Protein AF-0000000084704652 (afdb_homodimer)

Radius of gyration: 35.44 Å; Cα contacts (8 Å, |Δi|>4): 561; chains: 2; bounding box: 94×107×68 Å

Nearest PDB structures (foldseek):
  7wjn-assembly1_A  TM=9.558E-01  e=1.360E-31  Phytophthora sojae strain P6497
  8z0o-assembly1_B  TM=9.610E-01  e=4.213E-31  Phytophthora sojae strain P6497
  7wjo-assembly1_A  TM=9.528E-01  e=5.237E-31  Phytophthora sojae strain P6497
  7wjm-assembly1_B  TM=9.391E-01  e=2.101E-31  Phytophthora sojae strain P6497
  8z0o-assembly1_A  TM=9.600E-01  e=5.029E-30  Phytophthora sojae strain P6497

Secondary structure (DSSP, 8-state):
--S-HHHHHHHHHHT-TT--------TT--------SSHHHHHHHHHHHHHHHHHHHHHHHHTTHHHHHT----HHHHHHHHHHHHHHHHHHHHHHTHHHHHHHHHHHHHHHHHTS---SSS-GGGS-HHHHHHHHHHHHHHHHHHHHHHHHHHHHS-GGG-HHHHHHHHHHHHHHHHHHHHHHHHHHHHS---HHHHHHHIIIIIHHHHHHHHTT-HHHHHHHHHHHHHHHHHIIIIIHHHHHHTTT--S--STT--S-GGGG---S---S-HHHHHHHHHHHHHHHHHHHHHHHHHHHHHHHHHHHHHHHHHHHHHHHHHHHHHH--HHHHHHHHHHHHHHHHHHHHHHHHHHHHHHH-HHHHHHH---SS-SS-S----TTHHHHHHHHHHHHHHHHHHHHTT--TTSHHHHHHHHTT-/--S-HHHHHHHHHHT-TT--------TT---------SHHHHHHHHHHHHHHHHHHHHHHHHTTHHHHHT----HHHHHHHHHHHHHHHHHHHHHHTHHHHHHHHHHHHHHHHHTS---SSS-GGGS-HHHHHHHHHHHHHHHHHHHHHHHHHHHHS-GGG-HHHHHHHHHHHHHHHHHHHHHHHHHHHHS---HHHHHHHIIIIIHHHHHHHHTT-HHHHHHHHHHHHHHHHHIIIIIHHHHHHTTT--S--STT--S-GGGG---S---S-HHHHHHHHHHHHHHHHHHHHHHHHHHHHHHHHHHHHHHHHHHHHHHHHHHHHHH--HHHHHHHHHHHHHHHHHHHHHHHHHHHHHHH-HHHHHHH---SS-SS-S----TTHHHHHHHHHHHHHHHHHHHHTT--TTSHHHHHHHHTT-

InterPro domains:
  IPR004835 Chitin synthase [PTHR22914] (1-379)

Organism: Hyaloperonospora arabidopsidis (strain Emoy2) (NCBI:txid559515)

Foldseek 3Di:
DLQAPPLLVQLCQLLPFAEHDDDDDDPPDDDDDDDDPAPLLVLLQLLSVVLNVLVSLVVCLVCVVSNVPGYPHDPVVVVVVVVVSVLSVLVSVCLLLVLLLVVLLLLLLLCCLQQVVLLVVPNNVPPPNVVSVVVSVVLVVLVVVLLVVLLVCLQPHRCVVVRPSLVVSQVSQLVSLVVSVVSNVSNCVSDPDDPVVVLLCCLQPVLLQVLVVVVPNNVVCVVCVSVCSSRVSSCSRNSVSNSLSPSLDSPSSDPDPDDDCVVPPPPVPPPDDPVVVVVVVVVVVVVVVVVVVVVVVSSVVSNVVSVVVSVVSVVVSVCVSVCCVPPHDSVPVVVVSSVSSSVSSVVVSVVSVVVVCCVPDPVNVCVVDPCPPPVPDVPPPPPCVVVVVVVVVVVVVVVVCCVVVVPPVPPPVVPPVVPVVD/DLQAPPLLVQLCQLLPFAEHDDDDDDPPDDDDDDDDPAPLLVLLQLLSVVLNVLVSLVVCLVCVVSNVPGYPHDPVVVVVVVVVSVLSVLVSVCLLLVLLLVVLLLLLLLCCLQQVVLLVVPNNVPPPNVVSVVVSVVLVVLVVVLLVVLLVCLQPHRCVVVRPSLVVSQVSQLVSLVVSVVSNVSNCVSDPDDPVVVLLCCLQPVLLQVLVVVVPNNVVCVVCVSVCSSRVSSCSRNSVSNSLSPSLDSPSSDPDPDDDPVVPPPPVPPPDDPVVVVVVVVVVVVVVVVVVVVVVVSSVVSNVVSVVSSVVSVVVSVVVSVCCVPPHDSVPVVVVSSVSSSVSSVVVSVVSVVVVVCVPDPVNVCVVDPCPPPVPDVPPPPPCVVVVVVVVVVVVVVVVCCVVVVPPVPPPVVPPVVPVVD

pLDDT: mean 74.83, std 18.26, range [21.27, 95.56]

Structure (mmCIF, N/CA/C/O backbone):
data_AF-0000000084704652-model_v1
#
loop_
_entity.id
_entity.type
_entity.pdbx_description
1 polymer 'chitin synthase'
#
loop_
_atom_site.group_PDB
_atom_site.id
_atom_site.type_symbol
_atom_site.label_atom_id
_atom_site.label_alt_id
_atom_site.label_comp_id
_atom_site.label_asym_id
_atom_site.label_entity_id
_atom_site.label_seq_id
_atom_site.pdbx_PDB_ins_code
_atom_site.Cartn_x
_atom_site.Cartn_y
_atom_site.Cartn_z
_atom_site.occupancy
_atom_site.B_iso_or_equiv
_atom_site.auth_seq_id
_atom_site.auth_comp_id
_atom_site.auth_asym_id
_atom_site.auth_atom_id
_atom_site.pdbx_PDB_model_num
ATOM 1 N N . MET A 1 1 ? 14.406 17.312 12.344 1 59.44 1 MET A N 1
ATOM 2 C CA . MET A 1 1 ? 15 18.609 12.648 1 59.44 1 MET A CA 1
ATOM 3 C C . MET A 1 1 ? 15.805 19.141 11.469 1 59.44 1 MET A C 1
ATOM 5 O O . MET A 1 1 ? 15.883 20.344 11.25 1 59.44 1 MET A O 1
ATOM 9 N N . TYR A 1 2 ? 15.992 18.156 10.57 1 57.94 2 TYR A N 1
ATOM 10 C CA . TYR A 1 2 ? 16.922 18.516 9.508 1 57.94 2 TYR A CA 1
ATOM 11 C C . TYR A 1 2 ? 16.219 19.266 8.391 1 57.94 2 TYR A C 1
ATOM 13 O O . TYR A 1 2 ? 16.844 19.984 7.617 1 57.94 2 TYR A O 1
ATOM 21 N N . LEU A 1 3 ? 14.906 19.312 8.422 1 62.53 3 LEU A N 1
ATOM 22 C CA . LEU A 1 3 ? 14.234 19.812 7.23 1 62.53 3 LEU A CA 1
ATOM 23 C C . LEU A 1 3 ? 13.578 21.172 7.5 1 62.53 3 LEU A C 1
ATOM 25 O O . LEU A 1 3 ? 13.18 21.875 6.566 1 62.53 3 LEU A O 1
ATOM 29 N N . ALA A 1 4 ? 13.344 21.516 8.742 1 63.94 4 ALA A N 1
ATOM 30 C CA . ALA A 1 4 ? 12.602 22.75 9.016 1 63.94 4 ALA A CA 1
ATOM 31 C C . ALA A 1 4 ? 13.383 23.656 9.961 1 63.94 4 ALA A C 1
ATOM 33 O O . ALA A 1 4 ? 12.945 23.922 11.078 1 63.94 4 ALA A O 1
ATOM 34 N N . GLU A 1 5 ? 14.43 24.266 9.391 1 66.12 5 GLU A N 1
ATOM 35 C CA . GLU A 1 5 ? 15.336 25.062 10.203 1 66.12 5 GLU A CA 1
ATOM 36 C C . GLU A 1 5 ? 14.68 26.375 10.648 1 66.12 5 GLU A C 1
ATOM 38 O O . GLU A 1 5 ? 14.812 26.766 11.805 1 66.12 5 GLU A O 1
ATOM 43 N N . ASP A 1 6 ? 13.742 26.828 9.805 1 77.62 6 ASP A N 1
ATOM 44 C CA . ASP A 1 6 ? 13.195 28.156 10.102 1 77.62 6 ASP A CA 1
ATOM 45 C C . ASP A 1 6 ? 12.148 28.062 11.211 1 77.62 6 ASP A C 1
ATOM 47 O O . ASP A 1 6 ? 12.078 28.938 12.078 1 77.62 6 ASP A O 1
ATOM 51 N N . ARG A 1 7 ? 11.438 27.047 11.242 1 80.25 7 ARG A N 1
ATOM 52 C CA . ARG A 1 7 ? 10.375 26.922 12.227 1 80.25 7 ARG A CA 1
ATOM 53 C C . ARG A 1 7 ? 10.945 26.625 13.609 1 80.25 7 ARG A C 1
ATOM 55 O O . ARG A 1 7 ? 10.422 27.094 14.625 1 80.25 7 ARG A O 1
ATOM 62 N N . ILE A 1 8 ? 11.93 25.906 13.594 1 81.62 8 ILE A N 1
ATOM 63 C CA . ILE A 1 8 ? 12.57 25.594 14.867 1 81.62 8 ILE A CA 1
ATOM 64 C C . ILE A 1 8 ? 13.25 26.844 15.422 1 81.62 8 ILE A C 1
ATOM 66 O O . ILE A 1 8 ? 13.188 27.109 16.625 1 81.62 8 ILE A O 1
ATOM 70 N N . LEU A 1 9 ? 13.797 27.547 14.5 1 80.75 9 LEU A N 1
ATOM 71 C CA . LEU A 1 9 ? 14.445 28.797 14.914 1 80.75 9 LEU A CA 1
ATOM 72 C C . LEU A 1 9 ? 13.438 29.766 15.492 1 80.75 9 LEU A C 1
ATOM 74 O O . LEU A 1 9 ? 13.734 30.5 16.438 1 80.75 9 LEU A O 1
ATOM 78 N N . SER A 1 10 ? 12.305 29.859 14.844 1 84.44 10 SER A N 1
ATOM 79 C CA . SER A 1 10 ? 11.273 30.75 15.344 1 84.44 10 SER A CA 1
ATOM 80 C C . SER A 1 10 ? 10.836 30.359 16.75 1 84.44 10 SER A C 1
ATOM 82 O O . SER A 1 10 ? 10.562 31.234 17.594 1 84.44 10 SER A O 1
ATOM 84 N N . PHE A 1 11 ? 10.781 29.078 17.031 1 85.94 11 PHE A N 1
ATOM 85 C CA . PHE A 1 11 ? 10.438 28.625 18.375 1 85.94 11 PHE A CA 1
ATOM 86 C C . PHE A 1 11 ? 11.539 28.984 19.375 1 85.94 11 PHE A C 1
ATOM 88 O O . PHE A 1 11 ? 11.25 29.406 20.484 1 85.94 11 PHE A O 1
ATOM 95 N N . GLU A 1 12 ? 12.727 28.906 18.906 1 83.94 12 GLU A N 1
ATOM 96 C CA . GLU A 1 12 ? 13.852 29.188 19.797 1 83.94 12 GLU A CA 1
ATOM 97 C C . GLU A 1 12 ? 13.938 30.672 20.125 1 83.94 12 GLU A C 1
ATOM 99 O O . GLU A 1 12 ? 14.344 31.047 21.219 1 83.94 12 GLU A O 1
ATOM 104 N N . VAL A 1 13 ? 13.523 31.469 19.219 1 82.94 13 VAL A N 1
ATOM 105 C CA . VAL A 1 13 ? 13.539 32.906 19.438 1 82.94 13 VAL A CA 1
ATOM 106 C C . VAL A 1 13 ? 12.508 33.281 20.5 1 82.94 13 VAL A C 1
ATOM 108 O O . VAL A 1 13 ? 12.781 34.094 21.391 1 82.94 13 VAL A O 1
ATOM 111 N N . VAL A 1 14 ? 11.383 32.719 20.469 1 85.38 14 VAL A N 1
ATOM 112 C CA . VAL A 1 14 ? 10.305 33.031 21.391 1 85.38 14 VAL A CA 1
ATOM 113 C C . VAL A 1 14 ? 10.602 32.438 22.766 1 85.38 14 VAL A C 1
ATOM 115 O O . VAL A 1 14 ? 10.258 33.031 23.797 1 85.38 14 VAL A O 1
ATOM 118 N N . ALA A 1 15 ? 11.266 31.312 22.797 1 86.19 15 ALA A N 1
ATOM 119 C CA . ALA A 1 15 ? 11.516 30.609 24.047 1 86.19 15 ALA A CA 1
ATOM 120 C C . ALA A 1 15 ? 12.898 30.938 24.609 1 86.19 15 ALA A C 1
ATOM 122 O O . ALA A 1 15 ? 13.359 30.312 25.562 1 86.19 15 ALA A O 1
ATOM 123 N N . ARG A 1 16 ? 13.477 31.875 24.016 1 83.81 16 ARG A N 1
ATOM 124 C CA . ARG A 1 16 ? 14.82 32.219 24.469 1 83.81 16 ARG A CA 1
ATOM 125 C C . ARG A 1 16 ? 14.828 32.594 25.953 1 83.81 16 ARG A C 1
ATOM 127 O O . ARG A 1 16 ? 13.922 33.281 26.438 1 83.81 16 ARG A O 1
ATOM 134 N N . LYS A 1 17 ? 15.844 32.094 26.625 1 83.81 17 LYS A N 1
ATOM 135 C CA . LYS A 1 17 ? 15.93 32.281 28.062 1 83.81 17 LYS A CA 1
ATOM 136 C C . LYS A 1 17 ? 16.062 33.75 28.438 1 83.81 17 LYS A C 1
ATOM 138 O O . LYS A 1 17 ? 16.891 34.469 27.859 1 83.81 17 LYS A O 1
ATOM 143 N N . ASP A 1 18 ? 15.211 34.156 29.312 1 82.31 18 ASP A N 1
ATOM 144 C CA . ASP A 1 18 ? 15.258 35.469 29.953 1 82.31 18 ASP A CA 1
ATOM 145 C C . ASP A 1 18 ? 15.109 36.594 28.922 1 82.31 18 ASP A C 1
ATOM 147 O O . ASP A 1 18 ? 15.742 37.625 29.047 1 82.31 18 ASP A O 1
ATOM 151 N N . CYS A 1 19 ? 14.531 36.312 27.766 1 81.69 19 CYS A N 1
ATOM 152 C CA . CYS A 1 19 ? 14.281 37.312 26.75 1 81.69 19 CYS A CA 1
ATOM 153 C C . CYS A 1 19 ? 12.805 37.344 26.375 1 81.69 19 CYS A C 1
ATOM 155 O O . CYS A 1 19 ? 12.055 36.406 26.688 1 81.69 19 CYS A O 1
ATOM 157 N N . LYS A 1 20 ? 12.352 38.469 25.906 1 81 20 LYS A N 1
ATOM 158 C CA . LYS A 1 20 ? 10.977 38.625 25.422 1 81 20 LYS A CA 1
ATOM 159 C C . LYS A 1 20 ? 10.953 39 23.938 1 81 20 LYS A C 1
ATOM 161 O O . LYS A 1 20 ? 10.273 39.938 23.547 1 81 20 LYS A O 1
ATOM 166 N N . TRP A 1 21 ? 11.617 38.188 23.125 1 80.5 21 TRP A N 1
ATOM 167 C CA . TRP A 1 21 ? 11.695 38.469 21.703 1 80.5 21 TRP A CA 1
ATOM 168 C C . TRP A 1 21 ? 10.375 38.125 21.016 1 80.5 21 TRP A C 1
ATOM 170 O O . TRP A 1 21 ? 9.672 37.219 21.406 1 80.5 21 TRP A O 1
ATOM 180 N N . THR A 1 22 ? 9.945 39 20.125 1 77.94 22 THR A N 1
ATOM 181 C CA . THR A 1 22 ? 8.711 38.781 19.391 1 77.94 22 THR A CA 1
ATOM 182 C C . THR A 1 22 ? 8.969 38.812 17.875 1 77.94 22 THR A C 1
ATOM 184 O O . THR A 1 22 ? 9.953 39.406 17.438 1 77.94 22 THR A O 1
ATOM 187 N N . MET A 1 23 ? 8.227 38.031 17.078 1 78.88 23 MET A N 1
ATOM 188 C CA . MET A 1 23 ? 8.227 38.031 15.609 1 78.88 23 MET A CA 1
ATOM 189 C C . MET A 1 23 ? 6.949 38.688 15.086 1 78.88 23 MET A C 1
ATOM 191 O O . MET A 1 23 ? 5.855 38.406 15.586 1 78.88 23 MET A O 1
ATOM 195 N N . HIS A 1 24 ? 7.148 39.625 14.242 1 74.5 24 HIS A N 1
ATOM 196 C CA . HIS A 1 24 ? 5.988 40.344 13.727 1 74.5 24 HIS A CA 1
ATOM 197 C C . HIS A 1 24 ? 5.824 40.156 12.227 1 74.5 24 HIS A C 1
ATOM 199 O O . HIS A 1 24 ? 6.812 40.062 11.492 1 74.5 24 HIS A O 1
ATOM 205 N N . TYR A 1 25 ? 4.578 39.969 11.766 1 79.38 25 TYR A N 1
ATOM 206 C CA . TYR A 1 25 ? 4.211 39.844 10.359 1 79.38 25 TYR A CA 1
ATOM 207 C C . TYR A 1 25 ? 4.211 41.219 9.68 1 79.38 25 TYR A C 1
ATOM 209 O O . TYR A 1 25 ? 3.607 42.156 10.188 1 79.38 25 TYR A O 1
ATOM 217 N N . VAL A 1 26 ? 4.992 41.344 8.633 1 73.31 26 VAL A N 1
ATOM 218 C CA . VAL A 1 26 ? 5.035 42.562 7.84 1 73.31 26 VAL A CA 1
ATOM 219 C C . VAL A 1 26 ? 4.285 42.344 6.523 1 73.31 26 VAL A C 1
ATOM 221 O O . VAL A 1 26 ? 4.766 41.656 5.637 1 73.31 26 VAL A O 1
ATOM 224 N N . LYS A 1 27 ? 3.135 42.875 6.32 1 74.69 27 LYS A N 1
ATOM 225 C CA . LYS A 1 27 ? 2.25 42.688 5.176 1 74.69 27 LYS A CA 1
ATOM 226 C C . LYS A 1 27 ? 2.912 43.125 3.879 1 74.69 27 LYS A C 1
ATOM 228 O O . LYS A 1 27 ? 2.732 42.5 2.83 1 74.69 27 LYS A O 1
ATOM 233 N N . ASP A 1 28 ? 3.756 44.188 3.941 1 71.75 28 ASP A N 1
ATOM 234 C CA . ASP A 1 28 ? 4.293 44.781 2.723 1 71.75 28 ASP A CA 1
ATOM 235 C C . ASP A 1 28 ? 5.629 44.156 2.342 1 71.75 28 ASP A C 1
ATOM 237 O O . ASP A 1 28 ? 6.289 44.594 1.402 1 71.75 28 ASP A O 1
ATOM 241 N N . ALA A 1 29 ? 5.961 43.062 3.102 1 76.31 29 ALA A N 1
ATOM 242 C CA . ALA A 1 29 ? 7.199 42.375 2.76 1 76.31 29 ALA A CA 1
ATOM 243 C C . ALA A 1 29 ? 7.062 41.625 1.434 1 76.31 29 ALA A C 1
ATOM 245 O O . ALA A 1 29 ? 6.016 41.062 1.15 1 76.31 29 ALA A O 1
ATOM 246 N N . VAL A 1 30 ? 8 41.812 0.431 1 74.62 30 VAL A N 1
ATOM 247 C CA . VAL A 1 30 ? 7.961 41.188 -0.88 1 74.62 30 VAL A CA 1
ATOM 248 C C . VAL A 1 30 ? 9.016 40.094 -0.95 1 74.62 30 VAL A C 1
ATOM 250 O O . VAL A 1 30 ? 10.156 40.281 -0.547 1 74.62 30 VAL A O 1
ATOM 253 N N . ALA A 1 31 ? 8.586 38.781 -1.22 1 74.94 31 ALA A N 1
ATOM 254 C CA . ALA A 1 31 ? 9.477 37.656 -1.378 1 74.94 31 ALA A CA 1
ATOM 255 C C . ALA A 1 31 ? 9.375 37.062 -2.779 1 74.94 31 ALA A C 1
ATOM 257 O O . ALA A 1 31 ? 8.297 37.062 -3.379 1 74.94 31 ALA A O 1
ATOM 258 N N . ARG A 1 32 ? 10.492 36.688 -3.422 1 65.75 32 ARG A N 1
ATOM 259 C CA . ARG A 1 32 ? 10.531 36.031 -4.723 1 65.75 32 ARG A CA 1
ATOM 260 C C . ARG A 1 32 ? 10.836 34.531 -4.578 1 65.75 32 ARG A C 1
ATOM 262 O O . ARG A 1 32 ? 11.703 34.156 -3.797 1 65.75 32 ARG A O 1
ATOM 269 N N . THR A 1 33 ? 9.953 33.781 -5.102 1 71.5 33 THR A N 1
ATOM 270 C CA . THR A 1 33 ? 10.156 32.344 -5.035 1 71.5 33 THR A CA 1
ATOM 271 C C . THR A 1 33 ? 10.102 31.719 -6.43 1 71.5 33 THR A C 1
ATOM 273 O O . THR A 1 33 ? 9.484 32.281 -7.336 1 71.5 33 THR A O 1
ATOM 276 N N . ASP A 1 34 ? 10.938 30.688 -6.719 1 72.5 34 ASP A N 1
ATOM 277 C CA . ASP A 1 34 ? 10.844 29.906 -7.941 1 72.5 34 ASP A CA 1
ATOM 278 C C . ASP A 1 34 ? 9.664 28.938 -7.887 1 72.5 34 ASP A C 1
ATOM 280 O O . ASP A 1 34 ? 9.555 28.125 -6.961 1 72.5 34 ASP A O 1
ATOM 284 N N . VAL A 1 35 ? 8.719 29.188 -8.773 1 77.75 35 VAL A N 1
ATOM 285 C CA .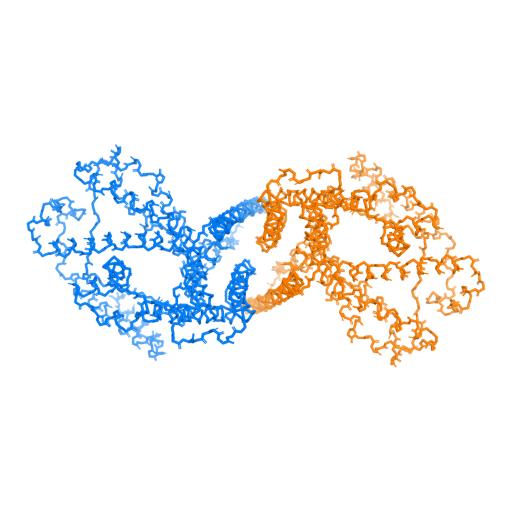 VAL A 1 35 ? 7.512 28.375 -8.789 1 77.75 35 VAL A CA 1
ATOM 286 C C . VAL A 1 35 ? 7.785 27.062 -9.547 1 77.75 35 VAL A C 1
ATOM 288 O O . VAL A 1 35 ? 8.43 27.078 -10.594 1 77.75 35 VAL A O 1
ATOM 291 N N . PRO A 1 36 ? 7.336 26 -8.945 1 81.69 36 PRO A N 1
ATOM 292 C CA . PRO A 1 36 ? 7.465 24.734 -9.672 1 81.69 36 PRO A CA 1
ATOM 293 C C . PRO A 1 36 ? 6.609 24.703 -10.938 1 81.69 36 PRO A C 1
ATOM 295 O O . PRO A 1 36 ? 5.5 25.25 -10.953 1 81.69 36 PRO A O 1
ATOM 298 N N . HIS A 1 37 ? 7.129 24.141 -11.977 1 79.62 37 HIS A N 1
ATOM 299 C CA . HIS A 1 37 ? 6.441 24.156 -13.266 1 79.62 37 HIS A CA 1
ATOM 300 C C . HIS A 1 37 ? 5.699 22.844 -13.508 1 79.62 37 HIS A C 1
ATOM 302 O O . HIS A 1 37 ? 4.883 22.75 -14.43 1 79.62 37 HIS A O 1
ATOM 308 N N . ASN A 1 38 ? 6.043 21.906 -12.766 1 84.12 38 ASN A N 1
ATOM 309 C CA . ASN A 1 38 ? 5.398 20.609 -12.953 1 84.12 38 ASN A CA 1
ATOM 310 C C . ASN A 1 38 ? 4.891 20.031 -11.633 1 84.12 38 ASN A C 1
ATOM 312 O O . ASN A 1 38 ? 5.32 20.453 -10.562 1 84.12 38 ASN A O 1
ATOM 316 N N . LEU A 1 39 ? 3.975 19.219 -11.758 1 85.81 39 LEU A N 1
ATOM 317 C CA . LEU A 1 39 ? 3.344 18.625 -10.586 1 85.81 39 LEU A CA 1
ATOM 318 C C . LEU A 1 39 ? 4.359 17.844 -9.758 1 85.81 39 LEU A C 1
ATOM 320 O O . LEU A 1 39 ? 4.316 17.859 -8.531 1 85.81 39 LEU A O 1
ATOM 324 N N . VAL A 1 40 ? 5.238 17.234 -10.453 1 84.31 40 VAL A N 1
ATOM 325 C CA . VAL A 1 40 ? 6.234 16.422 -9.766 1 84.31 40 VAL A CA 1
ATOM 326 C C . VAL A 1 40 ? 7.148 17.312 -8.938 1 84.31 40 VAL A C 1
ATOM 328 O O . VAL A 1 40 ? 7.512 16.969 -7.809 1 84.31 40 VAL A O 1
ATOM 331 N N . GLY A 1 41 ? 7.473 18.438 -9.547 1 83.75 41 GLY A N 1
ATOM 332 C CA . GLY A 1 41 ? 8.25 19.422 -8.797 1 83.75 41 GLY A CA 1
ATOM 333 C C . GLY A 1 41 ? 7.523 19.953 -7.586 1 83.75 41 GLY A C 1
ATOM 334 O O . GLY A 1 41 ? 8.125 20.156 -6.531 1 83.75 41 GLY A O 1
ATOM 335 N N . LEU A 1 42 ? 6.289 20.094 -7.758 1 87.75 42 LEU A N 1
ATOM 336 C CA . LEU A 1 42 ? 5.469 20.594 -6.66 1 87.75 42 LEU A CA 1
ATOM 337 C C . LEU A 1 42 ? 5.379 19.562 -5.535 1 87.75 42 LEU A C 1
ATOM 339 O O . LEU A 1 42 ? 5.504 19.906 -4.359 1 87.75 42 LEU A O 1
ATOM 343 N N . ILE A 1 43 ? 5.227 18.391 -5.871 1 87.69 43 ILE A N 1
ATOM 344 C CA . ILE A 1 43 ? 5.09 17.312 -4.887 1 87.69 43 ILE A CA 1
ATOM 345 C C . ILE A 1 43 ? 6.387 17.172 -4.094 1 87.69 43 ILE A C 1
ATOM 347 O O . ILE A 1 43 ? 6.359 17.016 -2.871 1 87.69 43 ILE A O 1
ATOM 351 N N . SER A 1 44 ? 7.465 17.281 -4.793 1 84 44 SER A N 1
ATOM 352 C CA . SER A 1 44 ? 8.758 17.141 -4.137 1 84 44 SER A CA 1
ATOM 353 C C . SER A 1 44 ? 9.023 18.297 -3.186 1 84 44 SER A C 1
ATOM 355 O O . SER A 1 44 ? 9.578 18.109 -2.102 1 84 44 SER A O 1
ATOM 357 N N . GLN A 1 45 ? 8.617 19.422 -3.623 1 84.31 45 GLN A N 1
ATOM 358 C CA . GLN A 1 45 ? 8.789 20.609 -2.777 1 84.31 45 GLN A CA 1
ATOM 359 C C . GLN A 1 45 ? 7.879 20.531 -1.551 1 84.31 45 GLN A C 1
ATOM 361 O O . GLN A 1 45 ? 8.305 20.859 -0.44 1 84.31 45 GLN A O 1
ATOM 366 N N . ARG A 1 46 ? 6.742 20.156 -1.779 1 86.62 46 ARG A N 1
ATOM 367 C CA . ARG A 1 46 ? 5.777 20.094 -0.685 1 86.62 46 ARG A CA 1
ATOM 368 C C . ARG A 1 46 ? 6.156 19.016 0.317 1 86.62 46 ARG A C 1
ATOM 370 O O . ARG A 1 46 ? 5.863 19.125 1.508 1 86.62 46 ARG A O 1
ATOM 377 N N . LYS A 1 47 ? 6.754 18.016 -0.195 1 87.19 47 LYS A N 1
ATOM 378 C CA . LYS A 1 47 ? 7.227 16.969 0.703 1 87.19 47 LYS A CA 1
ATOM 379 C C . LYS A 1 47 ? 8.148 17.531 1.775 1 87.19 47 LYS A C 1
ATOM 381 O O . LYS A 1 47 ? 7.996 17.234 2.961 1 87.19 47 LYS A O 1
ATOM 386 N N . ARG A 1 48 ? 9.047 18.359 1.336 1 83.31 48 ARG A N 1
ATOM 387 C CA . ARG A 1 48 ? 9.984 18.969 2.275 1 83.31 48 ARG A CA 1
ATOM 388 C C . ARG A 1 48 ? 9.266 19.844 3.289 1 83.31 48 ARG A C 1
ATOM 390 O O . ARG A 1 48 ? 9.555 19.781 4.488 1 83.31 48 ARG A O 1
ATOM 397 N N . TRP A 1 49 ? 8.344 20.516 2.801 1 85.62 49 TRP A N 1
ATOM 398 C CA . TRP A 1 49 ? 7.637 21.469 3.656 1 85.62 49 TRP A CA 1
ATOM 399 C C . TRP A 1 49 ? 6.719 20.734 4.633 1 85.62 49 TRP A C 1
ATOM 401 O O . TRP A 1 49 ? 6.648 21.094 5.812 1 85.62 49 TRP A O 1
ATOM 411 N N . LEU A 1 50 ? 6.074 19.797 4.152 1 88.38 50 LEU A N 1
ATOM 412 C CA . LEU A 1 50 ? 5.113 19.094 4.992 1 88.38 50 LEU A CA 1
ATOM 413 C C . LEU A 1 50 ? 5.824 18.281 6.066 1 88.38 50 LEU A C 1
ATOM 415 O O . LEU A 1 50 ? 5.426 18.297 7.234 1 88.38 50 LEU A O 1
ATOM 419 N N . ASN A 1 51 ? 6.836 17.594 5.715 1 88.25 51 ASN A N 1
ATOM 420 C CA . ASN A 1 51 ? 7.586 16.812 6.691 1 88.25 51 ASN A CA 1
ATOM 421 C C . ASN A 1 51 ? 8.289 17.703 7.707 1 88.25 51 ASN A C 1
ATOM 423 O O . ASN A 1 51 ? 8.289 17.422 8.906 1 88.25 51 ASN A O 1
ATOM 427 N N . GLY A 1 52 ? 8.844 18.766 7.211 1 86.62 52 GLY A N 1
ATOM 428 C CA . GLY A 1 52 ? 9.484 19.719 8.109 1 86.62 52 GLY A CA 1
ATOM 429 C C . GLY A 1 52 ? 8.516 20.375 9.078 1 86.62 52 GLY A C 1
ATOM 430 O O . GLY A 1 52 ? 8.805 20.5 10.266 1 86.62 52 GLY A O 1
ATOM 431 N N . ALA A 1 53 ? 7.453 20.719 8.516 1 88.38 53 ALA A N 1
ATOM 432 C CA . ALA A 1 53 ? 6.441 21.359 9.344 1 88.38 53 ALA A CA 1
ATOM 433 C C . ALA A 1 53 ? 5.879 20.391 10.383 1 88.38 53 ALA A C 1
ATOM 435 O O . ALA A 1 53 ? 5.637 20.781 11.523 1 88.38 53 ALA A O 1
ATOM 436 N N . PHE A 1 54 ? 5.695 19.203 9.992 1 89.25 54 PHE A N 1
ATOM 437 C CA . PHE A 1 54 ? 5.125 18.203 10.898 1 89.25 54 PHE A CA 1
ATOM 438 C C . PHE A 1 54 ? 6.047 17.969 12.086 1 89.25 54 PHE A C 1
ATOM 440 O O . PHE A 1 54 ? 5.613 18.016 13.242 1 89.25 54 PHE A O 1
ATOM 447 N N . PHE A 1 55 ? 7.262 17.75 11.867 1 87.31 55 PHE A N 1
ATOM 448 C CA . PHE A 1 55 ? 8.188 17.438 12.945 1 87.31 55 PHE A CA 1
ATOM 449 C C . PHE A 1 55 ? 8.531 18.688 13.75 1 87.31 55 PHE A C 1
ATOM 451 O O . PHE A 1 55 ? 8.766 18.609 14.953 1 87.31 55 PHE A O 1
ATOM 458 N N . ALA A 1 56 ? 8.586 19.812 13.047 1 87.75 56 ALA A N 1
ATOM 459 C CA . ALA A 1 56 ? 8.781 21.062 13.773 1 87.75 56 ALA A CA 1
ATOM 460 C C . ALA A 1 56 ? 7.621 21.328 14.727 1 87.75 56 ALA A C 1
ATOM 462 O O . ALA A 1 56 ? 7.828 21.828 15.844 1 87.75 56 ALA A O 1
ATOM 463 N N . THR A 1 57 ? 6.48 21.047 14.25 1 90.19 57 THR A N 1
ATOM 464 C CA . THR A 1 57 ? 5.305 21.234 15.086 1 90.19 57 THR A CA 1
ATOM 465 C C . THR A 1 57 ? 5.336 20.281 16.281 1 90.19 57 THR A C 1
ATOM 467 O O . THR A 1 57 ? 5.016 20.688 17.406 1 90.19 57 THR A O 1
ATOM 470 N N . LEU A 1 58 ? 5.688 19.062 16.078 1 88.06 58 LEU A N 1
ATOM 471 C CA . LEU A 1 58 ? 5.809 18.109 17.172 1 88.06 58 LEU A CA 1
ATOM 472 C C . LEU A 1 58 ? 6.867 18.562 18.172 1 88.06 58 LEU A C 1
ATOM 474 O O . LEU A 1 58 ? 6.688 18.422 19.375 1 88.06 58 LEU A O 1
ATOM 478 N N . PHE A 1 59 ? 7.906 19.125 17.625 1 87.62 59 PHE A N 1
ATOM 479 C CA . PHE A 1 59 ? 8.961 19.672 18.484 1 87.62 59 PHE A CA 1
ATOM 480 C C . PHE A 1 59 ? 8.43 20.812 19.328 1 87.62 59 PHE A C 1
ATOM 482 O O . PHE A 1 59 ? 8.695 20.875 20.531 1 87.62 59 PHE A O 1
ATOM 489 N N . SER A 1 60 ? 7.738 21.656 18.688 1 88 60 SER A N 1
ATOM 490 C CA . SER A 1 60 ? 7.188 22.812 19.406 1 88 60 SER A CA 1
ATOM 491 C C . SER A 1 60 ? 6.18 22.375 20.469 1 88 60 SER A C 1
ATOM 493 O O . SER A 1 60 ? 6.137 22.938 21.562 1 88 60 SER A O 1
ATOM 495 N N . ILE A 1 61 ? 5.418 21.359 20.156 1 89.31 61 ILE A N 1
ATOM 496 C CA . ILE A 1 61 ? 4.418 20.859 21.094 1 89.31 61 ILE A CA 1
ATOM 497 C C . ILE A 1 61 ? 5.113 20.188 22.266 1 89.31 61 ILE A C 1
ATOM 499 O O . ILE A 1 61 ? 4.711 20.359 23.422 1 89.31 61 ILE A O 1
ATOM 503 N N . TRP A 1 62 ? 6.113 19.531 21.969 1 87.94 62 TRP A N 1
ATOM 504 C CA . TRP A 1 62 ? 6.82 18.797 23.016 1 87.94 62 TRP A CA 1
ATOM 505 C C . TRP A 1 62 ? 7.59 19.75 23.922 1 87.94 62 TRP A C 1
ATOM 507 O O . TRP A 1 62 ? 7.77 19.469 25.109 1 87.94 62 TRP A O 1
ATOM 517 N N . ASN A 1 63 ? 8.047 20.828 23.438 1 87.12 63 ASN A N 1
ATOM 518 C CA . ASN A 1 63 ? 8.859 21.75 24.203 1 87.12 63 ASN A CA 1
ATOM 519 C C . ASN A 1 63 ? 8.07 23 24.578 1 87.12 63 ASN A C 1
ATOM 521 O O . ASN A 1 63 ? 8.656 24.047 24.875 1 87.12 63 ASN A O 1
ATOM 525 N N . TRP A 1 64 ? 6.812 22.953 24.516 1 87.25 64 TRP A N 1
ATOM 526 C CA . TRP A 1 64 ? 5.969 24.109 24.797 1 87.25 64 TRP A CA 1
ATOM 527 C C . TRP A 1 64 ? 6.203 24.641 26.203 1 87.25 64 TRP A C 1
ATOM 529 O O . TRP A 1 64 ? 6.117 25.844 26.438 1 87.25 64 TRP A O 1
ATOM 539 N N . GLY A 1 65 ? 6.562 23.828 27.203 1 87 65 GLY A N 1
ATOM 540 C CA . GLY A 1 65 ? 6.793 24.234 28.578 1 87 65 GLY A CA 1
ATOM 541 C C . GLY A 1 65 ? 7.941 25.203 28.734 1 87 65 GLY A C 1
ATOM 542 O O . GLY A 1 65 ? 7.984 25.984 29.688 1 87 65 GLY A O 1
ATOM 543 N N . ARG A 1 66 ? 8.805 25.328 27.781 1 88 66 ARG A N 1
ATOM 544 C CA . ARG A 1 66 ? 9.977 26.203 27.844 1 88 66 ARG A CA 1
ATOM 545 C C . ARG A 1 66 ? 9.57 27.672 27.719 1 88 66 ARG A C 1
ATOM 547 O O . ARG A 1 66 ? 10.266 28.562 28.219 1 88 66 ARG A O 1
ATOM 554 N N . ILE A 1 67 ? 8.5 28 27.078 1 86.75 67 ILE A N 1
ATOM 555 C CA . ILE A 1 67 ? 8.031 29.359 26.922 1 86.75 67 ILE A CA 1
ATOM 556 C C . ILE A 1 67 ? 7.586 29.922 28.281 1 86.75 67 ILE A C 1
ATOM 558 O O . ILE A 1 67 ? 7.789 31.094 28.562 1 86.75 67 ILE A O 1
ATOM 562 N N . TYR A 1 68 ? 7.059 29.047 29.078 1 85.75 68 TYR A N 1
ATOM 563 C CA . TYR A 1 68 ? 6.523 29.5 30.359 1 85.75 68 TYR A CA 1
ATOM 564 C C . TYR A 1 68 ? 7.602 29.484 31.438 1 85.75 68 TYR A C 1
ATOM 566 O O . TYR A 1 68 ? 7.617 30.344 32.312 1 85.75 68 TYR A O 1
ATOM 574 N N . SER A 1 69 ? 8.484 28.547 31.344 1 85.62 69 SER A N 1
ATOM 575 C CA . SER A 1 69 ? 9.477 28.391 32.406 1 85.62 69 SER A CA 1
ATOM 576 C C . SER A 1 69 ? 10.711 29.234 32.125 1 85.62 69 SER A C 1
ATOM 578 O O . SER A 1 69 ? 11.336 29.766 33.062 1 85.62 69 SER A O 1
ATOM 580 N N . GLU A 1 70 ? 11.047 29.406 30.906 1 85.69 70 GLU A N 1
ATOM 581 C CA . GLU A 1 70 ? 12.336 30.016 30.578 1 85.69 70 GLU A CA 1
ATOM 582 C C . GLU A 1 70 ? 12.164 31.438 30.062 1 85.69 70 GLU A C 1
ATOM 584 O O . GLU A 1 70 ? 12.961 32.312 30.375 1 85.69 70 GLU A O 1
ATOM 589 N N . SER A 1 71 ? 11.109 31.734 29.422 1 82.38 71 SER A N 1
ATOM 590 C CA . SER A 1 71 ? 10.969 33.031 28.797 1 82.38 71 SER A CA 1
ATOM 591 C C . SER A 1 71 ? 10.461 34.094 29.797 1 82.38 71 SER A C 1
ATOM 593 O O . SER A 1 71 ? 9.898 33.719 30.828 1 82.38 71 SER A O 1
ATOM 595 N N . SER A 1 72 ? 10.758 35.406 29.484 1 85.06 72 SER A N 1
ATOM 596 C CA . SER A 1 72 ? 10.344 36.5 30.359 1 85.06 72 SER A CA 1
ATOM 597 C C . SER A 1 72 ? 9.188 37.281 29.75 1 85.06 72 SER A C 1
ATOM 599 O O . SER A 1 72 ? 9.086 38.469 29.938 1 85.06 72 SER A O 1
ATOM 601 N N . HIS A 1 73 ? 8.406 36.594 29.031 1 86.31 73 HIS A N 1
ATOM 602 C CA . HIS A 1 73 ? 7.246 37.25 28.453 1 86.31 73 HIS A CA 1
ATOM 603 C C . HIS A 1 73 ? 6.246 37.688 29.516 1 86.31 73 HIS A C 1
ATOM 605 O O . HIS A 1 73 ? 6.258 37.156 30.625 1 86.31 73 HIS A O 1
ATOM 611 N N . SER A 1 74 ? 5.469 38.719 29.297 1 86.31 74 SER A N 1
ATOM 612 C CA . SER A 1 74 ? 4.449 39.188 30.234 1 86.31 74 SER A CA 1
ATOM 613 C C . SER A 1 74 ? 3.357 38.156 30.438 1 86.31 74 SER A C 1
ATOM 615 O O . SER A 1 74 ? 3.244 37.188 29.656 1 86.31 74 SER A O 1
ATOM 617 N N . PHE A 1 75 ? 2.545 38.281 31.453 1 87.12 75 PHE A N 1
ATOM 618 C CA . PHE A 1 75 ? 1.489 37.312 31.781 1 87.12 75 PHE A CA 1
ATOM 619 C C . PHE A 1 75 ? 0.417 37.312 30.703 1 87.12 75 PHE A C 1
ATOM 621 O O . PHE A 1 75 ? -0.088 36.25 30.344 1 87.12 75 PHE A O 1
ATOM 628 N N . SER A 1 76 ? 0.07 38.469 30.219 1 85.31 76 SER A N 1
ATOM 629 C CA . SER A 1 76 ? -0.953 38.562 29.172 1 85.31 76 SER A CA 1
ATOM 630 C C . SER A 1 76 ? -0.509 37.844 27.906 1 85.31 76 SER A C 1
ATOM 632 O O . SER A 1 76 ? -1.305 37.156 27.266 1 85.31 76 SER A O 1
ATOM 634 N N . ARG A 1 77 ? 0.729 37.969 27.562 1 87.31 77 ARG A N 1
ATOM 635 C CA . ARG A 1 77 ? 1.254 37.312 26.375 1 87.31 77 ARG A CA 1
ATOM 636 C C . ARG A 1 77 ? 1.347 35.781 26.562 1 87.31 77 ARG A C 1
ATOM 638 O O . ARG A 1 77 ? 1.081 35.031 25.641 1 87.31 77 ARG A O 1
ATOM 645 N N . LYS A 1 78 ? 1.656 35.406 27.797 1 89.25 78 LYS A N 1
ATOM 646 C CA . LYS A 1 78 ? 1.738 33.969 28.078 1 89.25 78 LYS A CA 1
ATOM 647 C C . LYS A 1 78 ? 0.363 33.312 28 1 89.25 78 LYS A C 1
ATOM 649 O O . LYS A 1 78 ? 0.242 32.156 27.578 1 89.25 78 LYS A O 1
ATOM 654 N N . MET A 1 79 ? -0.6 34.031 28.344 1 90.88 79 MET A N 1
ATOM 655 C CA . MET A 1 79 ? -1.958 33.5 28.234 1 90.88 79 MET A CA 1
ATOM 656 C C . MET A 1 79 ? -2.373 33.406 26.766 1 90.88 79 MET A C 1
ATOM 658 O O . MET A 1 79 ? -3.041 32.438 26.375 1 90.88 79 MET A O 1
ATOM 662 N N . ALA A 1 80 ? -1.978 34.375 25.953 1 88.19 80 ALA A N 1
ATOM 663 C CA . ALA A 1 80 ? -2.264 34.344 24.516 1 88.19 80 ALA A CA 1
ATOM 664 C C . ALA A 1 80 ? -1.563 33.156 23.875 1 88.19 80 ALA A C 1
ATOM 666 O O . ALA A 1 80 ? -2.131 32.5 22.984 1 88.19 80 ALA A O 1
ATOM 667 N N . PHE A 1 81 ? -0.391 32.844 24.375 1 90.12 81 PHE A N 1
ATOM 668 C CA . PHE A 1 81 ? 0.357 31.719 23.844 1 90.12 81 PHE A CA 1
ATOM 669 C C . PHE A 1 81 ? -0.311 30.406 24.219 1 90.12 81 PHE A C 1
ATOM 671 O O . PHE A 1 81 ? -0.271 29.438 23.453 1 90.12 81 PHE A O 1
ATOM 678 N N . LEU A 1 82 ? -0.911 30.375 25.328 1 91.31 82 LEU A N 1
ATOM 679 C CA . LEU A 1 82 ? -1.62 29.172 25.734 1 91.31 82 LEU A CA 1
ATOM 680 C C . LEU A 1 82 ? -2.793 28.875 24.812 1 91.31 82 LEU A C 1
ATOM 682 O O . LEU A 1 82 ? -3.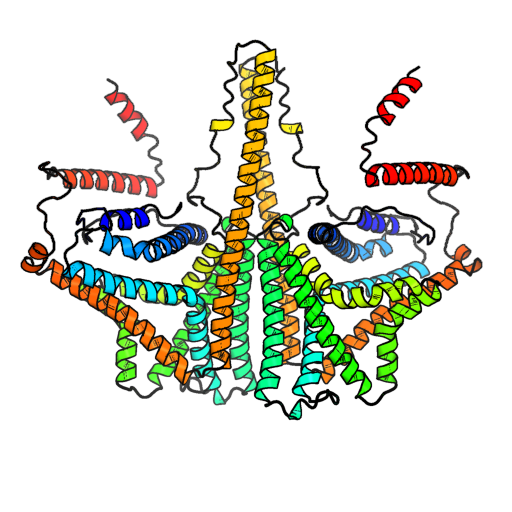012 27.734 24.422 1 91.31 82 LEU A O 1
ATOM 686 N N . VAL A 1 83 ? -3.502 29.922 24.438 1 89.88 83 VAL A N 1
ATOM 687 C CA . VAL A 1 83 ? -4.633 29.766 23.531 1 89.88 83 VAL A CA 1
ATOM 688 C C . VAL A 1 83 ? -4.129 29.328 22.156 1 89.88 83 VAL A C 1
ATOM 690 O O . VAL A 1 83 ? -4.719 28.438 21.531 1 89.88 83 VAL A O 1
ATOM 693 N N . LEU A 1 84 ? -3.037 29.891 21.734 1 89.81 84 LEU A N 1
ATOM 694 C CA . LEU A 1 84 ? -2.469 29.531 20.453 1 89.81 84 LEU A CA 1
ATOM 695 C C . LEU A 1 84 ? -1.939 28.094 20.469 1 89.81 84 LEU A C 1
ATOM 697 O O . LEU A 1 84 ? -1.999 27.391 19.469 1 89.81 84 LEU A O 1
ATOM 701 N N . TYR A 1 85 ? -1.451 27.75 21.625 1 91.5 85 TYR A N 1
ATOM 702 C CA . TYR A 1 85 ? -0.967 26.375 21.797 1 91.5 85 TYR A CA 1
ATOM 703 C C . TYR A 1 85 ? -2.107 25.375 21.656 1 91.5 85 TYR A C 1
ATOM 705 O O . TYR A 1 85 ? -1.976 24.359 20.984 1 91.5 85 TYR A O 1
ATOM 713 N N . LEU A 1 86 ? -3.17 25.672 22.281 1 91.94 86 LEU A N 1
ATOM 714 C CA . LEU A 1 86 ? -4.328 24.797 22.203 1 91.94 86 LEU A CA 1
ATOM 715 C C . LEU A 1 86 ? -4.867 24.719 20.781 1 91.94 86 LEU A C 1
ATOM 717 O O . LEU A 1 86 ? -5.242 23.656 20.297 1 91.94 86 LEU A O 1
ATOM 721 N N . TYR A 1 87 ? -4.891 25.844 20.156 1 92.38 87 TYR A N 1
ATOM 722 C CA . TYR A 1 87 ? -5.312 25.891 18.75 1 92.38 87 TYR A CA 1
ATOM 723 C C . TYR A 1 87 ? -4.398 25.031 17.891 1 92.38 87 TYR A C 1
ATOM 725 O O . TYR A 1 87 ? -4.875 24.266 17.047 1 92.38 87 TYR A O 1
ATOM 733 N N . ASN A 1 88 ? -3.113 25.188 18.109 1 91.62 88 ASN A N 1
ATOM 734 C CA . ASN A 1 88 ? -2.145 24.438 17.328 1 91.62 88 ASN A CA 1
ATOM 735 C C . ASN A 1 88 ? -2.266 22.938 17.562 1 91.62 88 ASN A C 1
ATOM 737 O O . ASN A 1 88 ? -2.1 22.141 16.641 1 91.62 88 ASN A O 1
ATOM 741 N N . LEU A 1 89 ? -2.512 22.562 18.734 1 92.88 89 LEU A N 1
ATOM 742 C CA . LEU A 1 89 ? -2.686 21.156 19.094 1 92.88 89 LEU A CA 1
ATOM 743 C C . LEU A 1 89 ? -3.904 20.578 18.391 1 92.88 89 LEU A C 1
ATOM 745 O O . LEU A 1 89 ? -3.816 19.516 17.766 1 92.88 89 LEU A O 1
ATOM 749 N N . LEU A 1 90 ? -4.973 21.312 18.453 1 92.44 90 LEU A N 1
ATOM 750 C CA . LEU A 1 90 ? -6.199 20.844 17.828 1 92.44 90 LEU A CA 1
ATOM 751 C C . LEU A 1 90 ? -6.066 20.812 16.312 1 92.44 90 LEU A C 1
ATOM 753 O O . LEU A 1 90 ? -6.559 19.891 15.656 1 92.44 90 LEU A O 1
ATOM 757 N N . TYR A 1 91 ? -5.41 21.781 15.836 1 93.31 91 TYR A N 1
ATOM 758 C CA . TYR A 1 91 ? -5.195 21.859 14.398 1 93.31 91 TYR A CA 1
ATOM 759 C C . TYR A 1 91 ? -4.312 20.719 13.914 1 93.31 91 TYR A C 1
ATOM 761 O O . TYR A 1 91 ? -4.543 20.172 12.836 1 93.31 91 TYR A O 1
ATOM 769 N N . THR A 1 92 ? -3.359 20.391 14.688 1 93.62 92 THR A N 1
ATOM 770 C CA . THR A 1 92 ? -2.457 19.297 14.328 1 93.62 92 THR A CA 1
ATOM 771 C C . THR A 1 92 ? -3.184 17.969 14.367 1 93.62 92 THR A C 1
ATOM 773 O O . THR A 1 92 ? -2.992 17.125 13.484 1 93.62 92 THR A O 1
ATOM 776 N N . VAL A 1 93 ? -3.979 17.75 15.305 1 93.56 93 VAL A N 1
ATOM 777 C CA . VAL A 1 93 ? -4.742 16.5 15.414 1 93.56 93 VAL A CA 1
ATOM 778 C C . VAL A 1 93 ? -5.727 16.406 14.242 1 93.56 93 VAL A C 1
ATOM 780 O O . VAL A 1 93 ? -5.863 15.344 13.633 1 93.56 93 VAL A O 1
ATOM 783 N N . PHE A 1 94 ? -6.344 17.5 13.969 1 93.38 94 PHE A N 1
ATOM 784 C CA . PHE A 1 94 ? -7.258 17.531 12.836 1 93.38 94 PHE A CA 1
ATOM 785 C C . PHE A 1 94 ? -6.512 17.266 11.531 1 93.38 94 PHE A C 1
ATOM 787 O O . PHE A 1 94 ? -7.012 16.547 10.664 1 93.38 94 PHE A O 1
ATOM 794 N N . GLY A 1 95 ? -5.355 17.875 11.438 1 91.88 95 GLY A N 1
ATOM 795 C CA . GLY A 1 95 ? -4.539 17.672 10.258 1 91.88 95 GLY A CA 1
ATOM 796 C C . GLY A 1 95 ? -4.055 16.234 10.102 1 91.88 95 GLY A C 1
ATOM 797 O O . GLY A 1 95 ? -3.926 15.734 8.984 1 91.88 95 GLY A O 1
ATOM 798 N N . PHE A 1 96 ? -3.84 15.586 11.172 1 94 96 PHE A N 1
ATOM 799 C CA . PHE A 1 96 ? -3.389 14.195 11.172 1 94 96 PHE A CA 1
ATOM 800 C C . PHE A 1 96 ? -4.465 13.281 10.602 1 94 96 PHE A C 1
ATOM 802 O O . PHE A 1 96 ? -4.152 12.297 9.922 1 94 96 PHE A O 1
ATOM 809 N N . PHE A 1 97 ? -5.719 13.594 10.758 1 95.5 97 PHE A N 1
ATOM 810 C CA . PHE A 1 97 ? -6.828 12.773 10.289 1 95.5 97 PHE A CA 1
ATOM 811 C C . PHE A 1 97 ? -7.52 13.422 9.094 1 95.5 97 PHE A C 1
ATOM 813 O O . PHE A 1 97 ? -8.656 13.07 8.758 1 95.5 97 PHE A O 1
ATOM 820 N N . LEU A 1 98 ? -6.852 14.375 8.539 1 93.62 98 LEU A N 1
ATOM 821 C CA . LEU A 1 98 ? -7.445 15.148 7.457 1 93.62 98 LEU A CA 1
ATOM 822 C C . LEU A 1 98 ? -7.812 14.25 6.281 1 93.62 98 LEU A C 1
ATOM 824 O O . LEU A 1 98 ? -8.891 14.391 5.703 1 93.62 98 LEU A O 1
ATOM 828 N N . PRO A 1 99 ? -6.969 13.25 5.891 1 93.25 99 PRO A N 1
ATOM 829 C CA . PRO A 1 99 ? -7.359 12.383 4.777 1 93.25 99 PRO A CA 1
ATOM 830 C C . PRO A 1 99 ? -8.625 11.578 5.07 1 93.25 99 PRO A C 1
ATOM 832 O O . PRO A 1 99 ? -9.477 11.422 4.191 1 93.25 99 PRO A O 1
ATOM 835 N N . ALA A 1 100 ? -8.75 11.094 6.246 1 94.56 100 ALA A N 1
ATOM 836 C CA . ALA A 1 100 ? -9.938 10.344 6.629 1 94.56 100 ALA A CA 1
ATOM 837 C C . ALA A 1 100 ? -11.172 11.242 6.664 1 94.56 100 ALA A C 1
ATOM 839 O O . ALA A 1 100 ? -12.242 10.852 6.191 1 94.56 100 ALA A O 1
ATOM 840 N N . ASN A 1 101 ? -11.023 12.422 7.184 1 94.56 101 ASN A N 1
ATOM 841 C CA . ASN A 1 101 ? -12.133 13.367 7.258 1 94.56 101 ASN A CA 1
ATOM 842 C C . ASN A 1 101 ? -12.594 13.797 5.871 1 94.56 101 ASN A C 1
ATOM 844 O O . ASN A 1 101 ? -13.797 13.977 5.641 1 94.56 101 ASN A O 1
ATOM 848 N N . LEU A 1 102 ? -11.633 14.016 5.043 1 92.69 102 LEU A N 1
ATOM 849 C CA . LEU A 1 102 ? -11.977 14.391 3.676 1 92.69 102 LEU A CA 1
ATOM 850 C C . LEU A 1 102 ? -12.719 13.266 2.969 1 92.69 102 LEU A C 1
ATOM 852 O O . LEU A 1 102 ? -13.719 13.5 2.287 1 92.69 102 LEU A O 1
ATOM 856 N N . TYR A 1 103 ? -12.305 12.062 3.07 1 92.19 103 TYR A N 1
ATOM 857 C CA . TYR A 1 103 ? -12.984 10.914 2.484 1 92.19 103 TYR A CA 1
ATOM 858 C C . TYR A 1 103 ? -14.406 10.789 3.02 1 92.19 103 TYR A C 1
ATOM 860 O O . TYR A 1 103 ? -15.352 10.594 2.252 1 92.19 103 TYR A O 1
ATOM 868 N N . LEU A 1 104 ? -14.508 10.898 4.336 1 91.56 104 LEU A N 1
ATOM 869 C CA . LEU A 1 104 ? -15.812 10.742 4.969 1 91.56 104 LEU A CA 1
ATOM 870 C C . LEU A 1 104 ? -16.766 11.844 4.527 1 91.56 104 LEU A C 1
ATOM 872 O O . LEU A 1 104 ? -17.953 11.594 4.332 1 91.56 104 LEU A O 1
ATOM 876 N N . ALA A 1 105 ? -16.234 13.055 4.418 1 90.06 105 ALA A N 1
ATOM 877 C CA . ALA A 1 105 ? -17.062 14.156 3.953 1 90.06 105 ALA A CA 1
ATOM 878 C C . ALA A 1 105 ? -17.578 13.898 2.543 1 90.06 105 ALA A C 1
ATOM 880 O O . ALA A 1 105 ? -18.766 14.086 2.27 1 90.06 105 ALA A O 1
ATOM 881 N N . LEU A 1 106 ? -16.75 13.422 1.701 1 87.25 106 LEU A N 1
ATOM 882 C CA . LEU A 1 106 ? -17.141 13.141 0.325 1 87.25 106 LEU A CA 1
ATOM 883 C C . LEU A 1 106 ? -18.078 11.945 0.263 1 87.25 106 LEU A C 1
ATOM 885 O O . LEU A 1 106 ? -19.062 11.953 -0.486 1 87.25 106 LEU A O 1
ATOM 889 N N . PHE A 1 107 ? -17.797 10.969 1.064 1 83.88 107 PHE A N 1
ATOM 890 C CA . PHE A 1 107 ? -18.578 9.742 1.094 1 83.88 107 PHE A CA 1
ATOM 891 C C . PHE A 1 107 ? -20 10.016 1.585 1 83.88 107 PHE A C 1
ATOM 893 O O . PHE A 1 107 ? -20.969 9.578 0.968 1 83.88 107 PHE A O 1
ATOM 900 N N . PHE A 1 108 ? -20.109 10.75 2.605 1 84.81 108 PHE A N 1
ATOM 901 C CA . PHE A 1 108 ? -21.422 10.992 3.191 1 84.81 108 PHE A CA 1
ATOM 902 C C . PHE A 1 108 ? -22.234 11.953 2.328 1 84.81 108 PHE A C 1
ATOM 904 O O . PHE A 1 108 ? -23.469 11.836 2.242 1 84.81 108 PHE A O 1
ATOM 911 N N . VAL A 1 109 ? -21.609 12.867 1.666 1 82.25 109 VAL A N 1
ATOM 912 C CA . VAL A 1 109 ? -22.312 13.781 0.781 1 82.25 109 VAL A CA 1
ATOM 913 C C . VAL A 1 109 ? -22.891 13.008 -0.406 1 82.25 109 VAL A C 1
ATOM 915 O O . VAL A 1 109 ? -24.031 13.227 -0.803 1 82.25 109 VAL A O 1
ATOM 918 N N . VAL A 1 110 ? -22.094 12.133 -0.976 1 77.81 110 VAL A N 1
ATOM 919 C CA . VAL A 1 110 ? -22.547 11.344 -2.117 1 77.81 110 VAL A CA 1
ATOM 920 C C . VAL A 1 110 ? -23.594 10.328 -1.661 1 77.81 110 VAL A C 1
ATOM 922 O O . VAL A 1 110 ? -24.562 10.078 -2.365 1 77.81 110 VAL A O 1
ATOM 925 N N . PHE A 1 111 ? -23.312 9.789 -0.498 1 73.81 111 PHE A N 1
ATOM 926 C CA . PHE A 1 111 ? -24.266 8.836 0.068 1 73.81 111 PHE A CA 1
ATOM 927 C C . PHE A 1 111 ? -25.609 9.492 0.318 1 73.81 111 PHE A C 1
ATOM 929 O O . PHE A 1 111 ? -26.656 8.914 0.017 1 73.81 111 PHE A O 1
ATOM 936 N N . GLN A 1 112 ? -25.672 10.617 0.864 1 70.06 112 GLN A N 1
ATOM 937 C CA . GLN A 1 112 ? -26.906 11.344 1.14 1 70.06 112 GLN A CA 1
ATOM 938 C C . GLN A 1 112 ? -27.594 11.773 -0.154 1 70.06 112 GLN A C 1
ATOM 940 O O . GLN A 1 112 ? -28.812 11.75 -0.249 1 70.06 112 GLN A O 1
ATOM 945 N N . GLY A 1 113 ? -26.797 12.133 -1.115 1 64.62 113 GLY A N 1
ATOM 946 C CA . GLY A 1 113 ? -27.359 12.57 -2.383 1 64.62 113 GLY A CA 1
ATOM 947 C C . GLY A 1 113 ? -27.984 11.438 -3.178 1 64.62 113 GLY A C 1
ATOM 948 O O . GLY A 1 113 ? -29.094 11.57 -3.691 1 64.62 113 GLY A O 1
ATOM 949 N N . PHE A 1 114 ? -27.297 10.344 -3.24 1 64.88 114 PHE A N 1
ATOM 950 C CA . PHE A 1 114 ? -27.734 9.266 -4.129 1 64.88 114 PHE A CA 1
ATOM 951 C C . PHE A 1 114 ? -28.672 8.312 -3.404 1 64.88 114 PHE A C 1
ATOM 953 O O . PHE A 1 114 ? -29.672 7.855 -3.977 1 64.88 114 PHE A O 1
ATOM 960 N N . GLN A 1 115 ? -28.375 8.016 -2.18 1 62.5 115 GLN A N 1
ATOM 961 C CA . GLN A 1 115 ? -29.203 7.008 -1.524 1 62.5 115 GLN A CA 1
ATOM 962 C C . GLN A 1 115 ? -30.453 7.629 -0.916 1 62.5 115 GLN A C 1
ATOM 964 O O . GLN A 1 115 ? -31.531 7.023 -0.94 1 62.5 115 GLN A O 1
ATOM 969 N N . GLN A 1 116 ? -30.25 8.781 -0.251 1 60.72 116 GLN A N 1
ATOM 970 C CA . GLN A 1 116 ? -31.438 9.297 0.434 1 60.72 116 GLN A CA 1
ATOM 971 C C . GLN A 1 116 ? -32.219 10.25 -0.461 1 60.72 116 GLN A C 1
ATOM 973 O O . GLN A 1 116 ? -33.156 10.906 -0.005 1 60.72 116 GLN A O 1
ATOM 978 N N . ASN A 1 117 ? -32.125 10 -1.788 1 56.03 117 ASN A N 1
ATOM 979 C CA . ASN A 1 117 ? -32.938 10.711 -2.781 1 56.03 117 ASN A CA 1
ATOM 980 C C . ASN A 1 117 ? -33.031 12.203 -2.455 1 56.03 117 ASN A C 1
ATOM 982 O O . ASN A 1 117 ? -34.094 12.805 -2.627 1 56.03 117 ASN A O 1
ATOM 986 N N . ARG A 1 118 ? -32.094 12.703 -1.883 1 52.41 118 ARG A N 1
ATOM 987 C CA . ARG A 1 118 ? -32.25 14.094 -1.477 1 52.41 118 ARG A CA 1
ATOM 988 C C . ARG 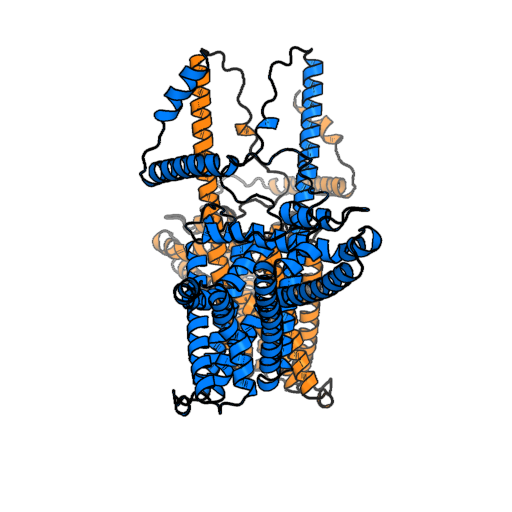A 1 118 ? -31.922 15.039 -2.627 1 52.41 118 ARG A C 1
ATOM 990 O O . ARG A 1 118 ? -32.031 16.266 -2.494 1 52.41 118 ARG A O 1
ATOM 997 N N . LEU A 1 119 ? -31.438 14.32 -3.725 1 50.91 119 LEU A N 1
ATOM 998 C CA . LEU A 1 119 ? -31.219 15.195 -4.875 1 50.91 119 LEU A CA 1
ATOM 999 C C . LEU A 1 119 ? -32.531 15.492 -5.59 1 50.91 119 LEU A C 1
ATOM 1001 O O . LEU A 1 119 ? -33.094 14.609 -6.23 1 50.91 119 LEU A O 1
ATOM 1005 N N . GLU A 1 120 ? -33.25 16.344 -5.152 1 48.94 120 GLU A N 1
ATOM 1006 C CA . GLU A 1 120 ? -34.5 16.719 -5.805 1 48.94 120 GLU A CA 1
ATOM 1007 C C . GLU A 1 120 ? -34.312 16.891 -7.309 1 48.94 120 GLU A C 1
ATOM 1009 O O . GLU A 1 120 ? -35.25 16.656 -8.086 1 48.94 120 GLU A O 1
ATOM 1014 N N . PHE A 1 121 ? -33.156 17.297 -7.672 1 46.78 121 PHE A N 1
ATOM 1015 C CA . PHE A 1 121 ? -33.062 17.672 -9.078 1 46.78 121 PHE A CA 1
ATOM 1016 C C . PHE A 1 121 ? -32.844 16.453 -9.953 1 46.78 121 PHE A C 1
ATOM 1018 O O . PHE A 1 121 ? -33.062 16.5 -11.164 1 46.78 121 PHE A O 1
ATOM 1025 N N . VAL A 1 122 ? -32.281 15.453 -9.461 1 50.16 122 VAL A N 1
ATOM 1026 C CA . VAL A 1 122 ? -32.156 14.242 -10.266 1 50.16 122 VAL A CA 1
ATOM 1027 C C . VAL A 1 122 ? -33 13.133 -9.641 1 50.16 122 VAL A C 1
ATOM 1029 O O . VAL A 1 122 ? -32.75 12.711 -8.508 1 50.16 122 VAL A O 1
ATOM 1032 N N . ASP A 1 123 ? -34.25 13.109 -9.945 1 48.84 123 ASP A N 1
ATOM 1033 C CA . ASP A 1 123 ? -35.156 12.039 -9.555 1 48.84 123 ASP A CA 1
ATOM 1034 C C . ASP A 1 123 ? -34.469 10.68 -9.648 1 48.84 123 ASP A C 1
ATOM 1036 O O . ASP A 1 123 ? -34.344 10.109 -10.734 1 48.84 123 ASP A O 1
ATOM 1040 N N . THR A 1 124 ? -33.562 10.43 -8.844 1 55.75 124 THR A N 1
ATOM 1041 C CA . THR A 1 124 ? -32.875 9.141 -8.828 1 55.75 124 THR A CA 1
ATOM 1042 C C . THR A 1 124 ? -33.844 8.023 -8.43 1 55.75 124 THR A C 1
ATOM 1044 O O . THR A 1 124 ? -33.438 6.887 -8.203 1 55.75 124 THR A O 1
ATOM 1047 N N . SER A 1 125 ? -35.094 8.391 -8.141 1 54.31 125 SER A N 1
ATOM 1048 C CA . SER A 1 125 ? -36.094 7.379 -7.809 1 54.31 125 SER A CA 1
ATOM 1049 C C . SER A 1 125 ? -36.25 6.348 -8.922 1 54.31 125 SER A C 1
ATOM 1051 O O . SER A 1 125 ? -36.625 5.203 -8.672 1 54.31 125 SER A O 1
ATOM 1053 N N . GLU A 1 126 ? -35.906 6.883 -10.078 1 55.72 126 GLU A N 1
ATOM 1054 C CA . GLU A 1 126 ? -36.156 5.941 -11.164 1 55.72 126 GLU A CA 1
ATOM 1055 C C . GLU A 1 126 ? -35.031 4.898 -11.258 1 55.72 126 GLU A C 1
ATOM 1057 O O . GLU A 1 126 ? -35.219 3.846 -11.867 1 55.72 126 GLU A O 1
ATOM 1062 N N . TYR A 1 127 ? -33.969 5.242 -10.664 1 57.88 127 TYR A N 1
ATOM 1063 C CA . TYR A 1 127 ? -32.906 4.258 -10.844 1 57.88 127 TYR A CA 1
ATOM 1064 C C . TYR A 1 127 ? -33 3.168 -9.781 1 57.88 127 TYR A C 1
ATOM 1066 O O . TYR A 1 127 ? -33.438 3.42 -8.656 1 57.88 127 TYR A O 1
ATOM 1074 N N . SER A 1 128 ? -33.094 1.981 -10.188 1 63.91 128 SER A N 1
ATOM 1075 C CA . SER A 1 128 ? -33.156 0.81 -9.32 1 63.91 128 SER A CA 1
ATOM 1076 C C . SER A 1 128 ? -32.188 0.919 -8.164 1 63.91 128 SER A C 1
ATOM 1078 O O . SER A 1 128 ? -31.125 1.546 -8.289 1 63.91 128 SER A O 1
ATOM 1080 N N . GLN A 1 129 ? -32.625 0.741 -6.988 1 65.31 129 GLN A N 1
ATOM 1081 C CA . GLN A 1 129 ? -31.844 0.765 -5.746 1 65.31 129 GLN A CA 1
ATOM 1082 C C . GLN A 1 129 ? -30.5 0.091 -5.922 1 65.31 129 GLN A C 1
ATOM 1084 O O . GLN A 1 129 ? -29.5 0.507 -5.312 1 65.31 129 GLN A O 1
ATOM 1089 N N . THR A 1 130 ? -30.531 -0.766 -6.844 1 65.69 130 THR A N 1
ATOM 1090 C CA . THR A 1 130 ? -29.281 -1.492 -7.066 1 65.69 130 THR A CA 1
ATOM 1091 C C . THR A 1 130 ? -28.234 -0.593 -7.73 1 65.69 130 THR A C 1
ATOM 1093 O O . THR A 1 130 ? -27.062 -0.649 -7.391 1 65.69 130 THR A O 1
ATOM 1096 N N . VAL A 1 131 ? -28.75 0.248 -8.602 1 65.62 131 VAL A N 1
ATOM 1097 C CA . VAL A 1 131 ? -27.828 1.123 -9.32 1 65.62 131 VAL A CA 1
ATOM 1098 C C . VAL A 1 131 ? -27.297 2.205 -8.383 1 65.62 131 VAL A C 1
ATOM 1100 O O . VAL A 1 131 ? -26.125 2.562 -8.445 1 65.62 131 VAL A O 1
ATOM 1103 N N . LEU A 1 132 ? -28.203 2.57 -7.473 1 67.94 132 LEU A N 1
ATOM 1104 C CA . LEU A 1 132 ? -27.797 3.611 -6.535 1 67.94 132 LEU A CA 1
ATOM 1105 C C . LEU A 1 132 ? -26.75 3.084 -5.555 1 67.94 132 LEU A C 1
ATOM 1107 O O . LEU A 1 132 ? -25.766 3.77 -5.258 1 67.94 132 LEU A O 1
ATOM 1111 N N . ASP A 1 133 ? -26.906 1.896 -5.18 1 72.38 133 ASP A N 1
ATOM 1112 C CA . ASP A 1 133 ? -25.953 1.286 -4.262 1 72.38 133 ASP A CA 1
ATOM 1113 C C . ASP A 1 133 ? -24.625 1 -4.965 1 72.38 133 ASP A C 1
ATOM 1115 O O . ASP A 1 133 ? -23.562 1.178 -4.379 1 72.38 133 ASP A O 1
ATOM 1119 N N . CYS A 1 134 ? -24.797 0.676 -6.156 1 72.62 134 CYS A N 1
ATOM 1120 C CA . CYS A 1 134 ? -23.594 0.364 -6.918 1 72.62 134 CYS A CA 1
ATOM 1121 C C . CYS A 1 134 ? -22.766 1.616 -7.156 1 72.62 134 CYS A C 1
ATOM 1123 O O . CYS A 1 134 ? -21.531 1.56 -7.141 1 72.62 134 CYS A O 1
ATOM 1125 N N . ALA A 1 135 ? -23.484 2.693 -7.297 1 73.75 135 ALA A N 1
ATOM 1126 C CA . ALA A 1 135 ? -22.75 3.941 -7.531 1 73.75 135 ALA A CA 1
ATOM 1127 C C . ALA A 1 135 ? -21.938 4.34 -6.309 1 73.75 135 ALA A C 1
ATOM 1129 O O . ALA A 1 135 ? -20.797 4.781 -6.438 1 73.75 135 ALA A O 1
ATOM 1130 N N . VAL A 1 136 ? -22.5 4.141 -5.168 1 76.25 136 VAL A N 1
ATOM 1131 C CA . VAL A 1 136 ? -21.797 4.48 -3.934 1 76.25 136 VAL A CA 1
ATOM 1132 C C . VAL A 1 136 ? -20.609 3.539 -3.744 1 76.25 136 VAL A C 1
ATOM 1134 O O . VAL A 1 136 ? -19.531 3.971 -3.334 1 76.25 136 VAL A O 1
ATOM 1137 N N . TYR A 1 137 ? -20.812 2.357 -4.141 1 76.88 137 TYR A N 1
ATOM 1138 C CA . TYR A 1 137 ? -19.75 1.378 -4.012 1 76.88 137 TYR A CA 1
ATOM 1139 C C . TYR A 1 137 ? -18.609 1.678 -4.988 1 76.88 137 TYR A C 1
ATOM 1141 O O . TYR A 1 137 ? -17.438 1.559 -4.637 1 76.88 137 TYR A O 1
ATOM 1149 N N . MET A 1 138 ? -18.984 2.1 -6.137 1 78.56 138 MET A N 1
ATOM 1150 C CA . MET A 1 138 ? -17.969 2.428 -7.133 1 78.56 138 MET A CA 1
ATOM 1151 C C . MET A 1 138 ? -17.156 3.646 -6.703 1 78.56 138 MET A C 1
ATOM 1153 O O . MET A 1 138 ? -15.953 3.713 -6.941 1 78.56 138 MET A O 1
ATOM 1157 N N . TYR A 1 139 ? -17.875 4.539 -6.062 1 82.94 139 TYR A N 1
ATOM 1158 C CA . TYR A 1 139 ? -17.203 5.723 -5.551 1 82.94 139 TYR A CA 1
ATOM 1159 C C . TYR A 1 139 ? -16.172 5.348 -4.492 1 82.94 139 TYR A C 1
ATOM 1161 O O . TYR A 1 139 ? -15.031 5.809 -4.531 1 82.94 139 TYR A O 1
ATOM 1169 N N . ASN A 1 140 ? -16.594 4.469 -3.635 1 82.81 140 ASN A N 1
ATOM 1170 C CA . ASN A 1 140 ? -15.695 4.023 -2.568 1 82.81 140 ASN A CA 1
ATOM 1171 C C . ASN A 1 140 ? -14.508 3.246 -3.123 1 82.81 140 ASN A C 1
ATOM 1173 O O . ASN A 1 140 ? -13.375 3.422 -2.662 1 82.81 140 ASN A O 1
ATOM 1177 N N . PHE A 1 141 ? -14.758 2.521 -4.098 1 82.38 141 PHE A N 1
ATOM 1178 C CA . PHE A 1 141 ? -13.703 1.698 -4.68 1 82.38 141 PHE A CA 1
ATOM 1179 C C . PHE A 1 141 ? -12.703 2.561 -5.434 1 82.38 141 PHE A C 1
ATOM 1181 O O . PHE A 1 141 ? -11.492 2.336 -5.344 1 82.38 141 PHE A O 1
ATOM 1188 N N . ALA A 1 142 ? -13.25 3.494 -6.09 1 86.56 142 ALA A N 1
ATOM 1189 C CA . ALA A 1 142 ? -12.359 4.379 -6.836 1 86.56 142 ALA A CA 1
ATOM 1190 C C . ALA A 1 142 ? -11.453 5.168 -5.895 1 86.56 142 ALA A C 1
ATOM 1192 O O . ALA A 1 142 ? -10.266 5.332 -6.164 1 86.56 142 ALA A O 1
ATOM 1193 N N . TYR A 1 143 ? -11.992 5.617 -4.797 1 88.88 143 TYR A N 1
ATOM 1194 C CA . TYR A 1 143 ? -11.211 6.391 -3.838 1 88.88 143 TYR A CA 1
ATOM 1195 C C . TYR A 1 143 ? -10.156 5.523 -3.164 1 88.88 143 TYR A C 1
ATOM 1197 O O . TYR A 1 143 ? -9 5.93 -3.035 1 88.88 143 TYR A O 1
ATOM 1205 N N . LEU A 1 144 ? -10.555 4.32 -2.797 1 84.44 144 LEU A N 1
ATOM 1206 C CA . LEU A 1 144 ? -9.633 3.412 -2.125 1 84.44 144 LEU A CA 1
ATOM 1207 C C . LEU A 1 144 ? -8.516 2.973 -3.07 1 84.44 144 LEU A C 1
ATOM 1209 O O . LEU A 1 144 ? -7.359 2.865 -2.662 1 84.44 144 LEU A O 1
ATOM 1213 N N . PHE A 1 145 ? -8.883 2.76 -4.285 1 88.5 145 PHE A N 1
ATOM 1214 C CA . PHE A 1 145 ? -7.887 2.393 -5.281 1 88.5 145 PHE A CA 1
ATOM 1215 C C . PHE A 1 145 ? -6.902 3.535 -5.512 1 88.5 145 PHE A C 1
ATOM 1217 O O . PHE A 1 145 ? -5.707 3.305 -5.699 1 88.5 145 PHE A O 1
ATOM 1224 N N . GLY A 1 146 ? -7.492 4.73 -5.512 1 91.44 146 GLY A N 1
ATOM 1225 C CA . GLY A 1 146 ? -6.609 5.875 -5.652 1 91.44 146 GLY A CA 1
ATOM 1226 C C . GLY A 1 146 ? -5.613 6.008 -4.512 1 91.44 146 GLY A C 1
ATOM 1227 O O . GLY A 1 146 ? -4.43 6.266 -4.742 1 91.44 146 GLY A O 1
ATOM 1228 N N . LEU A 1 147 ? -6.039 5.738 -3.312 1 91.69 147 LEU A N 1
ATOM 1229 C CA . LEU A 1 147 ? -5.168 5.836 -2.148 1 91.69 147 LEU A CA 1
ATOM 1230 C C . LEU A 1 147 ? -4.121 4.727 -2.158 1 91.69 147 LEU A C 1
ATOM 1232 O O . LEU A 1 147 ? -2.951 4.969 -1.853 1 91.69 147 LEU A O 1
ATOM 1236 N N . LEU A 1 148 ? -4.566 3.549 -2.512 1 89.25 148 LEU A N 1
ATOM 1237 C CA . LEU A 1 148 ? -3.633 2.428 -2.57 1 89.25 148 LEU A CA 1
ATOM 1238 C C . LEU A 1 148 ? -2.572 2.66 -3.643 1 89.25 148 LEU A C 1
ATOM 1240 O O . LEU A 1 148 ? -1.393 2.373 -3.428 1 89.25 148 LEU A O 1
ATOM 1244 N N . MET A 1 149 ? -3.004 3.137 -4.715 1 91.88 149 MET A N 1
ATOM 1245 C CA . MET A 1 149 ? -2.066 3.445 -5.789 1 91.88 149 MET A CA 1
ATOM 1246 C C . MET A 1 149 ? -1.05 4.492 -5.344 1 91.88 149 MET A C 1
ATOM 1248 O O . MET A 1 149 ? 0.135 4.387 -5.664 1 91.88 149 MET A O 1
ATOM 1252 N N . LEU A 1 150 ? -1.489 5.438 -4.617 1 92.56 150 LEU A N 1
ATOM 1253 C CA . LEU A 1 150 ? -0.596 6.488 -4.141 1 92.56 150 LEU A CA 1
ATOM 1254 C C . LEU A 1 150 ? 0.454 5.922 -3.191 1 92.56 150 LEU A C 1
ATOM 1256 O O . LEU A 1 150 ? 1.621 6.316 -3.242 1 92.56 150 LEU A O 1
ATOM 1260 N N . ILE A 1 151 ? 0.051 5.031 -2.393 1 90.31 151 ILE A N 1
ATOM 1261 C CA . ILE A 1 151 ? 0.983 4.43 -1.446 1 90.31 151 ILE A CA 1
ATOM 1262 C C . ILE A 1 151 ? 2.021 3.604 -2.199 1 90.31 151 ILE A C 1
ATOM 1264 O O . ILE A 1 151 ? 3.215 3.67 -1.898 1 90.31 151 ILE A O 1
ATOM 1268 N N . ILE A 1 152 ? 1.578 2.9 -3.166 1 88.81 152 ILE A N 1
ATOM 1269 C CA . ILE A 1 152 ? 2.469 2.021 -3.916 1 88.81 152 ILE A CA 1
ATOM 1270 C C . ILE A 1 152 ? 3.471 2.857 -4.707 1 88.81 152 ILE A C 1
ATOM 1272 O O . ILE A 1 152 ? 4.672 2.578 -4.691 1 88.81 152 ILE A O 1
ATOM 1276 N N . ILE A 1 153 ? 2.99 3.889 -5.34 1 88.5 153 ILE A N 1
ATOM 1277 C CA . ILE A 1 153 ? 3.879 4.695 -6.168 1 88.5 153 ILE A CA 1
ATOM 1278 C C . ILE A 1 153 ? 4.754 5.578 -5.281 1 88.5 153 ILE A C 1
ATOM 1280 O O . ILE A 1 153 ? 5.891 5.891 -5.637 1 88.5 153 ILE A O 1
ATOM 1284 N N . GLY A 1 154 ? 4.27 5.965 -4.184 1 87.69 154 GLY A N 1
ATOM 1285 C CA . GLY A 1 154 ? 5.035 6.805 -3.277 1 87.69 154 GLY A CA 1
ATOM 1286 C C . GLY A 1 154 ? 6.207 6.082 -2.641 1 87.69 154 GLY A C 1
ATOM 1287 O O . GLY A 1 154 ? 7.258 6.68 -2.402 1 87.69 154 GLY A O 1
ATOM 1288 N N . LEU A 1 155 ? 6.062 4.801 -2.369 1 84.94 155 LEU A N 1
ATOM 1289 C CA . LEU A 1 155 ? 7.109 4.027 -1.711 1 84.94 155 LEU A CA 1
ATOM 1290 C C . LEU A 1 155 ? 8.094 3.463 -2.732 1 84.94 155 LEU A C 1
ATOM 1292 O O . LEU A 1 155 ? 9.273 3.293 -2.434 1 84.94 155 LEU A O 1
ATOM 1296 N N . GLY A 1 156 ? 7.668 3.143 -3.865 1 72.62 156 GLY A N 1
ATOM 1297 C CA . GLY A 1 156 ? 8.477 2.377 -4.801 1 72.62 156 GLY A CA 1
ATOM 1298 C C . GLY A 1 156 ? 9.211 3.244 -5.809 1 72.62 156 GLY A C 1
ATOM 1299 O O . GLY A 1 156 ? 10.172 2.797 -6.438 1 72.62 156 GLY A O 1
ATOM 1300 N N . ASN A 1 157 ? 8.742 4.441 -6.086 1 71.56 157 ASN A N 1
ATOM 1301 C CA . ASN A 1 157 ? 9.266 5.145 -7.25 1 71.56 157 ASN A CA 1
ATOM 1302 C C . ASN A 1 157 ? 9.609 6.594 -6.922 1 71.56 157 ASN A C 1
ATOM 1304 O O . ASN A 1 157 ? 9.094 7.156 -5.957 1 71.56 157 ASN A O 1
ATOM 1308 N N . ASN A 1 158 ? 10.57 6.992 -7.66 1 74.62 158 ASN A N 1
ATOM 1309 C CA . ASN A 1 158 ? 10.766 8.438 -7.73 1 74.62 158 ASN A CA 1
ATOM 1310 C C . ASN A 1 158 ? 9.656 9.117 -8.523 1 74.62 158 ASN A C 1
ATOM 1312 O O . ASN A 1 158 ? 9.266 8.633 -9.594 1 74.62 158 ASN A O 1
ATOM 1316 N N . PRO A 1 159 ? 9.141 10.07 -7.918 1 76.12 159 PRO A N 1
ATOM 1317 C CA . PRO A 1 159 ? 8.023 10.734 -8.594 1 76.12 159 PRO A CA 1
ATOM 1318 C C . PRO A 1 159 ? 8.375 11.188 -10.008 1 76.12 159 PRO A C 1
ATOM 1320 O O . PRO A 1 159 ? 7.488 11.328 -10.852 1 76.12 159 PRO A O 1
ATOM 1323 N N . LYS A 1 160 ? 9.648 11.352 -10.305 1 74.88 160 LYS A N 1
ATOM 1324 C CA . LYS A 1 160 ? 10.062 11.805 -11.625 1 74.88 160 LYS A CA 1
ATOM 1325 C C . LYS A 1 160 ? 9.828 10.719 -12.672 1 74.88 160 LYS A C 1
ATOM 1327 O O . LYS A 1 160 ? 9.656 11.016 -13.859 1 74.88 160 LYS A O 1
ATOM 1332 N N . HIS A 1 161 ? 9.711 9.5 -12.172 1 75.19 161 HIS A N 1
ATOM 1333 C CA . HIS A 1 161 ? 9.602 8.383 -13.102 1 75.19 161 HIS A CA 1
ATOM 1334 C C . HIS A 1 161 ? 8.148 8.023 -13.367 1 75.19 161 HIS A C 1
ATOM 1336 O O . HIS A 1 161 ? 7.844 7.336 -14.352 1 75.19 161 HIS A O 1
ATOM 1342 N N . MET A 1 162 ? 7.301 8.547 -12.531 1 80.19 162 MET A N 1
ATOM 1343 C CA . MET A 1 162 ? 5.883 8.211 -12.672 1 80.19 162 MET A CA 1
ATOM 1344 C C . MET A 1 162 ? 5.035 9.477 -12.742 1 80.19 162 MET A C 1
ATOM 1346 O O . MET A 1 162 ? 4.035 9.602 -12.031 1 80.19 162 MET A O 1
ATOM 1350 N N . LYS A 1 163 ? 5.332 10.312 -13.672 1 83.69 163 LYS A N 1
ATOM 1351 C CA . LYS A 1 163 ? 4.645 11.594 -13.781 1 83.69 163 LYS A CA 1
ATOM 1352 C C . LYS A 1 163 ? 3.197 11.406 -14.227 1 83.69 163 LYS A C 1
ATOM 1354 O O . LYS A 1 163 ? 2.287 12.031 -13.68 1 83.69 163 LYS A O 1
ATOM 1359 N N . LEU A 1 164 ? 2.977 10.539 -15.094 1 84.56 164 LEU A N 1
ATOM 1360 C CA . LEU A 1 164 ? 1.654 10.359 -15.68 1 84.56 164 LEU A CA 1
ATOM 1361 C C . LEU A 1 164 ? 0.678 9.781 -14.664 1 84.56 164 LEU A C 1
ATOM 1363 O O . LEU A 1 164 ? -0.5 10.148 -14.648 1 84.56 164 LEU A O 1
ATOM 1367 N N . THR A 1 165 ? 1.18 9.016 -13.836 1 87.5 165 THR A N 1
ATOM 1368 C CA . THR A 1 165 ? 0.312 8.406 -12.836 1 87.5 165 THR A CA 1
ATOM 1369 C C . THR A 1 165 ? -0.148 9.445 -11.812 1 87.5 165 THR A C 1
ATOM 1371 O O . THR A 1 165 ? -1.302 9.43 -11.383 1 87.5 165 THR A O 1
ATOM 1374 N N . TYR A 1 166 ? 0.702 10.367 -11.469 1 89.88 166 TYR A N 1
ATOM 1375 C CA . TYR A 1 166 ? 0.324 11.406 -10.523 1 89.88 166 TYR A CA 1
ATOM 1376 C C . TYR A 1 166 ? -0.697 12.359 -11.133 1 89.88 166 TYR A C 1
ATOM 1378 O O . TYR A 1 166 ? -1.625 12.805 -10.453 1 89.88 166 TYR A O 1
ATOM 1386 N N . TYR A 1 167 ? -0.521 12.625 -12.406 1 90.56 167 TYR A N 1
ATOM 1387 C CA . TYR A 1 167 ? -1.5 13.469 -13.086 1 90.56 167 TYR A CA 1
ATOM 1388 C C . TYR A 1 167 ? -2.846 12.766 -13.195 1 90.56 167 TYR A C 1
ATOM 1390 O O . TYR A 1 167 ? -3.896 13.391 -13.031 1 90.56 167 TYR A O 1
ATOM 1398 N N . PHE A 1 168 ? -2.805 11.531 -13.414 1 91.88 168 PHE A N 1
ATOM 1399 C CA . PHE A 1 168 ? -4.031 10.75 -13.516 1 91.88 168 PHE A CA 1
ATOM 1400 C C . PHE A 1 168 ? -4.77 10.727 -12.188 1 91.88 168 PHE A C 1
ATOM 1402 O O . PHE A 1 168 ? -5.98 10.961 -12.133 1 91.88 168 PHE A O 1
ATOM 1409 N N . LEU A 1 169 ? -4.062 10.531 -11.125 1 92.25 169 LEU A N 1
ATOM 1410 C CA . LEU A 1 169 ? -4.68 10.477 -9.805 1 92.25 169 LEU A CA 1
ATOM 1411 C C . LEU A 1 169 ? -5.191 11.852 -9.391 1 92.25 169 LEU A C 1
ATOM 1413 O O . LEU A 1 169 ? -6.254 11.969 -8.773 1 92.25 169 LEU A O 1
ATOM 1417 N N . GLY A 1 170 ? -4.387 12.875 -9.766 1 91.5 170 GLY A N 1
ATOM 1418 C CA . GLY A 1 170 ? -4.863 14.227 -9.5 1 91.5 170 GLY A CA 1
ATOM 1419 C C . GLY A 1 170 ? -6.164 14.547 -10.203 1 91.5 170 GLY A C 1
ATOM 1420 O O . GLY A 1 170 ? -7.051 15.18 -9.633 1 91.5 170 GLY A O 1
ATOM 1421 N N . ALA A 1 171 ? -6.312 14.039 -11.352 1 91 171 ALA A N 1
ATOM 1422 C CA . ALA A 1 171 ? -7.523 14.266 -12.133 1 91 171 ALA A CA 1
ATOM 1423 C C . ALA A 1 171 ? -8.703 13.484 -11.562 1 91 171 ALA A C 1
ATOM 1425 O O . ALA A 1 171 ? -9.82 14 -11.477 1 91 171 ALA A O 1
ATOM 1426 N N . VAL A 1 172 ? -8.438 12.32 -11.156 1 92.19 172 VAL A N 1
ATOM 1427 C CA . VAL A 1 172 ? -9.492 11.469 -10.625 1 92.19 172 VAL A CA 1
ATOM 1428 C C . VAL A 1 172 ? -10.039 12.078 -9.328 1 92.19 172 VAL A C 1
ATOM 1430 O O . VAL A 1 172 ? -11.258 12.211 -9.164 1 92.19 172 VAL A O 1
ATOM 1433 N N . PHE A 1 173 ? -9.195 12.5 -8.445 1 93.31 173 PHE A N 1
ATOM 1434 C CA . PHE A 1 173 ? -9.633 13.109 -7.195 1 93.31 173 PHE A CA 1
ATOM 1435 C C . PHE A 1 173 ? -10.336 14.438 -7.457 1 93.31 173 PHE A C 1
ATOM 1437 O O . PHE A 1 173 ? -11.273 14.797 -6.75 1 93.31 173 PHE A O 1
ATOM 1444 N N . GLY A 1 174 ? -9.828 15.109 -8.508 1 91.5 174 GLY A N 1
ATOM 1445 C CA . GLY A 1 174 ? -10.484 16.359 -8.875 1 91.5 174 GLY A CA 1
ATOM 1446 C C . GLY A 1 174 ? -11.906 16.156 -9.383 1 91.5 174 GLY A C 1
ATOM 1447 O O . GLY A 1 174 ? -12.812 16.891 -9.008 1 91.5 174 GLY A O 1
ATOM 1448 N N . VAL A 1 175 ? -12.078 15.141 -10.164 1 89.56 175 VAL A N 1
ATOM 1449 C CA . VAL A 1 175 ? -13.398 14.844 -10.703 1 89.56 175 VAL A CA 1
ATOM 1450 C C . VAL A 1 175 ? -14.328 14.398 -9.578 1 89.56 175 VAL A C 1
ATOM 1452 O O . VAL A 1 175 ? -15.492 14.797 -9.531 1 89.56 175 VAL A O 1
ATOM 1455 N N . MET A 1 176 ? -13.812 13.664 -8.695 1 89.31 176 MET A N 1
ATOM 1456 C CA . MET A 1 176 ? -14.609 13.219 -7.559 1 89.31 176 MET A CA 1
ATOM 1457 C C . MET A 1 176 ? -15.031 14.398 -6.684 1 89.31 176 MET A C 1
ATOM 1459 O O . MET A 1 176 ? -16.156 14.438 -6.184 1 89.31 176 MET A O 1
ATOM 1463 N N . MET A 1 177 ? -14.148 15.281 -6.531 1 92.06 177 MET A N 1
ATOM 1464 C CA . MET A 1 177 ? -14.461 16.469 -5.738 1 92.06 177 MET A CA 1
ATOM 1465 C C . MET A 1 177 ? -15.523 17.312 -6.426 1 92.06 177 MET A C 1
ATOM 1467 O O . MET A 1 177 ? -16.438 17.812 -5.777 1 92.06 177 MET A O 1
ATOM 1471 N N . MET A 1 178 ? -15.414 17.438 -7.707 1 88.44 178 MET A N 1
ATOM 1472 C CA . MET A 1 178 ? -16.391 18.219 -8.453 1 88.44 178 MET A CA 1
ATOM 1473 C C . MET A 1 178 ? -17.766 17.594 -8.391 1 88.44 178 MET A C 1
ATOM 1475 O O . MET A 1 178 ? -18.766 18.281 -8.195 1 88.44 178 MET A O 1
ATOM 1479 N N . LEU A 1 179 ? -17.781 16.297 -8.539 1 84 179 LEU A N 1
ATOM 1480 C CA . LEU A 1 179 ? -19.062 15.594 -8.469 1 84 179 LEU A CA 1
ATOM 1481 C C . LEU A 1 179 ? -19.672 15.734 -7.078 1 84 179 LEU A C 1
ATOM 1483 O O . LEU A 1 179 ? -20.875 16.016 -6.953 1 84 179 LEU A O 1
ATOM 1487 N N . SER A 1 180 ? -18.906 15.578 -6.105 1 85.56 180 SER A N 1
ATOM 1488 C CA . SER A 1 180 ? -19.391 15.68 -4.734 1 85.56 180 SER A CA 1
ATOM 1489 C C . SER A 1 180 ? -19.844 17.094 -4.41 1 85.56 180 SER A C 1
ATOM 1491 O O . SER A 1 180 ? -20.812 17.297 -3.67 1 85.56 180 SER A O 1
ATOM 1493 N N . SER A 1 181 ? -19.141 18.062 -4.941 1 85.19 181 SER A N 1
ATOM 1494 C CA . SER A 1 181 ? -19.5 19.453 -4.707 1 85.19 181 SER A CA 1
ATOM 1495 C C . SER A 1 181 ? -20.844 19.781 -5.371 1 85.19 181 SER A C 1
ATOM 1497 O O . SER A 1 181 ? -21.641 20.531 -4.805 1 85.19 181 SER A O 1
ATOM 1499 N N . LEU A 1 182 ? -21.047 19.234 -6.555 1 83 182 LEU A N 1
ATOM 1500 C CA . LEU A 1 182 ? -22.297 19.469 -7.246 1 83 182 LEU A CA 1
ATOM 1501 C C . LEU A 1 182 ? -23.469 18.844 -6.48 1 83 182 LEU A C 1
ATOM 1503 O O . LEU A 1 182 ? -24.531 19.469 -6.355 1 83 182 LEU A O 1
ATOM 1507 N N . VAL A 1 183 ? -23.219 17.734 -5.953 1 81.5 183 VAL A N 1
ATOM 1508 C CA . VAL A 1 183 ? -24.25 17.062 -5.156 1 81.5 183 VAL A CA 1
ATOM 1509 C C . VAL A 1 183 ? -24.469 17.844 -3.855 1 81.5 183 VAL A C 1
ATOM 1511 O O . VAL A 1 183 ? -25.609 18 -3.408 1 81.5 183 VAL A O 1
ATOM 1514 N N . GLY A 1 184 ? -23.406 18.344 -3.275 1 81.12 184 GLY A N 1
ATOM 1515 C CA . GLY A 1 184 ? -23.516 19.125 -2.049 1 81.12 184 GLY A CA 1
ATOM 1516 C C . GLY A 1 184 ? -24.297 20.406 -2.223 1 81.12 184 GLY A C 1
ATOM 1517 O O . GLY A 1 184 ? -25.109 20.75 -1.372 1 81.12 184 GLY A O 1
ATOM 1518 N N . VAL A 1 185 ? -24.062 21.031 -3.324 1 79.5 185 VAL A N 1
ATOM 1519 C CA . VAL A 1 185 ? -24.781 22.25 -3.615 1 79.5 185 VAL A CA 1
ATOM 1520 C C . VAL A 1 185 ? -26.266 21.938 -3.855 1 79.5 185 VAL A C 1
ATOM 1522 O O . VAL A 1 185 ? -27.141 22.688 -3.43 1 79.5 185 VAL A O 1
ATOM 1525 N N . GLY A 1 186 ? -26.516 20.828 -4.469 1 77.31 186 GLY A N 1
ATOM 1526 C CA . GLY A 1 186 ? -27.891 20.406 -4.688 1 77.31 186 GLY A CA 1
ATOM 1527 C C . GLY A 1 186 ? -28.641 20.141 -3.396 1 77.31 186 GLY A C 1
ATOM 1528 O O . GLY A 1 186 ? -29.797 20.562 -3.25 1 77.31 186 GLY A O 1
ATOM 1529 N N . ILE A 1 187 ? -28 19.594 -2.494 1 76.62 187 ILE A N 1
ATOM 1530 C CA . ILE A 1 187 ? -28.609 19.281 -1.205 1 76.62 187 ILE A CA 1
ATOM 1531 C C . ILE A 1 187 ? -28.828 20.578 -0.421 1 76.62 187 ILE A C 1
ATOM 1533 O O . ILE A 1 187 ? -29.859 20.734 0.25 1 76.62 187 ILE A O 1
ATOM 1537 N N . PHE A 1 188 ? -27.906 21.422 -0.532 1 75.56 188 PHE A N 1
ATOM 1538 C CA . PHE A 1 188 ? -27.984 22.688 0.193 1 75.56 188 PHE A CA 1
ATOM 1539 C C . PHE A 1 188 ? -29.203 23.5 -0.268 1 75.56 188 PHE A C 1
ATOM 1541 O O . PHE A 1 188 ? -29.906 24.078 0.552 1 75.56 188 PHE A O 1
ATOM 1548 N N . PHE A 1 189 ? -29.516 23.469 -1.493 1 76.81 189 PHE A N 1
ATOM 1549 C CA . PHE A 1 189 ? -30.609 24.281 -2.018 1 76.81 189 PHE A CA 1
ATOM 1550 C C . PHE A 1 189 ? -31.938 23.547 -1.886 1 76.81 189 PHE A C 1
ATOM 1552 O O . PHE A 1 189 ? -33 24.172 -1.915 1 76.81 189 PHE A O 1
ATOM 1559 N N . SER A 1 190 ? -31.844 22.25 -1.711 1 75.25 190 SER A N 1
ATOM 1560 C CA . SER A 1 190 ? -33.094 21.484 -1.589 1 75.25 190 SER A CA 1
ATOM 1561 C C . SER A 1 190 ? -33.531 21.391 -0.135 1 75.25 190 SER A C 1
ATOM 1563 O O . SER A 1 190 ? -34.688 21.062 0.144 1 75.25 190 SER A O 1
ATOM 1565 N N . SER A 1 191 ? -32.594 21.609 0.783 1 74 191 SER A N 1
ATOM 1566 C CA . SER A 1 191 ? -32.938 21.5 2.199 1 74 191 SER A CA 1
ATOM 1567 C C . SER A 1 191 ? -33.406 22.828 2.764 1 74 191 SER A C 1
ATOM 1569 O O . SER A 1 191 ? -32.969 23.891 2.299 1 74 191 SER A O 1
ATOM 1571 N N . PRO A 1 192 ? -34.406 22.734 3.578 1 72.75 192 PRO A N 1
ATOM 1572 C CA . PRO A 1 192 ? -34.906 23.984 4.156 1 72.75 192 PRO A CA 1
ATOM 1573 C C . PRO A 1 192 ? -33.812 24.781 4.867 1 72.75 192 PRO A C 1
ATOM 1575 O O . PRO A 1 192 ? -32.938 24.203 5.527 1 72.75 192 PRO A O 1
ATOM 1578 N N . ALA A 1 193 ? -33.719 26.016 4.512 1 71.38 193 ALA A N 1
ATOM 1579 C CA . ALA A 1 193 ? -32.688 26.938 5.023 1 71.38 193 ALA A CA 1
ATOM 1580 C C . ALA A 1 193 ? -32.875 27.172 6.52 1 71.38 193 ALA A C 1
ATOM 1582 O O . ALA A 1 193 ? -33.906 27.688 6.957 1 71.38 193 ALA A O 1
ATOM 1583 N N . ASN A 1 194 ? -32.219 26.438 7.32 1 79.88 194 ASN A N 1
ATOM 1584 C CA . ASN A 1 194 ? -32.156 26.719 8.75 1 79.88 194 ASN A CA 1
ATOM 1585 C C . ASN A 1 194 ? -31.016 27.672 9.094 1 79.88 194 ASN A C 1
ATOM 1587 O O . ASN A 1 194 ? -30 27.703 8.406 1 79.88 194 ASN A O 1
ATOM 1591 N N . ILE A 1 195 ? -31.25 28.594 9.969 1 83.31 195 ILE A N 1
ATOM 1592 C CA . ILE A 1 195 ? -30.297 29.609 10.375 1 83.31 195 ILE A CA 1
ATOM 1593 C C . ILE A 1 195 ? -28.953 28.953 10.695 1 83.31 195 ILE A C 1
ATOM 1595 O O . ILE A 1 195 ? -27.891 29.469 10.328 1 83.31 195 ILE A O 1
ATOM 1599 N N . ASN A 1 196 ? -29.031 27.938 11.305 1 83.06 196 ASN A N 1
ATOM 1600 C CA . ASN A 1 196 ? -27.797 27.25 11.688 1 83.06 196 ASN A CA 1
ATOM 1601 C C . ASN A 1 196 ? -27.016 26.781 10.461 1 83.06 196 ASN A C 1
ATOM 1603 O O . ASN A 1 196 ? -25.781 26.844 10.438 1 83.06 196 ASN A O 1
ATOM 1607 N N . SER A 1 197 ? -27.781 26.312 9.5 1 81.25 197 SER A N 1
ATOM 1608 C CA . SER A 1 197 ? -27.109 25.844 8.297 1 81.25 197 SER A CA 1
ATOM 1609 C C . SER A 1 197 ? -26.469 27 7.531 1 81.25 197 SER A C 1
ATOM 1611 O O . SER A 1 197 ? -25.391 26.828 6.961 1 81.25 197 SER A O 1
ATOM 1613 N N . ILE A 1 198 ? -27.047 28.125 7.641 1 84.56 198 ILE A N 1
ATOM 1614 C CA . ILE A 1 198 ? -26.516 29.281 6.93 1 84.56 198 ILE A CA 1
ATOM 1615 C C . ILE A 1 198 ? -25.25 29.781 7.625 1 84.56 198 ILE A C 1
ATOM 1617 O O . ILE A 1 198 ? -24.266 30.094 6.965 1 84.56 198 ILE A O 1
ATOM 1621 N N . VAL A 1 199 ? -25.328 29.828 8.898 1 86.62 199 VAL A N 1
ATOM 1622 C CA . VAL A 1 199 ? -24.172 30.312 9.656 1 86.62 199 VAL A CA 1
ATOM 1623 C C . VAL A 1 199 ? -22.984 29.359 9.438 1 86.62 199 VAL A C 1
ATOM 1625 O O . VAL A 1 199 ? -21.859 29.812 9.219 1 86.62 199 VAL A O 1
ATOM 1628 N N . VAL A 1 200 ? -23.266 28.141 9.438 1 84.88 200 VAL A N 1
ATOM 1629 C CA . VAL A 1 200 ? -22.203 27.172 9.266 1 84.88 200 VAL A CA 1
ATOM 1630 C C . VAL A 1 200 ? -21.625 27.266 7.852 1 84.88 200 VAL A C 1
ATOM 1632 O O . VAL A 1 200 ? -20.422 27.141 7.652 1 84.88 200 VAL A O 1
ATOM 1635 N N . SER A 1 201 ? -22.469 27.547 6.941 1 85.62 201 SER A N 1
ATOM 1636 C CA . SER A 1 201 ? -22.016 27.688 5.562 1 85.62 201 SER A CA 1
ATOM 1637 C C . SER A 1 201 ? -21.141 28.922 5.391 1 85.62 201 SER A C 1
ATOM 1639 O O . SER A 1 201 ? -20.125 28.875 4.672 1 85.62 201 SER A O 1
ATOM 1641 N N . ILE A 1 202 ? -21.438 29.938 6.066 1 87.81 202 ILE A N 1
ATOM 1642 C CA . ILE A 1 202 ? -20.672 31.172 5.98 1 87.81 202 ILE A CA 1
ATOM 1643 C C . ILE A 1 202 ? -19.312 30.984 6.652 1 87.81 202 ILE A C 1
ATOM 1645 O O . ILE A 1 202 ? -18.281 31.422 6.129 1 87.81 202 ILE A O 1
ATOM 1649 N N . LEU A 1 203 ? -19.359 30.203 7.68 1 88.94 203 LEU A N 1
ATOM 1650 C CA . LEU A 1 203 ? -18.125 30.016 8.438 1 88.94 203 LEU A CA 1
ATOM 1651 C C . LEU A 1 203 ? -17.234 28.969 7.781 1 88.94 203 LEU A C 1
ATOM 1653 O O . LEU A 1 203 ? -16.031 28.938 8.031 1 88.94 203 LEU A O 1
ATOM 1657 N N . THR A 1 204 ? -17.734 28.156 6.961 1 85.19 204 THR A N 1
ATOM 1658 C CA . THR A 1 204 ? -16.922 27.141 6.312 1 85.19 204 THR A CA 1
ATOM 1659 C C . THR A 1 204 ? -16.438 27.625 4.949 1 85.19 204 THR A C 1
ATOM 1661 O O . THR A 1 204 ? -15.242 27.516 4.641 1 85.19 204 THR A O 1
ATOM 1664 N N . VAL A 1 205 ? -17.344 28.219 4.137 1 84.69 205 VAL A N 1
ATOM 1665 C CA . VAL A 1 205 ? -16.969 28.625 2.789 1 84.69 205 VAL A CA 1
ATOM 1666 C C . VAL A 1 205 ? -16.875 30.156 2.725 1 84.69 205 VAL A C 1
ATOM 1668 O O . VAL A 1 205 ? -15.984 30.688 2.057 1 84.69 205 VAL A O 1
ATOM 1671 N N . GLY A 1 206 ? -17.656 30.828 3.439 1 86.38 206 GLY A N 1
ATOM 1672 C CA . GLY A 1 206 ? -17.703 32.281 3.389 1 86.38 206 GLY A CA 1
ATOM 1673 C C . GLY A 1 206 ? -16.453 32.938 3.924 1 86.38 206 GLY A C 1
ATOM 1674 O O . GLY A 1 206 ? -16.062 34.031 3.463 1 86.38 206 GLY A O 1
ATOM 1675 N N . VAL A 1 207 ? -15.805 32.281 4.77 1 88.5 207 VAL A N 1
ATOM 1676 C CA . VAL A 1 207 ? -14.617 32.844 5.391 1 88.5 207 VAL A CA 1
ATOM 1677 C C . VAL A 1 207 ? -13.531 33.062 4.34 1 88.5 207 VAL A C 1
ATOM 1679 O O . VAL A 1 207 ? -12.742 34 4.434 1 88.5 207 VAL A O 1
ATOM 1682 N N . TYR A 1 208 ? -13.5 32.188 3.293 1 88.44 208 TYR A N 1
ATOM 1683 C CA . TYR A 1 208 ? -12.492 32.312 2.242 1 88.44 208 TYR A CA 1
ATOM 1684 C C . TYR A 1 208 ? -12.711 33.562 1.418 1 88.44 208 TYR A C 1
ATOM 1686 O O . TYR A 1 208 ? -11.789 34.062 0.751 1 88.44 208 TYR A O 1
ATOM 1694 N N . PHE A 1 209 ? -13.883 34.156 1.538 1 89.19 209 PHE A N 1
ATOM 1695 C CA . PHE A 1 209 ? -14.188 35.375 0.796 1 89.19 209 PHE A CA 1
ATOM 1696 C C . PHE A 1 209 ? -14.18 36.594 1.72 1 89.19 209 PHE A C 1
ATOM 1698 O O . PHE A 1 209 ? -13.703 37.656 1.34 1 89.19 209 PHE A O 1
ATOM 1705 N N . ILE A 1 210 ? -14.594 36.406 2.955 1 89.94 210 ILE A N 1
ATOM 1706 C CA . ILE A 1 210 ? -14.703 37.531 3.904 1 89.94 210 ILE A CA 1
ATOM 1707 C C . ILE A 1 210 ? -13.312 37.969 4.328 1 89.94 210 ILE A C 1
ATOM 1709 O O . ILE A 1 210 ? -13.047 39.188 4.414 1 89.94 210 ILE A O 1
ATOM 1713 N N . GLY A 1 211 ? -12.398 37.031 4.602 1 88.5 211 GLY A N 1
ATOM 1714 C CA . GLY A 1 211 ? -11.055 37.375 5.027 1 88.5 211 GLY A CA 1
ATOM 1715 C C . GLY A 1 211 ? -10.328 38.281 4.051 1 88.5 211 GLY A C 1
ATOM 1716 O O . GLY A 1 211 ? -9.977 39.438 4.391 1 88.5 211 GLY A O 1
ATOM 1717 N N . PRO A 1 212 ? -10.211 37.812 2.791 1 87.75 212 PRO A N 1
ATOM 1718 C CA . PRO A 1 212 ? -9.539 38.656 1.792 1 87.75 212 PRO A CA 1
ATOM 1719 C C . PRO A 1 212 ? -10.312 39.906 1.476 1 87.75 212 PRO A C 1
ATOM 1721 O O . PRO A 1 212 ? -9.711 40.938 1.11 1 87.75 212 PRO A O 1
ATOM 1724 N N . ALA A 1 213 ? -11.594 39.906 1.605 1 88.5 213 ALA A N 1
ATOM 1725 C CA . ALA A 1 213 ? -12.391 41.125 1.374 1 88.5 213 ALA A CA 1
ATOM 1726 C C . ALA A 1 213 ? -12.055 42.188 2.396 1 88.5 213 ALA A C 1
ATOM 1728 O O . ALA A 1 213 ? -12.008 43.375 2.062 1 88.5 213 ALA A O 1
ATOM 1729 N N . LEU A 1 214 ? -11.789 41.781 3.598 1 87 214 LEU A N 1
ATOM 1730 C CA . LEU A 1 214 ? -11.43 42.75 4.648 1 87 214 LEU A CA 1
ATOM 1731 C C . LEU A 1 214 ? -10.094 43.406 4.348 1 87 214 LEU A C 1
ATOM 1733 O O . LEU A 1 214 ? -9.859 44.562 4.738 1 87 214 LEU A O 1
ATOM 1737 N N . HIS A 1 215 ? -9.203 42.719 3.627 1 85 215 HIS A N 1
ATOM 1738 C CA . HIS A 1 215 ? -7.879 43.25 3.326 1 85 215 HIS A CA 1
ATOM 1739 C C . HIS A 1 215 ? -7.82 43.812 1.91 1 85 215 HIS A C 1
ATOM 1741 O O . HIS A 1 215 ? -6.75 44.188 1.428 1 85 215 HIS A O 1
ATOM 1747 N N . GLY A 1 216 ? -8.938 43.812 1.103 1 82.81 216 GLY A N 1
ATOM 1748 C CA . GLY A 1 216 ? -9.039 44.406 -0.215 1 82.81 216 GLY A CA 1
ATOM 1749 C C . GLY A 1 216 ? -8.5 43.531 -1.323 1 82.81 216 GLY A C 1
ATOM 1750 O O . GLY A 1 216 ? -8.078 44.031 -2.371 1 82.81 216 GLY A O 1
ATOM 1751 N N . GLU A 1 217 ? -8.305 42.281 -1.127 1 85 217 GLU A N 1
ATOM 1752 C CA . GLU A 1 217 ? -7.746 41.375 -2.125 1 85 217 GLU A CA 1
ATOM 1753 C C . GLU A 1 217 ? -8.766 40.312 -2.545 1 85 217 GLU A C 1
ATOM 1755 O O . GLU A 1 217 ? -8.422 39.156 -2.719 1 85 217 GLU A O 1
ATOM 1760 N N . VAL A 1 218 ? -9.984 40.625 -2.725 1 86.31 218 VAL A N 1
ATOM 1761 C CA . VAL A 1 218 ? -11.055 39.688 -3.018 1 86.31 218 VAL A CA 1
ATOM 1762 C C . VAL A 1 218 ? -10.914 39.156 -4.445 1 86.31 218 VAL A C 1
ATOM 1764 O O . VAL A 1 218 ? -11.289 38.031 -4.742 1 86.31 218 VAL A O 1
ATOM 1767 N N . HIS A 1 219 ? -10.273 39.906 -5.363 1 86.56 219 HIS A N 1
ATOM 1768 C CA . HIS A 1 219 ? -10.141 39.531 -6.766 1 86.56 219 HIS A CA 1
ATOM 1769 C C . HIS A 1 219 ? -9.266 38.281 -6.926 1 86.56 219 HIS A C 1
ATOM 1771 O O . HIS A 1 219 ? -9.539 37.438 -7.773 1 86.56 219 HIS A O 1
ATOM 1777 N N . HIS A 1 220 ? -8.305 38.156 -6.066 1 83.62 220 HIS A N 1
ATOM 1778 C CA . HIS A 1 220 ? -7.41 37 -6.152 1 83.62 220 HIS A CA 1
ATOM 1779 C C . HIS A 1 220 ? -8.133 35.719 -5.777 1 83.62 220 HIS A C 1
ATOM 1781 O O . HIS A 1 220 ? -7.918 34.656 -6.398 1 83.62 220 HIS A O 1
ATOM 1787 N N . ILE A 1 221 ? -8.992 35.781 -4.852 1 86.81 221 ILE A N 1
ATOM 1788 C CA . ILE A 1 221 ? -9.68 34.594 -4.375 1 86.81 221 ILE A CA 1
ATOM 1789 C C . ILE A 1 221 ? -10.75 34.188 -5.387 1 86.81 221 ILE A C 1
ATOM 1791 O O . ILE A 1 221 ? -10.945 33 -5.637 1 86.81 221 ILE A O 1
ATOM 1795 N N . PHE A 1 222 ? -11.367 35.156 -6.031 1 85.25 222 PHE A N 1
ATOM 1796 C CA . PHE A 1 222 ? -12.414 34.844 -6.996 1 85.25 222 PHE A CA 1
ATOM 1797 C C . PHE A 1 222 ? -11.844 34.094 -8.195 1 85.25 222 PHE A C 1
ATOM 1799 O O . PHE A 1 222 ? -12.492 33.219 -8.766 1 85.25 222 PHE A O 1
ATOM 1806 N N . MET A 1 223 ? -10.602 34.344 -8.477 1 85.12 223 MET A N 1
ATOM 1807 C CA . MET A 1 223 ? -10 33.75 -9.664 1 85.12 223 MET A CA 1
ATOM 1808 C C . MET A 1 223 ? -9.43 32.344 -9.344 1 85.12 223 MET A C 1
ATOM 1810 O O . MET A 1 223 ? -9.273 31.516 -10.234 1 85.12 223 MET A O 1
ATOM 1814 N N . THR A 1 224 ? -9.188 32.094 -8.086 1 87.5 224 THR A N 1
ATOM 1815 C CA . THR A 1 224 ? -8.438 30.891 -7.781 1 87.5 224 THR A CA 1
ATOM 1816 C C . THR A 1 224 ? -9.281 29.922 -6.941 1 87.5 224 THR A C 1
ATOM 1818 O O . THR A 1 224 ? -8.93 28.75 -6.789 1 87.5 224 THR A O 1
ATOM 1821 N N . PHE A 1 225 ? -10.398 30.344 -6.496 1 86.69 225 PHE A N 1
ATOM 1822 C CA . PHE A 1 225 ? -11.148 29.578 -5.508 1 86.69 225 PHE A CA 1
ATOM 1823 C C . PHE A 1 225 ? -11.648 28.266 -6.102 1 86.69 225 PHE A C 1
ATOM 1825 O O . PHE A 1 225 ? -11.562 27.219 -5.461 1 86.69 225 PHE A O 1
ATOM 1832 N N . THR A 1 226 ? -12.125 28.25 -7.301 1 83.19 226 THR A N 1
ATOM 1833 C CA . THR A 1 226 ? -12.68 27.062 -7.918 1 83.19 226 THR A CA 1
ATOM 1834 C C . THR A 1 226 ? -11.594 26.016 -8.156 1 83.19 226 THR A C 1
ATOM 1836 O O . THR A 1 226 ? -11.797 24.828 -7.91 1 83.19 226 THR A O 1
ATOM 1839 N N . HIS A 1 227 ? -10.484 26.516 -8.531 1 85.94 227 HIS A N 1
ATOM 1840 C CA . HIS A 1 227 ? -9.383 25.594 -8.766 1 85.94 227 HIS A CA 1
ATOM 1841 C C . HIS A 1 227 ? -8.852 25.016 -7.449 1 85.94 227 HIS A C 1
ATOM 1843 O O . HIS A 1 227 ? -8.547 23.828 -7.367 1 85.94 227 HIS A O 1
ATOM 1849 N N . TYR A 1 228 ? -8.875 25.906 -6.547 1 86.94 228 TYR A N 1
ATOM 1850 C CA . TYR A 1 228 ? -8.391 25.484 -5.238 1 86.94 228 TYR A CA 1
ATOM 1851 C C . TYR A 1 228 ? -9.297 24.422 -4.637 1 86.94 228 TYR A C 1
ATOM 1853 O O . TYR A 1 228 ? -8.82 23.391 -4.16 1 86.94 228 TYR A O 1
ATOM 1861 N N . THR A 1 229 ? -10.516 24.656 -4.699 1 86.19 229 THR A N 1
ATOM 1862 C CA . THR A 1 229 ? -11.469 23.719 -4.09 1 86.19 229 THR A CA 1
ATOM 1863 C C . THR A 1 229 ? -11.484 22.391 -4.844 1 86.19 229 THR A C 1
ATOM 1865 O O . THR A 1 229 ? -11.617 21.328 -4.234 1 86.19 229 THR A O 1
ATOM 1868 N N . ALA A 1 230 ? -11.312 22.438 -6.121 1 87.38 230 ALA A N 1
ATOM 1869 C CA . ALA A 1 230 ? -11.312 21.219 -6.926 1 87.38 230 ALA A CA 1
ATOM 1870 C C . ALA A 1 230 ? -10.07 20.375 -6.652 1 87.38 230 ALA A C 1
ATOM 1872 O O . ALA A 1 230 ? -10.109 19.141 -6.766 1 87.38 230 ALA A O 1
ATOM 1873 N N . LEU A 1 231 ? -9.055 21.062 -6.18 1 90.62 231 LEU A N 1
ATOM 1874 C CA . LEU A 1 231 ? -7.789 20.359 -6.043 1 90.62 231 LEU A CA 1
ATOM 1875 C C . LEU A 1 231 ? -7.52 20 -4.582 1 90.62 231 LEU A C 1
ATOM 1877 O O . LEU A 1 231 ? -6.496 19.391 -4.266 1 90.62 231 LEU A O 1
ATOM 1881 N N . ILE A 1 232 ? -8.398 20.281 -3.729 1 90.62 232 ILE A N 1
ATOM 1882 C CA . ILE A 1 232 ? -8.203 20.031 -2.303 1 90.62 232 ILE A CA 1
ATOM 1883 C C . ILE A 1 232 ? -7.914 18.562 -2.061 1 90.62 232 ILE A C 1
ATOM 1885 O O . ILE A 1 232 ? -6.934 18.203 -1.398 1 90.62 232 ILE A O 1
ATOM 1889 N N . PRO A 1 233 ? -8.68 17.625 -2.65 1 90.75 233 PRO A N 1
ATOM 1890 C CA . PRO A 1 233 ? -8.398 16.203 -2.383 1 90.75 233 PRO A CA 1
ATOM 1891 C C . PRO A 1 233 ? -7.051 15.758 -2.934 1 90.75 233 PRO A C 1
ATOM 1893 O O . PRO A 1 233 ? -6.383 14.914 -2.332 1 90.75 233 PRO A O 1
ATOM 1896 N N . SER A 1 234 ? -6.703 16.375 -3.996 1 89.31 234 SER A N 1
ATOM 1897 C CA . SER A 1 234 ? -5.414 16.016 -4.578 1 89.31 234 SER A CA 1
ATOM 1898 C C . SER A 1 234 ? -4.262 16.484 -3.695 1 89.31 234 SER A C 1
ATOM 1900 O O . SER A 1 234 ? -3.312 15.734 -3.457 1 89.31 234 SER A O 1
ATOM 1902 N N . PHE A 1 235 ? -4.426 17.641 -3.189 1 89.62 235 PHE A N 1
ATOM 1903 C CA . PHE A 1 235 ? -3.369 18.172 -2.336 1 89.62 235 PHE A CA 1
ATOM 1904 C C . PHE A 1 235 ? -3.309 17.406 -1.018 1 89.62 235 PHE A C 1
ATOM 1906 O O . PHE A 1 235 ? -2.223 17.094 -0.523 1 89.62 235 PHE A O 1
ATOM 1913 N N . VAL A 1 236 ? -4.414 17.078 -0.538 1 91.69 236 VAL A N 1
ATOM 1914 C CA . VAL A 1 236 ? -4.461 16.422 0.766 1 91.69 236 VAL A CA 1
ATOM 1915 C C . VAL A 1 236 ? -3.965 14.984 0.642 1 91.69 236 VAL A C 1
ATOM 1917 O O . VAL A 1 236 ? -3.145 14.539 1.445 1 91.69 236 VAL A O 1
ATOM 1920 N N . ASN A 1 237 ? -4.371 14.32 -0.356 1 94.06 237 ASN A N 1
ATOM 1921 C CA . ASN A 1 237 ? -4.027 12.906 -0.462 1 94.06 237 ASN A CA 1
ATOM 1922 C C . ASN A 1 237 ? -2.646 12.703 -1.081 1 94.06 237 ASN A C 1
ATOM 1924 O O . ASN A 1 237 ? -1.806 12.008 -0.519 1 94.06 237 ASN A O 1
ATOM 1928 N N . ILE A 1 238 ? -2.396 13.367 -2.203 1 93.38 238 ILE A N 1
ATOM 1929 C CA . ILE A 1 238 ? -1.155 13.125 -2.932 1 93.38 238 ILE A CA 1
ATOM 1930 C C . ILE A 1 238 ? 0.026 13.672 -2.135 1 93.38 238 ILE A C 1
ATOM 1932 O O . ILE A 1 238 ? 1.019 12.969 -1.922 1 93.38 238 ILE A O 1
ATOM 1936 N N . ALA A 1 239 ? -0.071 14.93 -1.68 1 91.5 239 ALA A N 1
ATOM 1937 C CA . ALA A 1 239 ? 1.05 15.562 -0.99 1 91.5 239 ALA A CA 1
ATOM 1938 C C . ALA A 1 239 ? 1.317 14.891 0.354 1 91.5 239 ALA A C 1
ATOM 1940 O O . ALA A 1 239 ? 2.471 14.633 0.706 1 91.5 239 ALA A O 1
ATOM 1941 N N . THR A 1 240 ? 0.279 14.562 1.065 1 93.25 240 THR A N 1
ATOM 1942 C CA . THR A 1 240 ? 0.463 13.992 2.395 1 93.25 240 THR A CA 1
ATOM 1943 C C . THR A 1 240 ? 0.996 12.562 2.299 1 93.25 240 THR A C 1
ATOM 1945 O O . THR A 1 240 ? 1.924 12.195 3.021 1 93.25 240 THR A O 1
ATOM 1948 N N . VAL A 1 241 ? 0.424 11.789 1.413 1 92.62 241 VAL A N 1
ATOM 1949 C CA . VAL A 1 241 ? 0.844 10.398 1.294 1 92.62 241 VAL A CA 1
ATOM 1950 C C . VAL A 1 241 ? 2.289 10.336 0.806 1 92.62 241 VAL A C 1
ATOM 1952 O O . VAL A 1 241 ? 3.1 9.578 1.341 1 92.62 241 VAL A O 1
ATOM 1955 N N . TYR A 1 242 ? 2.594 11.141 -0.148 1 92.25 242 TYR A N 1
ATOM 1956 C CA . TYR A 1 242 ? 3.963 11.141 -0.646 1 92.25 242 TYR A CA 1
ATOM 1957 C C . TYR A 1 242 ? 4.934 11.609 0.43 1 92.25 242 TYR A C 1
ATOM 1959 O O . TYR A 1 242 ? 6.043 11.078 0.548 1 92.25 242 TYR A O 1
ATOM 1967 N N . SER A 1 243 ? 4.547 12.586 1.14 1 91.38 243 SER A N 1
ATOM 1968 C CA . SER A 1 243 ? 5.414 13.117 2.191 1 91.38 243 SER A CA 1
ATOM 1969 C C . SER A 1 243 ? 5.684 12.062 3.262 1 91.38 243 SER A C 1
ATOM 1971 O O . SER A 1 243 ? 6.824 11.891 3.699 1 91.38 243 SER A O 1
ATOM 1973 N N . PHE A 1 244 ? 4.695 11.312 3.645 1 91.25 244 PHE A N 1
ATOM 1974 C CA . PHE A 1 244 ? 4.867 10.312 4.695 1 91.25 244 PHE A CA 1
ATOM 1975 C C . PHE A 1 244 ? 5.582 9.078 4.16 1 91.25 244 PHE A C 1
ATOM 1977 O O . PHE A 1 244 ? 6.238 8.359 4.918 1 91.25 244 PHE A O 1
ATOM 1984 N N . CYS A 1 245 ? 5.457 8.828 2.902 1 89.5 245 CYS A N 1
ATOM 1985 C CA . CYS A 1 245 ? 6.152 7.703 2.297 1 89.5 245 CYS A CA 1
ATOM 1986 C C . CYS A 1 245 ? 7.645 7.984 2.168 1 89.5 245 CYS A C 1
ATOM 1988 O O . CYS A 1 245 ? 8.445 7.059 2.07 1 89.5 245 CYS A O 1
ATOM 1990 N N . ASN A 1 246 ? 8.031 9.25 2.152 1 88.06 246 ASN A N 1
ATOM 1991 C CA . ASN A 1 246 ? 9.43 9.609 1.958 1 88.06 246 ASN A CA 1
ATOM 1992 C C . ASN A 1 246 ? 9.953 10.461 3.111 1 88.06 246 ASN A C 1
ATOM 1994 O O . ASN A 1 246 ? 10.633 11.461 2.891 1 88.06 246 ASN A O 1
ATOM 1998 N N . LEU A 1 247 ? 9.742 10.023 4.246 1 84.69 247 LEU A N 1
ATOM 1999 C CA . LEU A 1 247 ? 10.188 10.734 5.438 1 84.69 247 LEU A CA 1
ATOM 2000 C C . LEU A 1 247 ? 11.703 10.609 5.613 1 84.69 247 LEU A C 1
ATOM 2002 O O . LEU A 1 247 ? 12.328 11.453 6.258 1 84.69 247 LEU A O 1
ATOM 2006 N N . GLN A 1 248 ? 12.266 9.547 5.031 1 76.31 248 GLN A N 1
ATOM 2007 C CA . GLN A 1 248 ? 13.688 9.281 5.227 1 76.31 248 GLN A CA 1
ATOM 2008 C C . GLN A 1 248 ? 14.539 10.172 4.324 1 76.31 248 GLN A C 1
ATOM 2010 O O . GLN A 1 248 ? 15.742 10.32 4.547 1 76.31 248 GLN A O 1
ATOM 2015 N N . ASP A 1 249 ? 13.922 10.703 3.334 1 72.06 249 ASP A N 1
ATOM 2016 C CA . ASP A 1 249 ? 14.656 11.516 2.375 1 72.06 249 ASP A CA 1
ATOM 2017 C C . ASP A 1 249 ? 14.906 12.922 2.92 1 72.06 249 ASP A C 1
ATOM 2019 O O . ASP A 1 249 ? 13.984 13.742 2.957 1 72.06 249 ASP A O 1
ATOM 2023 N N . LEU A 1 250 ? 16.062 13.125 3.371 1 68.44 250 LEU A N 1
ATOM 2024 C CA . LEU A 1 250 ? 16.422 14.422 3.939 1 68.44 250 LEU A CA 1
ATOM 2025 C C . LEU A 1 250 ? 17.016 15.336 2.875 1 68.44 250 LEU A C 1
ATOM 2027 O O . LEU A 1 250 ? 17.594 16.375 3.197 1 68.44 250 LEU A O 1
ATOM 2031 N N . SER A 1 251 ? 16.828 14.828 1.57 1 63.72 251 SER A N 1
ATOM 2032 C CA . SER A 1 251 ? 17.406 15.633 0.5 1 63.72 251 SER A CA 1
ATOM 2033 C C . SER A 1 251 ? 16.578 16.891 0.242 1 63.72 251 SER A C 1
ATOM 2035 O O . SER A 1 251 ? 15.375 16.922 0.516 1 63.72 251 SER A O 1
ATOM 2037 N N . TRP A 1 252 ? 17.266 17.969 0.117 1 57.47 252 TRP A N 1
ATOM 2038 C CA . TRP A 1 252 ? 16.625 19.25 -0.072 1 57.47 252 TRP A CA 1
ATOM 2039 C C . TRP A 1 252 ? 15.797 19.266 -1.352 1 57.47 252 TRP A C 1
ATOM 2041 O O . TRP A 1 252 ? 14.992 20.188 -1.571 1 57.47 252 TRP A O 1
ATOM 2051 N N . GLY A 1 253 ? 15.68 17.984 -1.933 1 52 253 GLY A N 1
ATOM 2052 C CA . GLY A 1 253 ? 14.805 17.906 -3.092 1 52 253 GLY A CA 1
ATOM 2053 C C . GLY A 1 253 ? 15.219 18.828 -4.223 1 52 253 GLY A C 1
ATOM 2054 O O . GLY A 1 253 ? 14.594 18.828 -5.285 1 52 253 GLY A O 1
ATOM 2055 N N . THR A 1 254 ? 15.922 20 -3.932 1 45.97 254 THR A N 1
ATOM 2056 C CA . THR A 1 254 ? 16.266 20.938 -4.996 1 45.97 254 THR A CA 1
ATOM 2057 C C . THR A 1 254 ? 17.359 20.359 -5.887 1 45.97 254 THR A C 1
ATOM 2059 O O . THR A 1 254 ? 18.188 19.547 -5.43 1 45.97 254 THR A O 1
ATOM 2062 N N . LYS A 1 255 ? 17.453 20.547 -7.094 1 44.09 255 LYS A N 1
ATOM 2063 C CA . LYS A 1 255 ? 18.359 20.234 -8.188 1 44.09 255 LYS A CA 1
ATOM 2064 C C . LYS A 1 255 ? 19.812 20.516 -7.793 1 44.09 255 LYS A C 1
ATOM 2066 O O . LYS A 1 255 ? 20.109 21.578 -7.227 1 44.09 255 LYS A O 1
ATOM 2071 N N . GLY A 1 256 ? 20.844 19.469 -7.824 1 43.78 256 GLY A N 1
ATOM 2072 C CA . GLY A 1 256 ? 22.266 19.688 -8.016 1 43.78 256 GLY A CA 1
ATOM 2073 C C . GLY A 1 256 ? 23.094 19.359 -6.777 1 43.78 256 GLY A C 1
ATOM 2074 O O . GLY A 1 256 ? 24.328 19.453 -6.805 1 43.78 256 GLY A O 1
ATOM 2075 N N . LEU A 1 257 ? 22.578 19.391 -5.617 1 41.16 257 LEU A N 1
ATOM 2076 C CA . LEU A 1 257 ? 23.562 19.234 -4.551 1 41.16 257 LEU A CA 1
ATOM 2077 C C . LEU A 1 257 ? 23.844 17.766 -4.266 1 41.16 257 LEU A C 1
ATOM 2079 O O . LEU A 1 257 ? 23.156 17.141 -3.451 1 41.16 257 LEU A O 1
ATOM 2083 N N . HIS A 1 258 ? 24.125 16.922 -5.246 1 42.56 258 HIS A N 1
ATOM 2084 C CA . HIS A 1 258 ? 24.516 15.539 -5.031 1 42.56 258 HIS A CA 1
ATOM 2085 C C . HIS A 1 258 ? 25.672 15.438 -4.047 1 42.56 258 HIS A C 1
ATOM 2087 O O . HIS A 1 258 ? 26.266 16.453 -3.674 1 42.56 258 HIS A O 1
ATOM 2093 N N . ASP A 1 259 ? 26.469 14.148 -4.094 1 43.16 259 ASP A N 1
ATOM 2094 C CA . ASP A 1 259 ? 27.516 13.555 -3.256 1 43.16 259 ASP A CA 1
ATOM 2095 C C . ASP A 1 259 ? 28.672 14.531 -3.061 1 43.16 259 ASP A C 1
ATOM 2097 O O . ASP A 1 259 ? 29.047 15.266 -3.98 1 43.16 259 ASP A O 1
ATOM 2101 N N . ASP A 1 260 ? 29 14.797 -1.908 1 40.09 260 ASP A N 1
ATOM 2102 C CA . ASP A 1 260 ? 30.203 15.547 -1.52 1 40.09 260 ASP A CA 1
ATOM 2103 C C . ASP A 1 260 ? 31.438 15 -2.223 1 40.09 260 ASP A C 1
ATOM 2105 O O . ASP A 1 260 ? 31.812 13.836 -2.035 1 40.09 260 ASP A O 1
ATOM 2109 N N . PRO A 1 261 ? 31.906 15.453 -3.312 1 40.81 261 PRO A N 1
ATOM 2110 C CA . PRO A 1 261 ? 33.188 15.156 -3.945 1 40.81 261 PRO A CA 1
ATOM 2111 C C . PRO A 1 261 ? 34.344 15.133 -2.951 1 40.81 261 PRO A C 1
ATOM 2113 O O . PRO A 1 261 ? 35.469 14.797 -3.316 1 40.81 261 PRO A O 1
ATOM 2116 N N . LEU A 1 262 ? 34.094 15.625 -1.791 1 39.78 262 LEU A N 1
ATOM 2117 C CA . LEU A 1 262 ? 35.281 15.828 -0.97 1 39.78 262 LEU A CA 1
ATOM 2118 C C . LEU A 1 262 ? 36 14.5 -0.706 1 39.78 262 LEU A C 1
ATOM 2120 O O . LEU A 1 262 ? 37.219 14.469 -0.552 1 39.78 262 LEU A O 1
ATOM 2124 N N . LEU A 1 263 ? 35.312 13.32 -0.535 1 41.06 263 LEU A N 1
ATOM 2125 C CA . LEU A 1 263 ? 36.094 12.172 -0.076 1 41.06 263 LEU A CA 1
ATOM 2126 C C . LEU A 1 263 ? 36.969 11.625 -1.202 1 41.06 263 LEU A C 1
ATOM 2128 O O . LEU A 1 263 ? 37.875 10.828 -0.957 1 41.06 263 LEU A O 1
ATOM 2132 N N . LEU A 1 264 ? 36.562 11.867 -2.41 1 41.47 264 LEU A N 1
ATOM 2133 C CA . LEU A 1 264 ? 37.406 11.312 -3.477 1 41.47 264 LEU A CA 1
ATOM 2134 C C . LEU A 1 264 ? 38.719 12.047 -3.572 1 41.47 264 LEU A C 1
ATOM 2136 O O . LEU A 1 264 ? 39.625 11.617 -4.301 1 41.47 264 LEU A O 1
ATOM 2140 N N . SER A 1 265 ? 38.781 13.281 -3.092 1 41 265 SER A N 1
ATOM 2141 C CA . SER A 1 265 ? 40.062 13.922 -3.412 1 41 265 SER A CA 1
ATOM 2142 C C . SER A 1 265 ? 41.219 13.336 -2.576 1 41 265 SER A C 1
ATOM 2144 O O . SER A 1 265 ? 41.469 13.805 -1.465 1 41 265 SER A O 1
ATOM 2146 N N . LEU A 1 266 ? 41.344 12.086 -2.373 1 40.62 266 LEU A N 1
ATOM 2147 C CA . LEU A 1 266 ? 42.656 11.656 -1.912 1 40.62 266 LEU A CA 1
ATOM 2148 C C . LEU A 1 266 ? 43.781 12.414 -2.648 1 40.62 266 LEU A C 1
ATOM 2150 O O . LEU A 1 266 ? 43.844 12.359 -3.879 1 40.62 266 LEU A O 1
ATOM 2154 N N . ASP A 1 267 ? 44.188 13.531 -2.158 1 41.19 267 ASP A N 1
ATOM 2155 C CA . ASP A 1 267 ? 45.406 14.172 -2.566 1 41.19 267 ASP A CA 1
ATOM 2156 C C . ASP A 1 267 ? 46.531 13.148 -2.725 1 41.19 267 ASP A C 1
ATOM 2158 O O . ASP A 1 267 ? 46.812 12.383 -1.8 1 41.19 267 ASP A O 1
ATOM 2162 N N . ASP A 1 268 ? 46.906 12.562 -3.844 1 41.91 268 ASP A N 1
ATOM 2163 C CA . ASP A 1 268 ? 48.031 11.812 -4.359 1 41.91 268 ASP A CA 1
ATOM 2164 C C . ASP A 1 268 ? 49.344 12.258 -3.684 1 41.91 268 ASP A C 1
ATOM 2166 O O . ASP A 1 268 ? 50.406 11.68 -3.93 1 41.91 268 ASP A O 1
ATOM 2170 N N . THR A 1 269 ? 49.406 13.492 -3.184 1 44.69 269 THR A N 1
ATOM 2171 C CA . THR A 1 269 ? 50.781 13.898 -2.885 1 44.69 269 THR A CA 1
ATOM 2172 C C . THR A 1 269 ? 51.312 13.156 -1.663 1 44.69 269 THR A C 1
ATOM 2174 O O . THR A 1 269 ? 51.5 13.758 -0.601 1 44.69 269 THR A O 1
ATOM 2177 N N . GLU A 1 270 ? 50.812 12.055 -1.217 1 46.25 270 GLU A N 1
ATOM 2178 C CA . GLU A 1 270 ? 51.406 11.555 0.016 1 46.25 270 GLU A CA 1
ATOM 2179 C C . GLU A 1 270 ? 52.812 11.047 -0.224 1 46.25 270 GLU A C 1
ATOM 2181 O O . GLU A 1 270 ? 53.031 10.07 -0.94 1 46.25 270 GLU A O 1
ATOM 2186 N N . LYS A 1 271 ? 53.906 11.898 -0.252 1 47.62 271 LYS A N 1
ATOM 2187 C CA . LYS A 1 271 ? 55.344 11.594 -0.303 1 47.62 271 LYS A CA 1
ATOM 2188 C C . LYS A 1 271 ? 55.75 10.656 0.833 1 47.62 271 LYS A C 1
ATOM 2190 O O . LYS A 1 271 ? 56.906 10.289 0.954 1 47.62 271 LYS A O 1
ATOM 2195 N N . GLY A 1 272 ? 55 10.141 1.687 1 49.5 272 GLY A N 1
ATOM 2196 C CA . GLY A 1 272 ? 55.688 9.453 2.768 1 49.5 272 GLY A CA 1
ATOM 2197 C C . GLY A 1 272 ? 56.125 8.055 2.396 1 49.5 272 GLY A C 1
ATOM 2198 O O . GLY A 1 272 ? 55.969 7.625 1.252 1 49.5 272 GLY A O 1
ATOM 2199 N N . ASP A 1 273 ? 56.812 7.309 3.316 1 56.06 273 ASP A N 1
ATOM 2200 C CA . ASP A 1 273 ? 57.344 5.945 3.244 1 56.06 273 ASP A CA 1
ATOM 2201 C C . ASP A 1 273 ? 56.219 4.957 2.883 1 56.06 273 ASP A C 1
ATOM 2203 O O . ASP A 1 273 ? 55.062 5.18 3.205 1 56.06 273 ASP A O 1
ATOM 2207 N N . PHE A 1 274 ? 56.562 4.148 1.938 1 56.12 274 PHE A N 1
ATOM 2208 C CA . PHE A 1 274 ? 55.656 3.178 1.329 1 56.12 274 PHE A CA 1
ATOM 2209 C C . PHE A 1 274 ? 54.812 2.48 2.391 1 56.12 274 PHE A C 1
ATOM 2211 O O . PHE A 1 274 ? 53.625 2.322 2.223 1 56.12 274 PHE A O 1
ATOM 2218 N N . LYS A 1 275 ? 55.531 2.08 3.473 1 59.69 275 LYS A N 1
ATOM 2219 C CA . LYS A 1 275 ? 54.844 1.343 4.508 1 59.69 275 LYS A CA 1
ATOM 2220 C C . LYS A 1 275 ? 53.781 2.229 5.199 1 59.69 275 LYS A C 1
ATOM 2222 O O . LYS A 1 275 ? 52.688 1.773 5.52 1 59.69 275 LYS A O 1
ATOM 2227 N N . ASP A 1 276 ? 54.188 3.363 5.371 1 62.09 276 ASP A N 1
ATOM 2228 C CA . ASP A 1 276 ? 53.281 4.309 6.02 1 62.09 276 ASP A CA 1
ATOM 2229 C C . ASP A 1 276 ? 52.125 4.664 5.109 1 62.09 276 ASP A C 1
ATOM 2231 O O . ASP A 1 276 ? 51 4.855 5.586 1 62.09 276 ASP A O 1
ATOM 2235 N N . VAL A 1 277 ? 52.375 4.543 3.879 1 61.91 277 VAL A N 1
ATOM 2236 C CA . VAL A 1 277 ? 51.312 4.859 2.912 1 61.91 277 VAL A CA 1
ATOM 2237 C C . VAL A 1 277 ? 50.281 3.729 2.879 1 61.91 277 VAL A C 1
ATOM 2239 O O . VAL A 1 277 ? 49.094 3.979 2.82 1 61.91 277 VAL A O 1
ATOM 2242 N N . ILE A 1 278 ? 50.875 2.547 3.014 1 61.84 278 ILE A N 1
ATOM 2243 C CA . ILE A 1 278 ? 49.969 1.406 3.002 1 61.84 278 ILE A CA 1
ATOM 2244 C C . ILE A 1 278 ? 49.156 1.387 4.289 1 61.84 278 ILE A C 1
ATOM 2246 O O . ILE A 1 278 ? 47.969 1.108 4.262 1 61.84 278 ILE A O 1
ATOM 2250 N N . ALA A 1 279 ? 49.875 1.711 5.352 1 71 279 ALA A N 1
ATOM 2251 C CA . ALA A 1 279 ? 49.156 1.731 6.633 1 71 279 ALA A CA 1
ATOM 2252 C C . ALA A 1 279 ? 48.094 2.828 6.656 1 71 279 ALA A C 1
ATOM 2254 O O . ALA A 1 279 ? 47 2.625 7.184 1 71 279 ALA A O 1
ATOM 2255 N N . LYS A 1 280 ? 48.406 3.82 6.109 1 68.62 280 LYS A N 1
ATOM 2256 C CA . LYS A 1 280 ? 47.438 4.922 6.043 1 68.62 280 LYS A CA 1
ATOM 2257 C C . LYS A 1 280 ? 46.281 4.59 5.105 1 68.62 280 LYS A C 1
ATOM 2259 O O . LYS A 1 280 ? 45.125 4.926 5.391 1 68.62 280 LYS A O 1
ATOM 2264 N N . ARG A 1 281 ? 46.562 3.861 4.105 1 64.44 281 ARG A N 1
ATOM 2265 C CA . ARG A 1 281 ? 45.5 3.457 3.18 1 64.44 281 ARG A CA 1
ATOM 2266 C C . ARG A 1 281 ? 44.562 2.441 3.826 1 64.44 281 ARG A C 1
ATOM 2268 O O . ARG A 1 281 ? 43.344 2.496 3.627 1 64.44 281 ARG A O 1
ATOM 2275 N N . ARG A 1 282 ? 45.281 1.591 4.543 1 68.69 282 ARG A N 1
ATOM 2276 C CA . ARG A 1 282 ? 44.438 0.599 5.23 1 68.69 282 ARG A CA 1
ATOM 2277 C C . ARG A 1 282 ? 43.562 1.254 6.297 1 68.69 282 ARG A C 1
ATOM 2279 O O . ARG A 1 282 ? 42.406 0.879 6.473 1 68.69 282 ARG A O 1
ATOM 2286 N N . ALA A 1 283 ? 44.188 2.129 6.961 1 73.56 283 ALA A N 1
ATOM 2287 C CA . ALA A 1 283 ? 43.438 2.85 7.98 1 73.56 283 ALA A CA 1
ATOM 2288 C C . ALA A 1 283 ? 42.312 3.666 7.352 1 73.56 283 ALA A C 1
ATOM 2290 O O . ALA A 1 283 ? 41.188 3.732 7.898 1 73.56 283 ALA A O 1
ATOM 2291 N N . MET A 1 284 ? 42.562 4.156 6.238 1 73 284 MET A N 1
ATOM 2292 C CA . MET A 1 284 ? 41.531 4.949 5.547 1 73 284 MET A CA 1
ATOM 2293 C C . MET A 1 284 ? 40.438 4.059 5 1 73 284 MET A C 1
ATOM 2295 O O . MET A 1 284 ? 39.25 4.441 5.008 1 73 284 MET A O 1
ATOM 2299 N N . GLU A 1 285 ? 40.844 2.953 4.59 1 72.88 285 GLU A N 1
ATOM 2300 C CA . GLU A 1 285 ? 39.844 2.012 4.102 1 72.88 285 GLU A CA 1
ATOM 2301 C C . GLU A 1 285 ? 38.969 1.506 5.242 1 72.88 285 GLU A C 1
ATOM 2303 O O . GLU A 1 285 ? 37.75 1.322 5.062 1 72.88 285 GLU A O 1
ATOM 2308 N N . GLU A 1 286 ? 39.656 1.303 6.305 1 74.75 286 GLU A N 1
ATOM 2309 C CA . GLU A 1 286 ? 38.875 0.862 7.461 1 74.75 286 GLU A CA 1
ATOM 2310 C C . GLU A 1 286 ? 37.938 1.962 7.945 1 74.75 286 GLU A C 1
ATOM 2312 O O . GLU A 1 286 ? 36.812 1.687 8.336 1 74.75 286 GLU A O 1
ATOM 2317 N N . CYS A 1 287 ? 38.438 3.133 7.922 1 69.69 287 CYS A N 1
ATOM 2318 C CA . CYS A 1 287 ? 37.594 4.262 8.297 1 69.69 287 CYS A CA 1
ATOM 2319 C C . CYS A 1 287 ? 36.406 4.41 7.324 1 69.69 287 CYS A C 1
ATOM 2321 O O . CYS A 1 287 ? 35.281 4.68 7.738 1 69.69 287 CYS A O 1
ATOM 2323 N N . ARG A 1 288 ? 36.688 4.172 6.105 1 71.56 288 ARG A N 1
ATOM 2324 C CA . ARG A 1 288 ? 35.625 4.238 5.098 1 71.56 288 ARG A CA 1
ATOM 2325 C C . ARG A 1 288 ? 34.625 3.121 5.289 1 71.56 288 ARG A C 1
ATOM 2327 O O . ARG A 1 288 ? 33.406 3.328 5.102 1 71.56 288 ARG A O 1
ATOM 2334 N N . ARG A 1 289 ? 35.188 2.018 5.617 1 74.19 289 ARG A N 1
ATOM 2335 C CA . ARG A 1 289 ? 34.281 0.892 5.863 1 74.19 289 ARG A CA 1
ATOM 2336 C C . ARG A 1 289 ? 33.375 1.155 7.07 1 74.19 289 ARG A C 1
ATOM 2338 O O . ARG A 1 289 ? 32.188 0.852 7.039 1 74.19 289 ARG A O 1
ATOM 2345 N N . GLU A 1 290 ? 33.969 1.672 8.078 1 73.44 290 GLU A N 1
ATOM 2346 C CA . GLU A 1 290 ? 33.188 1.993 9.266 1 73.44 290 GLU A CA 1
ATOM 2347 C C . GLU A 1 290 ? 32.156 3.08 8.969 1 73.44 290 GLU A C 1
ATOM 2349 O O . GLU A 1 290 ? 31.031 3.018 9.453 1 73.44 290 GLU A O 1
ATOM 2354 N N . GLU A 1 291 ? 32.531 4.004 8.234 1 73.69 291 GLU A N 1
ATOM 2355 C CA . GLU A 1 291 ? 31.609 5.074 7.875 1 73.69 291 GLU A CA 1
ATOM 2356 C C . GLU A 1 291 ? 30.469 4.555 6.988 1 73.69 291 GLU A C 1
ATOM 2358 O O . GLU A 1 291 ? 29.328 4.984 7.121 1 73.69 291 GLU A O 1
ATOM 2363 N N . LYS A 1 292 ? 30.844 3.689 6.145 1 74.31 292 LYS A N 1
ATOM 2364 C CA . LYS A 1 292 ? 29.812 3.086 5.297 1 74.31 292 LYS A CA 1
ATOM 2365 C C . LYS A 1 292 ? 28.844 2.248 6.125 1 74.31 292 LYS A C 1
ATOM 2367 O O . LYS A 1 292 ? 27.641 2.256 5.867 1 74.31 292 LYS A O 1
ATOM 2372 N N . GLU A 1 293 ? 29.453 1.622 7.062 1 76.06 293 GLU A N 1
ATOM 2373 C CA . GLU A 1 293 ? 28.594 0.814 7.93 1 76.06 293 GLU A CA 1
ATOM 2374 C C . GLU A 1 293 ? 27.688 1.693 8.781 1 76.06 293 GLU A C 1
ATOM 2376 O O . GLU A 1 293 ? 26.516 1.368 8.977 1 76.06 293 GLU A O 1
ATOM 2381 N N . ARG A 1 294 ? 28.188 2.701 9.281 1 74.31 294 ARG A N 1
ATOM 2382 C CA . ARG A 1 294 ? 27.375 3.631 10.062 1 74.31 294 ARG A CA 1
ATOM 2383 C C . ARG A 1 294 ? 26.281 4.266 9.188 1 74.31 294 ARG A C 1
ATOM 2385 O O . ARG A 1 294 ? 25.141 4.434 9.633 1 74.31 294 ARG A O 1
ATOM 2392 N N . ALA A 1 295 ? 26.672 4.547 8.031 1 73.5 295 ALA A N 1
ATOM 2393 C CA . ALA A 1 295 ? 25.719 5.137 7.102 1 73.5 295 ALA A CA 1
ATOM 2394 C C . ALA A 1 295 ? 24.625 4.137 6.738 1 73.5 295 ALA A C 1
ATOM 2396 O O . ALA A 1 295 ? 23.453 4.508 6.625 1 73.5 295 ALA A O 1
ATOM 2397 N N . GLU A 1 296 ? 25.031 2.959 6.629 1 75.69 296 GLU A N 1
ATOM 2398 C CA . GLU A 1 296 ? 24.062 1.917 6.301 1 75.69 296 GLU A CA 1
ATOM 2399 C C . GLU A 1 296 ? 23.125 1.656 7.473 1 75.69 296 GLU A C 1
ATOM 2401 O O . GLU A 1 296 ? 21.922 1.44 7.273 1 75.69 296 GLU A O 1
ATOM 2406 N N . ASN A 1 297 ? 23.688 1.718 8.586 1 76.88 297 ASN A N 1
ATOM 2407 C CA . ASN A 1 297 ? 22.844 1.52 9.766 1 76.88 297 ASN A CA 1
ATOM 2408 C C . ASN A 1 297 ? 21.875 2.686 9.969 1 76.88 297 ASN A C 1
ATOM 2410 O O . ASN A 1 297 ? 20.734 2.484 10.375 1 76.88 297 ASN A O 1
ATOM 2414 N N . ARG A 1 298 ? 22.375 3.799 9.742 1 76.31 298 ARG A N 1
ATOM 2415 C CA . ARG A 1 298 ? 21.516 4.969 9.836 1 76.31 298 ARG A CA 1
ATOM 2416 C C . ARG A 1 298 ? 20.391 4.898 8.797 1 76.31 298 ARG A C 1
ATOM 2418 O O . ARG A 1 298 ? 19.25 5.246 9.094 1 76.31 298 ARG A O 1
ATOM 2425 N N . LYS A 1 299 ? 20.734 4.469 7.68 1 76 299 LYS A N 1
ATOM 2426 C CA . LYS A 1 299 ? 19.75 4.32 6.625 1 76 299 LYS A CA 1
ATOM 2427 C C . LYS A 1 299 ? 18.688 3.293 7.016 1 76 299 LYS A C 1
ATOM 2429 O O . LYS A 1 299 ? 17.484 3.504 6.777 1 76 299 LYS A O 1
ATOM 2434 N N . LYS A 1 300 ? 19.188 2.295 7.668 1 77.12 300 LYS A N 1
ATOM 2435 C CA . LYS A 1 300 ? 18.266 1.258 8.133 1 77.12 300 LYS A CA 1
ATOM 2436 C C . LYS A 1 300 ? 17.328 1.801 9.195 1 77.12 300 LYS A C 1
ATOM 2438 O O . LYS A 1 300 ? 16.125 1.525 9.156 1 77.12 300 LYS A O 1
ATOM 2443 N N . SER A 1 301 ? 17.828 2.484 10.055 1 79.56 301 SER A N 1
ATOM 2444 C CA . SER A 1 301 ? 17.016 3.025 11.133 1 79.56 301 SER A CA 1
ATOM 2445 C C . SER A 1 301 ? 16.016 4.047 10.602 1 79.56 301 SER A C 1
ATOM 2447 O O . SER A 1 301 ? 14.859 4.078 11.047 1 79.56 301 SER A O 1
ATOM 2449 N N . PHE A 1 302 ? 16.375 4.805 9.648 1 80.75 302 PHE A N 1
ATOM 2450 C CA . PHE A 1 302 ? 15.492 5.82 9.086 1 80.75 302 PHE A CA 1
ATOM 2451 C C . PHE A 1 302 ? 14.391 5.176 8.258 1 80.75 302 PHE A C 1
ATOM 2453 O O . PHE A 1 302 ? 13.25 5.637 8.266 1 80.75 302 PHE A O 1
ATOM 2460 N N . GLU A 1 303 ? 14.742 4.145 7.625 1 81.88 303 GLU A N 1
ATOM 2461 C CA . GLU A 1 303 ? 13.734 3.447 6.832 1 81.88 303 GLU A CA 1
ATOM 2462 C C . GLU A 1 303 ? 12.703 2.77 7.727 1 81.88 303 GLU A C 1
ATOM 2464 O O . GLU A 1 303 ? 11.508 2.771 7.418 1 81.88 303 GLU A O 1
ATOM 2469 N N . ALA A 1 304 ? 13.258 2.232 8.766 1 82.44 304 ALA A N 1
ATOM 2470 C CA . ALA A 1 304 ? 12.344 1.602 9.711 1 82.44 304 ALA A CA 1
ATOM 2471 C C . ALA A 1 304 ? 11.453 2.639 10.391 1 82.44 304 ALA A C 1
ATOM 2473 O O . ALA A 1 304 ? 10.258 2.396 10.609 1 82.44 304 ALA A O 1
ATOM 2474 N N . PHE A 1 305 ? 12.023 3.736 10.742 1 85.81 305 PHE A N 1
ATOM 2475 C CA . PHE A 1 305 ? 11.273 4.824 11.352 1 85.81 305 PHE A CA 1
ATOM 2476 C C . PHE A 1 305 ? 10.18 5.324 10.406 1 85.81 305 PHE A C 1
ATOM 2478 O O . PHE A 1 305 ? 9.031 5.512 10.828 1 85.81 305 PHE A O 1
ATOM 2485 N N . ARG A 1 306 ? 10.523 5.492 9.18 1 86.62 306 ARG A N 1
ATOM 2486 C CA . ARG A 1 306 ? 9.562 5.941 8.18 1 86.62 306 ARG A CA 1
ATOM 2487 C C 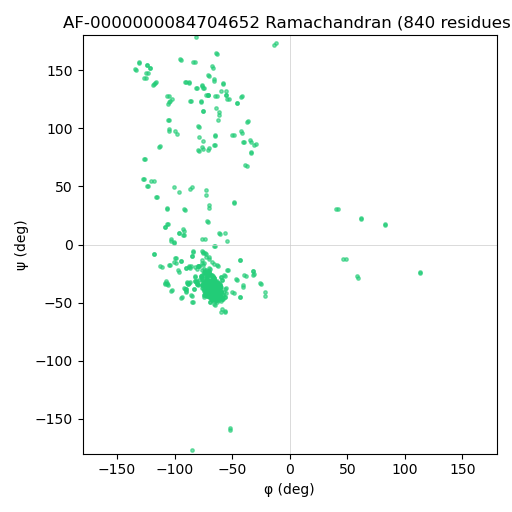. ARG A 1 306 ? 8.414 4.949 8.039 1 86.62 306 ARG A C 1
ATOM 2489 O O . ARG A 1 306 ? 7.25 5.348 7.992 1 86.62 306 ARG A O 1
ATOM 2496 N N . THR A 1 307 ? 8.742 3.697 7.996 1 86.88 307 THR A N 1
ATOM 2497 C CA . THR A 1 307 ? 7.73 2.668 7.805 1 86.88 307 THR A CA 1
ATOM 2498 C C . THR A 1 307 ? 6.785 2.609 9 1 86.88 307 THR A C 1
ATOM 2500 O O . THR A 1 307 ? 5.57 2.475 8.836 1 86.88 307 THR A O 1
ATOM 2503 N N . ASN A 1 308 ? 7.309 2.768 10.156 1 87.69 308 ASN A N 1
ATOM 2504 C CA . ASN A 1 308 ? 6.469 2.721 11.344 1 87.69 308 ASN A CA 1
ATOM 2505 C C . ASN A 1 308 ? 5.531 3.922 11.422 1 87.69 308 ASN A C 1
ATOM 2507 O O . ASN A 1 308 ? 4.367 3.783 11.797 1 87.69 308 ASN A O 1
ATOM 2511 N N . ILE A 1 309 ? 6.012 5.059 11.102 1 90.25 309 ILE A N 1
ATOM 2512 C CA . ILE A 1 309 ? 5.184 6.258 11.133 1 90.25 309 ILE A CA 1
ATOM 2513 C C . ILE A 1 309 ? 4.113 6.18 10.055 1 90.25 309 ILE A C 1
ATOM 2515 O O . ILE A 1 309 ? 2.961 6.555 10.281 1 90.25 309 ILE A O 1
ATOM 2519 N N . LEU A 1 310 ? 4.523 5.695 8.914 1 91.19 310 LEU A N 1
ATOM 2520 C CA . LEU A 1 310 ? 3.57 5.555 7.816 1 91.19 310 LEU A CA 1
ATOM 2521 C C . LEU A 1 310 ? 2.465 4.566 8.18 1 91.19 310 LEU A C 1
ATOM 2523 O O . LEU A 1 310 ? 1.286 4.832 7.934 1 91.19 310 LEU A O 1
ATOM 2527 N N . LEU A 1 311 ? 2.832 3.479 8.773 1 89.81 311 LEU A N 1
ATOM 2528 C CA . LEU A 1 311 ? 1.852 2.473 9.164 1 89.81 311 LEU A CA 1
ATOM 2529 C C . LEU A 1 311 ? 0.917 3.014 10.242 1 89.81 311 LEU A C 1
ATOM 2531 O O . LEU A 1 311 ? -0.298 2.812 10.172 1 89.81 311 LEU A O 1
ATOM 2535 N N . THR A 1 312 ? 1.479 3.66 11.172 1 91.56 312 THR A N 1
ATOM 2536 C CA . THR A 1 312 ? 0.658 4.219 12.242 1 91.56 312 THR A CA 1
ATOM 2537 C C . THR A 1 312 ? -0.31 5.262 11.688 1 91.56 312 THR A C 1
ATOM 2539 O O . THR A 1 312 ? -1.485 5.285 12.062 1 91.56 312 THR A O 1
ATOM 2542 N N . TRP A 1 313 ? 0.189 6.117 10.852 1 93.69 313 TRP A N 1
ATOM 2543 C CA . TRP A 1 313 ? -0.642 7.156 10.258 1 93.69 313 TRP A CA 1
ATOM 2544 C C . TRP A 1 313 ? -1.723 6.547 9.375 1 93.69 313 TRP A C 1
ATOM 2546 O O . TRP A 1 313 ? -2.898 6.898 9.484 1 93.69 313 TRP A O 1
ATOM 2556 N N . ALA A 1 314 ? -1.365 5.621 8.508 1 91.56 314 ALA A N 1
ATOM 2557 C CA . ALA A 1 314 ? -2.311 5.008 7.578 1 91.56 314 ALA A CA 1
ATOM 2558 C C . ALA A 1 314 ? -3.367 4.195 8.32 1 91.56 314 ALA A C 1
ATOM 2560 O O . ALA A 1 314 ? -4.562 4.305 8.031 1 91.56 314 ALA A O 1
ATOM 2561 N N . PHE A 1 315 ? -2.963 3.459 9.352 1 90.38 315 PHE A N 1
ATOM 2562 C CA . PHE A 1 315 ? -3.893 2.611 10.086 1 90.38 315 PHE A CA 1
ATOM 2563 C C . PHE A 1 315 ? -4.797 3.449 10.984 1 90.38 315 PHE A C 1
ATOM 2565 O O . PHE A 1 315 ? -5.98 3.143 11.141 1 90.38 315 PHE A O 1
ATOM 2572 N N . SER A 1 316 ? -4.27 4.434 11.57 1 93.31 316 SER A N 1
ATOM 2573 C CA . SER A 1 316 ? -5.109 5.297 12.391 1 93.31 316 SER A CA 1
ATOM 2574 C C . SER A 1 316 ? -6.203 5.961 11.562 1 93.31 316 SER A C 1
ATOM 2576 O O . SER A 1 316 ? -7.355 6.039 11.992 1 93.31 316 SER A O 1
ATOM 2578 N N . ASN A 1 317 ? -5.844 6.453 10.422 1 94.56 317 ASN A N 1
ATOM 2579 C CA . ASN A 1 317 ? -6.832 7.074 9.555 1 94.56 317 ASN A CA 1
ATOM 2580 C C . ASN A 1 317 ? -7.852 6.059 9.047 1 94.56 317 ASN A C 1
ATOM 2582 O O . ASN A 1 317 ? -9.047 6.355 8.961 1 94.56 317 ASN A O 1
ATOM 2586 N N . LEU A 1 318 ? -7.371 4.836 8.727 1 89.38 318 LEU A N 1
ATOM 2587 C CA . LEU A 1 318 ? -8.273 3.795 8.242 1 89.38 318 LEU A CA 1
ATOM 2588 C C . LEU A 1 318 ? -9.227 3.346 9.344 1 89.38 318 LEU A C 1
ATOM 2590 O O . LEU A 1 318 ? -10.422 3.184 9.102 1 89.38 318 LEU A O 1
ATOM 2594 N N . ILE A 1 319 ? -8.695 3.148 10.516 1 87.81 319 ILE A N 1
ATOM 2595 C CA . ILE A 1 319 ? -9.516 2.732 11.648 1 87.81 319 ILE A CA 1
ATOM 2596 C C . ILE A 1 319 ? -10.531 3.824 11.969 1 87.81 319 ILE A C 1
ATOM 2598 O O . ILE A 1 319 ? -11.695 3.531 12.25 1 87.81 319 ILE A O 1
ATOM 2602 N N . PHE A 1 320 ? -10.133 5.059 11.914 1 93 320 PHE A N 1
ATOM 2603 C CA . PHE A 1 320 ? -11.031 6.18 12.18 1 93 320 PHE A CA 1
ATOM 2604 C C . PHE A 1 320 ? -12.156 6.219 11.156 1 93 320 PHE A C 1
ATOM 2606 O O . PHE A 1 320 ? -13.328 6.352 11.516 1 93 320 PHE A O 1
ATOM 2613 N N . ALA A 1 321 ? -11.844 6.059 9.898 1 90.19 321 ALA A N 1
ATOM 2614 C CA . ALA A 1 321 ? -12.852 6.086 8.844 1 90.19 321 ALA A CA 1
ATOM 2615 C C . ALA A 1 321 ? -13.82 4.918 8.977 1 90.19 321 ALA A C 1
ATOM 2617 O O . ALA A 1 321 ? -15.039 5.094 8.859 1 90.19 321 ALA A O 1
ATOM 2618 N N . LEU A 1 322 ? -13.32 3.717 9.305 1 84.56 322 LEU A N 1
ATOM 2619 C CA . LEU A 1 322 ? -14.172 2.537 9.43 1 84.56 322 LEU A CA 1
ATOM 2620 C C . LEU A 1 322 ? -15.047 2.629 10.68 1 84.56 322 LEU A C 1
ATOM 2622 O O . LEU A 1 322 ? -16.203 2.197 10.664 1 84.56 322 LEU A O 1
ATOM 2626 N N . PHE A 1 323 ? -14.438 3.197 11.703 1 84.88 323 PHE A N 1
ATOM 2627 C CA . PHE A 1 323 ? -15.195 3.377 12.938 1 84.88 323 PHE A CA 1
ATOM 2628 C C . PHE A 1 323 ? -16.375 4.309 12.719 1 84.88 323 PHE A C 1
ATOM 2630 O O . PHE A 1 323 ? -17.484 4.035 13.195 1 84.88 323 PHE A O 1
ATOM 2637 N N . ILE A 1 324 ? -16.219 5.352 11.992 1 88.81 324 ILE A N 1
ATOM 2638 C CA . ILE A 1 324 ? -17.266 6.332 11.766 1 88.81 324 ILE A CA 1
ATOM 2639 C C . ILE A 1 324 ? -18.312 5.758 10.812 1 88.81 324 ILE A C 1
ATOM 2641 O O . ILE A 1 324 ? -19.516 5.941 11.023 1 88.81 324 ILE A O 1
ATOM 2645 N N . VAL A 1 325 ? -17.906 4.996 9.797 1 82.12 325 VAL A N 1
ATOM 2646 C CA . VAL A 1 325 ? -18.828 4.457 8.812 1 82.12 325 VAL A CA 1
ATOM 2647 C C . VAL A 1 325 ? -19.688 3.367 9.461 1 82.12 325 VAL A C 1
ATOM 2649 O O . VAL A 1 325 ? -20.875 3.246 9.164 1 82.12 325 VAL A O 1
ATOM 2652 N N . TYR A 1 326 ? -19.125 2.676 10.43 1 76.38 326 TYR A N 1
ATOM 2653 C CA . TYR A 1 326 ? -19.828 1.529 10.992 1 76.38 326 TYR A CA 1
ATOM 2654 C C . TYR A 1 326 ? -20.672 1.945 12.188 1 76.38 326 TYR A C 1
ATOM 2656 O O . TYR A 1 326 ? -21.797 1.458 12.352 1 76.38 326 TYR A O 1
ATOM 2664 N N . PHE A 1 327 ? -20.203 2.857 13.008 1 78.44 327 PHE A N 1
ATOM 2665 C CA . PHE A 1 327 ? -20.875 3.111 14.281 1 78.44 327 PHE A CA 1
ATOM 2666 C C . PHE A 1 327 ? -21.672 4.41 14.219 1 78.44 327 PHE A C 1
ATOM 2668 O O . PHE A 1 327 ? -22.562 4.641 15.047 1 78.44 327 PHE A O 1
ATOM 2675 N N . THR A 1 328 ? -21.391 5.273 13.258 1 81.38 328 THR A N 1
ATOM 2676 C CA . THR A 1 328 ? -22.031 6.582 13.273 1 81.38 328 THR A CA 1
ATOM 2677 C C . THR A 1 328 ? -22.828 6.809 11.992 1 81.38 328 THR A C 1
ATOM 2679 O O . THR A 1 328 ? -22.594 6.141 10.984 1 81.38 328 THR A O 1
ATOM 2682 N N . SER A 1 329 ? -23.828 7.605 12.141 1 79.69 329 SER A N 1
ATOM 2683 C CA . SER A 1 329 ? -24.625 7.977 10.984 1 79.69 329 SER A CA 1
ATOM 2684 C C . SER A 1 329 ? -24.172 9.305 10.391 1 79.69 329 SER A C 1
ATOM 2686 O O . SER A 1 329 ? -23.438 10.055 11.031 1 79.69 329 SER A O 1
ATOM 2688 N N . SER A 1 330 ? -24.516 9.523 9.156 1 81.06 330 SER A N 1
ATOM 2689 C CA . SER A 1 330 ? -24.188 10.758 8.445 1 81.06 330 SER A CA 1
ATOM 2690 C C . SER A 1 330 ? -24.797 11.977 9.141 1 81.06 330 SER A C 1
ATOM 2692 O O . SER A 1 330 ? -24.203 13.055 9.148 1 81.06 330 SER A O 1
ATOM 2694 N N . SER A 1 331 ? -25.891 11.82 9.844 1 81.44 331 SER A N 1
ATOM 2695 C CA . SER A 1 331 ? -26.609 12.93 10.461 1 81.44 331 SER A CA 1
ATOM 2696 C C . SER A 1 331 ? -25.891 13.43 11.711 1 81.44 331 SER A C 1
ATOM 2698 O O . SER A 1 331 ? -26.078 14.578 12.133 1 81.44 331 SER A O 1
ATOM 2700 N N . ILE A 1 332 ? -25.031 12.594 12.18 1 86.69 332 ILE A N 1
ATOM 2701 C CA . ILE A 1 332 ? -24.312 13 13.383 1 86.69 332 ILE A CA 1
ATOM 2702 C C . ILE A 1 332 ? -22.906 13.461 13.023 1 86.69 332 ILE A C 1
ATOM 2704 O O . ILE A 1 332 ? -22.438 14.492 13.523 1 86.69 332 ILE A O 1
ATOM 2708 N N . TYR A 1 333 ? -22.312 12.789 12.125 1 90.56 333 TYR A N 1
ATOM 2709 C CA . TYR A 1 333 ? -20.906 13.055 11.844 1 90.56 333 TYR A CA 1
ATOM 2710 C C . TYR A 1 333 ? -20.75 14.359 11.062 1 90.56 333 TYR A C 1
ATOM 2712 O O . TYR A 1 333 ? -19.828 15.133 11.328 1 90.56 333 TYR A O 1
ATOM 2720 N N . MET A 1 334 ? -21.547 14.672 10.148 1 87.75 334 MET A N 1
ATOM 2721 C CA . MET A 1 334 ? -21.359 15.812 9.258 1 87.75 334 MET A CA 1
ATOM 2722 C C . MET A 1 334 ? -21.484 17.125 10.023 1 87.75 334 MET A C 1
ATOM 2724 O O . MET A 1 334 ? -20.641 18.016 9.883 1 87.75 334 MET A O 1
ATOM 2728 N N . PRO A 1 335 ? -22.562 17.234 10.836 1 86.31 335 PRO A N 1
ATOM 2729 C CA . PRO A 1 335 ? -22.625 18.484 11.594 1 86.31 335 PRO A CA 1
ATOM 2730 C C . PRO A 1 335 ? -21.438 18.656 12.539 1 86.31 335 PRO A C 1
ATOM 2732 O O . PRO A 1 335 ? -20.969 19.781 12.742 1 86.31 335 PRO A O 1
ATOM 2735 N N . LEU A 1 336 ? -20.953 17.594 13.047 1 89.81 336 LEU A N 1
ATOM 2736 C CA . LEU A 1 336 ? -19.781 17.688 13.922 1 89.81 336 LEU A CA 1
ATOM 2737 C C . LEU A 1 336 ? -18.547 18.125 13.141 1 89.81 336 LEU A C 1
ATOM 2739 O O . LEU A 1 336 ? -17.766 18.938 13.633 1 89.81 336 LEU A O 1
ATOM 2743 N N . LEU A 1 337 ? -18.406 17.578 11.992 1 91.88 337 LEU A N 1
ATOM 2744 C CA . LEU A 1 337 ? -17.281 17.969 11.133 1 91.88 337 LEU A CA 1
ATOM 2745 C C . LEU A 1 337 ? -17.391 19.422 10.734 1 91.88 337 LEU A C 1
ATOM 2747 O O . LEU A 1 337 ? -16.406 20.156 10.75 1 91.88 337 LEU A O 1
ATOM 2751 N N . TYR A 1 338 ? -18.594 19.891 10.469 1 89.5 338 TYR A N 1
ATOM 2752 C CA . TYR A 1 338 ? -18.797 21.281 10.07 1 89.5 338 TYR A CA 1
ATOM 2753 C C . TYR A 1 338 ? -18.484 22.219 11.227 1 89.5 338 TYR A C 1
ATOM 2755 O O . TYR A 1 338 ? -17.891 23.281 11.023 1 89.5 338 TYR A O 1
ATOM 2763 N N . ILE A 1 339 ? -18.859 21.828 12.352 1 89.5 339 ILE A N 1
ATOM 2764 C CA . ILE A 1 339 ? -18.609 22.656 13.516 1 89.5 339 ILE A CA 1
ATOM 2765 C C . ILE A 1 339 ? -17.109 22.766 13.773 1 89.5 339 ILE A C 1
ATOM 2767 O O . ILE A 1 339 ? -16.609 23.828 14.148 1 89.5 339 ILE A O 1
ATOM 2771 N N . CYS A 1 340 ? -16.453 21.656 13.539 1 92.5 340 CYS A N 1
ATOM 2772 C CA . CYS A 1 340 ? -15.008 21.672 13.734 1 92.5 340 CYS A CA 1
ATOM 2773 C C . CYS A 1 340 ? -14.328 22.578 12.727 1 92.5 340 CYS A C 1
ATOM 2775 O O . CYS A 1 340 ? -13.492 23.406 13.094 1 92.5 340 CYS A O 1
ATOM 2777 N N . VAL A 1 341 ? -14.688 22.469 11.516 1 91.94 341 VAL A N 1
ATOM 2778 C CA . VAL A 1 341 ? -14.094 23.281 10.461 1 91.94 341 VAL A CA 1
ATOM 2779 C C . VAL A 1 341 ? -14.461 24.75 10.672 1 91.94 341 VAL A C 1
ATOM 2781 O O . VAL A 1 341 ? -13.625 25.641 10.508 1 91.94 341 VAL A O 1
ATOM 2784 N N . ALA A 1 342 ? -15.727 24.984 11.086 1 91.44 342 ALA A N 1
ATOM 2785 C CA . ALA A 1 342 ? -16.188 26.344 11.336 1 91.44 342 ALA A CA 1
ATOM 2786 C C . ALA A 1 342 ? -15.43 26.984 12.5 1 91.44 342 ALA A C 1
ATOM 2788 O O . ALA A 1 342 ? -15.094 28.156 12.453 1 91.44 342 ALA A O 1
ATOM 2789 N N . SER A 1 343 ? -15.195 26.172 13.461 1 91.12 343 SER A N 1
ATOM 2790 C CA . SER A 1 343 ? -14.469 26.688 14.609 1 91.12 343 SER A CA 1
ATOM 2791 C C . SER A 1 343 ? -13.039 27.062 14.242 1 91.12 343 SER A C 1
ATOM 2793 O O . SER A 1 343 ? -12.523 28.094 14.672 1 91.12 343 SER A O 1
ATOM 2795 N N . ILE A 1 344 ? -12.383 26.281 13.453 1 91.69 344 ILE A N 1
ATOM 2796 C CA . ILE A 1 344 ? -11.016 26.547 13.031 1 91.69 344 ILE A CA 1
ATOM 2797 C C . ILE A 1 344 ? -10.977 27.797 12.156 1 91.69 344 ILE A C 1
ATOM 2799 O O . ILE A 1 344 ? -10.125 28.656 12.336 1 91.69 344 ILE A O 1
ATOM 2803 N N . ASN A 1 345 ? -11.906 27.906 11.289 1 91.5 345 ASN A N 1
ATOM 2804 C CA . ASN A 1 345 ? -11.945 29.047 10.383 1 91.5 345 ASN A CA 1
ATOM 2805 C C . ASN A 1 345 ? -12.32 30.328 11.117 1 91.5 345 ASN A C 1
ATOM 2807 O O . ASN A 1 345 ? -11.852 31.422 10.766 1 91.5 345 ASN A O 1
ATOM 2811 N N . SER A 1 346 ? -13.188 30.172 12.109 1 90.69 346 SER A N 1
ATOM 2812 C CA . SER A 1 346 ? -13.555 31.344 12.906 1 90.69 346 SER A CA 1
ATOM 2813 C C . SER A 1 346 ? -12.352 31.906 13.648 1 90.69 346 SER A C 1
ATOM 2815 O O . SER A 1 346 ? -12.188 33.125 13.75 1 90.69 346 SER A O 1
ATOM 2817 N N . CYS A 1 347 ? -11.547 31.016 14.109 1 91.19 347 CYS A N 1
ATOM 2818 C CA . CYS A 1 347 ? -10.328 31.469 14.781 1 91.19 347 CYS A CA 1
ATOM 2819 C C . CYS A 1 347 ? -9.414 32.219 13.812 1 91.19 347 CYS A C 1
ATOM 2821 O O . CYS A 1 347 ? -8.82 33.219 14.164 1 91.19 347 CYS A O 1
ATOM 2823 N N . ARG A 1 348 ? -9.336 31.734 12.617 1 91.19 348 ARG A N 1
ATOM 2824 C CA . ARG A 1 348 ? -8.516 32.375 11.602 1 91.19 348 ARG A CA 1
ATOM 2825 C C . ARG A 1 348 ? -9.094 33.75 11.219 1 91.19 348 ARG A C 1
ATOM 2827 O O . ARG A 1 348 ? -8.344 34.688 11.008 1 91.19 348 ARG A O 1
ATOM 2834 N N . LEU A 1 349 ? -10.391 33.781 11.141 1 90.81 349 LEU A N 1
ATOM 2835 C CA . LEU A 1 349 ? -11.047 35.031 10.805 1 90.81 349 LEU A CA 1
ATOM 2836 C C . LEU A 1 349 ? -10.867 36.062 11.906 1 90.81 349 LEU A C 1
ATOM 2838 O O . LEU A 1 349 ? -10.648 37.25 11.633 1 90.81 349 LEU A O 1
ATOM 2842 N N . LEU A 1 350 ? -10.977 35.562 13.109 1 89.25 350 LEU A N 1
ATOM 2843 C CA . LEU A 1 350 ? -10.758 36.438 14.242 1 89.25 350 LEU A CA 1
ATOM 2844 C C . LEU A 1 350 ? -9.32 36.969 14.242 1 89.25 350 LEU A C 1
ATOM 2846 O O . LEU A 1 350 ? -9.086 38.125 14.578 1 89.25 350 LEU A O 1
ATOM 2850 N N . GLY A 1 351 ? -8.383 36.125 13.906 1 88 351 GLY A N 1
ATOM 2851 C CA . GLY A 1 351 ? -7.004 36.594 13.789 1 88 351 GLY A CA 1
ATOM 2852 C C . GLY A 1 351 ? -6.797 37.594 12.688 1 88 351 GLY A C 1
ATOM 2853 O O . GLY A 1 351 ? -6.055 38.562 12.859 1 88 351 GLY A O 1
ATOM 2854 N N . CYS A 1 352 ? -7.441 37.375 11.609 1 87.88 352 CYS A N 1
ATOM 2855 C CA . CYS A 1 352 ? -7.355 38.312 10.484 1 87.88 352 CYS A CA 1
ATOM 2856 C C . CYS A 1 352 ? -7.945 39.656 10.852 1 87.88 352 CYS A C 1
ATOM 2858 O O . CYS A 1 352 ? -7.348 40.688 10.57 1 87.88 352 CYS A O 1
ATOM 2860 N N . ALA A 1 353 ? -9.102 39.688 11.516 1 87.19 353 ALA A N 1
ATOM 2861 C CA . ALA A 1 353 ? -9.742 40.906 11.953 1 87.19 353 ALA A CA 1
ATOM 2862 C C . ALA A 1 353 ? -8.906 41.625 13.016 1 87.19 353 ALA A C 1
ATOM 2864 O O . ALA A 1 353 ? -8.781 42.844 13 1 87.19 353 ALA A O 1
ATOM 2865 N N . GLY A 1 354 ? -8.367 40.844 13.867 1 85.19 354 GLY A N 1
ATOM 2866 C CA . GLY A 1 354 ? -7.504 41.406 14.883 1 85.19 354 GLY A CA 1
ATOM 2867 C C . GLY A 1 354 ? -6.27 42.094 14.312 1 85.19 354 GLY A C 1
ATOM 2868 O O . GLY A 1 354 ? -5.84 43.125 14.805 1 85.19 354 GLY A O 1
ATOM 2869 N N . HIS A 1 355 ? -5.727 41.469 13.312 1 85.5 355 HIS A N 1
ATOM 2870 C CA . HIS A 1 355 ? -4.555 42.062 12.68 1 85.5 355 HIS A CA 1
ATOM 2871 C C . HIS A 1 355 ? -4.902 43.375 12 1 85.5 355 HIS A C 1
ATOM 2873 O O . HIS A 1 355 ? -4.094 44.312 12.008 1 85.5 355 HIS A O 1
ATOM 2879 N N . LEU A 1 356 ? -6.094 43.5 11.43 1 84.75 356 LEU A N 1
ATOM 2880 C CA . LEU A 1 356 ? -6.523 44.719 10.797 1 84.75 356 LEU A CA 1
ATOM 2881 C C . LEU A 1 356 ? -6.676 45.844 11.828 1 84.75 356 LEU A C 1
ATOM 2883 O O . LEU A 1 356 ? -6.297 46.969 11.57 1 84.75 356 LEU A O 1
ATOM 2887 N N . ILE A 1 357 ? -7.203 45.406 12.977 1 83.06 357 ILE A N 1
ATOM 2888 C CA . ILE A 1 357 ? -7.344 46.375 14.055 1 83.06 357 ILE A CA 1
ATOM 2889 C C . ILE A 1 357 ? -5.965 46.812 14.562 1 83.06 357 ILE A C 1
ATOM 2891 O O . ILE A 1 357 ? -5.723 47.969 14.836 1 83.06 357 ILE A O 1
ATOM 2895 N N . TYR A 1 358 ? -5.109 45.844 14.555 1 81.19 358 TYR A N 1
ATOM 2896 C CA . TYR A 1 358 ? -3.748 46.094 15.023 1 81.19 358 TYR A CA 1
ATOM 2897 C C . TYR A 1 358 ? -3.016 47.062 14.086 1 81.19 358 TYR A C 1
ATOM 2899 O O . TYR A 1 358 ? -2.326 47.969 14.547 1 81.19 358 TYR A O 1
ATOM 2907 N N . ILE A 1 359 ? -3.162 46.938 12.852 1 79.12 359 ILE A N 1
ATOM 2908 C CA . ILE A 1 359 ? -2.418 47.719 11.883 1 79.12 359 ILE A CA 1
ATOM 2909 C C . ILE A 1 359 ? -2.996 49.156 11.836 1 79.12 359 ILE A C 1
ATOM 2911 O O . ILE A 1 359 ? -2.258 50.125 11.664 1 79.12 359 ILE A O 1
ATOM 2915 N N . HIS A 1 360 ? -4.273 49.312 12.164 1 79.62 360 HIS A N 1
ATOM 2916 C CA . HIS A 1 360 ? -4.898 50.625 12 1 79.62 360 HIS A CA 1
ATOM 2917 C C . HIS A 1 360 ? -4.953 51.375 13.32 1 79.62 360 HIS A C 1
ATOM 2919 O O . HIS A 1 360 ? -5.258 52.562 13.344 1 79.62 360 HIS A O 1
ATOM 2925 N N . THR A 1 361 ? -4.648 50.594 14.414 1 77.62 361 THR A N 1
ATOM 2926 C CA . THR A 1 361 ? -4.648 51.281 15.695 1 77.62 361 THR A CA 1
ATOM 2927 C C . THR A 1 361 ? -3.223 51.531 16.188 1 77.62 361 THR A C 1
ATOM 2929 O O . THR A 1 361 ? -2.564 50.594 16.641 1 77.62 361 THR A O 1
ATOM 2932 N N . THR A 1 362 ? -2.627 52.625 16.062 1 72.94 362 THR A N 1
ATOM 2933 C CA . THR A 1 362 ? -1.28 53 16.469 1 72.94 362 THR A CA 1
ATOM 2934 C C . THR A 1 362 ? -1.096 52.781 17.969 1 72.94 362 THR A C 1
ATOM 2936 O O . THR A 1 362 ? -0.032 52.344 18.406 1 72.94 362 THR A O 1
ATOM 2939 N N . GLY A 1 363 ? -2.107 53.125 18.75 1 62.97 363 GLY A N 1
ATOM 2940 C CA . GLY A 1 363 ? -2.027 52.938 20.203 1 62.97 363 GLY A CA 1
ATOM 2941 C C . GLY A 1 363 ? -1.813 51.5 20.609 1 62.97 363 GLY A C 1
ATOM 2942 O O . GLY A 1 363 ? -0.999 51.219 21.484 1 62.97 363 GLY A O 1
ATOM 2943 N N . LEU A 1 364 ? -2.477 50.656 19.938 1 69.38 364 LEU A N 1
ATOM 2944 C CA . LEU A 1 364 ? -2.35 49.219 20.234 1 69.38 364 LEU A CA 1
ATOM 2945 C C . LEU A 1 364 ? -0.982 48.688 19.828 1 69.38 364 LEU A C 1
ATOM 2947 O O . LEU A 1 364 ? -0.393 47.875 20.516 1 69.38 364 LEU A O 1
ATOM 2951 N N . ARG A 1 365 ? -0.475 49.125 18.781 1 71.94 365 ARG A N 1
ATOM 2952 C CA . ARG A 1 365 ? 0.833 48.719 18.297 1 71.94 365 ARG A CA 1
ATOM 2953 C C . ARG A 1 365 ? 1.938 49.125 19.266 1 71.94 365 ARG A C 1
ATOM 2955 O O . ARG A 1 365 ? 2.865 48.344 19.516 1 71.94 365 ARG A O 1
ATOM 2962 N N . ASP A 1 366 ? 1.817 50.312 19.781 1 65.94 366 ASP A N 1
ATOM 2963 C CA . ASP A 1 366 ? 2.836 50.812 20.688 1 65.94 366 ASP A CA 1
ATOM 2964 C C . ASP A 1 366 ? 2.82 50.062 22.016 1 65.94 366 ASP A C 1
ATOM 2966 O O . ASP A 1 366 ? 3.852 49.938 22.688 1 65.94 366 ASP A O 1
ATOM 2970 N N . ARG A 1 367 ? 1.695 49.562 22.312 1 65.31 367 ARG A N 1
ATOM 2971 C CA . ARG A 1 367 ? 1.585 48.844 23.578 1 65.31 367 ARG A CA 1
ATOM 2972 C C . ARG A 1 367 ? 2.131 47.406 23.453 1 65.31 367 ARG A C 1
ATOM 2974 O O . ARG A 1 367 ? 2.664 46.875 24.406 1 65.31 367 ARG A O 1
ATOM 2981 N N . ILE A 1 368 ? 1.972 46.906 22.281 1 66.12 368 ILE A N 1
ATOM 2982 C CA . ILE A 1 368 ? 2.344 45.5 22.094 1 66.12 368 ILE A CA 1
ATOM 2983 C C . ILE A 1 368 ? 3.807 45.406 21.672 1 66.12 368 ILE A C 1
ATOM 2985 O O . ILE A 1 368 ? 4.523 44.5 22.094 1 66.12 368 ILE A O 1
ATOM 2989 N N . LEU A 1 369 ? 4.23 46.344 20.844 1 62.84 369 LEU A N 1
ATOM 2990 C CA . LEU A 1 369 ? 5.586 46.281 20.312 1 62.84 369 LEU A CA 1
ATOM 2991 C C . LEU A 1 369 ? 6.512 47.219 21.094 1 62.84 369 LEU A C 1
ATOM 2993 O O . LEU A 1 369 ? 6.277 48.406 21.156 1 62.84 369 LEU A O 1
ATOM 2997 N N . ASP A 1 370 ? 7.246 46.625 22.078 1 59.41 370 ASP A N 1
ATOM 2998 C CA . ASP A 1 370 ? 8.312 47.406 22.688 1 59.41 370 ASP A CA 1
ATOM 2999 C C . ASP A 1 370 ? 9.555 47.438 21.781 1 59.41 370 ASP A C 1
ATOM 3001 O O . ASP A 1 370 ? 10.203 46.406 21.578 1 59.41 370 ASP A O 1
ATOM 3005 N N . LYS A 1 371 ? 9.711 48.406 20.922 1 56.88 371 LYS A N 1
ATOM 3006 C CA . LYS A 1 371 ? 10.812 48.531 19.984 1 56.88 371 LYS A CA 1
ATOM 3007 C C . LYS A 1 371 ? 12.086 49 20.688 1 56.88 371 LYS A C 1
ATOM 3009 O O . LYS A 1 371 ? 13.062 49.375 20.031 1 56.88 371 LYS A O 1
ATOM 3014 N N . THR A 1 372 ? 12.055 49.125 22 1 53.34 372 THR A N 1
ATOM 3015 C CA . THR A 1 372 ? 13.242 49.719 22.625 1 53.34 372 THR A CA 1
ATOM 3016 C C . THR A 1 372 ? 14.477 48.875 22.297 1 53.34 372 THR A C 1
ATOM 3018 O O . THR A 1 372 ? 15.562 49.438 22.078 1 53.34 372 THR A O 1
ATOM 3021 N N . GLU A 1 373 ? 14.508 47.562 22.578 1 53.16 373 GLU A N 1
ATOM 3022 C CA . GLU A 1 373 ? 15.703 46.75 22.406 1 53.16 373 GLU A CA 1
ATOM 3023 C C . GLU A 1 373 ? 15.641 45.938 21.125 1 53.16 373 GLU A C 1
ATOM 3025 O O . GLU A 1 373 ? 14.93 44.938 21.062 1 53.16 373 GLU A O 1
ATOM 3030 N N . CYS A 1 374 ? 15.328 46.594 20.094 1 48.28 374 CYS A N 1
ATOM 3031 C CA . CYS A 1 374 ? 15.281 45.844 18.844 1 48.28 374 CYS A CA 1
ATOM 3032 C C . CYS A 1 374 ? 16.672 45.312 18.469 1 48.28 374 CYS A C 1
ATOM 3034 O O . CYS A 1 374 ? 17.672 45.906 18.844 1 48.28 374 CYS A O 1
ATOM 3036 N N . GLY A 1 375 ? 16.844 44.094 18.406 1 43.19 375 GLY A N 1
ATOM 3037 C CA . GLY A 1 375 ? 18.141 43.562 17.984 1 43.19 375 GLY A CA 1
ATOM 3038 C C . GLY A 1 375 ? 18.922 44.531 17.094 1 43.19 375 GLY A C 1
ATOM 3039 O O . GLY A 1 375 ? 20 44.188 16.625 1 43.19 375 GLY A O 1
ATOM 3040 N N . ASN A 1 376 ? 18.312 45.344 16.266 1 36.75 376 ASN A N 1
ATOM 3041 C CA . ASN A 1 376 ? 19.25 46.25 15.609 1 36.75 376 ASN A CA 1
ATOM 3042 C C . ASN A 1 376 ? 19.891 47.219 16.609 1 36.75 376 ASN A C 1
ATOM 3044 O O . ASN A 1 376 ? 19.172 47.875 17.391 1 36.75 376 ASN A O 1
ATOM 3048 N N . GLY A 1 377 ? 20.859 47.062 17.297 1 34.81 377 GLY A N 1
ATOM 3049 C CA . GLY A 1 377 ? 21.578 48.188 17.922 1 34.81 377 GLY A CA 1
ATOM 3050 C C . GLY A 1 377 ? 21.188 49.531 17.344 1 34.81 377 GLY A C 1
ATOM 3051 O O . GLY A 1 377 ? 20.422 49.594 16.375 1 34.81 377 GLY A O 1
ATOM 3052 N N . THR A 1 378 ? 21.594 50.812 17.875 1 35.06 378 THR A N 1
ATOM 3053 C CA . THR A 1 378 ? 21.562 52.156 17.359 1 35.06 378 THR A CA 1
ATOM 3054 C C . THR A 1 378 ? 21.75 52.188 15.836 1 35.06 378 THR A C 1
ATOM 3056 O O . THR A 1 378 ? 21.922 53.25 15.234 1 35.06 378 THR A O 1
ATOM 3059 N N . GLY A 1 379 ? 22.359 51.156 15.164 1 34.91 379 GLY A N 1
ATOM 3060 C CA . GLY A 1 379 ? 22.719 51.375 13.773 1 34.91 379 GLY A CA 1
ATOM 3061 C C . GLY A 1 379 ? 21.516 51.656 12.883 1 34.91 379 GLY A C 1
ATOM 3062 O O . GLY A 1 379 ? 20.422 51.125 13.125 1 34.91 379 GLY A O 1
ATOM 3063 N N . ARG A 1 380 ? 21.406 52.969 12.344 1 33.88 380 ARG A N 1
ATOM 3064 C CA . ARG A 1 380 ? 20.562 53.594 11.32 1 33.88 380 ARG A CA 1
ATOM 3065 C C . ARG A 1 380 ? 20.203 52.562 10.242 1 33.88 380 ARG A C 1
ATOM 3067 O O . ARG A 1 380 ? 21.078 51.969 9.625 1 33.88 380 ARG A O 1
ATOM 3074 N N . TYR A 1 381 ? 19.266 51.812 10.328 1 35.41 381 TYR A N 1
ATOM 3075 C CA . TYR A 1 381 ? 18.781 51.156 9.117 1 35.41 381 TYR A CA 1
ATOM 3076 C C . TYR A 1 381 ? 18.953 52.062 7.906 1 35.41 381 TYR A C 1
ATOM 3078 O O . TYR A 1 381 ? 18.562 53.25 7.941 1 35.41 381 TYR A O 1
ATOM 3086 N N . PRO A 1 382 ? 20.125 52.062 7.172 1 34.44 382 PRO A N 1
ATOM 3087 C CA . PRO A 1 382 ? 20.188 53.031 6.074 1 34.44 382 PRO A CA 1
ATOM 3088 C C . PRO A 1 382 ? 18.844 53.219 5.363 1 34.44 382 PRO A C 1
ATOM 3090 O O . PRO A 1 382 ? 18.109 52.25 5.164 1 34.44 382 PRO A O 1
ATOM 3093 N N . GLN A 1 383 ? 18.094 54.281 5.504 1 36.28 383 GLN A N 1
ATOM 3094 C CA . GLN A 1 383 ? 16.969 54.719 4.68 1 36.28 383 GLN A CA 1
ATOM 3095 C C . GLN A 1 383 ? 17.047 54.094 3.281 1 36.28 383 GLN A C 1
ATOM 3097 O O . GLN A 1 383 ? 16.016 53.906 2.627 1 36.28 383 GLN A O 1
ATOM 3102 N N . ASN A 1 384 ? 18.281 54.062 2.586 1 33.81 384 ASN A N 1
ATOM 3103 C CA . ASN A 1 384 ? 18.562 53.625 1.221 1 33.81 384 ASN A CA 1
ATOM 3104 C C . ASN A 1 384 ? 18.484 52.094 1.09 1 33.81 384 ASN A C 1
ATOM 3106 O O . ASN A 1 384 ? 18.906 51.531 0.083 1 33.81 384 ASN A O 1
ATOM 3110 N N . SER A 1 385 ? 18.375 51.438 2.027 1 36.34 385 SER A N 1
ATOM 3111 C CA . SER A 1 385 ? 18.344 49.969 1.878 1 36.34 385 SER A CA 1
ATOM 3112 C C . SER A 1 385 ? 17.141 49.531 1.062 1 36.34 385 SER A C 1
ATOM 3114 O O . SER A 1 385 ? 17.156 48.469 0.467 1 36.34 385 SER A O 1
ATOM 3116 N N . TYR A 1 386 ? 16.047 50.188 1.097 1 36.38 386 TYR A N 1
ATOM 3117 C CA . TYR A 1 386 ? 14.945 50 0.152 1 36.38 386 TYR A CA 1
ATOM 3118 C C . TYR A 1 386 ? 15.391 50.312 -1.27 1 36.38 386 TYR A C 1
ATOM 3120 O O . TYR A 1 386 ? 14.867 49.75 -2.232 1 36.38 386 TYR A O 1
ATOM 3128 N N . VAL A 1 387 ? 16.297 51.344 -1.498 1 38.19 387 VAL A N 1
ATOM 3129 C CA . VAL A 1 387 ? 16.75 51.781 -2.811 1 38.19 387 VAL A CA 1
ATOM 3130 C C . VAL A 1 387 ? 17.516 50.625 -3.492 1 38.19 387 VAL A C 1
ATOM 3132 O O . VAL A 1 387 ? 17.359 50.406 -4.691 1 38.19 387 VAL A O 1
ATOM 3135 N N . GLN A 1 388 ? 18.328 49.906 -2.721 1 38.88 388 GLN A N 1
ATOM 3136 C CA . GLN A 1 388 ? 19.125 48.844 -3.348 1 38.88 388 GLN A CA 1
ATOM 3137 C C . GLN A 1 388 ? 18.281 47.625 -3.697 1 38.88 388 GLN A C 1
ATOM 3139 O O . GLN A 1 388 ? 18.625 46.875 -4.594 1 38.88 388 GLN A O 1
ATOM 3144 N N . LEU A 1 389 ? 17.203 47.531 -3.059 1 40 389 LEU A N 1
ATOM 3145 C CA . LEU A 1 389 ? 16.312 46.438 -3.447 1 40 389 LEU A CA 1
ATOM 3146 C C . LEU A 1 389 ? 15.648 46.75 -4.789 1 40 389 LEU A C 1
ATOM 3148 O O . LEU A 1 389 ? 15.445 45.844 -5.602 1 40 389 LEU A O 1
ATOM 3152 N N . ASP A 1 390 ? 15.352 48 -5.027 1 43.19 390 ASP A N 1
ATOM 3153 C CA . ASP A 1 390 ? 14.828 48.344 -6.348 1 43.19 390 ASP A CA 1
ATOM 3154 C C . ASP A 1 390 ? 15.859 48.062 -7.434 1 43.19 390 ASP A C 1
ATOM 3156 O O . ASP A 1 390 ? 15.523 47.531 -8.492 1 43.19 390 ASP A O 1
ATOM 3160 N N . GLU A 1 391 ? 17.094 48.469 -7.203 1 45.12 391 GLU A N 1
ATOM 3161 C CA . GLU A 1 391 ? 18.125 48.125 -8.172 1 45.12 391 GLU A CA 1
ATOM 3162 C C . GLU A 1 391 ? 18.359 46.625 -8.234 1 45.12 391 GLU A C 1
ATOM 3164 O O . GLU A 1 391 ? 18.547 46.062 -9.32 1 45.12 391 GLU A O 1
ATOM 3169 N N . HIS A 1 392 ? 18.281 46.031 -7.102 1 46.44 392 HIS A N 1
ATOM 3170 C CA . HIS A 1 392 ? 18.391 44.562 -7.129 1 46.44 392 HIS A CA 1
ATOM 3171 C C . HIS A 1 392 ? 17.156 43.938 -7.777 1 46.44 392 HIS A C 1
ATOM 3173 O O . HIS A 1 392 ? 17.281 43 -8.562 1 46.44 392 HIS A O 1
ATOM 3179 N N . TYR A 1 393 ? 15.977 44.469 -7.469 1 45.69 393 TYR A N 1
ATOM 3180 C CA . TYR A 1 393 ? 14.781 44 -8.148 1 45.69 393 TYR A CA 1
ATOM 3181 C C . TYR A 1 393 ? 14.828 44.312 -9.641 1 45.69 393 TYR A C 1
ATOM 3183 O O . TYR A 1 393 ? 14.453 43.5 -10.469 1 45.69 393 TYR A O 1
ATOM 3191 N N . ALA A 1 394 ? 15.312 45.531 -9.945 1 49.78 394 ALA A N 1
ATOM 3192 C CA . ALA A 1 394 ? 15.5 45.875 -11.359 1 49.78 394 ALA A CA 1
ATOM 3193 C C . ALA A 1 394 ? 16.531 44.938 -12 1 49.78 394 ALA A C 1
ATOM 3195 O O . ALA A 1 394 ? 16.344 44.469 -13.125 1 49.78 394 ALA A O 1
ATOM 3196 N N . ALA A 1 395 ? 17.547 44.594 -11.266 1 50.34 395 ALA A N 1
ATOM 3197 C CA . ALA A 1 395 ? 18.547 43.656 -11.781 1 50.34 395 ALA A CA 1
ATOM 3198 C C . ALA A 1 395 ? 17.969 42.219 -11.852 1 50.34 395 ALA A C 1
ATOM 3200 O O . ALA A 1 395 ? 18.203 41.5 -12.812 1 50.34 395 ALA A O 1
ATOM 3201 N N . LEU A 1 396 ? 17.234 41.906 -10.875 1 48.69 396 LEU A N 1
ATOM 3202 C CA . LEU A 1 396 ? 16.609 40.594 -10.891 1 48.69 396 LEU A CA 1
ATOM 3203 C C . LEU A 1 396 ? 15.539 40.5 -11.969 1 48.69 396 LEU A C 1
ATOM 3205 O O . LEU A 1 396 ? 15.414 39.5 -12.656 1 48.69 396 LEU A O 1
ATOM 3209 N N . THR A 1 397 ? 14.711 41.562 -12.086 1 52.03 397 THR A N 1
ATOM 3210 C CA . THR A 1 397 ? 13.75 41.594 -13.18 1 52.03 397 THR A CA 1
ATOM 3211 C C . THR A 1 397 ? 14.461 41.594 -14.531 1 52.03 397 THR A C 1
ATOM 3213 O O . THR A 1 397 ? 14 40.938 -15.469 1 52.03 397 THR A O 1
ATOM 3216 N N . GLU A 1 398 ? 15.602 42.281 -14.578 1 51.41 398 GLU A N 1
ATOM 3217 C CA . GLU A 1 398 ? 16.391 42.219 -15.805 1 51.41 398 GLU A CA 1
ATOM 3218 C C . GLU A 1 398 ? 16.984 40.812 -16.016 1 51.41 398 GLU A C 1
ATOM 3220 O O . GLU A 1 398 ? 17 40.312 -17.141 1 51.41 398 GLU A O 1
ATOM 3225 N N . ASP A 1 399 ? 17.391 40.25 -14.945 1 48.88 399 ASP A N 1
ATOM 3226 C CA . ASP A 1 399 ? 17.891 38.906 -15.055 1 48.88 399 ASP A CA 1
ATOM 3227 C C . ASP A 1 399 ? 16.766 37.938 -15.438 1 48.88 399 ASP A C 1
ATOM 3229 O O . ASP A 1 399 ? 16.969 37.031 -16.25 1 48.88 399 ASP A O 1
ATOM 3233 N N . GLN A 1 400 ? 15.641 38.062 -14.828 1 46.78 400 GLN A N 1
ATOM 3234 C CA . GLN A 1 400 ? 14.492 37.25 -15.195 1 46.78 400 GLN A CA 1
ATOM 3235 C C . GLN A 1 400 ? 14.094 37.469 -16.656 1 46.78 400 GLN A C 1
ATOM 3237 O O . GLN A 1 400 ? 13.742 36.531 -17.359 1 46.78 400 GLN A O 1
ATOM 3242 N N . ARG A 1 401 ? 13.984 38.75 -17.016 1 48.94 401 ARG A N 1
ATOM 3243 C CA . ARG A 1 401 ? 13.758 39.031 -18.422 1 48.94 401 ARG A CA 1
ATOM 3244 C C . ARG A 1 401 ? 14.836 38.406 -19.297 1 48.94 401 ARG A C 1
ATOM 3246 O O . ARG A 1 401 ? 14.547 37.844 -20.359 1 48.94 401 ARG A O 1
ATOM 3253 N N . ALA A 1 402 ? 16.078 38.438 -18.766 1 47.5 402 ALA A N 1
ATOM 3254 C CA . ALA A 1 402 ? 17.156 37.781 -19.5 1 47.5 402 ALA A CA 1
ATOM 3255 C C . ALA A 1 402 ? 16.984 36.25 -19.484 1 47.5 402 ALA A C 1
ATOM 3257 O O . ALA A 1 402 ? 17.203 35.562 -20.484 1 47.5 402 ALA A O 1
ATOM 3258 N N . PHE A 1 403 ? 16.688 35.75 -18.281 1 47.06 403 PHE A N 1
ATOM 3259 C CA . PHE A 1 403 ? 16.484 34.281 -18.172 1 47.06 403 PHE A CA 1
ATOM 3260 C C . PHE A 1 403 ? 15.25 33.875 -18.953 1 47.06 403 PHE A C 1
ATOM 3262 O O . PHE A 1 403 ? 15.281 32.844 -19.656 1 47.06 403 PHE A O 1
ATOM 3269 N N . ALA A 1 404 ? 14.133 34.438 -18.797 1 45.31 404 ALA A N 1
ATOM 3270 C CA . ALA A 1 404 ? 12.938 34.125 -19.594 1 45.31 404 ALA A CA 1
ATOM 3271 C C . ALA A 1 404 ? 13.188 34.344 -21.078 1 45.31 404 ALA A C 1
ATOM 3273 O O . ALA A 1 404 ? 12.633 33.656 -21.922 1 45.31 404 ALA A O 1
ATOM 3274 N N . SER A 1 405 ? 13.852 35.5 -21.344 1 44.94 405 SER A N 1
ATOM 3275 C CA . SER A 1 405 ? 14.172 35.719 -22.75 1 44.94 405 SER A CA 1
ATOM 3276 C C . SER A 1 405 ? 15.25 34.75 -23.234 1 44.94 405 SER A C 1
ATOM 3278 O O . SER A 1 405 ? 15.523 34.688 -24.438 1 44.94 405 SER A O 1
ATOM 3280 N N . GLY A 1 406 ? 15.477 33.5 -22.875 1 41.25 406 GLY A N 1
ATOM 3281 C CA . GLY A 1 406 ? 16.484 32.531 -23.297 1 41.25 406 GLY A CA 1
ATOM 3282 C C . GLY A 1 406 ? 17.891 33.125 -23.328 1 41.25 406 GLY A C 1
ATOM 3283 O O . GLY A 1 406 ? 18.828 32.5 -23.812 1 41.25 406 GLY A O 1
ATOM 3284 N N . ARG A 1 407 ? 18.094 34.469 -23.234 1 38.59 407 ARG A N 1
ATOM 3285 C CA . ARG A 1 407 ? 19.422 35 -23.469 1 38.59 407 ARG A CA 1
ATOM 3286 C C . ARG A 1 407 ? 20.344 34.75 -22.281 1 38.59 407 ARG A C 1
ATOM 3288 O O . ARG A 1 407 ? 20.031 35.156 -21.156 1 38.59 407 ARG A O 1
ATOM 3295 N N . THR A 1 408 ? 20.984 33.5 -22.203 1 36.34 408 THR A N 1
ATOM 3296 C CA . THR A 1 408 ? 22.125 33.25 -21.328 1 36.34 408 THR A CA 1
ATOM 3297 C C . THR A 1 408 ? 23 34.5 -21.203 1 36.34 408 THR A C 1
ATOM 3299 O O . THR A 1 408 ? 23.469 35.031 -22.203 1 36.34 408 THR A O 1
ATOM 3302 N N . ASN A 1 409 ? 22.703 35.438 -20.469 1 32.44 409 ASN A N 1
ATOM 3303 C CA . ASN A 1 409 ? 23.625 36.531 -20.266 1 32.44 409 ASN A CA 1
ATOM 3304 C C . ASN A 1 409 ? 25.031 36.062 -19.938 1 32.44 409 ASN A C 1
ATOM 3306 O O . ASN A 1 409 ? 25.406 36 -18.766 1 32.44 409 ASN A O 1
ATOM 3310 N N . ALA A 1 410 ? 25.594 34.938 -20.516 1 35.44 410 ALA A N 1
ATOM 3311 C CA . ALA A 1 410 ? 27.016 34.656 -20.453 1 35.44 410 ALA A CA 1
ATOM 3312 C C . ALA A 1 410 ? 27.844 35.906 -20.656 1 35.44 410 ALA A C 1
ATOM 3314 O O . ALA A 1 410 ? 28.984 36 -20.188 1 35.44 410 ALA A O 1
ATOM 3315 N N . SER A 1 411 ? 27.328 36.812 -21.531 1 31.41 411 SER A N 1
ATOM 3316 C CA . SER A 1 411 ? 28.297 37.812 -21.984 1 31.41 411 SER A CA 1
ATOM 3317 C C . SER A 1 411 ? 28.5 38.906 -20.922 1 31.41 411 SER A C 1
ATOM 3319 O O . SER A 1 411 ? 29.562 39.531 -20.859 1 31.41 411 SER A O 1
ATOM 3321 N N . ALA A 1 412 ? 27.516 39.219 -20.125 1 34.19 412 ALA A N 1
ATOM 3322 C CA . ALA A 1 412 ? 27.766 40.5 -19.438 1 34.19 412 ALA A CA 1
ATOM 3323 C C . ALA A 1 412 ? 28.672 40.281 -18.219 1 34.19 412 ALA A C 1
ATOM 3325 O O . ALA A 1 412 ? 29.359 41.219 -17.781 1 34.19 412 ALA A O 1
ATOM 3326 N N . ARG A 1 413 ? 28.609 39.125 -17.562 1 36.53 413 ARG A N 1
ATOM 3327 C CA . ARG A 1 413 ? 29.453 39.125 -16.375 1 36.53 413 ARG A CA 1
ATOM 3328 C C . ARG A 1 413 ? 30.922 39 -16.75 1 36.53 413 ARG A C 1
ATOM 3330 O O . ARG A 1 413 ? 31.797 39.031 -15.883 1 36.53 413 ARG A O 1
ATOM 3337 N N . SER A 1 414 ? 31.203 38.594 -17.953 1 31.78 414 SER A N 1
ATOM 3338 C CA . SER A 1 414 ? 32.625 38.625 -18.234 1 31.78 414 SER A CA 1
ATOM 3339 C C . SER A 1 414 ? 33.188 40.062 -18.141 1 31.78 414 SER A C 1
ATOM 3341 O O . SER A 1 414 ? 34.312 40.25 -17.734 1 31.78 414 SER A O 1
ATOM 3343 N N . ASN A 1 415 ? 32.375 41.031 -18.531 1 31.45 415 ASN A N 1
ATOM 3344 C CA . ASN A 1 415 ? 33.062 42.312 -18.672 1 31.45 415 ASN A CA 1
ATOM 3345 C C . ASN A 1 415 ? 33.188 43.031 -17.344 1 31.45 415 ASN A C 1
ATOM 3347 O O . ASN A 1 415 ? 34.125 43.812 -17.141 1 31.45 415 ASN A O 1
ATOM 3351 N N . ASN A 1 416 ? 32.156 42.969 -16.469 1 31.66 416 ASN A N 1
ATOM 3352 C CA . ASN A 1 416 ? 32.281 43.938 -15.383 1 31.66 416 ASN A CA 1
ATOM 3353 C C . ASN A 1 416 ? 33.312 43.469 -14.344 1 31.66 416 ASN A C 1
ATOM 3355 O O . ASN A 1 416 ? 33.781 44.281 -13.539 1 31.66 416 ASN A O 1
ATOM 3359 N N . ASP A 1 417 ? 33.5 42.156 -14.195 1 30.69 417 ASP A N 1
ATOM 3360 C CA . ASP A 1 417 ? 34.5 41.844 -13.18 1 30.69 417 ASP A CA 1
ATOM 3361 C C . ASP A 1 417 ? 35.906 42.219 -13.648 1 30.69 417 ASP A C 1
ATOM 3363 O O . ASP A 1 417 ? 36.875 42.062 -12.914 1 30.69 417 ASP A O 1
ATOM 3367 N N . VAL A 1 418 ? 36.062 42.562 -14.977 1 32.03 418 VAL A N 1
ATOM 3368 C CA . VAL A 1 418 ? 37.438 42.969 -15.312 1 32.03 418 VAL A CA 1
ATOM 3369 C C . VAL A 1 418 ? 37.75 44.312 -14.703 1 32.03 418 VAL A C 1
ATOM 3371 O O . VAL A 1 418 ? 38.906 44.594 -14.336 1 32.03 418 VAL A O 1
ATOM 3374 N N . TYR A 1 419 ? 36.656 45.219 -14.609 1 28.5 419 TYR A N 1
ATOM 3375 C CA . TYR A 1 419 ? 37.156 46.562 -14.359 1 28.5 419 TYR A CA 1
ATOM 3376 C C . TYR A 1 419 ? 37.5 46.75 -12.883 1 28.5 419 TYR A C 1
ATOM 3378 O O . TYR A 1 419 ? 38.188 47.688 -12.516 1 28.5 419 TYR A O 1
ATOM 3386 N N . SER A 1 420 ? 36.719 46.094 -11.977 1 25.55 420 SER A N 1
ATOM 3387 C CA . SER A 1 420 ? 36.969 46.625 -10.641 1 25.55 420 SER A CA 1
ATOM 3388 C C . SER A 1 420 ? 38.312 46.125 -10.086 1 25.55 420 SER A C 1
ATOM 3390 O O . SER A 1 420 ? 38.625 46.375 -8.93 1 25.55 420 SER A O 1
ATOM 3392 N N . ALA A 1 421 ? 38.969 45.156 -10.898 1 25.66 421 ALA A N 1
ATOM 3393 C CA . ALA A 1 421 ? 40.281 44.844 -10.359 1 25.66 421 ALA A CA 1
ATOM 3394 C C . ALA A 1 421 ? 41.281 46 -10.617 1 25.66 421 ALA A C 1
ATOM 3396 O O . ALA A 1 421 ? 42.438 45.938 -10.188 1 25.66 421 ALA A O 1
ATOM 3397 N N . ALA A 1 422 ? 40.875 47 -11.391 1 21.27 422 ALA A N 1
ATOM 3398 C CA . ALA A 1 422 ? 41.938 48 -11.406 1 21.27 422 ALA A CA 1
ATOM 3399 C C . ALA A 1 422 ? 41.812 48.938 -10.219 1 21.27 422 ALA A C 1
ATOM 3401 O O . ALA A 1 422 ? 40.719 49.344 -9.844 1 21.27 422 ALA A O 1
ATOM 3402 N N . MET B 1 1 ? 14.031 -12.789 -17.531 1 59.28 1 MET B N 1
ATOM 3403 C CA . MET B 1 1 ? 14.836 -13.891 -18.047 1 59.28 1 MET B CA 1
ATOM 3404 C C . MET B 1 1 ? 16.094 -14.078 -17.219 1 59.28 1 MET B C 1
ATOM 3406 O O . MET B 1 1 ? 16.609 -15.195 -17.109 1 59.28 1 MET B O 1
ATOM 3410 N N . TYR B 1 2 ? 16.266 -13.055 -16.375 1 58.44 2 TYR B N 1
ATOM 3411 C CA . TYR B 1 2 ? 17.547 -13.039 -15.703 1 58.44 2 TYR B CA 1
ATOM 3412 C C . TYR B 1 2 ? 17.516 -13.922 -14.461 1 58.44 2 TYR B C 1
ATOM 3414 O O . TYR B 1 2 ? 18.562 -14.359 -13.977 1 58.44 2 TYR B O 1
ATOM 3422 N N . LEU B 1 3 ? 16.359 -14.391 -14.062 1 63.12 3 LEU B N 1
ATOM 3423 C CA . LEU B 1 3 ? 16.312 -15.008 -12.742 1 63.12 3 LEU B CA 1
ATOM 3424 C C . LEU B 1 3 ? 16.047 -16.5 -12.852 1 63.12 3 LEU B C 1
ATOM 3426 O O . LEU B 1 3 ? 16.219 -17.25 -11.875 1 63.12 3 LEU B O 1
ATOM 3430 N N . ALA B 1 4 ? 15.539 -16.984 -13.969 1 64.06 4 ALA B N 1
ATOM 3431 C CA . ALA B 1 4 ? 15.172 -18.391 -14.047 1 64.06 4 ALA B CA 1
ATOM 3432 C C . ALA B 1 4 ? 15.836 -19.062 -15.25 1 64.06 4 ALA B C 1
ATOM 3434 O O . ALA B 1 4 ? 15.148 -19.516 -16.172 1 64.06 4 ALA B O 1
ATOM 3435 N N . GLU B 1 5 ? 17.141 -19.281 -15.102 1 66.5 5 GLU B N 1
ATOM 3436 C CA . GLU B 1 5 ? 17.922 -19.812 -16.219 1 66.5 5 GLU B CA 1
ATOM 3437 C C . GLU B 1 5 ? 17.594 -21.266 -16.484 1 66.5 5 GLU B C 1
ATOM 3439 O O . GLU B 1 5 ? 17.453 -21.672 -17.641 1 66.5 5 GLU B O 1
ATOM 3444 N N . ASP B 1 6 ? 17.188 -21.953 -15.391 1 78.12 6 ASP B N 1
ATOM 3445 C CA . ASP B 1 6 ? 17 -23.391 -15.562 1 78.12 6 ASP B CA 1
ATOM 3446 C C . ASP B 1 6 ? 15.672 -23.703 -16.234 1 78.12 6 ASP B C 1
ATOM 3448 O O . ASP B 1 6 ? 15.586 -24.594 -17.078 1 78.12 6 ASP B O 1
ATOM 3452 N N . ARG B 1 7 ? 14.734 -22.953 -15.977 1 80.5 7 ARG B N 1
ATOM 3453 C CA . ARG B 1 7 ? 13.414 -23.219 -16.531 1 80.5 7 ARG B CA 1
ATOM 3454 C C . ARG B 1 7 ? 13.359 -22.828 -18.016 1 80.5 7 ARG B C 1
ATOM 3456 O O . ARG B 1 7 ? 12.703 -23.5 -18.812 1 80.5 7 ARG B O 1
ATOM 3463 N N . ILE B 1 8 ? 14.023 -21.844 -18.297 1 81.75 8 ILE B N 1
ATOM 3464 C CA . ILE B 1 8 ? 14.062 -21.422 -19.688 1 81.75 8 ILE B CA 1
ATOM 3465 C C . ILE B 1 8 ? 14.859 -22.438 -20.5 1 81.75 8 ILE B C 1
ATOM 3467 O O . ILE B 1 8 ? 14.484 -22.781 -21.625 1 81.75 8 ILE B O 1
ATOM 3471 N N . LEU B 1 9 ? 15.883 -22.891 -19.875 1 80.88 9 LEU B N 1
ATOM 3472 C CA . LEU B 1 9 ? 16.703 -23.891 -20.547 1 80.88 9 LEU B CA 1
ATOM 3473 C C . LEU B 1 9 ? 15.906 -25.172 -20.797 1 80.88 9 LEU B C 1
ATOM 3475 O O . LEU B 1 9 ? 16.078 -25.812 -21.828 1 80.88 9 LEU B O 1
ATOM 3479 N N . SER B 1 10 ? 15.148 -25.547 -19.797 1 84.75 10 SER B N 1
ATOM 3480 C CA . SER B 1 10 ? 14.336 -26.75 -19.969 1 84.75 10 SER B CA 1
ATOM 3481 C C . SER B 1 10 ? 13.352 -26.594 -21.125 1 84.75 10 SER B C 1
ATOM 3483 O O . SER B 1 10 ? 13.102 -27.547 -21.875 1 84.75 10 SER B O 1
ATOM 3485 N N . PHE B 1 11 ? 12.812 -25.406 -21.312 1 85.94 11 PHE B N 1
ATOM 3486 C CA . PHE B 1 11 ? 11.914 -25.156 -22.422 1 85.94 11 PHE B CA 1
ATOM 3487 C C . PHE B 1 11 ? 12.664 -25.203 -23.75 1 85.94 11 PHE B C 1
ATOM 3489 O O . PHE B 1 11 ? 12.164 -25.766 -24.734 1 85.94 11 PHE B O 1
ATOM 3496 N N . GLU B 1 12 ? 13.859 -24.75 -23.719 1 83.94 12 GLU B N 1
ATOM 3497 C CA . GLU B 1 12 ? 14.648 -24.703 -24.938 1 83.94 12 GLU B CA 1
ATOM 3498 C C . GLU B 1 12 ? 15.07 -26.109 -25.359 1 83.94 12 GLU B C 1
ATOM 3500 O O . GLU B 1 12 ? 15.172 -26.406 -26.562 1 83.94 12 GLU B O 1
ATOM 3505 N N . VAL B 1 13 ? 15.25 -26.953 -24.422 1 83 13 VAL B N 1
ATOM 3506 C CA . VAL B 1 13 ? 15.633 -28.328 -24.719 1 83 13 VAL B CA 1
ATOM 3507 C C . VAL B 1 13 ? 14.477 -29.062 -25.391 1 83 13 VAL B C 1
ATOM 3509 O O . VAL B 1 13 ? 14.672 -29.781 -26.359 1 83 13 VAL B O 1
ATOM 3512 N N . VAL B 1 14 ? 13.312 -28.859 -24.938 1 85.56 14 VAL B N 1
ATOM 3513 C CA . VAL B 1 14 ? 12.141 -29.547 -25.469 1 85.56 14 VAL B CA 1
ATOM 3514 C C . VAL B 1 14 ? 11.75 -28.953 -26.828 1 85.56 14 VAL B C 1
ATOM 3516 O O . VAL B 1 14 ? 11.281 -29.672 -27.703 1 85.56 14 VAL B O 1
ATOM 3519 N N . ALA B 1 15 ? 11.984 -27.688 -27 1 86.19 15 ALA B N 1
ATOM 3520 C CA . ALA B 1 15 ? 11.562 -27 -28.234 1 86.19 15 ALA B CA 1
ATOM 3521 C C . ALA B 1 15 ? 12.703 -26.922 -29.234 1 86.19 15 ALA B C 1
ATOM 3523 O O . ALA B 1 15 ? 12.602 -26.234 -30.25 1 86.19 15 ALA B O 1
ATOM 3524 N N . ARG B 1 16 ? 13.711 -27.594 -28.938 1 83.81 16 ARG B N 1
ATOM 3525 C CA . ARG B 1 16 ? 14.859 -27.531 -29.828 1 83.81 16 ARG B CA 1
ATOM 3526 C C . ARG B 1 16 ? 14.484 -27.953 -31.25 1 83.81 16 ARG B C 1
ATOM 3528 O O . ARG B 1 16 ? 13.727 -28.906 -31.438 1 83.81 16 ARG B O 1
ATOM 3535 N N . LYS B 1 17 ? 15.023 -27.219 -32.219 1 83.81 17 LYS B N 1
ATOM 3536 C CA . LYS B 1 17 ? 14.664 -27.422 -33.594 1 83.81 17 LYS B CA 1
ATOM 3537 C C . LYS B 1 17 ? 15.109 -28.812 -34.094 1 83.81 17 LYS B C 1
ATOM 3539 O O . LYS B 1 17 ? 16.25 -29.203 -33.844 1 83.81 17 LYS B O 1
ATOM 3544 N N . ASP B 1 18 ? 14.164 -29.5 -34.656 1 82.62 18 ASP B N 1
ATOM 3545 C CA . ASP B 1 18 ? 14.383 -30.766 -35.344 1 82.62 18 ASP B CA 1
ATOM 3546 C C . ASP B 1 18 ? 14.945 -31.828 -34.375 1 82.62 18 ASP B C 1
ATOM 3548 O O . ASP B 1 18 ? 15.789 -32.625 -34.781 1 82.62 18 ASP B O 1
ATOM 3552 N N . CYS B 1 19 ? 14.727 -31.672 -33.094 1 81.88 19 CYS B N 1
ATOM 3553 C CA . CYS B 1 19 ? 15.148 -32.656 -32.094 1 81.88 19 CYS B CA 1
ATOM 3554 C C . CYS B 1 19 ? 13.969 -33.125 -31.25 1 81.88 19 CYS B C 1
ATOM 3556 O O . CYS B 1 19 ? 12.914 -32.5 -31.25 1 81.88 19 CYS B O 1
ATOM 3558 N N . LYS B 1 20 ? 14.078 -34.312 -30.703 1 81.12 20 LYS B N 1
ATOM 3559 C CA . LYS B 1 20 ? 13.07 -34.844 -29.812 1 81.12 20 LYS B CA 1
ATOM 3560 C C . LYS B 1 20 ? 13.656 -35.156 -28.422 1 81.12 20 LYS B C 1
ATOM 3562 O O . LYS B 1 20 ? 13.469 -36.219 -27.875 1 81.12 20 LYS B O 1
ATOM 3567 N N . TRP B 1 21 ? 14.266 -34.125 -27.844 1 80.75 21 TRP B N 1
ATOM 3568 C CA . TRP B 1 21 ? 14.891 -34.281 -26.531 1 80.75 21 TRP B CA 1
ATOM 3569 C C . TRP B 1 21 ? 13.844 -34.312 -25.422 1 80.75 21 TRP B C 1
ATOM 3571 O O . TRP B 1 21 ? 12.805 -33.656 -25.531 1 80.75 21 TRP B O 1
ATOM 3581 N N . THR B 1 22 ? 14.016 -35.219 -24.5 1 78.12 22 THR B N 1
ATOM 3582 C CA . THR B 1 22 ? 13.094 -35.312 -23.375 1 78.12 22 THR B CA 1
ATOM 3583 C C . THR B 1 22 ? 13.836 -35.219 -22.047 1 78.12 22 THR B C 1
ATOM 3585 O O . THR B 1 22 ? 15.039 -35.438 -21.984 1 78.12 22 THR B O 1
ATOM 3588 N N . MET B 1 23 ? 13.195 -34.625 -21 1 79 23 MET B N 1
ATOM 3589 C CA . MET B 1 23 ? 13.688 -34.562 -19.625 1 79 23 MET B CA 1
ATOM 3590 C C . MET B 1 23 ? 12.922 -35.562 -18.734 1 79 23 MET B C 1
ATOM 3592 O O . MET B 1 23 ? 11.695 -35.656 -18.828 1 79 23 MET B O 1
ATOM 3596 N N . HIS B 1 24 ? 13.672 -36.344 -18.062 1 74.62 24 HIS B N 1
ATOM 3597 C CA . HIS B 1 24 ? 13.031 -37.344 -17.234 1 74.62 24 HIS B CA 1
ATOM 3598 C C . HIS B 1 24 ? 13.328 -37.125 -15.75 1 74.62 24 HIS B C 1
ATOM 3600 O O . HIS B 1 24 ? 14.438 -36.719 -15.391 1 74.62 24 HIS B O 1
ATOM 3606 N N . TYR B 1 25 ? 12.32 -37.312 -14.883 1 79.56 25 TYR B N 1
ATOM 3607 C CA . TYR B 1 25 ? 12.445 -37.25 -13.43 1 79.56 25 TYR B CA 1
ATOM 3608 C C . TYR B 1 25 ? 13.094 -38.531 -12.883 1 79.56 25 TYR B C 1
ATOM 3610 O O . TYR B 1 25 ? 12.68 -39.625 -13.219 1 79.56 25 TYR B O 1
ATOM 3618 N N . VAL B 1 26 ? 14.18 -38.344 -12.164 1 73.44 26 VAL B N 1
ATOM 3619 C CA . VAL B 1 26 ? 14.867 -39.469 -11.508 1 73.44 26 VAL B CA 1
ATOM 3620 C C . VAL B 1 26 ? 14.586 -39.406 -10.008 1 73.44 26 VAL B C 1
ATOM 3622 O O . VAL B 1 26 ? 15.109 -38.562 -9.297 1 73.44 26 VAL B O 1
ATOM 3625 N N . LYS B 1 27 ? 13.789 -40.25 -9.453 1 74.94 27 LYS B N 1
ATOM 3626 C CA . LYS B 1 27 ? 13.328 -40.281 -8.062 1 74.94 27 LYS B CA 1
ATOM 3627 C C . LYS B 1 27 ? 14.5 -40.438 -7.102 1 74.94 27 LYS B C 1
ATOM 3629 O O . LYS B 1 27 ? 14.516 -39.844 -6.02 1 74.94 27 LYS B O 1
ATOM 3634 N N . ASP B 1 28 ? 15.555 -41.188 -7.5 1 71.81 28 ASP B N 1
ATOM 3635 C CA . ASP B 1 28 ? 16.625 -41.531 -6.574 1 71.81 28 ASP B CA 1
ATOM 3636 C C . ASP B 1 28 ? 17.766 -40.531 -6.633 1 71.81 28 ASP B C 1
ATOM 3638 O O . ASP B 1 28 ? 18.797 -40.688 -5.992 1 71.81 28 ASP B O 1
ATOM 3642 N N . ALA B 1 29 ? 17.469 -39.438 -7.402 1 76.19 29 ALA B N 1
ATOM 3643 C CA . ALA B 1 29 ? 18.484 -38.406 -7.457 1 76.19 29 ALA B CA 1
ATOM 3644 C C . ALA B 1 29 ? 18.578 -37.656 -6.125 1 76.19 29 ALA B C 1
ATOM 3646 O O . ALA B 1 29 ? 17.562 -37.406 -5.477 1 76.19 29 ALA B O 1
ATOM 3647 N N . VAL B 1 30 ? 19.797 -37.5 -5.516 1 74.38 30 VAL B N 1
ATOM 3648 C CA . VAL B 1 30 ? 20.016 -36.812 -4.23 1 74.38 30 VAL B CA 1
ATOM 3649 C C . VAL B 1 30 ? 20.641 -35.438 -4.461 1 74.38 30 VAL B C 1
ATOM 3651 O O . VAL B 1 30 ? 21.578 -35.312 -5.242 1 74.38 30 VAL B O 1
ATOM 3654 N N . ALA B 1 31 ? 19.969 -34.312 -3.979 1 74.88 31 ALA B N 1
ATOM 3655 C CA . ALA B 1 31 ? 20.484 -32.938 -4.066 1 74.88 31 ALA B CA 1
ATOM 3656 C C . ALA B 1 31 ? 20.672 -32.344 -2.678 1 74.88 31 ALA B C 1
ATOM 3658 O O . ALA B 1 31 ? 19.922 -32.656 -1.751 1 74.88 31 ALA B O 1
ATOM 3659 N N . ARG B 1 32 ? 21.781 -31.625 -2.422 1 66.69 32 ARG B N 1
ATOM 3660 C CA . ARG B 1 32 ? 22.047 -30.922 -1.174 1 66.69 32 ARG B CA 1
ATOM 3661 C C . ARG B 1 32 ? 21.797 -29.422 -1.324 1 66.69 32 ARG B C 1
ATOM 3663 O O . ARG B 1 32 ? 22.188 -28.812 -2.33 1 66.69 32 ARG B O 1
ATOM 3670 N N . THR B 1 33 ? 20.969 -28.922 -0.472 1 72.06 33 THR B N 1
ATOM 3671 C CA . THR B 1 33 ? 20.672 -27.5 -0.517 1 72.06 33 THR B CA 1
ATOM 3672 C C . THR B 1 33 ? 20.891 -26.859 0.851 1 72.06 33 THR B C 1
ATOM 3674 O O . THR B 1 33 ? 20.828 -27.531 1.878 1 72.06 33 THR B O 1
ATOM 3677 N N . ASP B 1 34 ? 21.406 -25.609 0.916 1 72.88 34 ASP B N 1
ATOM 3678 C CA . ASP B 1 34 ? 21.484 -24.828 2.148 1 72.88 34 ASP B CA 1
ATOM 3679 C C . ASP B 1 34 ? 20.125 -24.281 2.539 1 72.88 34 ASP B C 1
ATOM 3681 O O . ASP B 1 34 ? 19.484 -23.578 1.75 1 72.88 34 ASP B O 1
ATOM 3685 N N . VAL B 1 35 ? 19.656 -24.766 3.662 1 78.12 35 VAL B N 1
ATOM 3686 C CA . VAL B 1 35 ? 18.344 -24.344 4.121 1 78.12 35 VAL B CA 1
ATOM 3687 C C . VAL B 1 35 ? 18.438 -22.984 4.812 1 78.12 35 VAL B C 1
ATOM 3689 O O . VAL B 1 35 ? 19.375 -22.734 5.586 1 78.12 35 VAL B O 1
ATOM 3692 N N . PRO B 1 36 ? 17.516 -22.125 4.469 1 81.94 36 PRO B N 1
ATOM 3693 C CA . PRO B 1 36 ? 17.5 -20.859 5.184 1 81.94 36 PRO B CA 1
ATOM 3694 C C . PRO B 1 36 ? 17.156 -21.016 6.664 1 81.94 36 PRO B C 1
ATOM 3696 O O . PRO B 1 36 ? 16.328 -21.859 7.02 1 81.94 36 PRO B O 1
ATOM 3699 N N . HIS B 1 37 ? 17.781 -20.25 7.5 1 79.69 37 HIS B N 1
ATOM 3700 C CA . HIS B 1 37 ? 17.609 -20.422 8.938 1 79.69 37 HIS B CA 1
ATOM 3701 C C . HIS B 1 37 ? 16.641 -19.391 9.492 1 79.69 37 HIS B C 1
ATOM 3703 O O . HIS B 1 37 ? 16.188 -19.5 10.641 1 79.69 37 HIS B O 1
ATOM 3709 N N . ASN B 1 38 ? 16.406 -18.422 8.727 1 84.19 38 ASN B N 1
ATOM 3710 C CA . ASN B 1 38 ? 15.5 -17.375 9.195 1 84.19 38 ASN B CA 1
ATOM 3711 C C . ASN B 1 38 ? 14.43 -17.047 8.164 1 84.19 38 ASN B C 1
ATOM 3713 O O . ASN B 1 38 ? 14.578 -17.391 6.984 1 84.19 38 ASN B O 1
ATOM 3717 N N . LEU B 1 39 ? 13.414 -16.531 8.625 1 85.88 39 LEU B N 1
ATOM 3718 C CA . LEU B 1 39 ? 12.273 -16.219 7.766 1 85.88 39 LEU B CA 1
ATOM 3719 C C . LEU B 1 39 ? 12.664 -15.211 6.691 1 85.88 39 LEU B C 1
ATOM 3721 O O . LEU B 1 39 ? 12.219 -15.312 5.547 1 85.88 39 LEU B O 1
ATOM 3725 N N . VAL B 1 40 ? 13.492 -14.328 7.086 1 84.31 40 VAL B N 1
ATOM 3726 C CA . VAL B 1 40 ? 13.898 -13.289 6.145 1 84.31 40 VAL B CA 1
ATOM 3727 C C . VAL B 1 40 ? 14.711 -13.906 5.004 1 84.31 40 VAL B C 1
ATOM 3729 O O . VAL B 1 40 ? 14.547 -13.531 3.844 1 84.31 40 VAL B O 1
ATOM 3732 N N . GLY B 1 41 ? 15.547 -14.844 5.398 1 83.81 41 GLY B N 1
ATOM 3733 C CA . GLY B 1 41 ? 16.297 -15.57 4.379 1 83.81 41 GLY B CA 1
ATOM 3734 C C . GLY B 1 41 ? 15.398 -16.375 3.451 1 83.81 41 GLY B C 1
ATOM 3735 O O . GLY B 1 41 ? 15.641 -16.438 2.244 1 83.81 41 GLY B O 1
ATOM 3736 N N . LEU B 1 42 ? 14.391 -16.859 4.02 1 87.81 42 LEU B N 1
ATOM 3737 C CA . LEU B 1 42 ? 13.445 -17.641 3.238 1 87.81 42 LEU B CA 1
ATOM 3738 C C . LEU B 1 42 ? 12.672 -16.766 2.268 1 87.81 42 LEU B C 1
ATOM 3740 O O . LEU B 1 42 ? 12.492 -17.109 1.101 1 87.81 42 LEU B O 1
ATOM 3744 N N . ILE B 1 43 ? 12.281 -15.672 2.701 1 87.81 43 ILE B N 1
ATOM 3745 C CA . ILE B 1 43 ? 11.5 -14.75 1.883 1 87.81 43 ILE B CA 1
ATOM 3746 C C . ILE B 1 43 ? 12.344 -14.258 0.707 1 87.81 43 ILE B C 1
ATOM 3748 O O . ILE B 1 43 ? 11.859 -14.188 -0.425 1 87.81 43 ILE B O 1
ATOM 3752 N N . SER B 1 44 ? 13.57 -13.984 0.992 1 84 44 SER B N 1
ATOM 3753 C CA . SER B 1 44 ? 14.461 -13.492 -0.055 1 84 44 SER B CA 1
ATOM 3754 C C . SER B 1 44 ? 14.734 -14.57 -1.098 1 84 44 SER B C 1
ATOM 3756 O O . SER B 1 44 ? 14.805 -14.281 -2.293 1 84 44 SER B O 1
ATOM 3758 N N . GLN B 1 45 ? 14.875 -15.742 -0.605 1 84.31 45 GLN B N 1
ATOM 3759 C CA . GLN B 1 45 ? 15.102 -16.859 -1.521 1 84.31 45 GLN B CA 1
ATOM 3760 C C . GLN B 1 45 ? 13.867 -17.141 -2.367 1 84.31 45 GLN B C 1
ATOM 3762 O O . GLN B 1 45 ? 13.969 -17.375 -3.57 1 84.31 45 GLN B O 1
ATOM 3767 N N . ARG B 1 46 ? 12.805 -17.125 -1.751 1 86.69 46 ARG B N 1
ATOM 3768 C CA . ARG B 1 46 ? 11.562 -17.422 -2.455 1 86.69 46 ARG B CA 1
ATOM 3769 C C . ARG B 1 46 ? 11.227 -16.328 -3.463 1 86.69 46 ARG B C 1
ATOM 3771 O O . ARG B 1 46 ? 10.602 -16.594 -4.488 1 86.69 46 ARG B O 1
ATOM 3778 N N . LYS B 1 47 ? 11.633 -15.156 -3.131 1 87.19 47 LYS B N 1
ATOM 3779 C CA . LYS B 1 47 ? 11.43 -14.062 -4.078 1 87.19 47 LYS B CA 1
ATOM 3780 C C . LYS B 1 47 ? 12.062 -14.375 -5.426 1 87.19 47 LYS B C 1
ATOM 3782 O O . LYS B 1 47 ? 11.438 -14.195 -6.473 1 87.19 47 LYS B O 1
ATOM 3787 N N . ARG B 1 48 ? 13.266 -14.875 -5.367 1 83.31 48 ARG B N 1
ATOM 3788 C CA . ARG B 1 48 ? 13.969 -15.203 -6.602 1 83.31 48 ARG B CA 1
ATOM 3789 C C . ARG B 1 48 ? 13.258 -16.312 -7.359 1 83.31 48 ARG B C 1
ATOM 3791 O O . ARG B 1 48 ? 13.086 -16.234 -8.578 1 83.31 48 ARG B O 1
ATOM 3798 N N . TRP B 1 49 ? 12.812 -17.203 -6.625 1 85.75 49 TRP B N 1
ATOM 3799 C CA . TRP B 1 49 ? 12.188 -18.375 -7.246 1 85.75 49 TRP B CA 1
ATOM 3800 C C . TRP B 1 49 ? 10.812 -18.016 -7.812 1 85.75 49 TRP B C 1
ATOM 3802 O O . TRP B 1 49 ? 10.461 -18.453 -8.914 1 85.75 49 TRP B O 1
ATOM 3812 N N . LEU B 1 50 ? 10.117 -17.312 -7.094 1 88.5 50 LEU B N 1
ATOM 3813 C CA . LEU B 1 50 ? 8.758 -16.984 -7.516 1 88.5 50 LEU B CA 1
ATOM 3814 C C . LEU B 1 50 ? 8.773 -16.062 -8.727 1 88.5 50 LEU B C 1
ATOM 3816 O O . LEU B 1 50 ? 8.031 -16.266 -9.688 1 88.5 50 LEU B O 1
ATOM 3820 N N . ASN B 1 51 ? 9.578 -15.062 -8.703 1 88.31 51 ASN B N 1
ATOM 3821 C CA . ASN B 1 51 ? 9.672 -14.141 -9.828 1 88.31 51 ASN B CA 1
ATOM 3822 C C . ASN B 1 51 ? 10.234 -14.836 -11.07 1 88.31 51 ASN B C 1
ATOM 3824 O O . ASN B 1 51 ? 9.742 -14.625 -12.18 1 88.31 51 ASN B O 1
ATOM 3828 N N . GLY B 1 52 ? 11.234 -15.641 -10.844 1 86.69 52 GLY B N 1
ATOM 3829 C CA . GLY B 1 52 ? 11.789 -16.391 -11.961 1 86.69 52 GLY B CA 1
ATOM 3830 C C . GLY B 1 52 ? 10.805 -17.375 -12.578 1 86.69 52 GLY B C 1
ATOM 3831 O O . GLY B 1 52 ? 10.695 -17.469 -13.805 1 86.69 52 GLY B O 1
ATOM 3832 N N . ALA B 1 53 ? 10.148 -18 -11.695 1 88.44 53 ALA B N 1
ATOM 3833 C CA . ALA B 1 53 ? 9.172 -18.969 -12.172 1 88.44 53 ALA B CA 1
ATOM 3834 C C . ALA B 1 53 ? 8.023 -18.281 -12.906 1 88.44 53 ALA B C 1
ATOM 3836 O O . ALA B 1 53 ? 7.543 -18.781 -13.922 1 88.44 53 ALA B O 1
ATOM 3837 N N . PHE B 1 54 ? 7.633 -17.172 -12.414 1 89.38 54 PHE B N 1
ATOM 3838 C CA . PHE B 1 54 ? 6.512 -16.469 -13.023 1 89.38 54 PHE B CA 1
ATOM 3839 C C . PHE B 1 54 ? 6.863 -16.016 -14.438 1 89.38 54 PHE B C 1
ATOM 3841 O O . PHE B 1 54 ? 6.105 -16.266 -15.383 1 89.38 54 PHE B O 1
ATOM 3848 N N . PHE B 1 55 ? 7.938 -15.422 -14.625 1 87.25 55 PHE B N 1
ATOM 3849 C CA . PHE B 1 55 ? 8.305 -14.898 -15.938 1 87.25 55 PHE B CA 1
ATOM 3850 C C . PHE B 1 55 ? 8.727 -16.016 -16.875 1 87.25 55 PHE B C 1
ATOM 3852 O O . PHE B 1 55 ?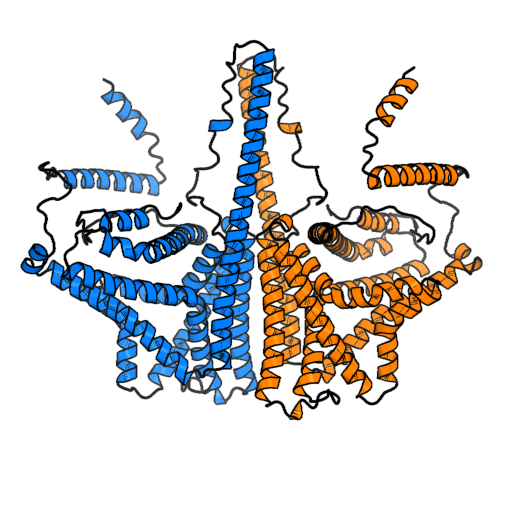 8.508 -15.945 -18.078 1 87.25 55 PHE B O 1
ATOM 3859 N N . ALA B 1 56 ? 9.359 -17.047 -16.281 1 87.62 56 ALA B N 1
ATOM 3860 C CA . ALA B 1 56 ? 9.68 -18.203 -17.109 1 87.62 56 ALA B CA 1
ATOM 3861 C C . ALA B 1 56 ? 8.406 -18.875 -17.641 1 87.62 56 ALA B C 1
ATOM 3863 O O . ALA B 1 56 ? 8.367 -19.328 -18.781 1 87.62 56 ALA B O 1
ATOM 3864 N N . THR B 1 57 ? 7.469 -18.922 -16.781 1 90.25 57 THR B N 1
ATOM 3865 C CA . THR B 1 57 ? 6.199 -19.516 -17.203 1 90.25 57 THR B CA 1
ATOM 3866 C C . THR B 1 57 ? 5.531 -18.672 -18.281 1 90.25 57 THR B C 1
ATOM 3868 O O . THR B 1 57 ? 4.992 -19.203 -19.25 1 90.25 57 THR B O 1
ATOM 3871 N N . LEU B 1 58 ? 5.531 -17.375 -18.125 1 87.94 58 LEU B N 1
ATOM 3872 C CA . LEU B 1 58 ? 4.977 -16.5 -19.156 1 87.94 58 LEU B CA 1
ATOM 3873 C C . LEU B 1 58 ? 5.723 -16.656 -20.469 1 87.94 58 LEU B C 1
ATOM 3875 O O . LEU B 1 58 ? 5.109 -16.641 -21.547 1 87.94 58 LEU B O 1
ATOM 3879 N N . PHE B 1 59 ? 7.012 -16.844 -20.344 1 87.62 59 PHE B N 1
ATOM 3880 C CA . PHE B 1 59 ? 7.828 -17.078 -21.531 1 87.62 59 PHE B CA 1
ATOM 3881 C C . PHE B 1 59 ? 7.422 -18.375 -22.219 1 87.62 59 PHE B C 1
ATOM 3883 O O . PHE B 1 59 ? 7.27 -18.422 -23.438 1 87.62 59 PHE B O 1
ATOM 3890 N N . SER B 1 60 ? 7.277 -19.359 -21.422 1 87.94 60 SER B N 1
ATOM 3891 C CA . SER B 1 60 ? 6.902 -20.656 -21.969 1 87.94 60 SER B CA 1
ATOM 3892 C C . SER B 1 60 ? 5.516 -20.609 -22.609 1 87.94 60 SER B C 1
ATOM 3894 O O . SER B 1 60 ? 5.285 -21.219 -23.656 1 87.94 60 SER B O 1
ATOM 3896 N N . ILE B 1 61 ? 4.633 -19.875 -22 1 89.06 61 ILE B N 1
ATOM 3897 C CA . ILE B 1 61 ? 3.275 -19.766 -22.516 1 89.06 61 ILE B CA 1
ATOM 3898 C C . ILE B 1 61 ? 3.287 -18.969 -23.828 1 89.06 61 ILE B C 1
ATOM 3900 O O . ILE B 1 61 ? 2.594 -19.312 -24.781 1 89.06 61 ILE B O 1
ATOM 3904 N N . TRP B 1 62 ? 4.066 -18.016 -23.844 1 87.69 62 TRP B N 1
ATOM 3905 C CA . TRP B 1 62 ? 4.121 -17.156 -25.031 1 87.69 62 TRP B CA 1
ATOM 3906 C C . TRP B 1 62 ? 4.793 -17.875 -26.188 1 87.69 62 TRP B C 1
ATOM 3908 O O . TRP B 1 62 ? 4.473 -17.625 -27.359 1 87.69 62 TRP B O 1
ATOM 3918 N N . ASN B 1 63 ? 5.703 -18.734 -25.953 1 87.12 63 ASN B N 1
ATOM 3919 C CA . ASN B 1 63 ? 6.457 -19.406 -27 1 87.12 63 ASN B CA 1
ATOM 3920 C C . ASN B 1 63 ? 6 -20.859 -27.156 1 87.12 63 ASN B C 1
ATOM 3922 O O . ASN B 1 63 ? 6.738 -21.688 -27.688 1 87.12 63 ASN B O 1
ATOM 3926 N N . TRP B 1 64 ? 4.879 -21.188 -26.672 1 87.06 64 TRP B N 1
ATOM 3927 C CA . TRP B 1 64 ? 4.391 -22.562 -26.703 1 87.06 64 TRP B CA 1
ATOM 3928 C C . TRP B 1 64 ? 4.289 -23.078 -28.141 1 87.06 64 TRP B C 1
ATOM 3930 O O . TRP B 1 64 ? 4.508 -24.266 -28.391 1 87.06 64 TRP B O 1
ATOM 3940 N N . GLY B 1 65 ? 4.02 -22.25 -29.172 1 86.94 65 GLY B N 1
ATOM 3941 C CA . GLY B 1 65 ? 3.887 -22.641 -30.562 1 86.94 65 GLY B CA 1
ATOM 3942 C C . GLY B 1 65 ? 5.16 -23.234 -31.141 1 86.94 65 GLY B C 1
ATOM 3943 O O . GLY B 1 65 ? 5.113 -24 -32.094 1 86.94 65 GLY B O 1
ATOM 3944 N N . ARG B 1 66 ? 6.285 -23.016 -30.547 1 88.19 66 ARG B N 1
ATOM 3945 C CA . ARG B 1 66 ? 7.57 -23.484 -31.047 1 88.19 66 ARG B CA 1
ATOM 3946 C C . ARG B 1 66 ? 7.703 -25 -30.875 1 88.19 66 ARG B C 1
ATOM 3948 O O . ARG B 1 66 ? 8.43 -25.656 -31.625 1 88.19 66 ARG B O 1
ATOM 3955 N N . ILE B 1 67 ? 7.055 -25.594 -29.938 1 86.62 67 ILE B N 1
ATOM 3956 C CA . ILE B 1 67 ? 7.105 -27.031 -29.703 1 86.62 67 ILE B CA 1
ATOM 3957 C C . ILE B 1 67 ? 6.426 -27.766 -30.859 1 86.62 67 ILE B C 1
ATOM 3959 O O . ILE B 1 67 ? 6.871 -28.844 -31.266 1 86.62 67 ILE B O 1
ATOM 3963 N N . TYR B 1 68 ? 5.418 -27.141 -31.391 1 85.75 68 TYR B N 1
ATOM 3964 C CA . TYR B 1 68 ? 4.648 -27.797 -32.438 1 85.75 68 TYR B CA 1
ATOM 3965 C C . TYR B 1 68 ? 5.234 -27.516 -33.812 1 85.75 68 TYR B C 1
ATOM 3967 O O . TYR B 1 68 ? 5.207 -28.375 -34.688 1 85.75 68 TYR B O 1
ATOM 3975 N N . SER B 1 69 ? 5.77 -26.344 -33.969 1 85.75 69 SER B N 1
ATOM 3976 C CA . SER B 1 69 ? 6.25 -25.953 -35.281 1 85.75 69 SER B CA 1
ATOM 3977 C C . SER B 1 69 ? 7.703 -26.359 -35.5 1 85.75 69 SER B C 1
ATOM 3979 O O . SER B 1 69 ? 8.102 -26.719 -36.594 1 85.75 69 SER B O 1
ATOM 3981 N N . GLU B 1 70 ? 8.461 -26.359 -34.469 1 85.69 70 GLU B N 1
ATOM 3982 C CA . GLU B 1 70 ? 9.906 -26.531 -34.625 1 85.69 70 GLU B CA 1
ATOM 3983 C C . GLU B 1 70 ? 10.359 -27.906 -34.188 1 85.69 70 GLU B C 1
ATOM 3985 O O . GLU B 1 70 ? 11.242 -28.516 -34.781 1 85.69 70 GLU B O 1
ATOM 3990 N N . SER B 1 71 ? 9.727 -28.469 -33.219 1 82.44 71 SER B N 1
ATOM 3991 C CA . SER B 1 71 ? 10.211 -29.734 -32.656 1 82.44 71 SER B CA 1
ATOM 3992 C C . SER B 1 71 ? 9.742 -30.922 -33.5 1 82.44 71 SER B C 1
ATOM 3994 O O . SER B 1 71 ? 8.773 -30.812 -34.25 1 82.44 71 SER B O 1
ATOM 3996 N N . SER B 1 72 ? 10.516 -32.062 -33.375 1 85.19 72 SER B N 1
ATOM 3997 C CA . SER B 1 72 ? 10.188 -33.281 -34.125 1 85.19 72 SER B CA 1
ATOM 3998 C C . SER B 1 72 ? 9.602 -34.344 -33.219 1 85.19 72 SER B C 1
ATOM 4000 O O . SER B 1 72 ? 9.82 -35.531 -33.406 1 85.19 72 SER B O 1
ATOM 4002 N N . HIS B 1 73 ? 8.93 -33.906 -32.219 1 86.31 73 HIS B N 1
ATOM 4003 C CA . HIS B 1 73 ? 8.305 -34.875 -31.328 1 86.31 73 HIS B CA 1
ATOM 4004 C C . HIS B 1 73 ? 7.18 -35.625 -32.031 1 86.31 73 HIS B C 1
ATOM 4006 O O . HIS B 1 73 ? 6.656 -35.188 -33.062 1 86.31 73 HIS B O 1
ATOM 4012 N N . SER B 1 74 ? 6.863 -36.844 -31.609 1 86.38 74 SER B N 1
ATOM 4013 C CA . SER B 1 74 ? 5.789 -37.656 -32.156 1 86.38 74 SER B CA 1
ATOM 4014 C C . SER B 1 74 ? 4.43 -37 -31.938 1 86.38 74 SER B C 1
ATOM 4016 O O . SER B 1 74 ? 4.301 -36.062 -31.125 1 86.38 74 SER B O 1
ATOM 4018 N N . PHE B 1 75 ? 3.406 -37.406 -32.625 1 87.19 75 PHE B N 1
ATOM 4019 C CA . PHE B 1 75 ? 2.066 -36.844 -32.531 1 87.19 75 PHE B CA 1
ATOM 4020 C C . PHE B 1 75 ? 1.468 -37.094 -31.156 1 87.19 75 PHE B C 1
ATOM 4022 O O . PHE B 1 75 ? 0.819 -36.219 -30.578 1 87.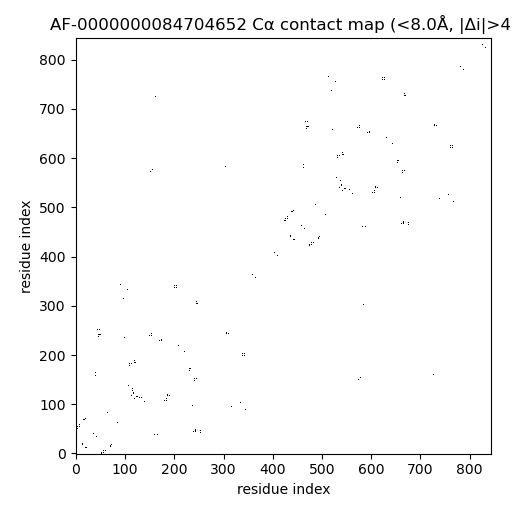19 75 PHE B O 1
ATOM 4029 N N . SER B 1 76 ? 1.686 -38.281 -30.641 1 85.25 76 SER B N 1
ATOM 4030 C CA . SER B 1 76 ? 1.146 -38.625 -29.328 1 85.25 76 SER B CA 1
ATOM 4031 C C . SER B 1 76 ? 1.752 -37.75 -28.234 1 85.25 76 SER B C 1
ATOM 4033 O O . SER B 1 76 ? 1.047 -37.312 -27.328 1 85.25 76 SER B O 1
ATOM 4035 N N . ARG B 1 77 ? 2.994 -37.438 -28.328 1 87.25 77 ARG B N 1
ATOM 4036 C CA . ARG B 1 77 ? 3.662 -36.594 -27.344 1 87.25 77 ARG B CA 1
ATOM 4037 C C . ARG B 1 77 ? 3.219 -35.156 -27.484 1 87.25 77 ARG B C 1
ATOM 4039 O O . ARG B 1 77 ? 3.055 -34.438 -26.484 1 87.25 77 ARG B O 1
ATOM 4046 N N . LYS B 1 78 ? 2.969 -34.75 -28.719 1 89.19 78 LYS B N 1
ATOM 4047 C CA . LYS B 1 78 ? 2.512 -33.375 -28.938 1 89.19 78 LYS B CA 1
ATOM 4048 C C . LYS B 1 78 ? 1.113 -33.156 -28.359 1 89.19 78 LYS B C 1
ATOM 4050 O O . LYS B 1 78 ? 0.801 -32.094 -27.859 1 89.19 78 LYS B O 1
ATOM 4055 N N . MET B 1 79 ? 0.35 -34.156 -28.406 1 90.88 79 MET B N 1
ATOM 4056 C CA . MET B 1 79 ? -0.981 -34.062 -27.812 1 90.88 79 MET B CA 1
ATOM 4057 C C . MET B 1 79 ? -0.895 -34.031 -26.297 1 90.88 79 MET B C 1
ATOM 4059 O O . MET B 1 79 ? -1.647 -33.281 -25.656 1 90.88 79 MET B O 1
ATOM 4063 N N . ALA B 1 80 ? 0.027 -34.812 -25.719 1 88.19 80 ALA B N 1
ATOM 4064 C CA . ALA B 1 80 ? 0.234 -34.75 -24.266 1 88.19 80 ALA B CA 1
ATOM 4065 C C . ALA B 1 80 ? 0.722 -33.406 -23.812 1 88.19 80 ALA B C 1
ATOM 4067 O O . ALA B 1 80 ? 0.316 -32.906 -22.766 1 88.19 80 ALA B O 1
ATOM 4068 N N . PHE B 1 81 ? 1.519 -32.781 -24.672 1 90.12 81 PHE B N 1
ATOM 4069 C CA . PHE B 1 81 ? 2.023 -31.453 -24.359 1 90.12 81 PHE B CA 1
ATOM 4070 C C . PHE B 1 81 ? 0.905 -30.422 -24.406 1 90.12 81 PHE B C 1
ATOM 4072 O O . PHE B 1 81 ? 0.906 -29.453 -23.641 1 90.12 81 PHE B O 1
ATOM 4079 N N . LEU B 1 82 ? -0.015 -30.625 -25.25 1 91.25 82 LEU B N 1
ATOM 4080 C CA . LEU B 1 82 ? -1.151 -29.719 -25.328 1 91.25 82 LEU B CA 1
ATOM 4081 C C . LEU B 1 82 ? -1.974 -29.766 -24.047 1 91.25 82 LEU B C 1
ATOM 4083 O O . LEU B 1 82 ? -2.383 -28.719 -23.547 1 91.25 82 LEU B O 1
ATOM 4087 N N . VAL B 1 83 ? -2.17 -30.953 -23.531 1 89.81 83 VAL B N 1
ATOM 4088 C CA . VAL B 1 83 ? -2.918 -31.109 -22.281 1 89.81 83 VAL B CA 1
ATOM 4089 C C . VAL B 1 83 ? -2.146 -30.469 -21.141 1 89.81 83 VAL B C 1
ATOM 4091 O O . VAL B 1 83 ? -2.73 -29.766 -20.312 1 89.81 83 VAL B O 1
ATOM 4094 N N . LEU B 1 84 ? -0.857 -30.641 -21.141 1 89.75 84 LEU B N 1
ATOM 4095 C CA . LEU B 1 84 ? -0.028 -30.047 -20.094 1 89.75 84 LEU B CA 1
ATOM 4096 C C . LEU B 1 84 ? 0.001 -28.531 -20.203 1 89.75 84 LEU B C 1
ATOM 4098 O O . LEU B 1 84 ? 0.069 -27.828 -19.188 1 89.75 84 LEU B O 1
ATOM 4102 N N . TYR B 1 85 ? -0.052 -28.109 -21.438 1 91.31 85 TYR B N 1
ATOM 4103 C CA . TYR B 1 85 ? -0.089 -26.672 -21.672 1 91.31 85 TYR B CA 1
ATOM 4104 C C . TYR B 1 85 ? -1.368 -26.062 -21.109 1 91.31 85 TYR B C 1
ATOM 4106 O O . TYR B 1 85 ? -1.329 -25.031 -20.453 1 91.31 85 TYR B O 1
ATOM 4114 N N . LEU B 1 86 ? -2.43 -26.719 -21.359 1 91.81 86 LEU B N 1
ATOM 4115 C CA . LEU B 1 86 ? -3.705 -26.219 -20.844 1 91.81 86 LEU B CA 1
ATOM 4116 C C . LEU B 1 86 ? -3.73 -26.25 -19.328 1 91.81 86 LEU B C 1
ATOM 4118 O O . LEU B 1 86 ? -4.238 -25.312 -18.688 1 91.81 86 LEU B O 1
ATOM 4122 N N . TYR B 1 87 ? -3.201 -27.281 -18.797 1 92.19 87 TYR B N 1
ATOM 4123 C CA . TYR B 1 87 ? -3.094 -27.375 -17.344 1 92.19 87 TYR B CA 1
ATOM 4124 C C . TYR B 1 87 ? -2.252 -26.25 -16.781 1 92.19 87 TYR B C 1
ATOM 4126 O O . TYR B 1 87 ? -2.633 -25.609 -15.789 1 92.19 87 TYR B O 1
ATOM 4134 N N . ASN B 1 88 ? -1.135 -26 -17.438 1 91.56 88 ASN B N 1
ATOM 4135 C CA . ASN B 1 88 ? -0.236 -24.953 -16.969 1 91.56 88 ASN B CA 1
ATOM 4136 C C . ASN B 1 88 ? -0.882 -23.578 -17.078 1 91.56 88 ASN B C 1
ATOM 4138 O O . ASN B 1 88 ? -0.665 -22.719 -16.219 1 91.56 88 ASN B O 1
ATOM 4142 N N . LEU B 1 89 ? -1.609 -23.359 -18.078 1 92.81 89 LEU B N 1
ATOM 4143 C CA . LEU B 1 89 ? -2.311 -22.094 -18.266 1 92.81 89 LEU B CA 1
ATOM 4144 C C . LEU B 1 89 ? -3.338 -21.875 -17.156 1 92.81 89 LEU B C 1
ATOM 4146 O O . LEU B 1 89 ? -3.369 -20.797 -16.531 1 92.81 89 LEU B O 1
ATOM 4150 N N . LEU B 1 90 ? -4.09 -22.906 -16.922 1 92.38 90 LEU B N 1
ATOM 4151 C CA . LEU B 1 90 ? -5.121 -22.797 -15.891 1 92.38 90 LEU B CA 1
ATOM 4152 C C . LEU B 1 90 ? -4.5 -22.672 -14.508 1 92.38 90 LEU B C 1
ATOM 4154 O O . LEU B 1 90 ? -4.996 -21.906 -13.664 1 92.38 90 LEU B O 1
ATOM 4158 N N . TYR B 1 91 ? -3.453 -23.359 -14.328 1 93.31 91 TYR B N 1
ATOM 4159 C CA . TYR B 1 91 ? -2.756 -23.297 -13.047 1 93.31 91 TYR B CA 1
ATOM 4160 C C . TYR B 1 91 ? -2.152 -21.922 -12.82 1 93.31 91 TYR B C 1
ATOM 4162 O O . TYR B 1 91 ? -2.166 -21.406 -11.695 1 93.31 91 TYR B O 1
ATOM 4170 N N . THR B 1 92 ? -1.668 -21.344 -13.852 1 93.69 92 THR B N 1
ATOM 4171 C CA . THR B 1 92 ? -1.074 -20.016 -13.758 1 93.69 92 THR B CA 1
ATOM 4172 C C . THR B 1 92 ? -2.143 -18.969 -13.469 1 93.69 92 THR B C 1
ATOM 4174 O O . THR B 1 92 ? -1.934 -18.062 -12.656 1 93.69 92 THR B O 1
ATOM 4177 N N . VAL B 1 93 ? -3.23 -19.047 -14.078 1 93.56 93 VAL B N 1
ATOM 4178 C CA . VAL B 1 93 ? -4.328 -18.125 -13.852 1 93.56 93 VAL B CA 1
ATOM 4179 C C . VAL B 1 93 ? -4.84 -18.266 -12.414 1 93.56 93 VAL B C 1
ATOM 4181 O O . VAL B 1 93 ? -5.078 -17.266 -11.734 1 93.56 93 VAL B O 1
ATOM 4184 N N . PHE B 1 94 ? -4.957 -19.484 -12.008 1 93.38 94 PHE B N 1
ATOM 4185 C CA . PHE B 1 94 ? -5.375 -19.734 -10.633 1 93.38 94 PHE B CA 1
ATOM 4186 C C . PHE B 1 94 ? -4.359 -19.172 -9.648 1 93.38 94 PHE B C 1
ATOM 4188 O O . PHE B 1 94 ? -4.73 -18.594 -8.625 1 93.38 94 PHE B O 1
ATOM 4195 N N . GLY B 1 95 ? -3.119 -19.391 -9.977 1 91.94 95 GLY B N 1
ATOM 4196 C CA . GLY B 1 95 ? -2.055 -18.875 -9.133 1 91.94 95 GLY B CA 1
ATOM 4197 C C . GLY B 1 95 ? -2.012 -17.359 -9.07 1 91.94 95 GLY B C 1
ATOM 4198 O O . GLY B 1 95 ? -1.674 -16.781 -8.039 1 91.94 95 GLY B O 1
ATOM 4199 N N . PHE B 1 96 ? -2.385 -16.734 -10.117 1 94.06 96 PHE B N 1
ATOM 4200 C CA . PHE B 1 96 ? -2.412 -15.281 -10.195 1 94.06 96 PHE B CA 1
ATOM 4201 C C . PHE B 1 96 ? -3.455 -14.703 -9.242 1 94.06 96 PHE B C 1
ATOM 4203 O O . PHE B 1 96 ? -3.248 -13.641 -8.656 1 94.06 96 PHE B O 1
ATOM 4210 N N . PHE B 1 97 ? -4.527 -15.398 -8.984 1 95.56 97 PHE B N 1
ATOM 4211 C CA . PHE B 1 97 ? -5.605 -14.938 -8.125 1 95.56 97 PHE B CA 1
ATOM 4212 C C . PHE B 1 97 ? -5.621 -15.703 -6.809 1 95.56 97 PHE B C 1
ATOM 4214 O O . PHE B 1 97 ? -6.625 -15.703 -6.094 1 95.56 97 PHE B O 1
ATOM 4221 N N . LEU B 1 98 ? -4.551 -16.359 -6.555 1 93.75 98 LEU B N 1
ATOM 4222 C CA . LEU B 1 98 ? -4.473 -17.219 -5.379 1 93.75 98 LEU B CA 1
ATOM 4223 C C . LEU B 1 98 ? -4.684 -16.422 -4.102 1 93.75 98 LEU B C 1
ATOM 4225 O O . LEU B 1 98 ? -5.402 -16.844 -3.199 1 93.75 98 LEU B O 1
ATOM 4229 N N . PRO B 1 99 ? -4.102 -15.18 -3.971 1 93.38 99 PRO B N 1
ATOM 4230 C CA . PRO B 1 99 ? -4.34 -14.422 -2.744 1 93.38 99 PRO B CA 1
ATOM 4231 C C . PRO B 1 99 ? -5.812 -14.062 -2.545 1 93.38 99 PRO B C 1
ATOM 4233 O O . PRO B 1 99 ? -6.32 -14.125 -1.424 1 93.38 99 PRO B O 1
ATOM 4236 N N . ALA B 1 100 ? -6.469 -13.711 -3.59 1 94.69 100 ALA B N 1
ATOM 4237 C CA . ALA B 1 100 ? -7.887 -13.375 -3.504 1 94.69 100 ALA B CA 1
ATOM 4238 C C . ALA B 1 100 ? -8.719 -14.609 -3.174 1 94.69 100 ALA B C 1
ATOM 4240 O O . ALA B 1 100 ? -9.633 -14.547 -2.35 1 94.69 100 ALA B O 1
ATOM 4241 N N . ASN B 1 101 ? -8.398 -15.711 -3.771 1 94.69 101 ASN B N 1
ATOM 4242 C CA . ASN B 1 101 ? -9.125 -16.953 -3.523 1 94.69 101 ASN B CA 1
ATOM 4243 C C . ASN B 1 101 ? -8.945 -17.438 -2.086 1 94.69 101 ASN B C 1
ATOM 4245 O O . ASN B 1 101 ? -9.883 -17.953 -1.476 1 94.69 101 ASN B O 1
ATOM 4249 N N . LEU B 1 102 ? -7.738 -17.297 -1.642 1 92.81 102 LEU B N 1
ATOM 4250 C CA . LEU B 1 102 ? -7.477 -17.688 -0.262 1 92.81 102 LEU B CA 1
ATOM 4251 C C . LEU B 1 102 ? -8.242 -16.812 0.713 1 92.81 102 LEU B C 1
ATOM 4253 O O . LEU B 1 102 ? -8.828 -17.297 1.677 1 92.81 102 LEU B O 1
ATOM 4257 N N . TYR B 1 103 ? -8.266 -15.539 0.548 1 92.31 103 TYR B N 1
ATOM 4258 C CA . TYR B 1 103 ? -9.023 -14.625 1.389 1 92.31 103 TYR B CA 1
ATOM 4259 C C . TYR B 1 103 ? -10.508 -14.961 1.371 1 92.31 103 TYR B C 1
ATOM 4261 O O . TYR B 1 103 ? -11.148 -15.023 2.422 1 92.31 103 TYR B O 1
ATOM 4269 N N . LEU B 1 104 ? -11.008 -15.18 0.16 1 91.69 104 LEU B N 1
ATOM 4270 C CA . LEU B 1 104 ? -12.43 -15.461 0.013 1 91.69 104 LEU B CA 1
ATOM 4271 C C . LEU B 1 104 ? -12.797 -16.781 0.689 1 91.69 104 LEU B C 1
ATOM 4273 O O . LEU B 1 104 ? -13.867 -16.891 1.288 1 91.69 104 LEU B O 1
ATOM 4277 N N . ALA B 1 105 ? -11.914 -17.75 0.539 1 90.19 105 ALA B N 1
ATOM 4278 C CA . ALA B 1 105 ? -12.164 -19.031 1.195 1 90.19 105 ALA B CA 1
ATOM 4279 C C . ALA B 1 105 ? -12.234 -18.875 2.711 1 90.19 105 ALA B C 1
ATOM 4281 O O . ALA B 1 105 ? -13.141 -19.406 3.357 1 90.19 105 ALA B O 1
ATOM 4282 N N . LEU B 1 106 ? -11.344 -18.125 3.244 1 87.31 106 LEU B N 1
ATOM 4283 C CA . LEU B 1 106 ? -11.32 -17.906 4.688 1 87.31 106 LEU B CA 1
ATOM 4284 C C . LEU B 1 106 ? -12.5 -17.047 5.129 1 87.31 106 LEU B C 1
ATOM 4286 O O . LEU B 1 106 ? -13.117 -17.312 6.16 1 87.31 106 LEU B O 1
ATOM 4290 N N . PHE B 1 107 ? -12.797 -16.062 4.332 1 84.44 107 PHE B N 1
ATOM 4291 C CA . PHE B 1 107 ? -13.883 -15.141 4.641 1 84.44 107 PHE B CA 1
ATOM 4292 C C . PHE B 1 107 ? -15.227 -15.867 4.641 1 84.44 107 PHE B C 1
ATOM 4294 O O . PHE B 1 107 ? -16.016 -15.711 5.57 1 84.44 107 PHE B O 1
ATOM 4301 N N . PHE B 1 108 ? -15.453 -16.656 3.684 1 85 108 PHE B N 1
ATOM 4302 C CA . PHE B 1 108 ? -16.75 -17.328 3.561 1 85 108 PHE B CA 1
ATOM 4303 C C . PHE B 1 108 ? -16.891 -18.438 4.594 1 85 108 PHE B C 1
ATOM 4305 O O . PHE B 1 108 ? -17.984 -18.688 5.09 1 85 108 PHE B O 1
ATOM 4312 N N . VAL B 1 109 ? -15.82 -19.078 4.941 1 82.56 109 VAL B N 1
ATOM 4313 C CA . VAL B 1 109 ? -15.883 -20.109 5.961 1 82.56 109 VAL B CA 1
ATOM 4314 C C . VAL B 1 109 ? -16.234 -19.5 7.312 1 82.56 109 VAL B C 1
ATOM 4316 O O . VAL B 1 109 ? -17.047 -20.031 8.055 1 82.56 109 VAL B O 1
ATOM 4319 N N . VAL B 1 110 ? -15.594 -18.406 7.637 1 78.19 110 VAL B N 1
ATOM 4320 C CA . VAL B 1 110 ? -15.844 -17.734 8.906 1 78.19 110 VAL B CA 1
ATOM 4321 C C . VAL B 1 110 ? -17.234 -17.094 8.891 1 78.19 110 VAL B C 1
ATOM 4323 O O . VAL B 1 110 ? -17.938 -17.125 9.898 1 78.19 110 VAL B O 1
ATOM 4326 N N . PHE B 1 111 ? -17.531 -16.578 7.738 1 74.19 111 PHE B N 1
ATOM 4327 C CA . PHE B 1 111 ? -18.859 -15.977 7.578 1 74.19 111 PHE B CA 1
ATOM 4328 C C . PHE B 1 111 ? -19.953 -17.016 7.762 1 74.19 111 PHE B C 1
ATOM 4330 O O . PHE B 1 111 ? -20.953 -16.766 8.43 1 74.19 111 PHE B O 1
ATOM 4337 N N . GLN B 1 112 ? -19.859 -18.125 7.199 1 70.38 112 GLN B N 1
ATOM 4338 C CA . GLN B 1 112 ? -20.828 -19.203 7.312 1 70.38 112 GLN B CA 1
ATOM 4339 C C . GLN B 1 112 ? -20.875 -19.766 8.734 1 70.38 112 GLN B C 1
ATOM 4341 O O . GLN B 1 112 ? -21.953 -20.094 9.242 1 70.38 112 GLN B O 1
ATOM 4346 N N . GLY B 1 113 ? -19.734 -19.828 9.352 1 65.81 113 GLY B N 1
ATOM 4347 C CA . GLY B 1 113 ? -19.672 -20.344 10.703 1 65.81 113 GLY B CA 1
ATOM 4348 C C . GLY B 1 113 ? -20.312 -19.422 11.727 1 65.81 113 GLY B C 1
ATOM 4349 O O . GLY B 1 113 ? -21.078 -19.859 12.586 1 65.81 113 GLY B O 1
ATOM 4350 N N . PHE B 1 114 ? -20.031 -18.172 11.617 1 64.81 114 PHE B N 1
ATOM 4351 C CA . PHE B 1 114 ? -20.453 -17.234 12.656 1 64.81 114 PHE B CA 1
ATOM 4352 C C . PHE B 1 114 ? -21.828 -16.672 12.336 1 64.81 114 PHE B C 1
ATOM 4354 O O . PHE B 1 114 ? -22.672 -16.516 13.234 1 64.81 114 PHE B O 1
ATOM 4361 N N . GLN B 1 115 ? -22.078 -16.359 11.109 1 62.59 115 GLN B N 1
ATOM 4362 C CA . GLN B 1 115 ? -23.344 -15.688 10.828 1 62.59 115 GLN B CA 1
ATOM 4363 C C . GLN B 1 115 ? -24.469 -16.703 10.633 1 62.59 115 GLN B C 1
ATOM 4365 O O . GLN B 1 115 ? -25.609 -16.469 11.031 1 62.59 115 GLN B O 1
ATOM 4370 N N . GLN B 1 116 ? -24.141 -17.766 9.875 1 60.47 116 GLN B N 1
ATOM 4371 C CA . GLN B 1 116 ? -25.266 -18.656 9.594 1 60.47 116 GLN B CA 1
ATOM 4372 C C . GLN B 1 116 ? -25.375 -19.766 10.648 1 60.47 116 GLN B C 1
ATOM 4374 O O . GLN B 1 116 ? -26.141 -20.703 10.484 1 60.47 116 GLN B O 1
ATOM 4379 N N . ASN B 1 117 ? -24.938 -19.422 11.898 1 55.72 117 ASN B N 1
ATOM 4380 C CA . ASN B 1 117 ? -25.094 -20.281 13.055 1 55.72 117 ASN B CA 1
ATOM 4381 C C . ASN B 1 117 ? -24.828 -21.75 12.711 1 55.72 117 ASN B C 1
ATOM 4383 O O . ASN B 1 117 ? -25.516 -22.641 13.18 1 55.72 117 ASN B O 1
ATOM 4387 N N . ARG B 1 118 ? -24.031 -21.969 11.836 1 52.03 118 ARG B N 1
ATOM 4388 C CA . ARG B 1 118 ? -23.859 -23.344 11.422 1 52.03 118 ARG B CA 1
ATOM 4389 C C . ARG B 1 118 ? -22.875 -24.078 12.344 1 52.03 118 ARG B C 1
ATOM 4391 O O . ARG B 1 118 ? -22.641 -25.281 12.188 1 52.03 118 ARG B O 1
ATOM 4398 N N . LEU B 1 119 ? -22.297 -23.203 13.25 1 50 119 LEU B N 1
ATOM 4399 C CA . LEU B 1 119 ? -21.453 -23.891 14.211 1 50 119 LEU B CA 1
ATOM 4400 C C . LEU B 1 119 ? -22.297 -24.547 15.305 1 50 119 LEU B C 1
ATOM 4402 O O . LEU B 1 119 ? -22.859 -23.844 16.156 1 50 119 LEU B O 1
ATOM 4406 N N . GLU B 1 120 ? -22.828 -25.609 15.094 1 48.41 120 GLU B N 1
ATOM 4407 C CA . GLU B 1 120 ? -23.609 -26.312 16.109 1 48.41 120 GLU B CA 1
ATOM 4408 C C . GLU B 1 120 ? -22.875 -26.344 17.453 1 48.41 120 GLU B C 1
ATOM 4410 O O . GLU B 1 120 ? -23.5 -26.359 18.5 1 48.41 120 GLU B O 1
ATOM 4415 N N . PHE B 1 121 ? -21.594 -26.344 17.375 1 46.75 121 PHE B N 1
ATOM 4416 C CA . PHE B 1 121 ? -20.922 -26.594 18.641 1 46.75 121 PHE B CA 1
ATOM 4417 C C . PHE B 1 121 ? -20.812 -25.328 19.469 1 46.75 121 PHE B C 1
ATOM 4419 O O . PHE B 1 121 ? -20.578 -25.375 20.672 1 46.75 121 PHE B O 1
ATOM 4426 N N . VAL B 1 122 ? -20.766 -24.219 18.875 1 50.25 122 VAL B N 1
ATOM 4427 C CA . VAL B 1 122 ? -20.781 -22.984 19.672 1 50.25 122 VAL B CA 1
ATOM 4428 C C . VAL B 1 122 ? -22.078 -22.234 19.438 1 50.25 122 VAL B C 1
ATOM 4430 O O . VAL B 1 122 ? -22.359 -21.812 18.297 1 50.25 122 VAL B O 1
ATOM 4433 N N . ASP B 1 123 ? -23.094 -22.562 20.125 1 48.59 123 ASP B N 1
ATOM 4434 C CA . ASP B 1 123 ? -24.359 -21.844 20.141 1 48.59 123 ASP B CA 1
ATOM 4435 C C . ASP B 1 123 ? -24.141 -20.344 20.062 1 48.59 123 ASP B C 1
ATOM 4437 O O . ASP B 1 123 ? -23.844 -19.703 21.062 1 48.59 123 ASP B O 1
ATOM 4441 N N . THR B 1 124 ? -23.688 -19.875 19.016 1 55.41 124 THR B N 1
ATOM 4442 C CA . THR B 1 124 ? -23.484 -18.438 18.844 1 55.41 124 THR B CA 1
ATOM 4443 C C . THR B 1 124 ? -24.828 -17.703 18.859 1 55.41 124 THR B C 1
ATOM 4445 O O . THR B 1 124 ? -24.875 -16.5 18.562 1 55.41 124 THR B O 1
ATOM 4448 N N . SER B 1 125 ? -25.906 -18.438 18.984 1 53.94 125 SER B N 1
ATOM 4449 C CA . SER B 1 125 ? -27.234 -17.797 19.062 1 53.94 125 SER B CA 1
ATOM 4450 C C . SER B 1 125 ? -27.281 -16.797 20.219 1 53.94 125 SER B C 1
ATOM 4452 O O . SER B 1 125 ? -28.047 -15.844 20.172 1 53.94 125 SER B O 1
ATOM 4454 N N . GLU B 1 126 ? -26.438 -17.141 21.156 1 55.56 126 GLU B N 1
ATOM 4455 C CA . GLU B 1 126 ? -26.578 -16.25 22.297 1 55.56 126 GLU B CA 1
ATOM 4456 C C . GLU B 1 126 ? -25.875 -14.914 22.062 1 55.56 126 GLU B C 1
ATOM 4458 O O . GLU B 1 126 ? -26.141 -13.938 22.766 1 55.56 126 GLU B O 1
ATOM 4463 N N . TYR B 1 127 ? -25.016 -14.953 21.141 1 57.34 127 TYR B N 1
ATOM 4464 C CA . TYR B 1 127 ? -24.312 -13.688 21 1 57.34 127 TYR B CA 1
ATOM 4465 C C . TYR B 1 127 ? -25.078 -12.734 20.094 1 57.34 127 TYR B C 1
ATOM 4467 O O . TYR B 1 127 ? -25.766 -13.172 19.172 1 57.34 127 TYR B O 1
ATOM 4475 N N . SER B 1 128 ? -25.391 -11.609 20.578 1 63.56 128 SER B N 1
ATOM 4476 C CA . SER B 1 128 ? -26.109 -10.555 19.859 1 63.56 128 SER B CA 1
ATOM 4477 C C . SER B 1 128 ? -25.594 -10.414 18.438 1 63.56 128 SER B C 1
ATOM 4479 O O . SER B 1 128 ? -24.422 -10.688 18.156 1 63.56 128 SER B O 1
ATOM 4481 N N . GLN B 1 129 ? -26.422 -10.461 17.5 1 64.88 129 GLN B N 1
ATOM 4482 C CA . GLN B 1 129 ? -26.156 -10.312 16.062 1 64.88 129 GLN B CA 1
ATOM 4483 C C . GLN B 1 129 ? -25.094 -9.25 15.805 1 64.88 129 GLN B C 1
ATOM 4485 O O . GLN B 1 129 ? -24.297 -9.375 14.875 1 64.88 129 GLN B O 1
ATOM 4490 N N . THR B 1 130 ? -25.062 -8.391 16.719 1 65.38 130 THR B N 1
ATOM 4491 C CA . THR B 1 130 ? -24.109 -7.305 16.531 1 65.38 130 THR B CA 1
ATOM 4492 C C . THR B 1 130 ? -22.688 -7.809 16.75 1 65.38 130 THR B C 1
ATOM 4494 O O . THR B 1 130 ? -21.766 -7.414 16.031 1 65.38 130 THR B O 1
ATOM 4497 N N . VAL B 1 131 ? -22.578 -8.719 17.703 1 65.31 131 VAL B N 1
ATOM 4498 C CA . VAL B 1 131 ? -21.25 -9.234 18.016 1 65.31 131 VAL B CA 1
ATOM 4499 C C . VAL B 1 131 ? -20.766 -10.148 16.906 1 65.31 131 VAL B C 1
ATOM 4501 O O . VAL B 1 131 ? -19.594 -10.133 16.547 1 65.31 131 VAL B O 1
ATOM 4504 N N . LEU B 1 132 ? -21.766 -10.82 16.328 1 67.62 132 LEU B N 1
ATOM 4505 C CA . LEU B 1 132 ? -21.406 -11.742 15.258 1 67.62 132 LEU B CA 1
ATOM 4506 C C . LEU B 1 132 ? -20.969 -10.977 14.016 1 67.62 132 LEU B C 1
ATOM 4508 O O . LEU B 1 132 ? -20 -11.344 13.359 1 67.62 132 LEU B O 1
ATOM 4512 N N . ASP B 1 133 ? -21.609 -9.914 13.773 1 72.12 133 ASP B N 1
ATOM 4513 C CA . ASP B 1 133 ? -21.25 -9.086 12.625 1 72.12 133 ASP B CA 1
ATOM 4514 C C . ASP B 1 133 ? -19.922 -8.375 12.852 1 72.12 133 ASP B C 1
ATOM 4516 O O . ASP B 1 133 ? -19.109 -8.25 11.938 1 72.12 133 ASP B O 1
ATOM 4520 N N . CYS B 1 134 ? -19.766 -8.07 14.055 1 72.75 134 CYS B N 1
ATOM 4521 C CA . CYS B 1 134 ? -18.531 -7.363 14.391 1 72.75 134 CYS B CA 1
ATOM 4522 C C . CYS B 1 134 ? -17.328 -8.289 14.258 1 72.75 134 CYS B C 1
ATOM 4524 O O . CYS B 1 134 ? -16.266 -7.855 13.828 1 72.75 134 CYS B O 1
ATOM 4526 N N . ALA B 1 135 ? -17.594 -9.516 14.555 1 73.88 135 ALA B N 1
ATOM 4527 C CA . ALA B 1 135 ? -16.484 -10.469 14.461 1 73.88 135 ALA B CA 1
ATOM 4528 C C . ALA B 1 135 ? -16.047 -10.664 13.016 1 73.88 135 ALA B C 1
ATOM 4530 O O . ALA B 1 135 ? -14.852 -10.727 12.727 1 73.88 135 ALA B O 1
ATOM 4531 N N . VAL B 1 136 ? -17 -10.703 12.141 1 76.31 136 VAL B N 1
ATOM 4532 C CA . VAL B 1 136 ? -16.688 -10.883 10.727 1 76.31 136 VAL B CA 1
ATOM 4533 C C . VAL B 1 136 ? -15.984 -9.633 10.195 1 76.31 136 VAL B C 1
ATOM 4535 O O . VAL B 1 136 ? -15.031 -9.742 9.422 1 76.31 136 VAL B O 1
ATOM 4538 N N . TYR B 1 137 ? -16.391 -8.555 10.711 1 77.06 137 TYR B N 1
ATOM 4539 C CA . TYR B 1 137 ? -15.781 -7.305 10.273 1 77.06 137 TYR B CA 1
ATOM 4540 C C . TYR B 1 137 ? -14.352 -7.191 10.797 1 77.06 137 TYR B C 1
ATOM 4542 O O . TYR B 1 137 ? -13.461 -6.734 10.086 1 77.06 137 TYR B O 1
ATOM 4550 N N . MET B 1 138 ? -14.18 -7.648 11.984 1 78.75 138 MET B N 1
ATOM 4551 C CA . MET B 1 138 ? -12.836 -7.594 12.562 1 78.75 138 MET B CA 1
ATOM 4552 C C . MET B 1 138 ? -11.883 -8.531 11.82 1 78.75 138 MET B C 1
ATOM 4554 O O . MET B 1 138 ? -10.711 -8.211 11.633 1 78.75 138 MET B O 1
ATOM 4558 N N . TYR B 1 139 ? -12.461 -9.641 11.422 1 83.56 139 TYR B N 1
ATOM 4559 C CA . TYR B 1 139 ? -11.664 -10.586 10.648 1 83.56 139 TYR B CA 1
ATOM 4560 C C . TYR B 1 139 ? -11.227 -9.969 9.32 1 83.56 139 TYR B C 1
ATOM 4562 O O . TYR B 1 139 ? -10.055 -10.055 8.953 1 83.56 139 TYR B O 1
ATOM 4570 N N . ASN B 1 140 ? -12.148 -9.305 8.703 1 83 140 ASN B N 1
ATOM 4571 C CA . ASN B 1 140 ? -11.859 -8.664 7.426 1 83 140 ASN B CA 1
ATOM 4572 C C . ASN B 1 140 ? -10.852 -7.531 7.586 1 83 140 ASN B C 1
ATOM 4574 O O . ASN B 1 140 ? -9.945 -7.375 6.766 1 83 140 ASN B O 1
ATOM 4578 N N . PHE B 1 141 ? -10.969 -6.867 8.625 1 82.38 141 PHE B N 1
ATOM 4579 C CA . PHE B 1 141 ? -10.086 -5.727 8.859 1 82.38 141 PHE B CA 1
ATOM 4580 C C . PHE B 1 141 ? -8.672 -6.191 9.18 1 82.38 141 PHE B C 1
ATOM 4582 O O . PHE B 1 141 ? -7.695 -5.609 8.711 1 82.38 141 PHE B O 1
ATOM 4589 N N . ALA B 1 142 ? -8.664 -7.211 9.938 1 86.75 142 ALA B N 1
ATOM 4590 C CA . ALA B 1 142 ? -7.348 -7.73 10.297 1 86.75 142 ALA B CA 1
ATOM 4591 C C . ALA B 1 142 ? -6.613 -8.25 9.062 1 86.75 142 ALA B C 1
ATOM 4593 O O . ALA B 1 142 ? -5.41 -8.023 8.906 1 86.75 142 ALA B O 1
ATOM 4594 N N . TYR B 1 143 ? -7.324 -8.906 8.195 1 89.06 143 TYR B N 1
ATOM 4595 C CA . TYR B 1 143 ? -6.711 -9.461 6.996 1 89.06 143 TYR B CA 1
ATOM 4596 C C . TYR B 1 143 ? -6.266 -8.352 6.051 1 89.06 143 TYR B C 1
ATOM 4598 O O . TYR B 1 143 ? -5.152 -8.383 5.52 1 89.06 143 TYR B O 1
ATOM 4606 N N . LEU B 1 144 ? -7.105 -7.352 5.902 1 84.69 144 LEU B N 1
ATOM 4607 C CA . LEU B 1 144 ? -6.789 -6.242 5.008 1 84.69 144 LEU B CA 1
ATOM 4608 C C . LEU B 1 144 ? -5.621 -5.426 5.547 1 84.69 144 LEU B C 1
ATOM 4610 O O . LEU B 1 144 ? -4.758 -4.988 4.781 1 84.69 144 LEU B O 1
ATOM 4614 N N . PHE B 1 145 ? -5.605 -5.262 6.828 1 88.44 145 PHE B N 1
ATOM 4615 C CA . PHE B 1 145 ? -4.496 -4.547 7.445 1 88.44 145 PHE B CA 1
ATOM 4616 C C . PHE B 1 145 ? -3.191 -5.316 7.273 1 88.44 145 PHE B C 1
ATOM 4618 O O . PHE B 1 145 ? -2.133 -4.719 7.062 1 88.44 145 PHE B O 1
ATOM 4625 N N . GLY B 1 146 ? -3.344 -6.637 7.406 1 91.44 146 GLY B N 1
ATOM 4626 C CA . GLY B 1 146 ? -2.158 -7.445 7.18 1 91.44 146 GLY B CA 1
ATOM 4627 C C . GLY B 1 146 ? -1.614 -7.324 5.77 1 91.44 146 GLY B C 1
ATOM 4628 O O . GLY B 1 146 ? -0.404 -7.195 5.57 1 91.44 146 GLY B O 1
ATOM 4629 N N . LEU B 1 147 ? -2.486 -7.266 4.801 1 91.75 147 LEU B N 1
ATOM 4630 C CA . LEU B 1 147 ? -2.07 -7.156 3.406 1 91.75 147 LEU B CA 1
ATOM 4631 C C . LEU B 1 147 ? -1.475 -5.781 3.123 1 91.75 147 LEU B C 1
ATOM 4633 O O . LEU B 1 147 ? -0.462 -5.668 2.43 1 91.75 147 LEU B O 1
ATOM 4637 N N . LEU B 1 148 ? -2.113 -4.773 3.668 1 89.31 148 LEU B N 1
ATOM 4638 C CA . LEU B 1 148 ? -1.606 -3.42 3.473 1 89.31 148 LEU B CA 1
ATOM 4639 C C . LEU B 1 148 ? -0.231 -3.256 4.109 1 89.31 148 LEU B C 1
ATOM 4641 O O . LEU B 1 148 ? 0.658 -2.631 3.527 1 89.31 148 LEU B O 1
ATOM 4645 N N . MET B 1 149 ? -0.096 -3.789 5.242 1 91.81 149 MET B N 1
ATOM 4646 C CA . MET B 1 149 ? 1.195 -3.734 5.918 1 91.81 149 MET B CA 1
ATOM 4647 C C . MET B 1 149 ? 2.271 -4.438 5.102 1 91.81 149 MET B C 1
ATOM 4649 O O . MET B 1 149 ? 3.402 -3.959 5.012 1 91.81 149 MET B O 1
ATOM 4653 N N . LEU B 1 150 ? 1.921 -5.512 4.504 1 92.69 150 LEU B N 1
ATOM 4654 C CA . LEU B 1 150 ? 2.879 -6.258 3.699 1 92.69 150 LEU B CA 1
ATOM 4655 C C . LEU B 1 150 ? 3.32 -5.449 2.484 1 92.69 150 LEU B C 1
ATOM 4657 O O . LEU B 1 150 ? 4.496 -5.461 2.117 1 92.69 150 LEU B O 1
ATOM 4661 N N . ILE B 1 151 ? 2.41 -4.773 1.921 1 90.38 151 ILE B N 1
ATOM 4662 C CA . ILE B 1 151 ? 2.736 -3.967 0.75 1 90.38 151 ILE B CA 1
ATOM 4663 C C . ILE B 1 151 ? 3.66 -2.82 1.155 1 90.38 151 ILE B C 1
ATOM 4665 O O . ILE B 1 151 ? 4.641 -2.533 0.466 1 90.38 151 ILE B O 1
ATOM 4669 N N . ILE B 1 152 ? 3.373 -2.234 2.25 1 88.75 152 ILE B N 1
ATOM 4670 C CA . ILE B 1 152 ? 4.148 -1.084 2.703 1 88.75 152 ILE B CA 1
ATOM 4671 C C . ILE B 1 152 ? 5.562 -1.525 3.066 1 88.75 152 ILE B C 1
ATOM 4673 O O . ILE B 1 152 ? 6.539 -0.892 2.662 1 88.75 152 ILE B O 1
ATOM 4677 N N . ILE B 1 153 ? 5.664 -2.623 3.754 1 88.44 153 ILE B N 1
ATOM 4678 C CA . ILE B 1 153 ? 6.98 -3.07 4.191 1 88.44 153 ILE B CA 1
ATOM 4679 C C . ILE B 1 153 ? 7.734 -3.688 3.016 1 88.44 153 ILE B C 1
ATOM 4681 O O . ILE B 1 153 ? 8.961 -3.617 2.951 1 88.44 153 ILE B O 1
ATOM 4685 N N . GLY B 1 154 ? 7.059 -4.262 2.127 1 87.75 154 GLY B N 1
ATOM 4686 C CA . GLY B 1 154 ? 7.695 -4.871 0.97 1 87.75 154 GLY B CA 1
ATOM 4687 C C . GLY B 1 154 ? 8.305 -3.855 0.021 1 87.75 154 GLY B C 1
ATOM 4688 O O . GLY B 1 154 ? 9.344 -4.113 -0.584 1 87.75 154 GLY B O 1
ATOM 4689 N N . LEU B 1 155 ? 7.688 -2.695 -0.118 1 84.94 155 LEU B N 1
ATOM 4690 C CA . LEU B 1 155 ? 8.164 -1.675 -1.046 1 84.94 155 LEU B CA 1
ATOM 4691 C C . LEU B 1 155 ? 9.211 -0.782 -0.384 1 84.94 155 LEU B C 1
ATOM 4693 O O . LEU B 1 155 ? 10.109 -0.273 -1.053 1 84.94 155 LEU B O 1
ATOM 4697 N N . GLY B 1 156 ? 9.117 -0.553 0.839 1 72.19 156 GLY B N 1
ATOM 4698 C CA . GLY B 1 156 ? 9.922 0.477 1.483 1 72.19 156 GLY B CA 1
ATOM 4699 C C . GLY B 1 156 ? 11.164 -0.067 2.156 1 72.19 156 GLY B C 1
ATOM 4700 O O . GLY B 1 156 ? 12.086 0.687 2.471 1 72.19 156 GLY B O 1
ATOM 4701 N N . ASN B 1 157 ? 11.203 -1.334 2.486 1 71 157 ASN B N 1
ATOM 4702 C CA . ASN B 1 157 ? 12.273 -1.776 3.377 1 71 157 ASN B CA 1
ATOM 4703 C C . ASN B 1 157 ? 12.914 -3.066 2.879 1 71 157 ASN B C 1
ATOM 4705 O O . ASN B 1 157 ? 12.32 -3.807 2.1 1 71 157 ASN B O 1
ATOM 4709 N N . ASN B 1 158 ? 14.133 -3.109 3.252 1 74.75 158 ASN B N 1
ATOM 4710 C CA . ASN B 1 158 ? 14.781 -4.418 3.176 1 74.75 158 ASN B CA 1
ATOM 4711 C C . ASN B 1 158 ? 14.266 -5.359 4.262 1 74.75 158 ASN B C 1
ATOM 4713 O O . ASN B 1 158 ? 14.133 -4.961 5.418 1 74.75 158 ASN B O 1
ATOM 4717 N N . PRO B 1 159 ? 13.906 -6.461 3.797 1 76.06 159 PRO B N 1
ATOM 4718 C CA . PRO B 1 159 ? 13.344 -7.402 4.77 1 76.06 159 PRO B CA 1
ATOM 4719 C C . PRO B 1 159 ? 14.273 -7.648 5.957 1 76.06 159 PRO B C 1
ATOM 4721 O O . PRO B 1 159 ? 13.812 -8.008 7.043 1 76.06 159 PRO B O 1
ATOM 4724 N N . LYS B 1 160 ? 15.555 -7.398 5.793 1 74.94 160 LYS B N 1
ATOM 4725 C CA . LYS B 1 160 ? 16.516 -7.625 6.875 1 74.94 160 LYS B CA 1
ATOM 4726 C C . LYS B 1 160 ? 16.312 -6.609 8 1 74.94 160 LYS B C 1
ATOM 4728 O O . LYS B 1 160 ? 16.656 -6.883 9.156 1 74.94 160 LYS B O 1
ATOM 4733 N N . HIS B 1 161 ? 15.672 -5.508 7.641 1 75.19 161 HIS B N 1
ATOM 4734 C CA . HIS B 1 161 ? 15.547 -4.426 8.617 1 75.19 161 HIS B CA 1
ATOM 4735 C C . HIS B 1 161 ? 14.227 -4.52 9.375 1 75.19 161 HIS B C 1
ATOM 4737 O O . HIS B 1 161 ? 14.078 -3.912 10.438 1 75.19 161 HIS B O 1
ATOM 4743 N N . MET B 1 162 ? 13.352 -5.316 8.844 1 80.06 162 MET B N 1
ATOM 4744 C CA . MET B 1 162 ? 12.031 -5.434 9.461 1 80.06 162 MET B CA 1
ATOM 4745 C C . MET B 1 162 ? 11.695 -6.895 9.742 1 80.06 162 MET B C 1
ATOM 4747 O O . MET B 1 162 ? 10.602 -7.355 9.406 1 80.06 162 MET B O 1
ATOM 4751 N N . LYS B 1 163 ? 12.523 -7.543 10.477 1 83.5 163 LYS B N 1
ATOM 4752 C CA . LYS B 1 163 ? 12.352 -8.969 10.734 1 83.5 163 LYS B CA 1
ATOM 4753 C C . LYS B 1 163 ? 11.156 -9.219 11.648 1 83.5 163 LYS B C 1
ATOM 4755 O O . LYS B 1 163 ? 10.352 -10.117 11.398 1 83.5 163 LYS B O 1
ATOM 4760 N N . LEU B 1 164 ? 10.992 -8.422 12.586 1 84.56 164 LEU B N 1
ATOM 4761 C CA . LEU B 1 164 ? 9.953 -8.625 13.594 1 84.56 164 LEU B CA 1
ATOM 4762 C C . LEU B 1 164 ? 8.562 -8.438 12.992 1 84.56 164 LEU B C 1
ATOM 4764 O O . LEU B 1 164 ? 7.625 -9.148 13.352 1 84.56 164 LEU B O 1
ATOM 4768 N N . THR B 1 165 ? 8.492 -7.59 12.094 1 87.5 165 THR B N 1
ATOM 4769 C CA . THR B 1 165 ? 7.195 -7.336 11.477 1 87.5 165 THR B CA 1
ATOM 4770 C C . THR B 1 165 ? 6.766 -8.523 10.617 1 87.5 165 THR B C 1
ATOM 4772 O O . THR B 1 165 ? 5.586 -8.883 10.594 1 87.5 165 THR B O 1
ATOM 4775 N N . TYR B 1 166 ? 7.684 -9.156 9.953 1 89.94 166 TYR B N 1
ATOM 4776 C CA . TYR B 1 166 ? 7.348 -10.312 9.133 1 89.94 166 TYR B CA 1
ATOM 4777 C C . TYR B 1 166 ? 6.938 -11.492 10 1 89.94 166 TYR B C 1
ATOM 4779 O O . TYR B 1 166 ? 6.02 -12.242 9.648 1 89.94 166 TYR B O 1
ATOM 4787 N N . TYR B 1 167 ? 7.609 -11.633 11.125 1 90.75 167 TYR B N 1
ATOM 4788 C CA . TYR B 1 167 ? 7.223 -12.695 12.039 1 90.75 167 TYR B CA 1
ATOM 4789 C C . TYR B 1 167 ? 5.844 -12.438 12.633 1 90.75 167 TYR B C 1
ATOM 4791 O O . TYR B 1 167 ? 5.047 -13.359 12.797 1 90.75 167 TYR B O 1
ATOM 4799 N N . PHE B 1 168 ? 5.582 -11.234 12.906 1 91.88 168 PHE B N 1
ATOM 4800 C CA . PHE B 1 168 ? 4.281 -10.867 13.461 1 91.88 168 PHE B CA 1
ATOM 4801 C C . PHE B 1 168 ? 3.17 -11.141 12.453 1 91.88 168 PHE B C 1
ATOM 4803 O O . PHE B 1 168 ? 2.146 -11.734 12.805 1 91.88 168 PHE B O 1
ATOM 4810 N N . LEU B 1 169 ? 3.381 -10.805 11.227 1 92.44 169 LEU B N 1
ATOM 4811 C CA . LEU B 1 169 ? 2.371 -11.016 10.195 1 92.44 169 LEU B CA 1
ATOM 4812 C C . LEU B 1 169 ? 2.197 -12.5 9.906 1 92.44 169 LEU B C 1
ATOM 4814 O O . LEU B 1 169 ? 1.078 -12.969 9.68 1 92.44 169 LEU B O 1
ATOM 4818 N N . GLY B 1 170 ? 3.354 -13.195 9.922 1 91.56 170 GLY B N 1
ATOM 4819 C CA . GLY B 1 170 ? 3.254 -14.641 9.758 1 91.56 170 GLY B CA 1
ATOM 4820 C C . GLY B 1 170 ? 2.432 -15.305 10.844 1 91.56 170 GLY B C 1
ATOM 4821 O O . GLY B 1 170 ? 1.645 -16.203 10.57 1 91.56 170 GLY B O 1
ATOM 4822 N N . ALA B 1 171 ? 2.527 -14.805 12 1 91.19 171 ALA B N 1
ATOM 4823 C CA . ALA B 1 171 ? 1.78 -15.352 13.125 1 91.19 171 ALA B CA 1
ATOM 4824 C C . ALA B 1 171 ? 0.298 -15 13.023 1 91.19 171 ALA B C 1
ATOM 4826 O O . ALA B 1 171 ? -0.565 -15.844 13.289 1 91.19 171 ALA B O 1
ATOM 4827 N N . VAL B 1 172 ? 0.042 -13.836 12.633 1 92.25 172 VAL B N 1
ATOM 4828 C CA . VAL B 1 172 ? -1.343 -13.383 12.531 1 92.25 172 VAL B CA 1
ATOM 4829 C C . VAL B 1 172 ? -2.072 -14.203 11.461 1 92.25 172 VAL B C 1
ATOM 4831 O O . VAL B 1 172 ? -3.17 -14.711 11.703 1 92.25 172 VAL B O 1
ATOM 4834 N N . PHE B 1 173 ? -1.489 -14.398 10.32 1 93.44 173 PHE B N 1
ATOM 4835 C CA . PHE B 1 173 ? -2.109 -15.18 9.25 1 93.44 173 PHE B CA 1
ATOM 4836 C C . PHE B 1 173 ? -2.24 -16.641 9.664 1 93.44 173 PHE B C 1
ATOM 4838 O O . PHE B 1 173 ? -3.209 -17.312 9.297 1 93.44 173 PHE B O 1
ATOM 4845 N N . GLY B 1 174 ? -1.234 -17.062 10.445 1 91.75 174 GLY B N 1
ATOM 4846 C CA . GLY B 1 174 ? -1.312 -18.438 10.945 1 91.75 174 GLY B CA 1
ATOM 4847 C C . GLY B 1 174 ? -2.469 -18.656 11.898 1 91.75 174 GLY B C 1
ATOM 4848 O O . GLY B 1 174 ? -3.174 -19.656 11.812 1 91.75 174 GLY B O 1
ATOM 4849 N N . VAL B 1 175 ? -2.666 -17.703 12.75 1 89.75 175 VAL B N 1
ATOM 4850 C CA . VAL B 1 175 ? -3.756 -17.797 13.719 1 89.75 175 VAL B CA 1
ATOM 4851 C C . VAL B 1 175 ? -5.098 -17.719 12.992 1 89.75 175 VAL B C 1
ATOM 4853 O O . VAL B 1 175 ? -6.031 -18.453 13.32 1 89.75 175 VAL B O 1
ATOM 4856 N N . MET B 1 176 ? -5.156 -16.906 12.039 1 89.56 176 MET B N 1
ATOM 4857 C CA . MET B 1 176 ? -6.387 -16.781 11.266 1 89.56 176 MET B CA 1
ATOM 4858 C C . MET B 1 176 ? -6.691 -18.078 10.516 1 89.56 176 MET B C 1
ATOM 4860 O O . MET B 1 176 ? -7.852 -18.484 10.414 1 89.56 176 MET B O 1
ATOM 4864 N N . MET B 1 177 ? -5.695 -18.656 10.023 1 92.31 177 MET B N 1
ATOM 4865 C CA . MET B 1 177 ? -5.879 -19.922 9.312 1 92.31 177 MET B CA 1
ATOM 4866 C C . MET B 1 177 ? -6.332 -21.016 10.273 1 92.31 177 MET B C 1
ATOM 4868 O O . MET B 1 177 ? -7.215 -21.812 9.938 1 92.31 177 MET B O 1
ATOM 4872 N N . MET B 1 178 ? -5.762 -21.031 11.422 1 88.5 178 MET B N 1
ATOM 4873 C CA . MET B 1 178 ? -6.133 -22.031 12.406 1 88.5 178 MET B CA 1
ATOM 4874 C C . MET B 1 178 ? -7.582 -21.859 12.852 1 88.5 178 MET B C 1
ATOM 4876 O O . MET B 1 178 ? -8.32 -22.844 12.961 1 88.5 178 MET B O 1
ATOM 4880 N N . LEU B 1 179 ? -7.934 -20.641 13.07 1 84.12 179 LEU B N 1
ATOM 4881 C CA . LEU B 1 179 ? -9.305 -20.359 13.469 1 84.12 179 LEU B CA 1
ATOM 4882 C C . LEU B 1 179 ? -10.281 -20.766 12.359 1 84.12 179 LEU B C 1
ATOM 4884 O O . LEU B 1 179 ? -11.297 -21.406 12.625 1 84.12 179 LEU B O 1
ATOM 4888 N N . SER B 1 180 ? -9.969 -20.422 11.188 1 85.88 180 SER B N 1
ATOM 4889 C CA . SER B 1 180 ? -10.836 -20.75 10.062 1 85.88 180 SER B CA 1
ATOM 4890 C C . SER B 1 180 ? -10.914 -22.25 9.836 1 85.88 180 SER B C 1
ATOM 4892 O O . SER B 1 180 ? -11.961 -22.781 9.453 1 85.88 180 SER B O 1
ATOM 4894 N N . SER B 1 181 ? -9.805 -22.922 10.039 1 85.38 181 SER B N 1
ATOM 4895 C CA . SER B 1 181 ? -9.781 -24.359 9.867 1 85.38 181 SER B CA 1
ATOM 4896 C C . SER B 1 181 ? -10.648 -25.062 10.914 1 85.38 181 SER B C 1
ATOM 4898 O O . SER B 1 181 ? -11.32 -26.047 10.617 1 85.38 181 SER B O 1
ATOM 4900 N N . LEU B 1 182 ? -10.602 -24.531 12.133 1 83.25 182 LEU B N 1
ATOM 4901 C CA . LEU B 1 182 ? -11.422 -25.109 13.188 1 83.25 182 LEU B CA 1
ATOM 4902 C C . LEU B 1 182 ? -12.906 -24.922 12.891 1 83.25 182 LEU B C 1
ATOM 4904 O O . LEU B 1 182 ? -13.711 -25.828 13.102 1 83.25 182 LEU B O 1
ATOM 4908 N N . VAL B 1 183 ? -13.203 -23.797 12.391 1 81.88 183 VAL B N 1
ATOM 4909 C CA . VAL B 1 183 ? -14.586 -23.516 12.023 1 81.88 183 VAL B CA 1
ATOM 4910 C C . VAL B 1 183 ? -14.992 -24.391 10.836 1 81.88 183 VAL B C 1
ATOM 4912 O O . VAL B 1 183 ? -16.109 -24.922 10.789 1 81.88 183 VAL B O 1
ATOM 4915 N N . GLY B 1 184 ? -14.078 -24.578 9.898 1 81.31 184 GLY B N 1
ATOM 4916 C CA . GLY B 1 184 ? -14.352 -25.406 8.734 1 81.31 184 GLY B CA 1
ATOM 4917 C C . GLY B 1 184 ? -14.602 -26.859 9.094 1 81.31 184 GLY B C 1
ATOM 4918 O O . GLY B 1 184 ? -15.508 -27.5 8.547 1 81.31 184 GLY B O 1
ATOM 4919 N N . VAL B 1 185 ? -13.828 -27.328 10.008 1 79.56 185 VAL B N 1
ATOM 4920 C CA . VAL B 1 185 ? -14 -28.703 10.453 1 79.56 185 VAL B CA 1
ATOM 4921 C C . VAL B 1 185 ? -15.336 -28.828 11.195 1 79.56 185 VAL B C 1
ATOM 4923 O O . VAL B 1 185 ? -16.031 -29.844 11.047 1 79.56 185 VAL B O 1
ATOM 4926 N N . GLY B 1 186 ? -15.68 -27.828 11.93 1 77.5 186 GLY B N 1
ATOM 4927 C CA . GLY B 1 186 ? -16.953 -27.844 12.625 1 77.5 186 GLY B CA 1
ATOM 4928 C C . GLY B 1 186 ? -18.141 -27.891 11.68 1 77.5 186 GLY B C 1
ATOM 4929 O O . GLY B 1 186 ? -19.094 -28.641 11.906 1 77.5 186 GLY B O 1
ATOM 4930 N N . ILE B 1 187 ? -18.047 -27.219 10.641 1 76.81 187 ILE B N 1
ATOM 4931 C CA . ILE B 1 187 ? -19.125 -27.172 9.656 1 76.81 187 ILE B CA 1
ATOM 4932 C C . ILE B 1 187 ? -19.188 -28.516 8.922 1 76.81 187 ILE B C 1
ATOM 4934 O O . ILE B 1 187 ? -20.281 -29 8.625 1 76.81 187 ILE B O 1
ATOM 4938 N N . PHE B 1 188 ? -18.078 -29.031 8.648 1 75.69 188 PHE B N 1
ATOM 4939 C CA . PHE B 1 188 ? -18.016 -30.297 7.926 1 75.69 188 PHE B CA 1
ATOM 4940 C C . PHE B 1 188 ? -18.688 -31.406 8.719 1 75.69 188 PHE B C 1
ATOM 4942 O O . PHE B 1 188 ? -19.406 -32.219 8.156 1 75.69 188 PHE B O 1
ATOM 4949 N N . PHE B 1 189 ? -18.547 -31.422 9.984 1 76.88 189 PHE B N 1
ATOM 4950 C CA . PHE B 1 189 ? -19.094 -32.5 10.805 1 76.88 189 PHE B CA 1
ATOM 4951 C C . PHE B 1 189 ? -20.547 -32.219 11.172 1 76.88 189 PHE B C 1
ATOM 4953 O O . PHE B 1 189 ? -21.297 -33.125 11.523 1 76.88 189 PHE B O 1
ATOM 4960 N N . SER B 1 190 ? -20.922 -30.969 11.047 1 75.25 190 SER B N 1
ATOM 4961 C CA . SER B 1 190 ? -22.297 -30.625 11.398 1 75.25 190 SER B CA 1
ATOM 4962 C C . SER B 1 190 ? -23.219 -30.75 10.188 1 75.25 190 SER B C 1
ATOM 4964 O O . SER B 1 190 ? -24.438 -30.828 10.328 1 75.25 190 SER B O 1
ATOM 4966 N N . SER B 1 191 ? -22.625 -30.719 9 1 73.94 191 SER B N 1
ATOM 4967 C CA . SER B 1 191 ? -23.438 -30.797 7.785 1 73.94 191 SER B CA 1
ATOM 4968 C C . SER B 1 191 ? -23.625 -32.25 7.332 1 73.94 191 SER B C 1
ATOM 4970 O O . SER B 1 191 ? -22.766 -33.094 7.562 1 73.94 191 SER B O 1
ATOM 4972 N N . PRO B 1 192 ? -24.812 -32.5 6.91 1 72.81 192 PRO B N 1
ATOM 4973 C CA . PRO B 1 192 ? -25.078 -33.875 6.465 1 72.81 192 PRO B CA 1
ATOM 4974 C C . PRO B 1 192 ? -24.094 -34.312 5.383 1 72.81 192 PRO B C 1
ATOM 4976 O O . PRO B 1 192 ? -23.734 -33.531 4.504 1 72.81 192 PRO B O 1
ATOM 4979 N N . ALA B 1 193 ? -23.5 -35.438 5.617 1 71.62 193 ALA B N 1
ATOM 4980 C CA . ALA B 1 193 ? -22.484 -36.031 4.746 1 71.62 193 ALA B CA 1
ATOM 4981 C C . ALA B 1 193 ? -23.078 -36.406 3.389 1 71.62 193 ALA B C 1
ATOM 4983 O O . ALA B 1 193 ? -24 -37.219 3.307 1 71.62 193 ALA B O 1
ATOM 4984 N N . ASN B 1 194 ? -23 -35.562 2.443 1 80.06 194 ASN B N 1
ATOM 4985 C CA . ASN B 1 194 ? -23.359 -35.875 1.065 1 80.06 194 ASN B CA 1
ATOM 4986 C C . ASN B 1 194 ? -22.156 -36.469 0.305 1 80.06 194 ASN B C 1
ATOM 4988 O O . ASN B 1 194 ? -21.016 -36.125 0.603 1 80.06 194 ASN B O 1
ATOM 4992 N N . ILE B 1 195 ? -22.391 -37.438 -0.488 1 83.31 195 ILE B N 1
ATOM 4993 C CA . ILE B 1 195 ? -21.344 -38.125 -1.247 1 83.31 195 ILE B CA 1
ATOM 4994 C C . ILE B 1 195 ? -20.469 -37.125 -1.968 1 83.31 195 ILE B C 1
ATOM 4996 O O . ILE B 1 195 ? -19.25 -37.281 -2.012 1 83.31 195 ILE B O 1
ATOM 5000 N N . ASN B 1 196 ? -21.062 -36.219 -2.463 1 83.25 196 ASN B N 1
ATOM 5001 C CA . ASN B 1 196 ? -20.312 -35.188 -3.197 1 83.25 196 ASN B CA 1
ATOM 5002 C C . ASN B 1 196 ? -19.344 -34.438 -2.285 1 83.25 196 ASN B C 1
ATOM 5004 O O . ASN B 1 196 ? -18.219 -34.125 -2.682 1 83.25 196 ASN B O 1
ATOM 5008 N N . SER B 1 197 ? -19.859 -34.188 -1.101 1 81.31 197 SER B N 1
ATOM 5009 C CA . SER B 1 197 ? -19 -33.469 -0.166 1 81.31 197 SER B CA 1
ATOM 5010 C C . SER B 1 197 ? -17.812 -34.312 0.274 1 81.31 197 SER B C 1
ATOM 5012 O O . SER B 1 197 ? -16.703 -33.812 0.457 1 81.31 197 SER B O 1
ATOM 5014 N N . ILE B 1 198 ? -18.016 -35.562 0.309 1 84.81 198 ILE B N 1
ATOM 5015 C CA . ILE B 1 198 ? -16.953 -36.469 0.737 1 84.81 198 ILE B CA 1
ATOM 5016 C C . ILE B 1 198 ? -15.906 -36.594 -0.366 1 84.81 198 ILE B C 1
ATOM 5018 O O . ILE B 1 198 ? -14.703 -36.531 -0.097 1 84.81 198 ILE B O 1
ATOM 5022 N N . VAL B 1 199 ? -16.375 -36.75 -1.547 1 86.88 199 VAL B N 1
ATOM 5023 C CA . VAL B 1 199 ? -15.461 -36.875 -2.672 1 86.88 199 VAL B CA 1
ATOM 5024 C C . VAL B 1 199 ? -14.625 -35.594 -2.814 1 86.88 199 VAL B C 1
ATOM 5026 O O . VAL B 1 199 ? -13.406 -35.688 -3.008 1 86.88 199 VAL B O 1
ATOM 5029 N N . VAL B 1 200 ? -15.258 -34.531 -2.654 1 85.12 200 VAL B N 1
ATOM 5030 C CA . VAL B 1 200 ? -14.547 -33.25 -2.797 1 85.12 200 VAL B CA 1
ATOM 5031 C C . VAL B 1 200 ? -13.531 -33.094 -1.663 1 85.12 200 VAL B C 1
ATOM 5033 O O . VAL B 1 200 ? -12.43 -32.594 -1.875 1 85.12 200 VAL B O 1
ATOM 5036 N N . SER B 1 201 ? -13.891 -33.562 -0.538 1 85.75 201 SER B N 1
ATOM 5037 C CA . SER B 1 201 ? -12.977 -33.469 0.598 1 85.75 201 SER B CA 1
ATOM 5038 C C . SER B 1 201 ? -11.766 -34.375 0.397 1 85.75 201 SER B C 1
ATOM 5040 O O . SER B 1 201 ? -10.641 -34 0.734 1 85.75 201 SER B O 1
ATOM 5042 N N . ILE B 1 202 ? -11.961 -35.469 -0.189 1 87.94 202 ILE B N 1
ATOM 5043 C CA . ILE B 1 202 ? -10.859 -36.406 -0.438 1 87.94 202 ILE B CA 1
ATOM 5044 C C . ILE B 1 202 ? -9.938 -35.844 -1.513 1 87.94 202 ILE B C 1
ATOM 5046 O O . ILE B 1 202 ? -8.711 -35.906 -1.388 1 87.94 202 ILE B O 1
ATOM 5050 N N . LEU B 1 203 ? -10.562 -35.188 -2.422 1 89.12 203 LEU B N 1
ATOM 5051 C CA . LEU B 1 203 ? -9.773 -34.656 -3.537 1 89.12 203 LEU B CA 1
ATOM 5052 C C . LEU B 1 203 ? -9.086 -33.375 -3.16 1 89.12 203 LEU B C 1
ATOM 5054 O O . LEU B 1 203 ? -8.094 -32.969 -3.783 1 89.12 203 LEU B O 1
ATOM 5058 N N . THR B 1 204 ? -9.508 -32.688 -2.189 1 85.38 204 THR B N 1
ATOM 5059 C CA . THR B 1 204 ? -8.883 -31.438 -1.796 1 85.38 204 THR B CA 1
ATOM 5060 C C . THR B 1 204 ? -7.84 -31.656 -0.708 1 85.38 204 THR B C 1
ATOM 5062 O O . THR B 1 204 ? -6.715 -31.156 -0.805 1 85.38 204 THR B O 1
ATOM 5065 N N . VAL B 1 205 ? -8.188 -32.469 0.32 1 85 205 VAL B N 1
ATOM 5066 C CA . VAL B 1 205 ? -7.27 -32.688 1.438 1 85 205 VAL B CA 1
ATOM 5067 C C . VAL B 1 205 ? -6.688 -34.094 1.379 1 85 205 VAL B C 1
ATOM 5069 O O . VAL B 1 205 ? -5.512 -34.312 1.682 1 85 205 VAL B O 1
ATOM 5072 N N . GLY B 1 206 ? -7.41 -35.031 0.932 1 86.5 206 GLY B N 1
ATOM 5073 C CA . GLY B 1 206 ? -7 -36.406 0.921 1 86.5 206 GLY B CA 1
ATOM 5074 C C . GLY B 1 206 ? -5.859 -36.688 -0.04 1 86.5 206 GLY B C 1
ATOM 5075 O O . GLY B 1 206 ? -5.031 -37.562 0.207 1 86.5 206 GLY B O 1
ATOM 5076 N N . VAL B 1 207 ? -5.77 -35.906 -1.014 1 88.69 207 VAL B N 1
ATOM 5077 C CA . VAL B 1 207 ? -4.746 -36.125 -2.029 1 88.69 207 VAL B CA 1
ATOM 5078 C C . VAL B 1 207 ? -3.361 -35.938 -1.415 1 88.69 207 VAL B C 1
ATOM 5080 O O . VAL B 1 207 ? -2.4 -36.594 -1.816 1 88.69 207 VAL B O 1
ATOM 5083 N N . TYR B 1 208 ? -3.248 -35.031 -0.403 1 88.5 208 TYR B N 1
ATOM 5084 C CA . TYR B 1 208 ? -1.966 -34.75 0.247 1 88.5 208 TYR B CA 1
ATOM 5085 C C . TYR B 1 208 ? -1.491 -36 1.011 1 88.5 208 TYR B C 1
ATOM 5087 O O . TYR B 1 208 ? -0.3 -36.125 1.295 1 88.5 208 TYR B O 1
ATOM 5095 N N . PHE B 1 209 ? -2.395 -36.938 1.264 1 89.38 209 PHE B N 1
ATOM 5096 C CA . PHE B 1 209 ? -2.041 -38.156 1.991 1 89.38 209 PHE B CA 1
ATOM 5097 C C . PHE B 1 209 ? -1.972 -39.344 1.05 1 89.38 209 PHE B C 1
ATOM 5099 O O . PHE B 1 209 ? -1.092 -40.188 1.185 1 89.38 209 PHE B O 1
ATOM 5106 N N . ILE B 1 210 ? -2.822 -39.375 0.042 1 90.25 210 ILE B N 1
ATOM 5107 C CA . ILE B 1 210 ? -2.906 -40.5 -0.875 1 90.25 210 ILE B CA 1
ATOM 5108 C C . ILE B 1 210 ? -1.67 -40.531 -1.771 1 90.25 210 ILE B C 1
ATOM 5110 O O . ILE B 1 210 ? -1.093 -41.594 -2.01 1 90.25 210 ILE B O 1
ATOM 5114 N N . GLY B 1 211 ? -1.233 -39.375 -2.287 1 88.56 211 GLY B N 1
ATOM 5115 C CA . GLY B 1 211 ? -0.072 -39.312 -3.158 1 88.56 211 GLY B CA 1
ATOM 5116 C C . GLY B 1 211 ? 1.179 -39.906 -2.533 1 88.56 211 GLY B C 1
ATOM 5117 O O . GLY B 1 211 ? 1.725 -40.875 -3.033 1 88.56 211 GLY B O 1
ATOM 5118 N N . PRO B 1 212 ? 1.574 -39.344 -1.363 1 87.94 212 PRO B N 1
ATOM 5119 C CA . PRO B 1 212 ? 2.762 -39.875 -0.695 1 87.94 212 PRO B CA 1
ATOM 5120 C C . PRO B 1 212 ? 2.566 -41.312 -0.211 1 87.94 212 PRO B C 1
ATOM 5122 O O . PRO B 1 212 ? 3.533 -42.094 -0.127 1 87.94 212 PRO B O 1
ATOM 5125 N N . ALA B 1 213 ? 1.366 -41.719 0.103 1 88.94 213 ALA B N 1
ATOM 5126 C CA . ALA B 1 213 ? 1.105 -43.094 0.518 1 88.94 213 ALA B CA 1
ATOM 5127 C C . ALA B 1 213 ? 1.39 -44.062 -0.618 1 88.94 213 ALA B C 1
ATOM 5129 O O . ALA B 1 213 ? 1.9 -45.156 -0.386 1 88.94 213 ALA B O 1
ATOM 5130 N N . LEU B 1 214 ? 1.094 -43.656 -1.809 1 87.19 214 LEU B N 1
ATOM 5131 C CA . LEU B 1 214 ? 1.351 -44.5 -2.973 1 87.19 214 LEU B CA 1
ATOM 5132 C C . LEU B 1 214 ? 2.848 -44.719 -3.178 1 87.19 214 LEU B C 1
ATOM 5134 O O . LEU B 1 214 ? 3.275 -45.75 -3.688 1 87.19 214 LEU B O 1
ATOM 5138 N N . HIS B 1 215 ? 3.676 -43.75 -2.756 1 85.19 215 HIS B N 1
ATOM 5139 C CA . HIS B 1 215 ? 5.117 -43.844 -2.945 1 85.19 215 HIS B CA 1
ATOM 5140 C C . HIS B 1 215 ? 5.816 -44.281 -1.662 1 85.19 215 HIS B C 1
ATOM 5142 O O . HIS B 1 215 ? 7.047 -44.281 -1.589 1 85.19 215 HIS B O 1
ATOM 5148 N N . GLY B 1 216 ? 5.09 -44.562 -0.543 1 83.31 216 GLY B N 1
ATOM 5149 C CA . GLY B 1 216 ? 5.625 -45.094 0.699 1 83.31 216 GLY B CA 1
ATOM 5150 C C . GLY B 1 216 ? 6.215 -44.031 1.603 1 83.31 216 GLY B C 1
ATOM 5151 O O . GLY B 1 216 ? 7.102 -44.312 2.412 1 83.31 216 GLY B O 1
ATOM 5152 N N . GLU B 1 217 ? 5.934 -42.812 1.441 1 85.38 217 GLU B N 1
ATOM 5153 C CA . GLU B 1 217 ? 6.496 -41.719 2.236 1 85.38 217 GLU B CA 1
ATOM 5154 C C . GLU B 1 217 ? 5.41 -41 3.031 1 85.38 217 GLU B C 1
ATOM 5156 O O . GLU B 1 217 ? 5.422 -39.75 3.141 1 85.38 217 GLU B O 1
ATOM 5161 N N . VAL B 1 218 ? 4.484 -41.656 3.602 1 86.75 218 VAL B N 1
ATOM 5162 C CA . VAL B 1 218 ? 3.338 -41.062 4.285 1 86.75 218 VAL B CA 1
ATOM 5163 C C . VAL B 1 218 ? 3.787 -40.438 5.609 1 86.75 218 VAL B C 1
ATOM 5165 O O . VAL B 1 218 ? 3.203 -39.469 6.078 1 86.75 218 VAL B O 1
ATOM 5168 N N . HIS B 1 219 ? 4.883 -40.875 6.219 1 86.88 219 HIS B N 1
ATOM 5169 C CA . HIS B 1 219 ? 5.352 -40.406 7.516 1 86.88 219 HIS B CA 1
ATOM 5170 C C . HIS B 1 219 ? 5.801 -38.969 7.441 1 86.88 219 HIS B C 1
ATOM 5172 O O . HIS B 1 219 ? 5.582 -38.188 8.375 1 86.88 219 HIS B O 1
ATOM 5178 N N . HIS B 1 220 ? 6.348 -38.594 6.324 1 84.5 220 HIS B N 1
ATOM 5179 C CA . HIS B 1 220 ? 6.816 -37.219 6.168 1 84.5 220 HIS B CA 1
ATOM 5180 C C . HIS B 1 220 ? 5.652 -36.25 6.129 1 84.5 220 HIS B C 1
ATOM 5182 O O . HIS B 1 220 ? 5.734 -35.156 6.695 1 84.5 220 HIS B O 1
ATOM 5188 N N . ILE B 1 221 ? 4.594 -36.625 5.547 1 87.31 221 ILE B N 1
ATOM 5189 C CA . ILE B 1 221 ? 3.453 -35.75 5.398 1 87.31 221 ILE B CA 1
ATOM 5190 C C . ILE B 1 221 ? 2.717 -35.625 6.73 1 87.31 221 ILE B C 1
ATOM 5192 O O . ILE B 1 221 ? 2.262 -34.531 7.102 1 87.31 221 ILE B O 1
ATOM 5196 N N . PHE B 1 222 ? 2.688 -36.688 7.484 1 85.81 222 PHE B N 1
ATOM 5197 C CA . PHE B 1 222 ? 1.983 -36.656 8.758 1 85.81 222 PHE B CA 1
ATOM 5198 C C . PHE B 1 222 ? 2.676 -35.719 9.742 1 85.81 222 PHE B C 1
ATOM 5200 O O . PHE B 1 222 ? 2.016 -35.062 10.539 1 85.81 222 PHE B O 1
ATOM 5207 N N . MET B 1 223 ? 3.951 -35.562 9.57 1 85.56 223 MET B N 1
ATOM 5208 C CA . MET B 1 223 ? 4.699 -34.75 10.523 1 85.56 223 MET B CA 1
ATOM 5209 C C . MET B 1 223 ? 4.676 -33.281 10.102 1 85.56 223 MET B C 1
ATOM 5211 O O . MET B 1 223 ? 4.863 -32.406 10.938 1 85.56 223 MET B O 1
ATOM 5215 N N . THR B 1 224 ? 4.391 -33.031 8.859 1 87.88 224 THR B N 1
ATOM 5216 C CA . THR B 1 224 ? 4.582 -31.656 8.391 1 87.88 224 THR B CA 1
ATOM 5217 C C . THR B 1 224 ? 3.258 -31.047 7.938 1 87.88 224 THR B C 1
ATOM 5219 O O . THR B 1 224 ? 3.156 -29.844 7.75 1 87.88 224 THR B O 1
ATOM 5222 N N . PHE B 1 225 ? 2.238 -31.812 7.875 1 86.94 225 PHE B N 1
ATOM 5223 C CA . PHE B 1 225 ? 1.003 -31.359 7.242 1 86.94 225 PHE B CA 1
ATOM 5224 C C . PHE B 1 225 ? 0.359 -30.234 8.047 1 86.94 225 PHE B C 1
ATOM 5226 O O . PHE B 1 225 ? -0.107 -29.25 7.477 1 86.94 225 PHE B O 1
ATOM 5233 N N . THR B 1 226 ? 0.334 -30.312 9.336 1 83.38 226 THR B N 1
ATOM 5234 C CA . THR B 1 226 ? -0.319 -29.312 10.172 1 83.38 226 THR B CA 1
ATOM 5235 C C . THR B 1 226 ? 0.412 -27.969 10.094 1 83.38 226 THR B C 1
ATOM 5237 O O . THR B 1 226 ? -0.22 -26.922 9.984 1 83.38 226 THR B O 1
ATOM 5240 N N . HIS B 1 227 ? 1.683 -28.078 10.047 1 86.25 227 HIS B N 1
ATOM 5241 C CA . HIS B 1 227 ? 2.459 -26.859 9.945 1 86.25 227 HIS B CA 1
ATOM 5242 C C . HIS B 1 227 ? 2.312 -26.219 8.57 1 86.25 227 HIS B C 1
ATOM 5244 O O . HIS B 1 227 ? 2.195 -25 8.453 1 86.25 227 HIS B O 1
ATOM 5250 N N . TYR B 1 228 ? 2.258 -27.125 7.676 1 87.31 228 TYR B N 1
ATOM 5251 C CA . TYR B 1 228 ? 2.127 -26.641 6.305 1 87.31 228 TYR B CA 1
ATOM 5252 C C . TYR B 1 228 ? 0.788 -25.938 6.098 1 87.31 228 TYR B C 1
ATOM 5254 O O . TYR B 1 228 ? 0.732 -24.844 5.543 1 87.31 228 TYR B O 1
ATOM 5262 N N . THR B 1 229 ? -0.203 -26.547 6.551 1 86.56 229 THR B N 1
ATOM 5263 C CA . THR B 1 229 ? -1.536 -25.984 6.352 1 86.56 229 THR B CA 1
ATOM 5264 C C . THR B 1 229 ? -1.705 -24.688 7.133 1 86.56 229 THR B C 1
ATOM 5266 O O . THR B 1 229 ? -2.354 -23.75 6.66 1 86.56 229 THR B O 1
ATOM 5269 N N . ALA B 1 230 ? -1.109 -24.594 8.273 1 87.75 230 ALA B N 1
ATOM 5270 C CA . ALA B 1 230 ? -1.217 -23.391 9.102 1 87.75 230 ALA B CA 1
ATOM 5271 C C . ALA B 1 230 ? -0.461 -22.234 8.469 1 87.75 230 ALA B C 1
ATOM 5273 O O . ALA B 1 230 ? -0.833 -21.062 8.656 1 87.75 230 ALA B O 1
ATOM 5274 N N . LEU B 1 231 ? 0.505 -22.594 7.645 1 90.94 231 LEU B N 1
ATOM 5275 C CA . LEU B 1 231 ? 1.365 -21.547 7.133 1 90.94 231 LEU B CA 1
ATOM 5276 C C . LEU B 1 231 ? 1.007 -21.203 5.688 1 90.94 231 LEU B C 1
ATOM 5278 O O . LEU B 1 231 ? 1.629 -20.328 5.078 1 90.94 231 LEU B O 1
ATOM 5282 N N . ILE B 1 232 ? 0.012 -21.766 5.168 1 91.12 232 ILE B N 1
ATOM 5283 C CA . ILE B 1 232 ? -0.368 -21.562 3.773 1 91.12 232 ILE B CA 1
ATOM 5284 C C . ILE B 1 232 ? -0.641 -20.078 3.531 1 91.12 232 ILE B C 1
ATOM 5286 O O . ILE B 1 232 ? -0.101 -19.484 2.594 1 91.12 232 ILE B O 1
ATOM 5290 N N . PRO B 1 233 ? -1.406 -19.391 4.391 1 91 233 PRO B N 1
ATOM 5291 C CA . PRO B 1 233 ? -1.677 -17.969 4.125 1 91 233 PRO B CA 1
ATOM 5292 C C . PRO B 1 233 ? -0.421 -17.109 4.203 1 91 233 PRO B C 1
ATOM 5294 O O . PRO B 1 233 ? -0.291 -16.141 3.461 1 91 233 PRO B O 1
ATOM 5297 N N . SER B 1 234 ? 0.444 -17.516 5.043 1 89.5 234 SER B N 1
ATOM 5298 C CA . SER B 1 234 ? 1.687 -16.766 5.168 1 89.5 234 SER B CA 1
ATOM 5299 C C . SER B 1 234 ? 2.547 -16.906 3.918 1 89.5 234 SER B C 1
ATOM 5301 O O . SER B 1 234 ? 3.086 -15.922 3.412 1 89.5 234 SER B O 1
ATOM 5303 N N . PHE B 1 235 ? 2.566 -18.094 3.432 1 90 235 PHE B N 1
ATOM 5304 C CA . PHE B 1 235 ? 3.371 -18.328 2.236 1 90 235 PHE B CA 1
ATOM 5305 C C . PHE B 1 235 ? 2.744 -17.656 1.024 1 90 235 PHE B C 1
ATOM 5307 O O . PHE B 1 235 ? 3.449 -17.062 0.201 1 90 235 PHE B O 1
ATOM 5314 N N . VAL B 1 236 ? 1.51 -17.688 0.98 1 91.94 236 VAL B N 1
ATOM 5315 C CA . VAL B 1 236 ? 0.821 -17.141 -0.188 1 91.94 236 VAL B CA 1
ATOM 5316 C C . VAL B 1 236 ? 0.867 -15.617 -0.156 1 91.94 236 VAL B C 1
ATOM 5318 O O . VAL B 1 236 ? 1.171 -14.984 -1.166 1 91.94 236 VAL B O 1
ATOM 5321 N N . ASN B 1 237 ? 0.647 -15.062 0.957 1 94.19 237 ASN B N 1
ATOM 5322 C CA . ASN B 1 237 ? 0.554 -13.609 1.023 1 94.19 237 ASN B CA 1
ATOM 5323 C C . ASN B 1 237 ? 1.93 -12.961 1.157 1 94.19 237 ASN B C 1
ATOM 5325 O O . ASN B 1 237 ? 2.279 -12.07 0.382 1 94.19 237 ASN B O 1
ATOM 5329 N N . ILE B 1 238 ? 2.738 -13.438 2.1 1 93.44 238 ILE B N 1
ATOM 5330 C CA . ILE B 1 238 ? 4.012 -12.789 2.381 1 93.44 238 ILE B CA 1
ATOM 5331 C C . ILE B 1 238 ? 4.965 -13 1.205 1 93.44 238 ILE B C 1
ATOM 5333 O O . ILE B 1 238 ? 5.566 -12.039 0.709 1 93.44 238 ILE B O 1
ATOM 5337 N N . ALA B 1 239 ? 5.109 -14.25 0.738 1 91.56 239 ALA B N 1
ATOM 5338 C CA . ALA B 1 239 ? 6.066 -14.547 -0.322 1 91.56 239 ALA B CA 1
ATOM 5339 C C . ALA B 1 239 ? 5.648 -13.898 -1.64 1 91.56 239 ALA B C 1
ATOM 5341 O O . ALA B 1 239 ? 6.477 -13.312 -2.34 1 91.56 239 ALA B O 1
ATOM 5342 N N . THR B 1 240 ? 4.387 -13.953 -1.943 1 93.31 240 THR B N 1
ATOM 5343 C CA . THR B 1 240 ? 3.928 -13.422 -3.225 1 93.31 240 THR B CA 1
ATOM 5344 C C . THR B 1 240 ? 3.992 -11.898 -3.236 1 93.31 240 THR B C 1
ATOM 5346 O O . THR B 1 240 ? 4.461 -11.297 -4.207 1 93.31 240 THR B O 1
ATOM 5349 N N . VAL B 1 241 ? 3.543 -11.297 -2.176 1 92.75 241 VAL B N 1
ATOM 5350 C CA . VAL B 1 241 ? 3.529 -9.844 -2.129 1 92.75 241 VAL B CA 1
ATOM 5351 C C . VAL B 1 241 ? 4.961 -9.305 -2.152 1 92.75 241 VAL B C 1
ATOM 5353 O O . VAL B 1 241 ? 5.266 -8.367 -2.887 1 92.75 241 VAL B O 1
ATOM 5356 N N . TYR B 1 242 ? 5.805 -9.922 -1.401 1 92.31 242 TYR B N 1
ATOM 5357 C CA . TYR B 1 242 ? 7.191 -9.477 -1.394 1 92.31 242 TYR B CA 1
ATOM 5358 C C . TYR B 1 242 ? 7.836 -9.68 -2.76 1 92.31 242 TYR B C 1
ATOM 5360 O O . TYR B 1 242 ? 8.617 -8.844 -3.215 1 92.31 242 TYR B O 1
ATOM 5368 N N . SER B 1 243 ? 7.543 -10.766 -3.348 1 91.38 243 SER B N 1
ATOM 5369 C CA . SER B 1 243 ? 8.117 -11.055 -4.656 1 91.38 243 SER B CA 1
ATOM 5370 C C . SER B 1 243 ? 7.676 -10.031 -5.695 1 91.38 243 SER B C 1
ATOM 5372 O O . SER B 1 243 ? 8.492 -9.539 -6.477 1 91.38 243 SER B O 1
ATOM 5374 N N . PHE B 1 244 ? 6.441 -9.648 -5.68 1 91.38 244 PHE B N 1
ATOM 5375 C CA . PHE B 1 244 ? 5.93 -8.703 -6.668 1 91.38 244 PHE B CA 1
ATOM 5376 C C . PHE B 1 244 ? 6.367 -7.281 -6.336 1 91.38 244 PHE B C 1
ATOM 5378 O O . PHE B 1 244 ? 6.469 -6.434 -7.227 1 91.38 244 PHE B O 1
ATOM 5385 N N . CYS B 1 245 ? 6.598 -7.012 -5.102 1 89.56 245 CYS B N 1
ATOM 5386 C CA . CYS B 1 245 ? 7.074 -5.695 -4.703 1 89.56 245 CYS B CA 1
ATOM 5387 C C . CYS B 1 245 ? 8.531 -5.496 -5.098 1 89.56 245 CYS B C 1
ATOM 5389 O O . CYS B 1 245 ? 9 -4.363 -5.227 1 89.56 245 CYS B O 1
ATOM 5391 N N . ASN B 1 246 ? 9.273 -6.578 -5.293 1 88.19 246 ASN B N 1
ATOM 5392 C CA . ASN B 1 246 ? 10.695 -6.48 -5.602 1 88.19 246 ASN B CA 1
ATOM 5393 C C . ASN B 1 246 ? 11.039 -7.191 -6.91 1 88.19 246 ASN B C 1
ATOM 5395 O O . ASN B 1 246 ? 12.023 -7.922 -6.984 1 88.19 246 ASN B O 1
ATOM 5399 N N . LEU B 1 247 ? 10.328 -6.902 -7.879 1 84.75 247 LEU B N 1
ATOM 5400 C CA . LEU B 1 247 ? 10.547 -7.5 -9.195 1 84.75 247 LEU B CA 1
ATOM 5401 C C . LEU B 1 247 ? 11.797 -6.93 -9.852 1 84.75 247 LEU B C 1
ATOM 5403 O O . LEU B 1 247 ? 12.406 -7.578 -10.711 1 84.75 247 LEU B O 1
ATOM 5407 N N . GLN B 1 248 ? 12.164 -5.715 -9.43 1 76.25 248 GLN B N 1
ATOM 5408 C CA . GLN B 1 248 ? 13.289 -5.035 -10.07 1 76.25 248 GLN B CA 1
ATOM 5409 C C . GLN B 1 248 ? 14.617 -5.57 -9.562 1 76.25 248 GLN B C 1
ATOM 5411 O O . GLN B 1 248 ? 15.664 -5.348 -10.18 1 76.25 248 GLN B O 1
ATOM 5416 N N . ASP B 1 249 ? 14.562 -6.215 -8.461 1 72.19 249 ASP B N 1
ATOM 5417 C CA . ASP B 1 249 ? 15.789 -6.711 -7.852 1 72.19 249 ASP B CA 1
ATOM 5418 C C . ASP B 1 249 ? 16.25 -8 -8.531 1 72.19 249 ASP B C 1
ATOM 5420 O O . ASP B 1 249 ? 15.68 -9.062 -8.305 1 72.19 249 ASP B O 1
ATOM 5424 N N . LEU B 1 250 ? 17.203 -7.863 -9.352 1 68.62 250 LEU B N 1
ATOM 5425 C CA . LEU B 1 250 ? 17.719 -9.008 -10.078 1 68.62 250 LEU B CA 1
ATOM 5426 C C . LEU B 1 250 ? 18.906 -9.641 -9.336 1 68.62 250 LEU B C 1
ATOM 5428 O O . LEU B 1 250 ? 19.625 -10.469 -9.891 1 68.62 250 LEU B O 1
ATOM 5432 N N . SER B 1 251 ? 19 -9.148 -8.016 1 63.88 251 SER B N 1
ATOM 5433 C CA . SER B 1 251 ? 20.125 -9.68 -7.25 1 63.88 251 SER B CA 1
ATOM 5434 C C . SER B 1 251 ? 19.859 -11.109 -6.805 1 63.88 251 SER B C 1
ATOM 5436 O O . SER B 1 251 ? 18.703 -11.523 -6.668 1 63.88 251 SER B O 1
ATOM 5438 N N . TRP B 1 252 ? 20.844 -11.898 -6.977 1 57.66 252 TRP B N 1
ATOM 5439 C CA . TRP B 1 252 ? 20.719 -13.312 -6.645 1 57.66 252 TRP B CA 1
ATOM 5440 C C . TRP B 1 252 ? 20.422 -13.508 -5.164 1 57.66 252 TRP B C 1
ATOM 5442 O O . TRP B 1 252 ? 20.078 -14.609 -4.73 1 57.66 252 TRP B O 1
ATOM 5452 N N . GLY B 1 253 ? 20.125 -12.297 -4.516 1 51.78 253 GLY B N 1
ATOM 5453 C CA . GLY B 1 253 ? 19.703 -12.414 -3.123 1 51.78 253 GLY B CA 1
ATOM 5454 C C . GLY B 1 253 ? 20.75 -13.086 -2.252 1 51.78 253 GLY B C 1
ATOM 5455 O O . GLY B 1 253 ? 20.562 -13.227 -1.042 1 51.78 253 GLY B O 1
ATOM 5456 N N . THR B 1 254 ? 21.625 -14.008 -2.82 1 45.75 254 THR B N 1
ATOM 5457 C CA . THR B 1 254 ? 22.594 -14.727 -1.992 1 45.75 254 THR B CA 1
ATOM 5458 C C . THR B 1 254 ? 23.688 -13.797 -1.502 1 45.75 254 THR B C 1
ATOM 5460 O O . THR B 1 254 ? 24 -12.797 -2.154 1 45.75 254 THR B O 1
ATOM 5463 N N . LYS B 1 255 ? 24.234 -13.891 -0.405 1 43.72 255 LYS B N 1
ATOM 5464 C CA . LYS B 1 255 ? 25.328 -13.258 0.331 1 43.72 255 LYS B CA 1
ATOM 5465 C C . LYS B 1 255 ? 26.562 -13.102 -0.545 1 43.72 255 LYS B C 1
ATOM 5467 O O . LYS B 1 255 ? 26.953 -14.039 -1.244 1 43.72 255 LYS B O 1
ATOM 5472 N N . GLY B 1 256 ? 27.188 -11.789 -0.816 1 43.38 256 GLY B N 1
ATOM 5473 C CA . GLY B 1 256 ? 28.578 -11.555 -1.136 1 43.38 256 GLY B CA 1
ATOM 5474 C C . GLY B 1 256 ? 28.797 -11.047 -2.551 1 43.38 256 GLY B C 1
ATOM 5475 O O . GLY B 1 256 ? 29.922 -10.75 -2.947 1 43.38 256 GLY B O 1
ATOM 5476 N N . LEU B 1 257 ? 27.938 -11.281 -3.469 1 41.22 257 LEU B N 1
ATOM 5477 C CA . LEU B 1 257 ? 28.406 -10.891 -4.793 1 41.22 257 LEU B CA 1
ATOM 5478 C C . LEU B 1 257 ? 28.109 -9.43 -5.074 1 41.22 257 LEU B C 1
ATOM 5480 O O . LEU B 1 257 ? 27.031 -9.102 -5.586 1 41.22 257 LEU B O 1
ATOM 5484 N N . HIS B 1 258 ? 28.391 -8.5 -4.199 1 42.44 258 HIS B N 1
ATOM 5485 C CA . HIS B 1 258 ? 28.234 -7.07 -4.457 1 42.44 258 HIS B CA 1
ATOM 5486 C C . HIS B 1 258 ? 28.938 -6.668 -5.754 1 42.44 258 HIS B C 1
ATOM 5488 O O . HIS B 1 258 ? 29.656 -7.465 -6.352 1 42.44 258 HIS B O 1
ATOM 5494 N N . ASP B 1 259 ? 29.297 -5.188 -5.871 1 42.94 259 ASP B N 1
ATOM 5495 C CA . ASP B 1 259 ? 29.766 -4.336 -6.961 1 42.94 259 ASP B CA 1
ATOM 5496 C C . ASP B 1 259 ? 31.031 -4.918 -7.602 1 42.94 259 ASP B C 1
ATOM 5498 O O . ASP B 1 259 ? 31.875 -5.488 -6.914 1 42.94 259 ASP B O 1
ATOM 5502 N N . ASP B 1 260 ? 31.016 -5.105 -8.828 1 40.25 260 ASP B N 1
ATOM 5503 C CA . ASP B 1 260 ? 32.188 -5.461 -9.648 1 40.25 260 ASP B CA 1
ATOM 5504 C C . ASP B 1 260 ? 33.344 -4.539 -9.375 1 40.25 260 ASP B C 1
ATOM 5506 O O . ASP B 1 260 ? 33.281 -3.328 -9.594 1 40.25 260 ASP B O 1
ATOM 5510 N N . PRO B 1 261 ? 34.281 -4.785 -8.539 1 40.66 261 PRO B N 1
ATOM 5511 C CA . PRO B 1 261 ? 35.562 -4.086 -8.359 1 40.66 261 PRO B CA 1
ATOM 5512 C C . PRO B 1 261 ? 36.25 -3.748 -9.688 1 40.66 261 PRO B C 1
ATOM 5514 O O . PRO B 1 261 ? 37.25 -3.057 -9.695 1 40.66 261 PRO B O 1
ATOM 5517 N N . LEU B 1 262 ? 35.781 -4.324 -10.727 1 39.69 262 LEU B N 1
ATOM 5518 C CA . LEU B 1 262 ? 36.625 -4.172 -11.906 1 39.69 262 LEU B CA 1
ATOM 5519 C C . LEU B 1 262 ? 36.75 -2.707 -12.297 1 39.69 262 LEU B C 1
ATOM 5521 O O . LEU B 1 262 ? 37.781 -2.297 -12.859 1 39.69 262 LEU B O 1
ATOM 5525 N N . LEU B 1 263 ? 35.719 -1.815 -12.172 1 40.97 263 LEU B N 1
ATOM 5526 C CA . LEU B 1 263 ? 35.906 -0.505 -12.789 1 40.97 263 LEU B CA 1
ATOM 5527 C C . LEU B 1 263 ? 36.875 0.343 -11.977 1 40.97 263 LEU B C 1
ATOM 5529 O O . LEU B 1 263 ? 37.344 1.387 -12.453 1 40.97 263 LEU B O 1
ATOM 5533 N N . LEU B 1 264 ? 37 0.048 -10.727 1 41.47 264 LEU B N 1
ATOM 5534 C CA . LEU B 1 264 ? 37.938 0.886 -9.961 1 41.47 264 LEU B CA 1
ATOM 5535 C C . LEU B 1 264 ? 39.375 0.61 -10.359 1 41.47 264 LEU B C 1
ATOM 5537 O O . LEU B 1 264 ? 40.281 1.326 -9.938 1 41.47 264 LEU B O 1
ATOM 5541 N N . SER B 1 265 ? 39.656 -0.564 -10.914 1 40.84 265 SER B N 1
ATOM 5542 C CA . SER B 1 265 ? 41.094 -0.741 -11.07 1 40.84 265 SER B CA 1
ATOM 5543 C C . SER B 1 265 ? 41.625 0.132 -12.195 1 40.84 265 SER B C 1
ATOM 5545 O O . SER B 1 265 ? 41.625 -0.271 -13.359 1 40.84 265 SER B O 1
ATOM 5547 N N . LEU B 1 266 ? 41.344 1.359 -12.344 1 40.66 266 LEU B N 1
ATOM 5548 C CA . LEU B 1 266 ? 42.25 2.152 -13.18 1 40.66 266 LEU B CA 1
ATOM 5549 C C . LEU B 1 266 ? 43.688 1.77 -12.938 1 40.66 266 LEU B C 1
ATOM 5551 O O . LEU B 1 266 ? 44.188 1.864 -11.812 1 40.66 266 LEU B O 1
ATOM 5555 N N . ASP B 1 267 ? 44.219 0.815 -13.609 1 41.28 267 ASP B N 1
ATOM 5556 C CA . ASP B 1 267 ? 45.656 0.598 -13.695 1 41.28 267 ASP B CA 1
ATOM 5557 C C . ASP B 1 267 ? 46.375 1.92 -13.875 1 41.28 267 ASP B C 1
ATOM 5559 O O . ASP B 1 267 ? 46.094 2.689 -14.789 1 41.28 267 ASP B O 1
ATOM 5563 N N . ASP B 1 268 ? 46.938 2.631 -12.922 1 42 268 ASP B N 1
ATOM 5564 C CA . ASP B 1 268 ? 47.906 3.709 -12.773 1 42 268 ASP B CA 1
ATOM 5565 C C . ASP B 1 268 ? 48.969 3.641 -13.875 1 42 268 ASP B C 1
ATOM 5567 O O . ASP B 1 268 ? 49.844 4.508 -13.953 1 42 268 ASP B O 1
ATOM 5571 N N . THR B 1 269 ? 49.25 2.479 -14.445 1 45.59 269 THR B N 1
ATOM 5572 C CA . THR B 1 269 ? 50.5 2.494 -15.219 1 45.59 269 THR B CA 1
ATOM 5573 C C . THR B 1 269 ? 50.344 3.309 -16.5 1 45.59 269 THR B C 1
ATOM 5575 O O . THR B 1 269 ? 50.375 2.758 -17.594 1 45.59 269 THR B O 1
ATOM 5578 N N . GLU B 1 270 ? 49.438 4.164 -16.672 1 46.06 270 GLU B N 1
ATOM 5579 C CA . GLU B 1 270 ? 49.375 4.766 -18 1 46.06 270 GLU B CA 1
ATOM 5580 C C . GLU B 1 270 ? 50.562 5.707 -18.203 1 46.06 270 GLU B C 1
ATOM 5582 O O . GLU B 1 270 ? 50.656 6.746 -17.547 1 46.06 270 GLU B O 1
ATOM 5587 N N . LYS B 1 271 ? 51.812 5.227 -18.562 1 48.31 271 LYS B N 1
ATOM 5588 C CA . LYS B 1 271 ? 53 5.977 -18.953 1 48.31 271 LYS B CA 1
ATOM 5589 C C . LYS B 1 271 ? 52.719 6.891 -20.141 1 48.31 271 LYS B C 1
ATOM 5591 O O . LYS B 1 271 ? 53.625 7.57 -20.641 1 48.31 271 LYS B O 1
ATOM 5596 N N . GLY B 1 272 ? 51.562 7.16 -20.641 1 49.91 272 GLY B N 1
ATOM 5597 C CA . GLY B 1 272 ? 51.625 7.961 -21.844 1 49.91 272 GLY B CA 1
ATOM 5598 C C . GLY B 1 272 ? 51.719 9.453 -21.578 1 49.91 272 GLY B C 1
ATOM 5599 O O . GLY B 1 272 ? 51.812 9.875 -20.422 1 49.91 272 GLY B O 1
ATOM 5600 N N . ASP B 1 273 ? 51.719 10.32 -22.641 1 56.47 273 ASP B N 1
ATOM 5601 C CA . ASP B 1 273 ? 51.781 11.781 -22.672 1 56.47 273 ASP B CA 1
ATOM 5602 C C . ASP B 1 273 ? 50.594 12.391 -21.922 1 56.47 273 ASP B C 1
ATOM 5604 O O . ASP B 1 273 ? 49.531 11.797 -21.844 1 56.47 273 ASP B O 1
ATOM 5608 N N . PHE B 1 274 ? 50.969 13.312 -21.109 1 55.31 274 PHE B N 1
ATOM 5609 C CA . PHE B 1 274 ? 50.062 13.977 -20.188 1 55.31 274 PHE B CA 1
ATOM 5610 C C . PHE B 1 274 ? 48.75 14.32 -20.859 1 55.31 274 PHE B C 1
ATOM 5612 O O . PHE B 1 274 ? 47.656 14.109 -20.281 1 55.31 274 PHE B O 1
ATOM 5619 N N . LYS B 1 275 ? 48.875 14.875 -22.078 1 58.97 275 LYS B N 1
ATOM 5620 C CA . LYS B 1 275 ? 47.656 15.289 -22.781 1 58.97 275 LYS B CA 1
ATOM 5621 C C . LYS B 1 275 ? 46.812 14.086 -23.125 1 58.97 275 LYS B C 1
ATOM 5623 O O . LYS B 1 275 ? 45.562 14.156 -23.047 1 58.97 275 LYS B O 1
ATOM 5628 N N . ASP B 1 276 ? 47.469 13.148 -23.484 1 61.69 276 ASP B N 1
ATOM 5629 C CA . ASP B 1 276 ? 46.75 11.93 -23.844 1 61.69 276 ASP B CA 1
ATOM 5630 C C . ASP B 1 276 ? 46.094 11.273 -22.625 1 61.69 276 ASP B C 1
ATOM 5632 O O . ASP B 1 276 ? 45 10.711 -22.703 1 61.69 276 ASP B O 1
ATOM 5636 N N . VAL B 1 277 ? 46.688 11.539 -21.531 1 61.53 277 VAL B N 1
ATOM 5637 C CA . VAL B 1 277 ? 46.188 10.961 -20.297 1 61.53 277 VAL B CA 1
ATOM 5638 C C . VAL B 1 277 ? 44.906 11.719 -19.859 1 61.53 277 VAL B C 1
ATOM 5640 O O . VAL B 1 277 ? 43.938 11.102 -19.406 1 61.53 277 VAL B O 1
ATOM 5643 N N . ILE B 1 278 ? 45.031 13.031 -20.125 1 61.44 278 ILE B N 1
ATOM 5644 C CA . ILE B 1 278 ? 43.875 13.828 -19.75 1 61.44 278 ILE B CA 1
ATOM 5645 C C . ILE B 1 278 ? 42.719 13.516 -20.688 1 61.44 278 ILE B C 1
ATOM 5647 O O . ILE B 1 278 ? 41.562 13.414 -20.234 1 61.44 278 ILE B O 1
ATOM 5651 N N . ALA B 1 279 ? 43.094 13.367 -21.922 1 70.56 279 ALA B N 1
ATOM 5652 C CA . ALA B 1 279 ? 42.031 13.055 -22.906 1 70.56 279 ALA B CA 1
ATOM 5653 C C . ALA B 1 279 ? 41.438 11.688 -22.625 1 70.56 279 ALA B C 1
ATOM 5655 O O . ALA B 1 279 ? 40.219 11.508 -22.75 1 70.56 279 ALA B O 1
ATOM 5656 N N . LYS B 1 280 ? 42.188 10.867 -22.266 1 68.06 280 LYS B N 1
ATOM 5657 C CA . LYS B 1 280 ? 41.688 9.523 -21.938 1 68.06 280 LYS B CA 1
ATOM 5658 C C . LYS B 1 280 ? 40.875 9.531 -20.656 1 68.06 280 LYS B C 1
ATOM 5660 O O . LYS B 1 280 ? 39.844 8.844 -20.562 1 68.06 280 LYS B O 1
ATOM 5665 N N . ARG B 1 281 ? 41.219 10.375 -19.781 1 63.78 281 ARG B N 1
ATOM 5666 C CA . ARG B 1 281 ? 40.469 10.477 -18.531 1 63.78 281 ARG B CA 1
ATOM 5667 C C . ARG B 1 281 ? 39.094 11.109 -18.766 1 63.78 281 ARG B C 1
ATOM 5669 O O . ARG B 1 281 ? 38.094 10.688 -18.172 1 63.78 281 ARG B O 1
ATOM 5676 N N . ARG B 1 282 ? 39.219 12.094 -19.625 1 67.81 282 ARG B N 1
ATOM 5677 C CA . ARG B 1 282 ? 37.938 12.742 -19.938 1 67.81 282 ARG B CA 1
ATOM 5678 C C . ARG B 1 282 ? 37.031 11.789 -20.688 1 67.81 282 ARG B C 1
ATOM 5680 O O . ARG B 1 282 ? 35.812 11.773 -20.453 1 67.81 282 ARG B O 1
ATOM 5687 N N . ALA B 1 283 ? 37.594 11.117 -21.562 1 73.25 283 ALA B N 1
ATOM 5688 C CA . ALA B 1 283 ? 36.812 10.148 -22.312 1 73.25 283 ALA B CA 1
ATOM 5689 C C . ALA B 1 283 ? 36.281 9.055 -21.391 1 73.25 283 ALA B C 1
ATOM 5691 O O . ALA B 1 283 ? 35.125 8.617 -21.531 1 73.25 283 ALA B O 1
ATOM 5692 N N . MET B 1 284 ? 37.031 8.734 -20.469 1 72.5 284 MET B N 1
ATOM 5693 C CA . MET B 1 284 ? 36.625 7.703 -19.531 1 72.5 284 MET B CA 1
ATOM 5694 C C . MET B 1 284 ? 35.531 8.227 -18.594 1 72.5 284 MET B C 1
ATOM 5696 O O . MET B 1 284 ? 34.594 7.5 -18.219 1 72.5 284 MET B O 1
ATOM 5700 N N . GLU B 1 285 ? 35.688 9.438 -18.266 1 72.19 285 GLU B N 1
ATOM 5701 C CA . GLU B 1 285 ? 34.656 10.039 -17.422 1 72.19 285 GLU B CA 1
ATOM 5702 C C . GLU B 1 285 ? 33.344 10.188 -18.172 1 72.19 285 GLU B C 1
ATOM 5704 O O . GLU B 1 285 ? 32.281 9.992 -17.594 1 72.19 285 GLU B O 1
ATOM 5709 N N . GLU B 1 286 ? 33.531 10.539 -19.391 1 74.5 286 GLU B N 1
ATOM 5710 C CA . GLU B 1 286 ? 32.312 10.656 -20.203 1 74.5 286 GLU B CA 1
ATOM 5711 C C . GLU B 1 286 ? 31.672 9.289 -20.391 1 74.5 286 GLU B C 1
ATOM 5713 O O . GLU B 1 286 ? 30.438 9.18 -20.375 1 74.5 286 GLU B O 1
ATOM 5718 N N . CYS B 1 287 ? 32.469 8.344 -20.625 1 69.38 287 CYS B N 1
ATOM 5719 C CA . CYS B 1 287 ? 31.953 6.988 -20.75 1 69.38 287 CYS B CA 1
ATOM 5720 C C . CYS B 1 287 ? 31.281 6.535 -19.453 1 69.38 287 CYS B C 1
ATOM 5722 O O . CYS B 1 287 ? 30.219 5.914 -19.469 1 69.38 287 CYS B O 1
ATOM 5724 N N . ARG B 1 288 ? 31.859 6.918 -18.375 1 71.06 288 ARG B N 1
ATOM 5725 C CA . ARG B 1 288 ? 31.281 6.574 -17.078 1 71.06 288 ARG B CA 1
ATOM 5726 C C . ARG B 1 288 ? 29.969 7.309 -16.844 1 71.06 288 ARG B C 1
ATOM 5728 O O . ARG B 1 288 ? 29.031 6.746 -16.281 1 71.06 288 ARG B O 1
ATOM 5735 N N . ARG B 1 289 ? 30 8.516 -17.297 1 73.94 289 ARG B N 1
ATOM 5736 C CA . ARG B 1 289 ? 28.781 9.289 -17.156 1 73.94 289 ARG B CA 1
ATOM 5737 C C . ARG B 1 289 ? 27.656 8.688 -18 1 73.94 289 ARG B C 1
ATOM 5739 O O . ARG B 1 289 ? 26.516 8.602 -17.562 1 73.94 289 ARG B O 1
ATOM 5746 N N . GLU B 1 290 ? 28 8.336 -19.172 1 73.31 290 GLU B N 1
ATOM 5747 C CA . GLU B 1 290 ? 27 7.719 -20.047 1 73.31 290 GLU B CA 1
ATOM 5748 C C . GLU B 1 290 ? 26.531 6.383 -19.484 1 73.31 290 GLU B C 1
ATOM 5750 O O . GLU B 1 290 ? 25.344 6.059 -19.547 1 73.31 290 GLU B O 1
ATOM 5755 N N . GLU B 1 291 ? 27.391 5.664 -18.969 1 73.81 291 GLU B N 1
ATOM 5756 C CA . GLU B 1 291 ? 27.031 4.379 -18.375 1 73.81 291 GLU B CA 1
ATOM 5757 C C . GLU B 1 291 ? 26.156 4.566 -17.141 1 73.81 291 GLU B C 1
ATOM 5759 O O . GLU B 1 291 ? 25.234 3.793 -16.891 1 73.81 291 GLU B O 1
ATOM 5764 N N . LYS B 1 292 ? 26.5 5.555 -16.422 1 74 292 LYS B N 1
ATOM 5765 C CA . LYS B 1 292 ? 25.688 5.852 -15.242 1 74 292 LYS B CA 1
ATOM 5766 C C . LYS B 1 292 ? 24.281 6.293 -15.641 1 74 292 LYS B C 1
ATOM 5768 O O . LYS B 1 292 ? 23.297 5.922 -14.992 1 74 292 LYS B O 1
ATOM 5773 N N . GLU B 1 293 ? 24.312 7.027 -16.703 1 76.06 293 GLU B N 1
ATOM 5774 C CA . GLU B 1 293 ? 23 7.477 -17.188 1 76.06 293 GLU B CA 1
ATOM 5775 C C . GLU B 1 293 ? 22.188 6.309 -17.719 1 76.06 293 GLU B C 1
ATOM 5777 O O . GLU B 1 293 ? 20.969 6.238 -17.5 1 76.06 293 GLU B O 1
ATOM 5782 N N . ARG B 1 294 ? 22.781 5.48 -18.422 1 74.12 294 ARG B N 1
ATOM 5783 C CA . ARG B 1 294 ? 22.078 4.297 -18.922 1 74.12 294 ARG B CA 1
ATOM 5784 C C . ARG B 1 294 ? 21.625 3.41 -17.781 1 74.12 294 ARG B C 1
ATOM 5786 O O . ARG B 1 294 ? 20.516 2.869 -17.812 1 74.12 294 ARG B O 1
ATOM 5793 N N . ALA B 1 295 ? 22.438 3.342 -16.844 1 73.5 295 ALA B N 1
ATOM 5794 C CA . ALA B 1 295 ? 22.094 2.539 -15.672 1 73.5 295 ALA B CA 1
ATOM 5795 C C . ALA B 1 295 ? 20.938 3.164 -14.898 1 73.5 295 ALA B C 1
ATOM 5797 O O . ALA B 1 295 ? 20.047 2.453 -14.414 1 73.5 295 ALA B O 1
ATOM 5798 N N . GLU B 1 296 ? 20.969 4.41 -14.867 1 75.69 296 GLU B N 1
ATOM 5799 C CA . GLU B 1 296 ? 19.891 5.113 -14.18 1 75.69 296 GLU B CA 1
ATOM 5800 C C . GLU B 1 296 ? 18.578 5.004 -14.945 1 75.69 296 GLU B C 1
ATOM 5802 O O . GLU B 1 296 ? 17.5 4.844 -14.344 1 75.69 296 GLU B O 1
ATOM 5807 N N . ASN B 1 297 ? 18.703 5.066 -16.188 1 76.88 297 ASN B N 1
ATOM 5808 C CA . ASN B 1 297 ? 17.5 4.926 -17 1 76.88 297 ASN B CA 1
ATOM 5809 C C . ASN B 1 297 ? 16.938 3.51 -16.938 1 76.88 297 ASN B C 1
ATOM 5811 O O . ASN B 1 297 ? 15.727 3.32 -16.922 1 76.88 297 ASN B O 1
ATOM 5815 N N . ARG B 1 298 ? 17.812 2.621 -16.953 1 76.25 298 ARG B N 1
ATOM 5816 C CA . ARG B 1 298 ? 17.375 1.236 -16.812 1 76.25 298 ARG B CA 1
ATOM 5817 C C . ARG B 1 298 ? 16.703 1.011 -15.453 1 76.25 298 ARG B C 1
ATOM 5819 O O . ARG B 1 298 ? 15.695 0.31 -15.359 1 76.25 298 ARG B O 1
ATOM 5826 N N . LYS B 1 299 ? 17.266 1.591 -14.508 1 76 299 LYS B N 1
ATOM 5827 C CA . LYS B 1 299 ? 16.688 1.48 -13.172 1 76 299 LYS B CA 1
ATOM 5828 C C . LYS B 1 299 ? 15.289 2.102 -13.117 1 76 299 LYS B C 1
ATOM 5830 O O . LYS B 1 299 ? 14.375 1.544 -12.508 1 76 299 LYS B O 1
ATOM 5835 N N . LYS B 1 300 ? 15.219 3.178 -13.836 1 77.12 300 LYS B N 1
ATOM 5836 C CA . LYS B 1 300 ? 13.93 3.85 -13.906 1 77.12 300 LYS B CA 1
ATOM 5837 C C . LYS B 1 300 ? 12.891 2.977 -14.609 1 77.12 300 LYS B C 1
ATOM 5839 O O . LYS B 1 300 ? 11.75 2.865 -14.156 1 77.12 300 LYS B O 1
ATOM 5844 N N . SER B 1 301 ? 13.258 2.436 -15.625 1 79.38 301 SER B N 1
ATOM 5845 C CA . SER B 1 301 ? 12.336 1.607 -16.391 1 79.38 301 SER B CA 1
ATOM 5846 C C . SER B 1 301 ? 11.938 0.356 -15.617 1 79.38 301 SER B C 1
ATOM 5848 O O . SER B 1 301 ? 10.781 -0.058 -15.648 1 79.38 301 SER B O 1
ATOM 5850 N N . PHE B 1 302 ? 12.828 -0.187 -14.891 1 80.75 302 PHE B N 1
ATOM 5851 C CA . PHE B 1 302 ? 12.539 -1.394 -14.125 1 80.75 302 PHE B CA 1
ATOM 5852 C C . PHE B 1 302 ? 11.641 -1.078 -12.938 1 80.75 302 PHE B C 1
ATOM 5854 O O . PHE B 1 302 ? 10.766 -1.872 -12.586 1 80.75 302 PHE B O 1
ATOM 5861 N N . GLU B 1 303 ? 11.852 0.039 -12.398 1 81.81 303 GLU B N 1
ATOM 5862 C CA . GLU B 1 303 ? 11.008 0.431 -11.273 1 81.81 303 GLU B CA 1
ATOM 5863 C C . GLU B 1 303 ? 9.578 0.707 -11.734 1 81.81 303 GLU B C 1
ATOM 5865 O O . GLU B 1 303 ? 8.617 0.353 -11.039 1 81.81 303 GLU B O 1
ATOM 5870 N N . ALA B 1 304 ? 9.555 1.327 -12.875 1 82.69 304 ALA B N 1
ATOM 5871 C CA . ALA B 1 304 ? 8.227 1.592 -13.422 1 82.69 304 ALA B CA 1
ATOM 5872 C C . ALA B 1 304 ? 7.523 0.293 -13.805 1 82.69 304 ALA B C 1
ATOM 5874 O O . ALA B 1 304 ? 6.316 0.144 -13.594 1 82.69 304 ALA B O 1
ATOM 5875 N N . PHE B 1 305 ? 8.25 -0.582 -14.367 1 85.5 305 PHE B N 1
ATOM 5876 C CA . PHE B 1 305 ? 7.711 -1.883 -14.75 1 85.5 305 PHE B CA 1
ATOM 5877 C C . PHE B 1 305 ? 7.207 -2.637 -13.523 1 85.5 305 PHE B C 1
ATOM 5879 O O . PHE B 1 305 ? 6.109 -3.193 -13.539 1 85.5 305 PHE B O 1
ATOM 5886 N N . ARG B 1 306 ? 7.977 -2.625 -12.508 1 86.75 306 ARG B N 1
ATOM 5887 C CA . ARG B 1 306 ? 7.594 -3.289 -11.266 1 86.75 306 ARG B CA 1
ATOM 5888 C C . ARG B 1 306 ? 6.312 -2.693 -10.695 1 86.75 306 ARG B C 1
ATOM 5890 O O . ARG B 1 306 ? 5.414 -3.426 -10.273 1 86.75 306 ARG B O 1
ATOM 5897 N N . THR B 1 307 ? 6.23 -1.395 -10.703 1 86.81 307 THR B N 1
ATOM 5898 C CA . THR B 1 307 ? 5.074 -0.719 -10.117 1 86.81 307 THR B CA 1
ATOM 5899 C C . THR B 1 307 ? 3.814 -1.019 -10.93 1 86.81 307 THR B C 1
ATOM 5901 O O . THR B 1 307 ? 2.748 -1.259 -10.359 1 86.81 307 THR B O 1
ATOM 5904 N N . ASN B 1 308 ? 3.949 -1.069 -12.203 1 87.75 308 ASN B N 1
ATOM 5905 C CA . ASN B 1 308 ? 2.787 -1.348 -13.039 1 87.75 308 ASN B CA 1
ATOM 5906 C C . ASN B 1 308 ? 2.297 -2.781 -12.859 1 87.75 308 ASN B C 1
ATOM 5908 O O . ASN B 1 308 ? 1.092 -3.029 -12.805 1 87.75 308 ASN B O 1
ATOM 5912 N N . ILE B 1 309 ? 3.184 -3.689 -12.773 1 90.31 309 ILE B N 1
ATOM 5913 C CA . ILE B 1 309 ? 2.803 -5.086 -12.594 1 90.31 309 ILE B CA 1
ATOM 5914 C C . ILE B 1 309 ? 2.189 -5.285 -11.211 1 90.31 309 ILE B C 1
ATOM 5916 O O . ILE B 1 309 ? 1.202 -6.008 -11.062 1 90.31 309 ILE B O 1
ATOM 5920 N N . LEU B 1 310 ? 2.793 -4.637 -10.25 1 91.19 310 LEU B N 1
ATOM 5921 C CA . LEU B 1 310 ? 2.271 -4.742 -8.891 1 91.19 310 LEU B CA 1
ATOM 5922 C C . LEU B 1 310 ? 0.863 -4.16 -8.805 1 91.19 310 LEU B C 1
ATOM 5924 O O . LEU B 1 310 ? -0.023 -4.762 -8.195 1 91.19 310 LEU B O 1
ATOM 5928 N N . LEU B 1 311 ? 0.66 -3.047 -9.43 1 89.88 311 LEU B N 1
ATOM 5929 C CA . LEU B 1 311 ? -0.653 -2.412 -9.406 1 89.88 311 LEU B CA 1
ATOM 5930 C C . LEU B 1 311 ? -1.683 -3.27 -10.141 1 89.88 311 LEU B C 1
ATOM 5932 O O . LEU B 1 311 ? -2.803 -3.449 -9.656 1 89.88 311 LEU B O 1
ATOM 5936 N N . THR B 1 312 ? -1.301 -3.768 -11.242 1 91.62 312 THR B N 1
ATOM 5937 C CA . THR B 1 312 ? -2.221 -4.609 -12 1 91.62 312 THR B CA 1
ATOM 5938 C C . THR B 1 312 ? -2.576 -5.867 -11.219 1 91.62 312 THR B C 1
ATOM 5940 O O . THR B 1 312 ? -3.74 -6.27 -11.172 1 91.62 312 THR B O 1
ATOM 5943 N N . TRP B 1 313 ? -1.59 -6.48 -10.648 1 93.75 313 TRP B N 1
ATOM 5944 C CA . TRP B 1 313 ? -1.809 -7.691 -9.859 1 93.75 313 TRP B CA 1
ATOM 5945 C C . TRP B 1 313 ? -2.66 -7.398 -8.633 1 93.75 313 TRP B C 1
ATOM 5947 O O . TRP B 1 313 ? -3.635 -8.102 -8.359 1 93.75 313 TRP B O 1
ATOM 5957 N N . ALA B 1 314 ? -2.334 -6.359 -7.887 1 91.5 314 ALA B N 1
ATOM 5958 C CA . ALA B 1 314 ? -3.051 -6.016 -6.66 1 91.5 314 ALA B CA 1
ATOM 5959 C C . ALA B 1 314 ? -4.492 -5.613 -6.961 1 91.5 314 ALA B C 1
ATOM 5961 O O . ALA B 1 314 ? -5.422 -6.07 -6.297 1 91.5 314 ALA B O 1
ATOM 5962 N N . PHE B 1 315 ? -4.703 -4.844 -8.023 1 90.44 315 PHE B N 1
ATOM 5963 C CA . PHE B 1 315 ? -6.039 -4.363 -8.352 1 90.44 315 PHE B CA 1
ATOM 5964 C C . PHE B 1 315 ? -6.887 -5.484 -8.945 1 90.44 315 PHE B C 1
ATOM 5966 O O . PHE B 1 315 ? -8.086 -5.566 -8.672 1 90.44 315 PHE B O 1
ATOM 5973 N N . SER B 1 316 ? -6.316 -6.293 -9.727 1 93.38 316 SER B N 1
ATOM 5974 C CA . SER B 1 316 ? -7.074 -7.418 -10.273 1 93.38 316 SER B CA 1
ATOM 5975 C C . SER B 1 316 ? -7.562 -8.344 -9.164 1 93.38 316 SER B C 1
ATOM 5977 O O . SER B 1 316 ? -8.711 -8.789 -9.18 1 93.38 316 SER B O 1
ATOM 5979 N N . ASN B 1 317 ? -6.707 -8.641 -8.234 1 94.62 317 ASN B N 1
ATOM 5980 C CA . ASN B 1 317 ? -7.105 -9.484 -7.113 1 94.62 317 ASN B CA 1
ATOM 5981 C C . ASN B 1 317 ? -8.156 -8.805 -6.238 1 94.62 317 ASN B C 1
ATOM 5983 O O . ASN B 1 317 ? -9.094 -9.445 -5.777 1 94.62 317 ASN B O 1
ATOM 5987 N N . LEU B 1 318 ? -7.988 -7.473 -6.035 1 89.5 318 LEU B N 1
ATOM 5988 C CA . LEU B 1 318 ? -8.945 -6.734 -5.219 1 89.5 318 LEU B CA 1
ATOM 5989 C C . LEU B 1 318 ? -10.305 -6.66 -5.91 1 89.5 318 LEU B C 1
ATOM 5991 O O . LEU B 1 318 ? -11.344 -6.859 -5.273 1 89.5 318 LEU B O 1
ATOM 5995 N N . ILE B 1 319 ? -10.289 -6.367 -7.184 1 87.75 319 ILE B N 1
ATOM 5996 C CA . ILE B 1 319 ? -11.523 -6.285 -7.945 1 87.75 319 ILE B CA 1
ATOM 5997 C C . ILE B 1 319 ? -12.211 -7.652 -7.973 1 87.75 319 ILE B C 1
ATOM 5999 O O . ILE B 1 319 ? -13.43 -7.746 -7.828 1 87.75 319 ILE B O 1
ATOM 6003 N N . PHE B 1 320 ? -11.453 -8.703 -8.125 1 93.12 320 PHE B N 1
ATOM 6004 C CA . PHE B 1 320 ? -12 -10.055 -8.125 1 93.12 320 PHE B CA 1
ATOM 6005 C C . PHE B 1 320 ? -12.641 -10.383 -6.789 1 93.12 320 PHE B C 1
ATOM 6007 O O . PHE B 1 320 ? -13.766 -10.891 -6.742 1 93.12 320 PHE B O 1
ATOM 6014 N N . ALA B 1 321 ? -12 -10.07 -5.703 1 90.25 321 ALA B N 1
ATOM 6015 C CA . ALA B 1 321 ? -12.531 -10.344 -4.371 1 90.25 321 ALA B CA 1
ATOM 6016 C C . ALA B 1 321 ? -13.805 -9.539 -4.109 1 90.25 321 ALA B C 1
ATOM 6018 O O . ALA B 1 321 ? -14.789 -10.078 -3.6 1 90.25 321 ALA B O 1
ATOM 6019 N N . LEU B 1 322 ? -13.828 -8.258 -4.512 1 84.56 322 LEU B N 1
ATOM 6020 C CA . LEU B 1 322 ? -14.984 -7.402 -4.285 1 84.56 322 LEU B CA 1
ATOM 6021 C C . LEU B 1 322 ? -16.156 -7.828 -5.164 1 84.56 322 LEU B C 1
ATOM 6023 O O . LEU B 1 322 ? -17.312 -7.773 -4.738 1 84.56 322 LEU B O 1
ATOM 6027 N N . PHE B 1 323 ? -15.789 -8.242 -6.371 1 84.75 323 PHE B N 1
ATOM 6028 C CA . PHE B 1 323 ? -16.812 -8.719 -7.289 1 84.75 323 PHE B CA 1
ATOM 6029 C C . PHE B 1 323 ? -17.516 -9.953 -6.734 1 84.75 323 PHE B C 1
ATOM 6031 O O . PHE B 1 323 ? -18.734 -10.062 -6.793 1 84.75 323 PHE B O 1
ATOM 6038 N N . ILE B 1 324 ? -16.797 -10.852 -6.156 1 88.81 324 ILE B N 1
ATOM 6039 C CA . ILE B 1 324 ? -17.359 -12.102 -5.648 1 88.81 324 ILE B CA 1
ATOM 6040 C C . ILE B 1 324 ? -18.156 -11.828 -4.367 1 88.81 324 ILE B C 1
ATOM 6042 O O . ILE B 1 324 ? -19.234 -12.383 -4.168 1 88.81 324 ILE B O 1
ATOM 6046 N N . VAL B 1 325 ? -17.672 -10.922 -3.506 1 82.31 325 VAL B N 1
ATOM 6047 C CA . VAL B 1 325 ? -18.328 -10.641 -2.238 1 82.31 325 VAL B CA 1
ATOM 6048 C C . VAL B 1 325 ? -19.656 -9.906 -2.492 1 82.31 325 VAL B C 1
ATOM 6050 O O . VAL B 1 325 ? -20.641 -10.148 -1.802 1 82.31 325 VAL B O 1
ATOM 6053 N N . TYR B 1 326 ? -19.672 -9.125 -3.555 1 76.38 326 TYR B N 1
ATOM 6054 C CA . TYR B 1 326 ? -20.844 -8.281 -3.777 1 76.38 326 TYR B CA 1
ATOM 6055 C C . TYR B 1 326 ? -21.875 -9.008 -4.637 1 76.38 326 TYR B C 1
ATOM 6057 O O . TYR B 1 326 ? -23.094 -8.898 -4.387 1 76.38 326 TYR B O 1
ATOM 6065 N N . PHE B 1 327 ? -21.453 -9.766 -5.625 1 78.44 327 PHE B N 1
ATOM 6066 C CA . PHE B 1 327 ? -22.406 -10.281 -6.605 1 78.44 327 PHE B CA 1
ATOM 6067 C C . PHE B 1 327 ? -22.688 -11.758 -6.355 1 78.44 327 PHE B C 1
ATOM 6069 O O . PHE B 1 327 ? -23.688 -12.297 -6.848 1 78.44 327 PHE B O 1
ATOM 6076 N N . THR B 1 328 ? -21.844 -12.438 -5.602 1 81.69 328 THR B N 1
ATOM 6077 C CA . THR B 1 328 ? -22.031 -13.875 -5.473 1 81.69 328 THR B CA 1
ATOM 6078 C C . THR B 1 328 ? -22.234 -14.273 -4.012 1 81.69 328 THR B C 1
ATOM 6080 O O . THR B 1 328 ? -21.844 -13.523 -3.105 1 81.69 328 THR B O 1
ATOM 6083 N N . SER B 1 329 ? -22.938 -15.32 -3.859 1 79.81 329 SER B N 1
ATOM 6084 C CA . SER B 1 329 ? -23.156 -15.859 -2.518 1 79.81 329 SER B CA 1
ATOM 6085 C C . SER B 1 329 ? -22.141 -16.953 -2.195 1 79.81 329 SER B C 1
ATOM 6087 O O . SER B 1 329 ? -21.469 -17.469 -3.092 1 79.81 329 SER B O 1
ATOM 6089 N N . SER B 1 330 ? -21.953 -17.203 -0.939 1 81.06 330 SER B N 1
ATOM 6090 C CA . SER B 1 330 ? -21.047 -18.234 -0.455 1 81.06 330 SER B CA 1
ATOM 6091 C C . SER B 1 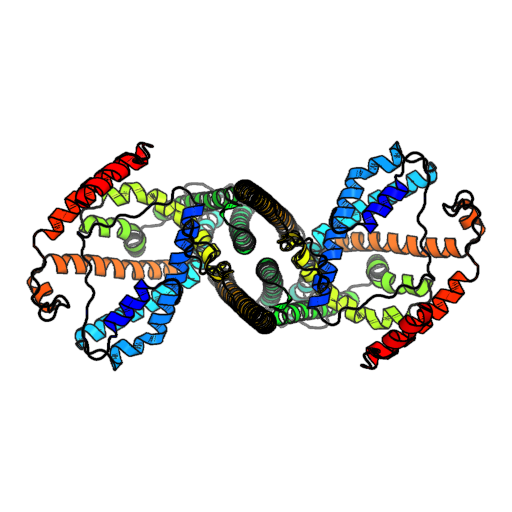330 ? -21.453 -19.609 -0.971 1 81.06 330 SER B C 1
ATOM 6093 O O . SER B 1 330 ? -20.594 -20.453 -1.238 1 81.06 330 SER B O 1
ATOM 6095 N N . SER B 1 331 ? -22.703 -19.844 -1.255 1 81.69 331 SER B N 1
ATOM 6096 C CA . SER B 1 331 ? -23.203 -21.156 -1.651 1 81.69 331 SER B CA 1
ATOM 6097 C C . SER B 1 331 ? -22.844 -21.469 -3.094 1 81.69 331 SER B C 1
ATOM 6099 O O . SER B 1 331 ? -22.797 -22.641 -3.484 1 81.69 331 SER B O 1
ATOM 6101 N N . ILE B 1 332 ? -22.484 -20.438 -3.77 1 86.75 332 ILE B N 1
ATOM 6102 C CA . ILE B 1 332 ? -22.141 -20.672 -5.168 1 86.75 332 ILE B CA 1
ATOM 6103 C C . ILE B 1 332 ? -20.625 -20.656 -5.328 1 86.75 332 ILE B C 1
ATOM 6105 O O . ILE B 1 332 ? -20.062 -21.516 -6.012 1 86.75 332 ILE B O 1
ATOM 6109 N N . TYR B 1 333 ? -20 -19.766 -4.656 1 90.62 333 TYR B N 1
ATOM 6110 C CA . TYR B 1 333 ? -18.578 -19.578 -4.871 1 90.62 333 TYR B CA 1
ATOM 6111 C C . TYR B 1 333 ? -17.766 -20.734 -4.27 1 90.62 333 TYR B C 1
ATOM 6113 O O . TYR B 1 333 ? -16.812 -21.203 -4.871 1 90.62 333 TYR B O 1
ATOM 6121 N N . MET B 1 334 ? -18.078 -21.234 -3.162 1 87.81 334 MET B N 1
ATOM 6122 C CA . MET B 1 334 ? -17.266 -22.219 -2.449 1 87.81 334 MET B CA 1
ATOM 6123 C C . MET B 1 334 ? -17.234 -23.547 -3.197 1 87.81 334 MET B C 1
ATOM 6125 O O . MET B 1 334 ? -16.172 -24.125 -3.402 1 87.81 334 MET B O 1
ATOM 6129 N N . PRO B 1 335 ? -18.422 -24.016 -3.609 1 86.44 335 PRO B N 1
ATOM 6130 C CA . PRO B 1 335 ? -18.359 -25.266 -4.371 1 86.44 335 PRO B CA 1
ATOM 6131 C C . PRO B 1 335 ? -17.562 -25.109 -5.668 1 86.44 335 PRO B C 1
ATOM 6133 O O . PRO B 1 335 ? -16.875 -26.047 -6.078 1 86.44 335 PRO B O 1
ATOM 6136 N N . LEU B 1 336 ? -17.625 -23.969 -6.242 1 89.88 336 LEU B N 1
ATOM 6137 C CA . LEU B 1 336 ? -16.859 -23.75 -7.461 1 89.88 336 LEU B CA 1
ATOM 6138 C C . LEU B 1 336 ? -15.359 -23.75 -7.168 1 89.88 336 LEU B C 1
ATOM 6140 O O . LEU B 1 336 ? -14.57 -24.312 -7.941 1 89.88 336 LEU B O 1
ATOM 6144 N N . LEU B 1 337 ? -15.008 -23.109 -6.113 1 91.94 337 LEU B N 1
ATOM 6145 C CA . LEU B 1 337 ? -13.609 -23.094 -5.703 1 91.94 337 LEU B CA 1
ATOM 6146 C C . LEU B 1 337 ? -13.117 -24.5 -5.371 1 91.94 337 LEU B C 1
ATOM 6148 O O . LEU B 1 337 ? -12.016 -24.891 -5.766 1 91.94 337 LEU B O 1
ATOM 6152 N N . TYR B 1 338 ? -13.961 -25.297 -4.742 1 89.69 338 TYR B N 1
ATOM 6153 C CA . TYR B 1 338 ? -13.586 -26.656 -4.379 1 89.69 338 TYR B CA 1
ATOM 6154 C C . TYR B 1 338 ? -13.406 -27.531 -5.621 1 89.69 338 TYR B C 1
ATOM 6156 O O . TYR B 1 338 ? -12.484 -28.344 -5.688 1 89.69 338 TYR B O 1
ATOM 6164 N N . ILE B 1 339 ? -14.25 -27.312 -6.535 1 89.62 339 ILE B N 1
ATOM 6165 C CA . ILE B 1 339 ? -14.164 -28.094 -7.762 1 89.62 339 ILE B CA 1
ATOM 6166 C C . ILE B 1 339 ? -12.883 -27.75 -8.516 1 89.62 339 ILE B C 1
ATOM 6168 O O . ILE B 1 339 ? -12.227 -28.625 -9.094 1 89.62 339 ILE B O 1
ATOM 6172 N N . CYS B 1 340 ? -12.547 -26.484 -8.445 1 92.56 340 CYS B N 1
ATOM 6173 C CA . CYS B 1 340 ? -11.32 -26.062 -9.117 1 92.56 340 CYS B CA 1
ATOM 6174 C C . CYS B 1 340 ? -10.094 -26.672 -8.445 1 92.56 340 CYS B C 1
ATOM 6176 O O . CYS B 1 340 ? -9.227 -27.219 -9.117 1 92.56 340 CYS B O 1
ATOM 6178 N N . VAL B 1 341 ? -10.047 -26.609 -7.184 1 92.12 341 VAL B N 1
ATOM 6179 C CA . VAL B 1 341 ? -8.914 -27.156 -6.438 1 92.12 341 VAL B CA 1
ATOM 6180 C C . VAL B 1 341 ? -8.867 -28.672 -6.59 1 92.12 341 VAL B C 1
ATOM 6182 O O . VAL B 1 341 ? -7.797 -29.25 -6.77 1 92.12 341 VAL B O 1
ATOM 6185 N N . ALA B 1 342 ? -10.062 -29.297 -6.562 1 91.5 342 ALA B N 1
ATOM 6186 C CA . ALA B 1 342 ? -10.148 -30.75 -6.723 1 91.5 342 ALA B CA 1
ATOM 6187 C C . ALA B 1 342 ? -9.664 -31.172 -8.102 1 91.5 342 ALA B C 1
ATOM 6189 O O . ALA B 1 342 ? -8.992 -32.188 -8.242 1 91.5 342 ALA B O 1
ATOM 6190 N N . SER B 1 343 ? -10.031 -30.391 -9.039 1 91.12 343 SER B N 1
ATOM 6191 C CA . SER B 1 343 ? -9.609 -30.719 -10.398 1 91.12 343 SER B CA 1
ATOM 6192 C C . SER B 1 343 ? -8.102 -30.609 -10.555 1 91.12 343 SER B C 1
ATOM 6194 O O . SER B 1 343 ? -7.469 -31.469 -11.18 1 91.12 343 SER B O 1
ATOM 6196 N N . ILE B 1 344 ? -7.492 -29.625 -10 1 91.81 344 ILE B N 1
ATOM 6197 C CA . ILE B 1 344 ? -6.047 -29.438 -10.07 1 91.81 344 ILE B CA 1
ATOM 6198 C C . ILE B 1 344 ? -5.336 -30.562 -9.328 1 91.81 344 ILE B C 1
ATOM 6200 O O . ILE B 1 344 ? -4.375 -31.141 -9.836 1 91.81 344 ILE B O 1
ATOM 6204 N N . ASN B 1 345 ? -5.832 -30.906 -8.195 1 91.44 345 ASN B N 1
ATOM 6205 C CA . ASN B 1 345 ? -5.219 -31.969 -7.398 1 91.44 345 ASN B CA 1
ATOM 6206 C C . ASN B 1 345 ? -5.41 -33.344 -8.039 1 91.44 345 ASN B C 1
ATOM 6208 O O . ASN B 1 345 ? -4.539 -34.219 -7.926 1 91.44 345 ASN B O 1
ATOM 6212 N N . SER B 1 346 ? -6.562 -33.5 -8.672 1 90.75 346 SER B N 1
ATOM 6213 C CA . SER B 1 346 ? -6.801 -34.75 -9.359 1 90.75 346 SER B CA 1
ATOM 6214 C C . SER B 1 346 ? -5.809 -34.969 -10.5 1 90.75 346 SER B C 1
ATOM 6216 O O . SER B 1 346 ? -5.324 -36.094 -10.719 1 90.75 346 SER B O 1
ATOM 6218 N N . CYS B 1 347 ? -5.516 -33.906 -11.156 1 91.19 347 CYS B N 1
ATOM 6219 C CA . CYS B 1 347 ? -4.523 -34 -12.227 1 91.19 347 CYS B CA 1
ATOM 6220 C C . CYS B 1 347 ? -3.152 -34.375 -11.664 1 91.19 347 CYS B C 1
ATOM 6222 O O . CYS B 1 347 ? -2.434 -35.188 -12.25 1 91.19 347 CYS B O 1
ATOM 6224 N N . ARG B 1 348 ? -2.826 -33.844 -10.539 1 91.12 348 ARG B N 1
ATOM 6225 C CA . ARG B 1 348 ? -1.556 -34.156 -9.898 1 91.12 348 ARG B CA 1
ATOM 6226 C C . ARG B 1 348 ? -1.523 -35.594 -9.422 1 91.12 348 ARG B C 1
ATOM 6228 O O . ARG B 1 348 ? -0.496 -36.25 -9.523 1 91.12 348 ARG B O 1
ATOM 6235 N N . LEU B 1 349 ? -2.646 -36.031 -8.914 1 90.94 349 LEU B N 1
ATOM 6236 C CA . LEU B 1 349 ? -2.734 -37.406 -8.438 1 90.94 349 LEU B CA 1
ATOM 6237 C C . LEU B 1 349 ? -2.633 -38.375 -9.594 1 90.94 349 LEU B C 1
ATOM 6239 O O . LEU B 1 349 ? -1.986 -39.438 -9.477 1 90.94 349 LEU B O 1
ATOM 6243 N N . LEU B 1 350 ? -3.291 -38 -10.664 1 89.44 350 LEU B N 1
ATOM 6244 C CA . LEU B 1 350 ? -3.205 -38.844 -11.852 1 89.44 350 LEU B CA 1
ATOM 6245 C C . LEU B 1 350 ? -1.772 -38.906 -12.367 1 89.44 350 LEU B C 1
ATOM 6247 O O . LEU B 1 350 ? -1.319 -39.969 -12.82 1 89.44 350 LEU B O 1
ATOM 6251 N N . GLY B 1 351 ? -1.073 -37.812 -12.336 1 88.06 351 GLY B N 1
ATOM 6252 C CA . GLY B 1 351 ? 0.332 -37.812 -12.711 1 88.06 351 GLY B CA 1
ATOM 6253 C C . GLY B 1 351 ? 1.194 -38.656 -11.797 1 88.06 351 GLY B C 1
ATOM 6254 O O . GLY B 1 351 ? 2.09 -39.344 -12.266 1 88.06 351 GLY B O 1
ATOM 6255 N N . CYS B 1 352 ? 0.917 -38.562 -10.562 1 87.88 352 CYS B N 1
ATOM 6256 C CA . CYS B 1 352 ? 1.653 -39.375 -9.586 1 87.88 352 CYS B CA 1
ATOM 6257 C C . CYS B 1 352 ? 1.413 -40.844 -9.805 1 87.88 352 CYS B C 1
ATOM 6259 O O . CYS B 1 352 ? 2.355 -41.656 -9.789 1 87.88 352 CYS B O 1
ATOM 6261 N N . ALA B 1 353 ? 0.168 -41.25 -10.031 1 87.38 353 ALA B N 1
ATOM 6262 C CA . ALA B 1 353 ? -0.174 -42.656 -10.289 1 87.38 353 ALA B CA 1
ATOM 6263 C C . ALA B 1 353 ? 0.429 -43.125 -11.609 1 87.38 353 ALA B C 1
ATOM 6265 O O . ALA B 1 353 ? 0.922 -44.25 -11.703 1 87.38 353 ALA B O 1
ATOM 6266 N N . GLY B 1 354 ? 0.375 -42.281 -12.562 1 85.25 354 GLY B N 1
ATOM 6267 C CA . GLY B 1 354 ? 0.976 -42.625 -13.844 1 85.25 354 GLY B CA 1
ATOM 6268 C C . GLY B 1 354 ? 2.473 -42.844 -13.758 1 85.25 354 GLY B C 1
ATOM 6269 O O . GLY B 1 354 ? 3.006 -43.75 -14.422 1 85.25 354 GLY B O 1
ATOM 6270 N N . HIS B 1 355 ? 3.102 -42.031 -12.977 1 85.44 355 HIS B N 1
ATOM 6271 C CA . HIS B 1 355 ? 4.543 -42.188 -12.812 1 85.44 355 HIS B CA 1
ATOM 6272 C C . HIS B 1 355 ? 4.867 -43.531 -12.133 1 85.44 355 HIS B C 1
ATOM 6274 O O . HIS B 1 355 ? 5.867 -44.156 -12.469 1 85.44 355 HIS B O 1
ATOM 6280 N N . LEU B 1 356 ? 4.043 -43.969 -11.188 1 84.62 356 LEU B N 1
ATOM 6281 C CA . LEU B 1 356 ? 4.258 -45.25 -10.516 1 84.62 356 LEU B CA 1
ATOM 6282 C C . LEU B 1 356 ? 4.113 -46.406 -11.492 1 84.62 356 LEU B C 1
ATOM 6284 O O . LEU B 1 356 ? 4.891 -47.375 -11.445 1 84.62 356 LEU B O 1
ATOM 6288 N N . ILE B 1 357 ? 3.121 -46.219 -12.375 1 83.19 357 ILE B N 1
ATOM 6289 C CA . ILE B 1 357 ? 2.93 -47.25 -13.391 1 83.19 357 ILE B CA 1
ATOM 6290 C C . ILE B 1 357 ? 4.109 -47.25 -14.359 1 83.19 357 ILE B C 1
ATOM 6292 O O . ILE B 1 357 ? 4.594 -48.312 -14.766 1 83.19 357 ILE B O 1
ATOM 6296 N N . TYR B 1 358 ? 4.578 -46.062 -14.594 1 81.19 358 TYR B N 1
ATOM 6297 C CA . TYR B 1 358 ? 5.703 -45.906 -15.508 1 81.19 358 TYR B CA 1
ATOM 6298 C C . TYR B 1 358 ? 6.965 -46.531 -14.938 1 81.19 358 TYR B C 1
ATOM 6300 O O . TYR B 1 358 ? 7.703 -47.219 -15.656 1 81.19 358 TYR B O 1
ATOM 6308 N N . ILE B 1 359 ? 7.219 -46.406 -13.711 1 79.12 359 ILE B N 1
ATOM 6309 C CA . ILE B 1 359 ? 8.453 -46.875 -13.109 1 79.12 359 ILE B CA 1
ATOM 6310 C C . ILE B 1 359 ? 8.391 -48.406 -12.945 1 79.12 359 ILE B C 1
ATOM 6312 O O . ILE B 1 359 ? 9.406 -49.094 -13.086 1 79.12 359 ILE B O 1
ATOM 6316 N N . HIS B 1 360 ? 7.191 -48.969 -12.836 1 79.56 360 HIS B N 1
ATOM 6317 C CA . HIS B 1 360 ? 7.094 -50.406 -12.547 1 79.56 360 HIS B CA 1
ATOM 6318 C C . HIS B 1 360 ? 6.844 -51.219 -13.812 1 79.56 360 HIS B C 1
ATOM 6320 O O . HIS B 1 360 ? 6.938 -52.438 -13.805 1 79.56 360 HIS B O 1
ATOM 6326 N N . THR B 1 361 ? 6.508 -50.438 -14.906 1 77.75 361 THR B N 1
ATOM 6327 C CA . THR B 1 361 ? 6.289 -51.156 -16.156 1 77.75 361 THR B CA 1
ATOM 6328 C C . THR B 1 361 ? 7.461 -50.969 -17.109 1 77.75 361 THR B C 1
ATOM 6330 O O . THR B 1 361 ? 7.605 -49.906 -17.703 1 77.75 361 THR B O 1
ATOM 6333 N N . THR B 1 362 ? 8.383 -51.812 -17.234 1 72.81 362 THR B N 1
ATOM 6334 C CA . THR B 1 362 ? 9.555 -51.781 -18.094 1 72.81 362 THR B CA 1
ATOM 6335 C C . THR B 1 362 ? 9.141 -51.594 -19.562 1 72.81 362 THR B C 1
ATOM 6337 O O . THR B 1 362 ? 9.797 -50.875 -20.312 1 72.81 362 THR B O 1
ATOM 6340 N N . GLY B 1 363 ? 8.086 -52.281 -19.984 1 62.66 363 GLY B N 1
ATOM 6341 C CA . GLY B 1 363 ? 7.613 -52.188 -21.344 1 62.66 363 GLY B CA 1
ATOM 6342 C C . GLY B 1 363 ? 7.215 -50.781 -21.734 1 62.66 363 GLY B C 1
ATOM 6343 O O . GLY B 1 363 ? 7.551 -50.281 -22.812 1 62.66 363 GLY B O 1
ATOM 6344 N N . LEU B 1 364 ? 6.586 -50.125 -20.828 1 68.75 364 LEU B N 1
ATOM 6345 C CA . LEU B 1 364 ? 6.152 -48.75 -21.094 1 68.75 364 LEU B CA 1
ATOM 6346 C C . LEU B 1 364 ? 7.348 -47.812 -21.125 1 68.75 364 LEU B C 1
ATOM 6348 O O . LEU B 1 364 ? 7.379 -46.875 -21.938 1 68.75 364 LEU B O 1
ATOM 6352 N N . ARG B 1 365 ? 8.289 -48 -20.344 1 71.56 365 ARG B N 1
ATOM 6353 C CA . ARG B 1 365 ? 9.484 -47.156 -20.297 1 71.56 365 ARG B CA 1
ATOM 6354 C C . ARG B 1 365 ? 10.273 -47.281 -21.609 1 71.56 365 ARG B C 1
ATOM 6356 O O . ARG B 1 365 ? 10.773 -46.281 -22.109 1 71.56 365 ARG B O 1
ATOM 6363 N N . ASP B 1 366 ? 10.344 -48.469 -22.109 1 65.62 366 ASP B N 1
ATOM 6364 C CA . ASP B 1 366 ? 11.102 -48.719 -23.328 1 65.62 366 ASP B CA 1
ATOM 6365 C C . ASP B 1 366 ? 10.406 -48.094 -24.547 1 65.62 366 ASP B C 1
ATOM 6367 O O . ASP B 1 366 ? 11.07 -47.688 -25.5 1 65.62 366 ASP B O 1
ATOM 6371 N N . ARG B 1 367 ? 9.156 -47.969 -24.406 1 64.56 367 ARG B N 1
ATOM 6372 C CA . ARG B 1 367 ? 8.414 -47.406 -25.531 1 64.56 367 ARG B CA 1
ATOM 6373 C C . ARG B 1 367 ? 8.508 -45.875 -25.531 1 64.56 367 ARG B C 1
ATOM 6375 O O . ARG B 1 367 ? 8.492 -45.25 -26.594 1 64.56 367 ARG B O 1
ATOM 6382 N N . ILE B 1 368 ? 8.594 -45.344 -24.328 1 65.5 368 ILE B N 1
ATOM 6383 C CA . ILE B 1 368 ? 8.547 -43.906 -24.219 1 65.5 368 ILE B CA 1
ATOM 6384 C C . ILE B 1 368 ? 9.961 -43.344 -24.312 1 65.5 368 ILE B C 1
ATOM 6386 O O . ILE B 1 368 ? 10.18 -42.281 -24.906 1 65.5 368 ILE B O 1
ATOM 6390 N N . LEU B 1 369 ? 10.891 -44.031 -23.734 1 62.38 369 LEU B N 1
ATOM 6391 C CA . LEU B 1 369 ? 12.266 -43.531 -23.688 1 62.38 369 LEU B CA 1
ATOM 6392 C C . LEU B 1 369 ? 13.109 -44.156 -24.781 1 62.38 369 LEU B C 1
ATOM 6394 O O . LEU B 1 369 ? 13.258 -45.406 -24.828 1 62.38 369 LEU B O 1
ATOM 6398 N N . ASP B 1 370 ? 13.234 -43.469 -25.922 1 59.19 370 ASP B N 1
ATOM 6399 C CA . ASP B 1 370 ? 14.219 -43.906 -26.906 1 59.19 370 ASP B CA 1
ATOM 6400 C C . ASP B 1 370 ? 15.633 -43.531 -26.484 1 59.19 370 ASP B C 1
ATOM 6402 O O . ASP B 1 370 ? 15.969 -42.344 -26.453 1 59.19 370 ASP B O 1
ATOM 6406 N N . LYS B 1 371 ? 16.312 -44.344 -25.766 1 56.69 371 LYS B N 1
ATOM 6407 C CA . LYS B 1 371 ? 17.656 -44.094 -25.25 1 56.69 371 LYS B CA 1
ATOM 6408 C C . LYS B 1 371 ? 18.703 -44.188 -26.359 1 56.69 371 LYS B C 1
ATOM 6410 O O . LYS B 1 371 ? 19.906 -44.219 -26.094 1 56.69 371 LYS B O 1
ATOM 6415 N N . THR B 1 372 ? 18.266 -44.375 -27.609 1 53.25 372 THR B N 1
ATOM 6416 C CA . THR B 1 372 ? 19.297 -44.594 -28.609 1 53.25 372 THR B CA 1
ATOM 6417 C C . THR B 1 372 ? 20.25 -43.406 -28.672 1 53.25 372 THR B C 1
ATOM 6419 O O . THR B 1 372 ? 21.453 -43.594 -28.859 1 53.25 372 THR B O 1
ATOM 6422 N N . GLU B 1 373 ? 19.781 -42.156 -28.938 1 52.94 373 GLU B N 1
ATOM 6423 C CA . GLU B 1 373 ? 20.656 -41 -29.141 1 52.94 373 GLU B CA 1
ATOM 6424 C C . GLU B 1 373 ? 20.812 -40.188 -27.859 1 52.94 373 GLU B C 1
ATOM 6426 O O . GLU B 1 373 ? 19.953 -39.375 -27.531 1 52.94 373 GLU B O 1
ATOM 6431 N N . CYS B 1 374 ? 21.031 -40.844 -26.797 1 47.56 374 CYS B N 1
ATOM 6432 C CA . CYS B 1 374 ? 21.203 -40.094 -25.578 1 47.56 374 CYS B CA 1
ATOM 6433 C C . CYS B 1 374 ? 22.406 -39.156 -25.672 1 47.56 374 CYS B C 1
ATOM 6435 O O . CYS B 1 374 ? 23.359 -39.438 -26.406 1 47.56 374 CYS B O 1
ATOM 6437 N N . GLY B 1 375 ? 22.234 -37.938 -25.656 1 42.44 375 GLY B N 1
ATOM 6438 C CA . GLY B 1 375 ? 23.375 -37.031 -25.703 1 42.44 375 GLY B CA 1
ATOM 6439 C C . GLY B 1 375 ? 24.656 -37.625 -25.188 1 42.44 375 GLY B C 1
ATOM 6440 O O . GLY B 1 375 ? 25.688 -36.969 -25.125 1 42.44 375 GLY B O 1
ATOM 6441 N N . ASN B 1 376 ? 24.672 -38.5 -24.203 1 36.28 376 ASN B N 1
ATOM 6442 C CA . ASN B 1 376 ? 26 -39.062 -23.969 1 36.28 376 ASN B CA 1
ATOM 6443 C C . ASN B 1 376 ? 26.469 -39.875 -25.172 1 36.28 376 ASN B C 1
ATOM 6445 O O . ASN B 1 376 ? 25.734 -40.719 -25.672 1 36.28 376 ASN B O 1
ATOM 6449 N N . GLY B 1 377 ? 27.031 -39.531 -26.188 1 34.59 377 GLY B N 1
ATOM 6450 C CA . GLY B 1 377 ? 27.766 -40.438 -27.047 1 34.59 377 GLY B CA 1
ATOM 6451 C C . GLY B 1 377 ? 28.016 -41.781 -26.422 1 34.59 377 GLY B C 1
ATOM 6452 O O . GLY B 1 377 ? 27.672 -42 -25.25 1 34.59 377 GLY B O 1
ATOM 6453 N N . THR B 1 378 ? 28.594 -42.906 -27.078 1 34.84 378 THR B N 1
ATOM 6454 C CA . THR B 1 378 ? 29.156 -44.188 -26.594 1 34.84 378 THR B CA 1
ATOM 6455 C C . THR B 1 378 ? 29.797 -44 -25.234 1 34.84 378 THR B C 1
ATOM 6457 O O . THR B 1 378 ? 30.469 -44.906 -24.734 1 34.84 378 THR B O 1
ATOM 6460 N N . GLY B 1 379 ? 30.219 -42.812 -24.797 1 34.66 379 GLY B N 1
ATOM 6461 C CA . GLY B 1 379 ? 31.047 -42.781 -23.609 1 34.66 379 GLY B CA 1
ATOM 6462 C C . GLY B 1 379 ? 30.359 -43.312 -22.375 1 34.66 379 GLY B C 1
ATOM 6463 O O . GLY B 1 379 ? 29.141 -43.156 -22.219 1 34.66 379 GLY B O 1
ATOM 6464 N N . ARG B 1 380 ? 30.812 -44.625 -21.906 1 34.06 380 ARG B N 1
ATOM 6465 C CA . ARG B 1 380 ? 30.594 -45.375 -20.672 1 34.06 380 ARG B CA 1
ATOM 6466 C C . ARG B 1 380 ? 30.391 -44.406 -19.5 1 34.06 380 ARG B C 1
ATOM 6468 O O . ARG B 1 380 ? 31.234 -43.562 -19.219 1 34.06 380 ARG B O 1
ATOM 6475 N N . TYR B 1 381 ? 29.312 -43.938 -19.219 1 35.28 381 TYR B N 1
ATOM 6476 C CA . TYR B 1 381 ? 29.172 -43.375 -17.891 1 35.28 381 TYR B CA 1
ATOM 6477 C C . TYR B 1 381 ? 30 -44.156 -16.875 1 35.28 381 TYR B C 1
ATOM 6479 O O . TYR B 1 381 ? 29.938 -45.375 -16.844 1 35.28 381 TYR B O 1
ATOM 6487 N N . PRO B 1 382 ? 31.312 -43.812 -16.609 1 34.22 382 PRO B N 1
ATOM 6488 C CA . PRO B 1 382 ? 32.031 -44.688 -15.695 1 34.22 382 PRO B CA 1
ATOM 6489 C C . PRO B 1 382 ? 31.172 -45.219 -14.562 1 34.22 382 PRO B C 1
ATOM 6491 O O . PRO B 1 382 ? 30.312 -44.5 -14.047 1 34.22 382 PRO B O 1
ATOM 6494 N N . GLN B 1 383 ? 30.734 -46.469 -14.516 1 36.44 383 GLN B N 1
ATOM 6495 C CA . GLN B 1 383 ? 30.172 -47.156 -13.367 1 36.44 383 GLN B CA 1
ATOM 6496 C C . GLN B 1 383 ? 30.594 -46.5 -12.062 1 36.44 383 GLN B C 1
ATOM 6498 O O . GLN B 1 383 ? 29.891 -46.594 -11.062 1 36.44 383 GLN B O 1
ATOM 6503 N N . ASN B 1 384 ? 31.922 -46.031 -11.891 1 34.19 384 ASN B N 1
ATOM 6504 C CA . ASN B 1 384 ? 32.531 -45.438 -10.703 1 34.19 384 ASN B CA 1
ATOM 6505 C C . ASN B 1 384 ? 32.031 -44.031 -10.445 1 34.19 384 ASN B C 1
ATOM 6507 O O . ASN B 1 384 ? 32.562 -43.312 -9.609 1 34.19 384 ASN B O 1
ATOM 6511 N N . SER B 1 385 ? 31.391 -43.469 -11.266 1 36.94 385 SER B N 1
ATOM 6512 C CA . SER B 1 385 ? 30.938 -42.094 -11.016 1 36.94 385 SER B CA 1
ATOM 6513 C C . SER B 1 385 ? 29.969 -42.062 -9.836 1 36.94 385 SER B C 1
ATOM 6515 O O . SER B 1 385 ? 29.859 -41.031 -9.164 1 36.94 385 SER B O 1
ATOM 6517 N N . TYR B 1 386 ? 29.156 -43 -9.594 1 37.44 386 TYR B N 1
ATOM 6518 C CA . TYR B 1 386 ? 28.406 -43.156 -8.352 1 37.44 386 TYR B CA 1
ATOM 6519 C C . TYR B 1 386 ? 29.344 -43.312 -7.164 1 37.44 386 TYR B C 1
ATOM 6521 O O . TYR B 1 386 ? 29.031 -42.906 -6.047 1 37.44 386 TYR B O 1
ATOM 6529 N N . VAL B 1 387 ? 30.531 -44.031 -7.316 1 39.97 387 VAL B N 1
ATOM 6530 C CA . VAL B 1 387 ? 31.5 -44.25 -6.25 1 39.97 387 VAL B CA 1
ATOM 6531 C C . VAL B 1 387 ? 32.062 -42.906 -5.781 1 39.97 387 VAL B C 1
ATOM 6533 O O . VAL B 1 387 ? 32.25 -42.688 -4.582 1 39.97 387 VAL B O 1
ATOM 6536 N N . GLN B 1 388 ? 32.312 -41.969 -6.719 1 39.53 388 GLN B N 1
ATOM 6537 C CA . GLN B 1 388 ? 32.906 -40.719 -6.328 1 39.53 388 GLN B CA 1
ATOM 6538 C C . GLN B 1 388 ? 31.859 -39.812 -5.652 1 39.53 388 GLN B C 1
ATOM 6540 O O . GLN B 1 388 ? 32.219 -38.938 -4.852 1 39.53 388 GLN B O 1
ATOM 6545 N N . LEU B 1 389 ? 30.656 -40.062 -5.922 1 40.59 389 LEU B N 1
ATOM 6546 C CA . LEU B 1 389 ? 29.641 -39.312 -5.195 1 40.59 389 LEU B CA 1
ATOM 6547 C C . LEU B 1 389 ? 29.578 -39.75 -3.734 1 40.59 389 LEU B C 1
ATOM 6549 O O . LEU B 1 389 ? 29.391 -38.906 -2.842 1 40.59 389 LEU B O 1
ATOM 6553 N N . ASP B 1 390 ? 29.766 -41.062 -3.531 1 43.78 390 ASP B N 1
ATOM 6554 C CA . ASP B 1 390 ? 29.828 -41.5 -2.139 1 43.78 390 ASP B CA 1
ATOM 6555 C C . ASP B 1 390 ? 31.031 -40.844 -1.426 1 43.78 390 ASP B C 1
ATOM 6557 O O . ASP B 1 390 ? 30.922 -40.438 -0.275 1 43.78 390 ASP B O 1
ATOM 6561 N N . GLU B 1 391 ? 32.188 -40.875 -2.072 1 45.62 391 GLU B N 1
ATOM 6562 C CA . GLU B 1 391 ? 33.312 -40.188 -1.478 1 45.62 391 GLU B CA 1
ATOM 6563 C C . GLU B 1 391 ? 33.062 -38.688 -1.386 1 45.62 391 GLU B C 1
ATOM 6565 O O . GLU B 1 391 ? 33.438 -38.031 -0.392 1 45.62 391 GLU B O 1
ATOM 6570 N N . HIS B 1 392 ? 32.438 -38.188 -2.393 1 47.16 392 HIS B N 1
ATOM 6571 C CA . HIS B 1 392 ? 32.094 -36.781 -2.309 1 47.16 392 HIS B CA 1
ATOM 6572 C C . HIS B 1 392 ? 31.031 -36.531 -1.253 1 47.16 392 HIS B C 1
ATOM 6574 O O . HIS B 1 392 ? 31.109 -35.594 -0.487 1 47.16 392 HIS B O 1
ATOM 6580 N N . TYR B 1 393 ? 30.031 -37.438 -1.197 1 46.06 393 TYR B N 1
ATOM 6581 C CA . TYR B 1 393 ? 29.047 -37.344 -0.132 1 46.06 393 TYR B CA 1
ATOM 6582 C C . TYR B 1 393 ? 29.688 -37.562 1.232 1 46.06 393 TYR B C 1
ATOM 6584 O O . TYR B 1 393 ? 29.359 -36.875 2.197 1 46.06 393 TYR B O 1
ATOM 6592 N N . ALA B 1 394 ? 30.594 -38.562 1.281 1 50.25 394 ALA B N 1
ATOM 6593 C CA . ALA B 1 394 ? 31.328 -38.75 2.527 1 50.25 394 ALA B CA 1
ATOM 6594 C C . ALA B 1 394 ? 32.156 -37.531 2.861 1 50.25 394 ALA B C 1
ATOM 6596 O O . ALA B 1 394 ? 32.219 -37.094 4.02 1 50.25 394 ALA B O 1
ATOM 6597 N N . ALA B 1 395 ? 32.719 -36.906 1.854 1 51.31 395 ALA B N 1
ATOM 6598 C CA . ALA B 1 395 ? 33.5 -35.688 2.08 1 51.31 395 ALA B CA 1
ATOM 6599 C C . ALA B 1 395 ? 32.562 -34.531 2.43 1 51.31 395 ALA B C 1
ATOM 6601 O O . ALA B 1 395 ? 32.875 -33.719 3.309 1 51.31 395 ALA B O 1
ATOM 6602 N N . LEU B 1 396 ? 31.484 -34.5 1.762 1 49.72 396 LEU B N 1
ATOM 6603 C CA . LEU B 1 396 ? 30.531 -33.438 2.074 1 49.72 396 LEU B CA 1
ATOM 6604 C C . LEU B 1 396 ? 29.922 -33.656 3.455 1 49.72 396 LEU B C 1
ATOM 6606 O O . LEU B 1 396 ? 29.719 -32.688 4.207 1 49.72 396 LEU B O 1
ATOM 6610 N N . THR B 1 397 ? 29.547 -34.938 3.748 1 52.53 397 THR B N 1
ATOM 6611 C CA . THR B 1 397 ? 29.062 -35.219 5.094 1 52.53 397 THR B CA 1
ATOM 6612 C C . THR B 1 397 ? 30.141 -34.906 6.133 1 52.53 397 THR B C 1
ATOM 6614 O O . THR B 1 397 ? 29.828 -34.406 7.215 1 52.53 397 THR B O 1
ATOM 6617 N N . GLU B 1 398 ? 31.375 -35.219 5.762 1 52.16 398 GLU B N 1
ATOM 6618 C CA . GLU B 1 398 ? 32.469 -34.875 6.66 1 52.16 398 GLU B CA 1
ATOM 6619 C C . GLU B 1 398 ? 32.625 -33.344 6.766 1 52.16 398 GLU B C 1
ATOM 6621 O O . GLU B 1 398 ? 32.875 -32.812 7.852 1 52.16 398 GLU B O 1
ATOM 6626 N N . ASP B 1 399 ? 32.469 -32.75 5.645 1 49.53 399 ASP B N 1
ATOM 6627 C CA . ASP B 1 399 ? 32.531 -31.281 5.68 1 49.53 399 ASP B CA 1
ATOM 6628 C C . ASP B 1 399 ? 31.359 -30.703 6.465 1 49.53 399 ASP B C 1
ATOM 6630 O O . ASP B 1 399 ? 31.531 -29.75 7.234 1 49.53 399 ASP B O 1
ATOM 6634 N N . GLN B 1 400 ? 30.203 -31.234 6.223 1 47.91 400 GLN B N 1
ATOM 6635 C CA . GLN B 1 400 ? 29.047 -30.797 6.992 1 47.91 400 GLN B CA 1
ATOM 6636 C C . GLN B 1 400 ? 29.234 -31.078 8.484 1 47.91 400 GLN B C 1
ATOM 6638 O O . GLN B 1 400 ? 28.859 -30.25 9.328 1 47.91 400 GLN B O 1
ATOM 6643 N N . ARG B 1 401 ? 29.656 -32.281 8.773 1 49.72 401 ARG B N 1
ATOM 6644 C CA . ARG B 1 401 ? 30 -32.562 10.164 1 49.72 401 ARG B CA 1
ATOM 6645 C C . ARG B 1 401 ? 31.047 -31.594 10.688 1 49.72 401 ARG B C 1
ATOM 6647 O O . ARG B 1 401 ? 30.953 -31.125 11.828 1 49.72 401 ARG B O 1
ATOM 6654 N N . ALA B 1 402 ? 31.984 -31.266 9.797 1 48.12 402 ALA B N 1
ATOM 6655 C CA . ALA B 1 402 ? 32.969 -30.281 10.188 1 48.12 402 ALA B CA 1
ATOM 6656 C C . ALA B 1 402 ? 32.344 -28.891 10.328 1 48.12 402 ALA B C 1
ATOM 6658 O O . ALA B 1 402 ? 32.656 -28.156 11.258 1 48.12 402 ALA B O 1
ATOM 6659 N N . PHE B 1 403 ? 31.531 -28.562 9.32 1 47.25 403 PHE B N 1
ATOM 6660 C CA . PHE B 1 403 ? 30.859 -27.266 9.383 1 47.25 403 PHE B CA 1
ATOM 6661 C C . PHE B 1 403 ? 29.891 -27.203 10.555 1 47.25 403 PHE B C 1
ATOM 6663 O O . PHE B 1 403 ? 29.844 -26.219 11.289 1 47.25 403 PHE B O 1
ATOM 6670 N N . ALA B 1 404 ? 29.016 -28.109 10.719 1 45.81 404 ALA B N 1
ATOM 6671 C CA . 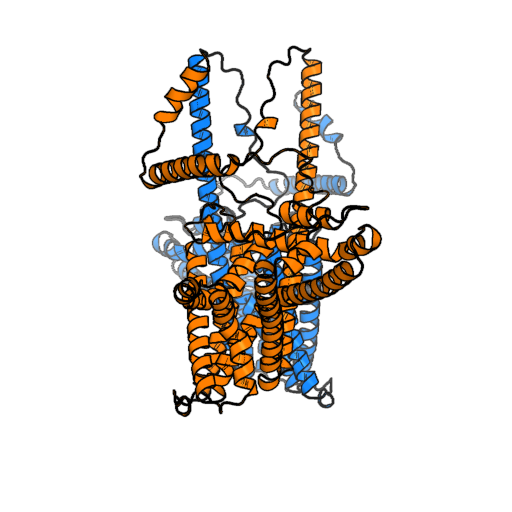ALA B 1 404 ? 28.109 -28.156 11.867 1 45.81 404 ALA B CA 1
ATOM 6672 C C . ALA B 1 404 ? 28.891 -28.219 13.18 1 45.81 404 ALA B C 1
ATOM 6674 O O . ALA B 1 404 ? 28.438 -27.688 14.195 1 45.81 404 ALA B O 1
ATOM 6675 N N . SER B 1 405 ? 29.938 -29.078 13.141 1 45.94 405 SER B N 1
ATOM 6676 C CA . SER B 1 405 ? 30.75 -29.125 14.352 1 45.94 405 SER B CA 1
ATOM 6677 C C . SER B 1 405 ? 31.562 -27.844 14.539 1 45.94 405 SER B C 1
ATOM 6679 O O . SER B 1 405 ? 32.156 -27.641 15.594 1 45.94 405 SER B O 1
ATOM 6681 N N . GLY B 1 406 ? 31.25 -26.609 14.18 1 42.38 406 GLY B N 1
ATOM 6682 C CA . GLY B 1 406 ? 31.984 -25.359 14.328 1 42.38 406 GLY B CA 1
ATOM 6683 C C . GLY B 1 406 ? 33.438 -25.453 13.867 1 42.38 406 GLY B C 1
ATOM 6684 O O . GLY B 1 406 ? 34.219 -24.531 14.062 1 42.38 406 GLY B O 1
ATOM 6685 N N . ARG B 1 407 ? 34.031 -26.672 13.609 1 39.28 407 ARG B N 1
ATOM 6686 C CA . ARG B 1 407 ? 35.469 -26.719 13.344 1 39.28 407 ARG B CA 1
ATOM 6687 C C . ARG B 1 407 ? 35.781 -26.203 11.945 1 39.28 407 ARG B C 1
ATOM 6689 O O . ARG B 1 407 ? 35.281 -26.75 10.953 1 39.28 407 ARG B O 1
ATOM 6696 N N . THR B 1 408 ? 35.875 -24.828 11.742 1 36.72 408 THR B N 1
ATOM 6697 C CA . THR B 1 408 ? 36.5 -24.25 10.547 1 36.72 408 THR B CA 1
ATOM 6698 C C . THR B 1 408 ? 37.656 -25.125 10.07 1 36.72 408 THR B C 1
ATOM 6700 O O . THR B 1 408 ? 38.594 -25.391 10.828 1 36.72 408 THR B O 1
ATOM 6703 N N . ASN B 1 409 ? 37.5 -26.156 9.406 1 32.72 409 ASN B N 1
ATOM 6704 C CA . ASN B 1 409 ? 38.625 -26.891 8.836 1 32.72 409 ASN B CA 1
ATOM 6705 C C . ASN B 1 409 ? 39.594 -25.969 8.102 1 32.72 409 ASN B C 1
ATOM 6707 O O . ASN B 1 409 ? 39.5 -25.812 6.883 1 32.72 409 ASN B O 1
ATOM 6711 N N . ALA B 1 410 ? 39.875 -24.688 8.539 1 35.69 410 ALA B N 1
ATOM 6712 C CA . ALA B 1 410 ? 41 -23.922 8.039 1 35.69 410 ALA B CA 1
ATOM 6713 C C . ALA B 1 410 ? 42.219 -24.812 7.895 1 35.69 410 ALA B C 1
ATOM 6715 O O . ALA B 1 410 ? 43.125 -24.531 7.086 1 35.69 410 ALA B O 1
ATOM 6716 N N . SER B 1 411 ? 42.406 -25.797 8.852 1 31.84 411 SER B N 1
ATOM 6717 C CA . SER B 1 411 ? 43.719 -26.391 8.898 1 31.84 411 SER B CA 1
ATOM 6718 C C . SER B 1 411 ? 43.938 -27.359 7.75 1 31.84 411 SER B C 1
ATOM 6720 O O . SER B 1 411 ? 45.062 -27.562 7.293 1 31.84 411 SER B O 1
ATOM 6722 N N . ALA B 1 412 ? 42.938 -28.062 7.297 1 33.69 412 ALA B N 1
ATOM 6723 C CA . ALA B 1 412 ? 43.344 -29.188 6.465 1 33.69 412 ALA B CA 1
ATOM 6724 C C . ALA B 1 412 ? 43.625 -28.734 5.035 1 33.69 412 ALA B C 1
ATOM 6726 O O . ALA B 1 412 ? 44.406 -29.359 4.324 1 33.69 412 ALA B O 1
ATOM 6727 N N . ARG B 1 413 ? 42.938 -27.703 4.539 1 36.72 413 ARG B N 1
ATOM 6728 C CA . ARG B 1 413 ? 43.25 -27.469 3.135 1 36.72 413 ARG B CA 1
ATOM 6729 C C . ARG B 1 413 ? 44.625 -26.766 2.992 1 36.72 413 ARG B C 1
ATOM 6731 O O . ARG B 1 413 ? 45.094 -26.547 1.875 1 36.72 413 ARG B O 1
ATOM 6738 N N . SER B 1 414 ? 45.156 -26.266 4.059 1 31.88 414 SER B N 1
ATOM 6739 C CA . SER B 1 414 ? 46.5 -25.75 3.824 1 31.88 414 SER B CA 1
ATOM 6740 C C . SER B 1 414 ? 47.469 -26.875 3.412 1 31.88 414 SER B C 1
ATOM 6742 O O . SER B 1 414 ? 48.375 -26.656 2.625 1 31.88 414 SER B O 1
ATOM 6744 N N . ASN B 1 415 ? 47.219 -28.078 3.965 1 31.52 415 ASN B N 1
ATOM 6745 C CA . ASN B 1 415 ? 48.312 -29.016 3.74 1 31.52 415 ASN B CA 1
ATOM 6746 C C . ASN B 1 415 ? 48.219 -29.688 2.375 1 31.52 415 ASN B C 1
ATOM 6748 O O . ASN B 1 415 ? 49.219 -30.094 1.793 1 31.52 415 ASN B O 1
ATOM 6752 N N . ASN B 1 416 ? 46.969 -30.031 1.911 1 31.34 416 ASN B N 1
ATOM 6753 C CA . ASN B 1 416 ? 47.031 -30.906 0.742 1 31.34 416 ASN B CA 1
ATOM 6754 C C . ASN B 1 416 ? 47.406 -30.125 -0.514 1 31.34 416 ASN B C 1
ATOM 6756 O O . ASN B 1 416 ? 47.844 -30.734 -1.499 1 31.34 416 ASN B O 1
ATOM 6760 N N . ASP B 1 417 ? 47.062 -28.828 -0.583 1 30.64 417 ASP B N 1
ATOM 6761 C CA . ASP B 1 417 ? 47.5 -28.203 -1.828 1 30.64 417 ASP B CA 1
ATOM 6762 C C . ASP B 1 417 ? 49.031 -28.047 -1.856 1 30.64 417 ASP B C 1
ATOM 6764 O O . ASP B 1 417 ? 49.594 -27.562 -2.842 1 30.64 417 ASP B O 1
ATOM 6768 N N . VAL B 1 418 ? 49.719 -28.25 -0.676 1 32.38 418 VAL B N 1
ATOM 6769 C CA . VAL B 1 418 ? 51.188 -28.125 -0.818 1 32.38 418 VAL B CA 1
ATOM 6770 C C . VAL B 1 418 ? 51.719 -29.312 -1.606 1 32.38 418 VAL B C 1
ATOM 6772 O O . VAL B 1 418 ? 52.688 -29.172 -2.363 1 32.38 418 VAL B O 1
ATOM 6775 N N . TYR B 1 419 ? 51.031 -30.5 -1.423 1 28.92 419 TYR B N 1
ATOM 6776 C CA . TYR B 1 419 ? 51.812 -31.625 -1.941 1 28.92 419 TYR B CA 1
ATOM 6777 C C . TYR B 1 419 ? 51.656 -31.734 -3.455 1 28.92 419 TYR B C 1
ATOM 6779 O O . TYR B 1 419 ? 52.469 -32.406 -4.113 1 28.92 419 TYR B O 1
ATOM 6787 N N . SER B 1 420 ? 50.438 -31.375 -3.969 1 26.92 420 SER B N 1
ATOM 6788 C CA . SER B 1 420 ? 50.375 -31.828 -5.355 1 26.92 420 SER B CA 1
ATOM 6789 C C . SER B 1 420 ? 51.219 -30.938 -6.266 1 26.92 420 SER B C 1
ATOM 6791 O O . SER B 1 420 ? 51.219 -31.125 -7.484 1 26.92 420 SER B O 1
ATOM 6793 N N . ALA B 1 421 ? 51.75 -29.781 -5.633 1 25.56 421 ALA B N 1
ATOM 6794 C CA . ALA B 1 421 ? 52.656 -29.031 -6.516 1 25.56 421 ALA B CA 1
ATOM 6795 C C . ALA B 1 421 ? 54 -29.719 -6.637 1 25.56 421 ALA B C 1
ATOM 6797 O O . ALA B 1 421 ? 54.875 -29.25 -7.371 1 25.56 421 ALA B O 1
ATOM 6798 N N . ALA B 1 422 ? 54.219 -30.797 -5.875 1 22 422 ALA B N 1
ATOM 6799 C CA . ALA B 1 422 ? 55.531 -31.375 -6.246 1 22 422 ALA B CA 1
ATOM 6800 C C . ALA B 1 422 ? 55.375 -32.312 -7.445 1 22 422 ALA B C 1
ATOM 6802 O O . ALA B 1 422 ? 54.406 -33.062 -7.547 1 22 422 ALA B O 1
#

Solvent-accessible surface area (backbone atoms only — not comparable to full-atom values): 46579 Å² total; per-residue (Å²): 116,88,64,26,60,66,59,47,48,54,51,49,49,46,31,27,70,72,32,67,54,81,87,79,90,62,88,85,66,85,84,90,76,88,74,65,88,43,70,55,52,41,44,48,52,46,22,47,50,51,49,15,48,52,53,36,48,52,47,48,63,72,51,50,65,40,43,71,73,38,19,56,60,54,70,71,56,52,51,52,48,49,54,50,48,52,49,50,51,52,49,49,55,50,56,70,36,36,62,31,51,52,51,49,53,45,47,44,42,43,44,43,31,54,68,62,53,42,27,73,84,53,71,52,77,76,49,54,69,64,57,44,50,47,50,53,49,51,51,52,48,51,52,50,50,50,52,52,50,47,54,52,48,34,40,57,44,59,56,84,73,43,52,66,58,53,54,50,50,38,49,52,36,23,50,51,40,47,53,34,48,55,42,45,53,42,37,58,73,64,42,83,87,42,70,67,59,50,53,48,46,38,35,58,58,38,43,70,50,52,52,34,45,74,74,72,47,43,68,62,43,70,74,41,46,68,60,49,61,30,38,44,55,28,51,51,47,54,40,48,50,38,21,43,50,43,58,60,60,79,63,83,71,62,89,83,78,70,82,76,65,67,77,72,61,66,72,78,79,68,80,65,57,68,66,58,48,50,51,49,48,50,51,47,47,49,51,48,49,50,50,49,47,50,50,48,50,51,51,46,53,35,41,48,51,27,50,52,51,36,48,51,52,54,47,50,27,49,51,51,41,51,48,44,67,71,76,44,53,65,84,57,50,50,59,52,51,48,50,50,50,21,52,55,41,46,52,51,46,51,50,52,53,48,49,54,49,42,72,72,30,63,70,57,39,58,70,70,49,74,70,82,79,40,86,66,61,92,70,72,70,63,82,58,58,64,56,53,46,49,53,45,46,51,47,46,50,48,45,45,52,29,56,72,62,67,46,74,70,68,67,59,63,63,57,60,68,58,58,73,75,104,118,88,64,24,61,65,59,45,48,54,51,48,48,46,31,27,71,73,31,67,53,81,88,79,91,63,87,84,66,85,84,88,76,88,75,66,89,43,69,54,52,41,44,48,52,46,23,46,51,51,49,15,48,52,53,37,48,52,48,48,63,72,50,48,64,40,44,71,74,38,19,56,57,55,70,70,56,51,52,53,47,49,54,50,46,52,50,50,52,52,50,48,56,49,59,70,36,36,61,32,50,52,51,49,53,46,49,44,41,44,42,43,32,54,69,62,54,42,28,72,85,54,71,54,78,75,48,53,68,63,57,43,51,46,49,53,49,50,51,53,48,52,53,52,51,51,53,51,50,46,53,52,49,34,41,56,43,58,59,84,73,45,51,68,59,54,53,50,50,39,47,51,37,24,50,50,41,47,52,34,48,53,42,44,53,44,38,58,73,64,41,83,87,42,71,66,58,50,52,47,45,38,33,59,57,38,43,71,50,51,53,34,45,77,74,72,47,42,67,61,44,71,74,40,45,66,60,49,60,30,39,44,56,28,52,50,47,54,40,47,50,38,21,42,50,44,58,61,59,81,63,82,69,61,89,82,78,70,81,76,65,67,77,72,61,66,72,78,77,68,83,64,57,69,66,57,48,51,50,49,48,49,52,48,48,50,51,48,51,50,50,50,48,50,50,48,50,50,50,45,52,35,42,48,51,27,50,52,52,38,48,51,52,54,48,51,28,50,51,52,43,52,49,44,67,71,76,44,54,65,82,56,51,49,60,52,50,48,50,51,50,20,51,55,41,46,52,51,45,50,51,53,53,48,49,55,51,43,74,72,31,65,71,57,40,57,71,69,50,73,70,82,78,40,88,64,62,92,68,69,71,62,81,58,56,65,55,49,44,49,52,46,45,50,47,47,50,46,44,44,50,30,54,73,62,67,46,72,69,68,68,60,64,61,56,58,67,58,56,72,73,105

Sequence (844 aa):
MYLAEDRILSFEVVARKDCKWTMHYVKDAVARTDVPHNLVGLISQRKRWLNGAFFATLFSIWNWGRIYSESSHSFSRKMAFLVLYLYNLLYTVFGFFLPANLYLALFFVVFQGFQQNRLEFVDTSEYSQTVLDCAVYMYNFAYLFGLLMLIIIGLGNNPKHMKLTYYFLGAVFGVMMMLSSLVGVGIFFSSPANINSIVVSILTVGVYFIGPALHGEVHHIFMTFTHYTALIPSFVNIATVYSFCNLQDLSWGTKGLHDDPLLLSLDDTEKGDFKDVIAKRRAMEECRREEKERAENRKKSFEAFRTNILLTWAFSNLIFALFIVYFTSSSIYMPLLYICVASINSCRLLGCAGHLIYIHTTGLRDRILDKTECGNGTGRYPQNSYVQLDEHYAALTEDQRAFASGRTNASARSNNDVYSAAMYLAEDRILSFEVVARKDCKWTMHYVKDAVARTDVPHNLVGLISQRKRWLNGAFFATLFSIWNWGRIYSESSHSFSRKMAFLVLYLYNLLYTVFGFFLPANLYLALFFVVFQGFQQNRLEFVDTSEYSQTVLDCAVYMYNFAYLFGLLMLIIIGLGNNPKHMKLTYYFLGAVFGVMMMLSSLVGVGIFFSSPANINSIVVSILTVGVYFIGPALHGEVHHIFMTFTHYTALIPSFVNIATVYSFCNLQDLSWGTKGLHDDPLLLSLDDTEKGDFKDVIAKRRAMEECRREEKERAENRKKSFEAFRTNILLTWAFSNLIFALFIVYFTSSSIYMPLLYICVASINSCRLLGCAGHLIYIHTTGLRDRILDKTECGNGTGRYPQNSYVQLDEHYAALTEDQRAFASGRTNASARSNNDVYSAA